Protein AF-A0A285Z467-F1 (afdb_monomer_lite)

pLDDT: mean 75.36, std 15.75, range [27.05, 98.25]

Foldseek 3Di:
DCVVQPPQDPVNLVQLVVPDDPVQVCCCVVVVDHDPVSVVSSVVSNLVVLLVLLLVCLVDVVSNALLVLQLLQLLLCVQQNDPLEKEWEAEPDPPHDTSHIGHDPPRPAYWYWYQHPQEIFTGGRVRHGDPPTDNNDHSLRNVLSVDDPVSCVRCDQLSPDSNSVSVVSSVVCLQCVQVSSVSSVHDHDPPDDDAFDQPPVGDGHDPRDPDPDDPLVVLVVLLCVLQVPDDPVNSVVLCVVCVVVVHGSVVVSVLLVVLLVQLVVQLVVLLVPDPDDLLNVLSVLLSVLVSCLLSLNDADPVSQRERADEQGQNAADTQHDPSAANQRHAEYHPYNHQYQDHDPNVVLRHQNYQYEEHEQYAHQDDDDCVSHPNHQAYEHEQYAHAADDLVRLVVCVVRVVRYHHHNYNYHPVRCVSNPDDDDDDDDDDDDPCCLLVPPPDPVVSVVQVVLVVVLCPDPLCVLVVVVVVVVCVDPVCVLPVPVVSVLVSVLSVLLSVDVQLVVVLSVVSPDDDDDPDSVLSVLVSQLCVLCPPHDDPSSVLSLLLSLQLVLLLVLLQVLLVVLVVVVVVDDDDDPSVLSSLCLCQLCCVVRVHPDRDPDDDPPDPPPQDPVSSVVSSVSSLVCPDLLNSLVSSLPDPSLVVVCCVNVVVVLVVLVVVLVVVVVVQPDDVPDPDGDPVSVVVSVVVSVVVSSVVSSCVSSDPVCSSCVSDVQQAVPHPLCVVLLVVLVVQLDVQLPDPPDPLNVLSVVVSVLLSVLQSVVNDPDQDDPPVCSDQRADADDTDRDPSAANARDAEDAPDQYAHADDDLNVVLRYQRYQYYHHANYAHQADDNLLSHQNHAYDHHAQYAYQEYPPVLSNQNHAYYHHHNYAHQEDHPNLLNNQNHAEYAHHQYAHQAYDLSCLSNQNHQYYHHANYAYQAYDLSPLNNQNHAEYAHHNYAHQADHPSVLSNQNHQEYHHANYQYEDDPVRLVSLLSNLNHAYYEHHNYCHQDDRQNQNVQNHAEYECALNQYQADPVNNCVSRVNHAYEHHQYAHEDYDPSNLVSCLVRVLRYDYYHYNYDPVSVVSNVVSVVVVVVVVVVVVVVPPPDDPDDDPDDDD

Sequence (1096 aa):
MQRDFPGLTVSGAREIIEHATEAQVEHLQARQRVPLALAEQARWYLRDARLDRACAGLLQAAALNRDSEQLALALIADRAPWRAVRIELRSGTLTGERTAWAGAQAATEVRSVLRTAKGYQALDAYGRPLPTANAEDSLFQALLLQLDPWQRRALGEASESPQALADALSKWASEHRDKAATLLGMAPVGLGFRPPVRLGDGRLGYPLSGRGESSNRALRRGIQRLFPDYDDSALEAFTNTAREQGLTPWSYYLQLCEALRALDQALGRWRRQSSGPIQLIRRTRVARRIRHAWQRRVRDASGNPILVLDGTRLGSLPDLPPAVNFDHVTALTLRNLELTAVNADFLARFPRLSQLDLSRNRLTAIPDTSHMANLEWVDLSHNRIVDVSEAQAALLRANPDSVRLHGNPLSPVALERVNVAPPAPVVERVNEHEQWFEGLSEAEAARRRGQWEALSAEADSDAFFGYLAELLHSEDFTRQAQGMRRRVGELLNAMFHHTHVRRAVFEQAAMPRGRADLDVLIVRLQVALRTDGLRGRRVERELRNLGRELFRLDQVDRFAARHIERLQGRPGQLDQDEIYLAFRVGLAEPLSLYGQPTYLDLQHVDTVTLGDLAEAEAAVHRAETPEALSQFLVQQTFWQDHVRVEYSAQFAAIRRRYGARLAALVPEPGQDHAPSGPVNAIVAQRREEEQVLTLTLARGNPWTWYRLEPPHGPGSLAYAHLSRQLEHSFEAWRGQPSEPEYAARSYIAGVLREAWQANYRDELPSLGSSVDGLAVSSLPDLPAGILFERLRALSLRNQQIATLSGDFLRRFPNLEDVDLSGNQLSAFEGLEHLPRLRRLNLGGNLLETLDGLGNARQLTDLDLSGNQFGELPAGIEQLEHLASLDLSFNQMAVLDDRAGQLSNLENLQLGGNLLSDVPRSLGNLARLSILNLSANRLTRVPEQLNGLGRLTRLDLRDNAIVLDAQSELRLEWFSRLQVLSLEGNPLGMAPRLHYNVQLRYLSLRATGLRSVPLALLQRHPDMVVDLRGNRIAALSEEALGWIEAHPETVNLEQNHLSEAVMARVRNALGRLQAEWARAAEAGEVSVTRKPPGRRG

Radius of gyration: 42.6 Å; chains: 1; bounding box: 120×82×108 Å

Secondary structure (DSSP, 8-state):
-TTTSTT--HHHHHHHHHTS-HHHHHHHHHHSS--HHHHHHHHHHHHHHHHHHHHHHHH-GGG--HHHHHHHHHHHHHHS--SSEEEEEEESSTTS-EEEEES-TT-SEEEEEEE-SSSEEEE-TTSPBPTT--TTB-HHHHHHHH--HHHHHHHGGGGS-HHHHHHHHHHHHHHTHHHHHHHTTPPPPPSS--PPEE-TTS-EE-TT---SSSHHHHHHHHHHHHSTT--HHHHHHHHHHHHHTT--HHHHHHHHHHHHHHHHHHHHHHHHT-SSHHHHHHHHHHHHHHHHHHTT--B-TTS-BEEEEES---SS-----TT---TT--EEEEESS--S---HHHHTT-TT--EEE-TTS--SS----TT-TT--EEE--SS------HHHHHHHHH-GGGEE-TTS---HHHHHHH--PPPPP------GGGGGTTTS-HHHHHHHHHHHHHHHTSTT-HHHHHHHHHHHTSHHHHHHHHHHHHHHHHHHHHHHH-HHHHHHHHHHHTS-SS---HHHHHHHHHHHHHHTT--THHHHHHHHHHHHHHHHHHHHHHHHHHHHHHHTTS-S---HHHHHHHHHHHTTTTTT-TT--S----SS--S--HHHHHHHHHHHHHH--HHHHHHHHHT-HHHHHHHHHHTHHHHHHHHHHHHHHHHTTPPPTT-SS--HHHHHHHHHHHHHHHHHHHHHHHH-STTTTTTSS---TTT-HHHHHHHHHHHHHHHHHH--TTSTTHHHHHHHHHHHHHHHHHTTSSS-S----B-TT----------TT---TT--EEE--SS------HHHHTT-TT-SEEE--SS--S----GGG-TT--EEE--SS--S---SGGG-TT--EEE--SS--SSPPTTGGG-TT--EEE--SS--S---GGGGG-TT--EEE--SS--S---GGGGG-TT--EEE--SS--SS--GGGGG-TT--EEE--SS-----HHHHHHHHT-TT--EEE-TT---SS----SS-TT--EEE-TTS--SS--HHHHHH-TT-EEE-TT----PPPHHHHHHHHH-TTTEE-TTS---HHHHHHHHHHHHHHHHHHHHHHHHT--------S----

Structure (mmCIF, N/CA/C/O backbone):
data_AF-A0A285Z467-F1
#
_entry.id   AF-A0A285Z467-F1
#
loop_
_atom_site.group_PDB
_atom_site.id
_atom_site.type_symbol
_atom_site.label_atom_id
_atom_site.label_alt_id
_atom_site.label_comp_id
_atom_site.label_asym_id
_atom_site.label_entity_id
_atom_site.label_seq_id
_atom_site.pdbx_PDB_ins_code
_atom_site.Cartn_x
_atom_site.Cartn_y
_atom_site.Cartn_z
_atom_site.occupancy
_atom_site.B_iso_or_equiv
_atom_site.auth_seq_id
_atom_site.auth_comp_id
_atom_site.auth_asym_id
_atom_site.auth_atom_id
_atom_site.pdbx_PDB_model_num
ATOM 1 N N . MET A 1 1 ? 25.187 0.708 27.191 1.00 72.25 1 MET A N 1
ATOM 2 C CA . MET A 1 1 ? 25.042 1.549 25.979 1.00 72.25 1 MET A CA 1
ATOM 3 C C . MET A 1 1 ? 25.989 2.741 25.951 1.00 72.25 1 MET A C 1
ATOM 5 O O . MET A 1 1 ? 26.887 2.712 25.128 1.00 72.25 1 MET A O 1
ATOM 9 N N . GLN A 1 2 ? 25.863 3.748 26.825 1.00 80.75 2 GLN A N 1
ATOM 10 C CA . GLN A 1 2 ? 26.730 4.946 26.764 1.00 80.75 2 GLN A CA 1
ATOM 11 C C . GLN A 1 2 ? 28.229 4.647 26.941 1.00 80.75 2 GLN A C 1
ATOM 13 O O . GLN A 1 2 ? 29.059 5.346 26.373 1.00 80.75 2 GLN A O 1
ATOM 18 N N . ARG A 1 3 ? 28.568 3.565 27.662 1.00 81.12 3 ARG A N 1
ATOM 19 C CA . ARG A 1 3 ? 29.936 3.026 27.750 1.00 81.12 3 ARG A CA 1
ATOM 20 C C . ARG A 1 3 ? 30.510 2.631 26.382 1.00 81.12 3 ARG A C 1
ATOM 22 O O . ARG A 1 3 ? 31.672 2.903 26.118 1.00 81.12 3 ARG A O 1
ATOM 29 N N . ASP A 1 4 ? 29.698 1.999 25.534 1.00 77.12 4 ASP A N 1
ATOM 30 C CA . ASP A 1 4 ? 30.133 1.431 24.249 1.00 77.12 4 ASP A CA 1
ATOM 31 C C . ASP A 1 4 ? 29.947 2.438 23.087 1.00 77.12 4 ASP A C 1
ATOM 33 O O . ASP A 1 4 ? 30.556 2.286 22.032 1.00 77.12 4 ASP A O 1
ATOM 37 N N . PHE A 1 5 ? 29.139 3.490 23.293 1.00 79.75 5 PHE A N 1
ATOM 38 C CA . PHE A 1 5 ? 28.849 4.568 22.336 1.00 79.75 5 PHE A CA 1
ATOM 39 C C . PHE A 1 5 ? 29.023 5.952 22.988 1.00 79.75 5 PHE A C 1
ATOM 41 O O . PHE A 1 5 ? 28.029 6.620 23.308 1.00 79.75 5 PHE A O 1
ATOM 48 N N . PRO A 1 6 ? 30.274 6.394 23.215 1.00 66.00 6 PRO A N 1
ATOM 49 C CA . PRO A 1 6 ? 30.554 7.694 23.815 1.00 66.00 6 PRO A CA 1
ATOM 50 C C . PRO A 1 6 ? 30.031 8.827 22.916 1.00 66.00 6 PRO A C 1
ATOM 52 O O . PRO A 1 6 ? 30.357 8.903 21.734 1.00 66.00 6 PRO A O 1
ATOM 55 N N . GLY A 1 7 ? 29.184 9.696 23.477 1.00 66.94 7 GLY A N 1
ATOM 56 C CA . GLY A 1 7 ? 28.502 10.787 22.764 1.00 66.94 7 GLY A CA 1
ATOM 57 C C . GLY A 1 7 ? 26.988 10.604 22.602 1.00 66.94 7 GLY A C 1
ATOM 58 O O . GLY A 1 7 ? 26.306 11.553 22.218 1.00 66.94 7 GLY A O 1
ATOM 59 N N . LEU A 1 8 ? 26.450 9.417 22.913 1.00 73.31 8 LEU A N 1
ATOM 60 C CA . LEU A 1 8 ? 25.010 9.160 22.908 1.00 73.31 8 LEU A CA 1
ATOM 61 C C . LEU A 1 8 ? 24.374 9.801 24.151 1.00 73.31 8 LEU A C 1
ATOM 63 O O . LEU A 1 8 ? 24.778 9.518 25.285 1.00 73.31 8 LEU A O 1
ATOM 67 N N . THR A 1 9 ? 23.383 10.671 23.955 1.00 71.25 9 THR A N 1
ATOM 68 C CA . THR A 1 9 ? 22.690 11.353 25.058 1.00 71.25 9 THR A CA 1
ATOM 69 C C . THR A 1 9 ? 21.923 10.357 25.930 1.00 71.25 9 THR A C 1
ATOM 71 O O . THR A 1 9 ? 21.552 9.273 25.484 1.00 71.25 9 THR A O 1
ATOM 74 N N . VAL A 1 10 ? 21.663 10.719 27.192 1.00 67.38 10 VAL A N 1
ATOM 75 C CA . VAL A 1 10 ? 20.864 9.875 28.104 1.00 67.38 10 VAL A CA 1
ATOM 76 C C . VAL A 1 10 ? 19.455 9.654 27.544 1.00 67.38 10 VAL A C 1
ATOM 78 O O . VAL A 1 10 ? 18.924 8.554 27.659 1.00 67.38 10 VAL A O 1
ATOM 81 N N . SER A 1 11 ? 18.877 10.668 26.894 1.00 54.22 11 SER A N 1
ATOM 82 C CA . SER A 1 11 ? 17.589 10.561 26.202 1.00 54.22 11 SER A CA 1
ATOM 83 C C . SER A 1 11 ? 17.648 9.603 25.012 1.00 54.22 11 SER A C 1
ATOM 85 O O . SER A 1 11 ? 16.833 8.693 24.956 1.00 54.22 11 SER A O 1
ATOM 87 N N . GLY A 1 12 ? 18.648 9.720 24.132 1.00 58.75 12 GLY A N 1
ATOM 88 C CA . GLY A 1 12 ? 18.802 8.815 22.986 1.00 58.75 12 GLY A CA 1
ATOM 89 C C . GLY A 1 12 ? 19.103 7.373 23.404 1.00 58.75 12 GLY A C 1
ATOM 90 O O . GLY A 1 12 ? 18.611 6.429 22.797 1.00 58.75 12 GLY A O 1
ATOM 91 N N . ALA A 1 13 ? 19.854 7.173 24.491 1.00 70.62 13 ALA A N 1
ATOM 92 C CA . ALA A 1 13 ? 20.077 5.845 25.059 1.00 70.62 13 ALA A CA 1
ATOM 93 C C . ALA A 1 13 ? 18.796 5.247 25.664 1.00 70.62 13 ALA A C 1
ATOM 95 O O . ALA A 1 13 ? 18.550 4.058 25.482 1.00 70.62 13 ALA A O 1
ATOM 96 N N . ARG A 1 14 ? 17.980 6.049 26.365 1.00 68.19 14 ARG A N 1
ATOM 97 C CA . ARG A 1 14 ? 16.675 5.608 26.885 1.00 68.19 14 ARG A CA 1
ATOM 98 C C . ARG A 1 14 ? 15.715 5.259 25.761 1.00 68.19 14 ARG A C 1
ATOM 100 O O . ARG A 1 14 ? 15.113 4.202 25.820 1.00 68.19 14 ARG A O 1
ATOM 107 N N . GLU A 1 15 ? 15.650 6.075 24.718 1.00 57.53 15 GLU A N 1
ATOM 108 C CA . GLU A 1 15 ? 14.784 5.833 23.566 1.00 57.53 15 GLU A CA 1
ATOM 109 C C . GLU A 1 15 ? 15.160 4.541 22.828 1.00 57.53 15 GLU A C 1
ATOM 111 O O . GLU A 1 15 ? 14.283 3.747 22.503 1.00 57.53 15 GLU A O 1
ATOM 116 N N . ILE A 1 16 ? 16.456 4.265 22.636 1.00 68.81 16 ILE A N 1
ATOM 117 C CA . ILE A 1 16 ? 16.910 3.001 22.030 1.00 68.81 16 ILE A CA 1
ATOM 118 C C . ILE A 1 16 ? 16.577 1.794 22.926 1.00 68.81 16 ILE A C 1
ATOM 120 O O . ILE A 1 16 ? 16.262 0.722 22.418 1.00 68.81 16 ILE A O 1
ATOM 124 N N . ILE A 1 17 ? 16.612 1.954 24.253 1.00 70.88 17 ILE A N 1
ATOM 125 C CA . ILE A 1 17 ? 16.259 0.889 25.207 1.00 70.88 17 ILE A CA 1
ATOM 126 C C . ILE A 1 17 ? 14.737 0.686 25.297 1.00 70.88 17 ILE A C 1
ATOM 128 O O . ILE A 1 17 ? 14.292 -0.450 25.392 1.00 70.88 17 ILE A O 1
ATOM 132 N N . GLU A 1 18 ? 13.933 1.748 25.227 1.00 61.41 18 GLU A N 1
ATOM 133 C CA . GLU A 1 18 ? 12.461 1.686 25.247 1.00 61.41 18 GLU A CA 1
ATOM 134 C C . GLU A 1 18 ? 11.880 0.983 24.011 1.00 61.41 18 GLU A C 1
ATOM 136 O O . GLU A 1 18 ? 10.793 0.417 24.083 1.00 61.41 18 GLU A O 1
ATOM 141 N N . HIS A 1 19 ? 12.612 0.986 22.893 1.00 51.78 19 HIS A N 1
ATOM 142 C CA . HIS A 1 19 ? 12.257 0.263 21.666 1.00 51.78 19 HIS A CA 1
ATOM 143 C C . HIS A 1 19 ? 13.014 -1.068 21.516 1.00 51.78 19 HIS A C 1
ATOM 145 O O . HIS A 1 19 ? 12.887 -1.734 20.486 1.00 51.78 19 HIS A O 1
ATOM 151 N N . ALA A 1 20 ? 13.812 -1.465 22.513 1.00 58.41 20 ALA A N 1
ATOM 152 C CA . ALA A 1 20 ? 14.475 -2.758 22.514 1.00 58.41 20 ALA A CA 1
ATOM 153 C C . ALA A 1 20 ? 13.471 -3.860 22.879 1.00 58.41 20 ALA A C 1
ATOM 155 O O . ALA A 1 20 ? 12.695 -3.739 23.823 1.00 58.41 20 ALA A O 1
ATOM 156 N N . THR A 1 21 ? 13.509 -4.963 22.140 1.00 58.97 21 THR A N 1
ATOM 157 C CA . THR A 1 21 ? 12.750 -6.177 22.482 1.00 58.97 21 THR A CA 1
ATOM 158 C C . THR A 1 21 ? 13.217 -6.749 23.823 1.00 58.97 21 THR A C 1
ATOM 160 O O . THR A 1 21 ? 14.385 -6.586 24.188 1.00 58.97 21 THR A O 1
ATOM 163 N N . GLU A 1 22 ? 12.355 -7.485 24.532 1.00 61.69 22 GLU A N 1
ATOM 164 C CA . GLU A 1 22 ? 12.727 -8.142 25.799 1.00 61.69 22 GLU A CA 1
ATOM 165 C C . GLU A 1 22 ? 13.995 -8.998 25.654 1.00 61.69 22 GLU A C 1
ATOM 167 O O . GLU A 1 22 ? 14.904 -8.876 26.468 1.00 61.69 22 GLU A O 1
ATOM 172 N N . ALA A 1 23 ? 14.153 -9.735 24.549 1.00 56.25 23 ALA A N 1
ATOM 173 C CA . ALA A 1 23 ? 15.360 -10.519 24.269 1.00 56.25 23 ALA A CA 1
ATOM 174 C C . ALA A 1 23 ? 16.641 -9.664 24.134 1.00 56.25 23 ALA A C 1
ATOM 176 O O . ALA A 1 23 ? 17.733 -10.085 24.521 1.00 56.25 23 ALA A O 1
ATOM 177 N N . GLN A 1 24 ? 16.544 -8.448 23.585 1.00 64.12 24 GLN A N 1
ATOM 178 C CA . GLN A 1 24 ? 17.677 -7.520 23.489 1.00 64.12 24 GLN A CA 1
ATOM 179 C C . GLN A 1 24 ? 18.013 -6.892 24.847 1.00 64.12 24 GLN A C 1
ATOM 181 O O . GLN A 1 24 ? 19.193 -6.667 25.135 1.00 64.12 24 GLN A O 1
ATOM 186 N N . VAL A 1 25 ? 16.999 -6.643 25.682 1.00 70.56 25 VAL A N 1
ATOM 187 C CA . VAL A 1 25 ? 17.157 -6.163 27.063 1.00 70.56 25 VAL A CA 1
ATOM 188 C C . VAL A 1 25 ? 17.786 -7.250 27.940 1.00 70.56 25 VAL A C 1
ATOM 190 O O . VAL A 1 25 ? 18.765 -6.974 28.634 1.00 70.56 25 VAL A O 1
ATOM 193 N N . GLU A 1 26 ? 17.324 -8.495 27.835 1.00 72.06 26 GLU A N 1
ATOM 194 C CA . GLU A 1 26 ? 17.918 -9.653 28.509 1.00 72.06 26 GLU A CA 1
ATOM 195 C C . GLU A 1 26 ? 19.364 -9.889 28.061 1.00 72.06 26 GLU A C 1
ATOM 197 O O . GLU A 1 26 ? 20.240 -10.107 28.894 1.00 72.06 26 GLU A O 1
ATOM 202 N N . HIS A 1 27 ? 19.672 -9.767 26.765 1.00 68.88 27 HIS A N 1
ATOM 203 C CA . HIS A 1 27 ? 21.048 -9.877 26.268 1.00 68.88 27 HIS A CA 1
ATOM 204 C C . HIS A 1 27 ? 21.959 -8.773 26.828 1.00 68.88 27 HIS A C 1
ATOM 206 O O . HIS A 1 27 ? 23.103 -9.044 27.208 1.00 68.88 27 HIS A O 1
ATOM 212 N N . LEU A 1 28 ? 21.459 -7.534 26.903 1.00 74.69 2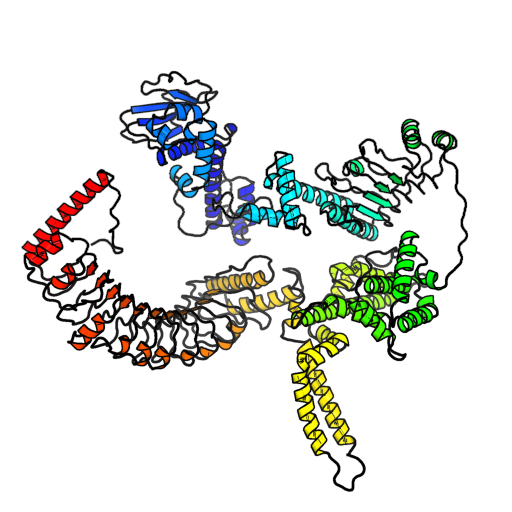8 LEU A N 1
ATOM 213 C CA . LEU A 1 28 ? 22.155 -6.403 27.523 1.00 74.69 28 LEU A CA 1
ATOM 214 C C . LEU A 1 28 ? 22.448 -6.667 29.005 1.00 74.69 28 LEU A C 1
ATOM 216 O O . LEU A 1 28 ? 23.566 -6.406 29.453 1.00 74.69 28 LEU A O 1
ATOM 220 N N . GLN A 1 29 ? 21.470 -7.195 29.746 1.00 75.94 29 GLN A N 1
ATOM 221 C CA . GLN A 1 29 ? 21.584 -7.488 31.177 1.00 75.94 29 GLN A CA 1
ATOM 222 C C . GLN A 1 29 ? 22.499 -8.691 31.452 1.00 75.94 29 GLN A C 1
ATOM 224 O O . GLN A 1 29 ? 23.398 -8.595 32.290 1.00 75.94 29 GLN A O 1
ATOM 229 N N . ALA A 1 30 ? 22.326 -9.787 30.709 1.00 73.19 30 ALA A N 1
ATOM 230 C CA . ALA A 1 30 ? 23.038 -11.046 30.911 1.00 73.19 30 ALA A CA 1
ATOM 231 C C . ALA A 1 30 ? 24.486 -11.012 30.406 1.00 73.19 30 ALA A C 1
ATOM 233 O O . ALA A 1 30 ? 25.372 -11.592 31.031 1.00 73.19 30 ALA A O 1
ATOM 234 N N . ARG A 1 31 ? 24.754 -10.347 29.272 1.00 77.75 31 ARG A N 1
ATOM 235 C CA . ARG A 1 31 ? 26.087 -10.346 28.634 1.00 77.75 31 ARG A CA 1
ATOM 236 C C . ARG A 1 31 ? 26.848 -9.035 28.765 1.00 77.75 31 ARG A C 1
ATOM 238 O O . ARG A 1 31 ? 27.988 -8.965 28.307 1.00 77.75 31 ARG A O 1
ATOM 245 N N . GLN A 1 32 ? 26.243 -8.002 29.360 1.00 77.56 32 GLN A N 1
ATOM 246 C CA . GLN A 1 32 ? 26.863 -6.686 29.568 1.00 77.56 32 GLN A CA 1
ATOM 247 C C . GLN A 1 32 ? 27.472 -6.089 28.280 1.00 77.56 32 GLN A C 1
ATOM 249 O O . GLN A 1 32 ? 28.451 -5.338 28.327 1.00 77.56 32 GLN A O 1
ATOM 254 N N . ARG A 1 33 ? 26.905 -6.427 27.114 1.00 75.06 33 ARG A N 1
ATOM 255 C CA . ARG A 1 33 ? 27.341 -6.009 25.772 1.00 75.06 33 ARG A CA 1
ATOM 256 C C . ARG A 1 33 ? 26.136 -5.545 24.965 1.00 75.06 33 ARG A C 1
ATOM 258 O O . ARG A 1 33 ? 25.077 -6.156 25.055 1.00 75.06 33 ARG A O 1
ATOM 265 N N . VAL A 1 34 ? 26.300 -4.477 24.180 1.00 79.44 34 VAL A N 1
ATOM 266 C CA . VAL A 1 34 ? 25.225 -3.951 23.322 1.00 79.44 34 VAL A CA 1
ATOM 267 C C . VAL A 1 34 ? 25.041 -4.864 22.093 1.00 79.44 34 VAL A C 1
ATOM 269 O O . VAL A 1 34 ? 25.994 -5.026 21.329 1.00 79.44 34 VAL A O 1
ATOM 272 N N . PRO A 1 35 ? 23.845 -5.448 21.874 1.00 76.12 35 PRO A N 1
ATOM 273 C CA . PRO A 1 35 ? 23.521 -6.224 20.678 1.00 76.12 35 PRO A CA 1
ATOM 274 C C . PRO A 1 35 ? 23.724 -5.424 19.388 1.00 76.12 35 PRO A C 1
ATOM 276 O O . PRO A 1 35 ? 23.496 -4.215 19.369 1.00 76.12 35 PRO A O 1
ATOM 279 N N . LEU A 1 36 ? 24.085 -6.104 18.293 1.00 71.81 36 LEU A N 1
ATOM 280 C CA . LEU A 1 36 ? 24.413 -5.466 17.010 1.00 71.81 36 LEU A CA 1
ATOM 281 C C . LEU A 1 36 ? 23.312 -4.510 16.514 1.00 71.81 36 LEU A C 1
ATOM 283 O O . LEU A 1 36 ? 23.621 -3.388 16.126 1.00 71.81 36 LEU A O 1
ATOM 287 N N . ALA A 1 37 ? 22.043 -4.907 16.622 1.00 60.12 37 ALA A N 1
ATOM 288 C CA . ALA A 1 37 ? 20.907 -4.081 16.209 1.00 60.12 37 ALA A CA 1
ATOM 289 C C . ALA A 1 37 ? 20.811 -2.755 16.995 1.00 60.12 37 ALA A C 1
ATOM 291 O O . ALA A 1 37 ? 20.669 -1.683 16.408 1.00 60.12 37 ALA A O 1
ATOM 292 N N . LEU A 1 38 ? 20.974 -2.798 18.324 1.00 72.81 38 LEU A N 1
ATOM 293 C CA . LEU A 1 38 ? 20.982 -1.591 19.164 1.00 72.81 38 LEU A CA 1
ATOM 294 C C . LEU A 1 38 ? 22.257 -0.760 18.944 1.00 72.81 38 LEU A C 1
ATOM 296 O O . LEU A 1 38 ? 22.237 0.466 19.034 1.00 72.81 38 LEU A O 1
ATOM 300 N N . ALA A 1 39 ? 23.372 -1.417 18.617 1.00 72.50 39 ALA A N 1
ATOM 301 C CA . ALA A 1 39 ? 24.634 -0.777 18.261 1.00 72.50 39 ALA A CA 1
ATOM 302 C C . ALA A 1 39 ? 24.575 -0.041 16.911 1.00 72.50 39 ALA A C 1
ATOM 304 O O . ALA A 1 39 ? 25.264 0.961 16.721 1.00 72.50 39 ALA A O 1
ATOM 305 N N . GLU A 1 40 ? 23.791 -0.524 15.951 1.00 66.94 40 GLU A N 1
ATOM 306 C CA . GLU A 1 40 ? 23.547 0.160 14.678 1.00 66.94 40 GLU A CA 1
ATOM 307 C C . GLU A 1 40 ? 22.647 1.382 14.874 1.00 66.94 40 GLU A C 1
ATOM 309 O O . GLU A 1 40 ? 22.995 2.470 14.416 1.00 66.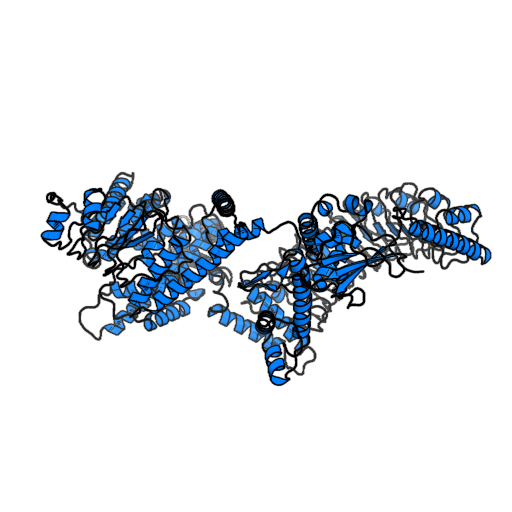94 40 GLU A O 1
ATOM 314 N N . GLN A 1 41 ? 21.569 1.253 15.653 1.00 65.81 41 GLN A N 1
ATOM 315 C CA . GLN A 1 41 ? 20.707 2.382 16.024 1.00 65.81 41 GLN A CA 1
ATOM 316 C C . GLN A 1 41 ? 21.470 3.472 16.792 1.00 65.81 41 GLN A C 1
ATOM 318 O O . GLN A 1 41 ? 21.325 4.658 16.500 1.00 65.81 41 GLN A O 1
ATOM 323 N N . ALA A 1 42 ? 22.355 3.087 17.717 1.00 70.81 42 ALA A N 1
ATOM 324 C CA . ALA A 1 42 ? 23.211 4.026 18.442 1.00 70.81 42 ALA A CA 1
ATOM 325 C C . ALA A 1 42 ? 24.162 4.798 17.516 1.00 70.81 42 ALA A C 1
ATOM 327 O O . ALA A 1 42 ? 24.329 6.010 17.663 1.00 70.81 42 ALA A O 1
ATOM 328 N N . ARG A 1 43 ? 24.775 4.111 16.540 1.00 71.06 43 ARG A N 1
ATOM 329 C CA . ARG A 1 43 ? 25.659 4.730 15.536 1.00 71.06 43 ARG A CA 1
ATOM 330 C C . ARG A 1 43 ? 24.908 5.718 14.649 1.00 71.06 43 ARG A C 1
ATOM 332 O O . ARG A 1 43 ? 25.443 6.775 14.321 1.00 71.06 43 ARG A O 1
ATOM 339 N N . TRP A 1 44 ? 23.663 5.403 14.320 1.00 67.69 44 TRP A N 1
ATOM 340 C CA . TRP A 1 44 ? 22.769 6.293 13.592 1.00 67.69 44 TRP A CA 1
ATOM 341 C C . TRP A 1 44 ? 22.420 7.557 14.369 1.00 67.69 44 TRP A C 1
ATOM 343 O O . TRP A 1 44 ? 22.592 8.660 13.849 1.00 67.69 44 TRP A O 1
ATOM 353 N N . TYR A 1 45 ? 22.024 7.396 15.629 1.00 68.81 45 TYR A N 1
ATOM 354 C CA . TYR A 1 45 ? 21.719 8.505 16.528 1.00 68.81 45 TYR A CA 1
ATOM 355 C C . TYR A 1 45 ? 22.912 9.458 16.693 1.00 68.81 45 TYR A C 1
ATOM 357 O O . TYR A 1 45 ? 22.768 10.678 16.641 1.00 68.81 45 TYR A O 1
ATOM 365 N N . LEU A 1 46 ? 24.115 8.898 16.837 1.00 73.50 46 LEU A N 1
ATOM 366 C CA . LEU A 1 46 ? 25.360 9.661 16.926 1.00 73.50 46 LEU A CA 1
ATOM 367 C C . LEU A 1 46 ? 25.674 10.443 15.645 1.00 73.50 46 LEU A C 1
ATOM 369 O O . LEU A 1 46 ? 26.130 11.586 15.724 1.00 73.50 46 LEU A O 1
ATOM 373 N N . ARG A 1 47 ? 25.440 9.837 14.474 1.00 75.00 47 ARG A N 1
ATOM 374 C CA . ARG A 1 47 ? 25.644 10.479 13.169 1.00 75.00 47 ARG A CA 1
ATOM 375 C C . ARG A 1 47 ? 24.712 11.677 12.997 1.00 75.00 47 ARG A C 1
ATOM 377 O O . ARG A 1 47 ? 25.178 12.749 12.620 1.00 75.00 47 ARG A O 1
ATOM 384 N N . ASP A 1 48 ? 23.429 11.510 13.305 1.00 70.44 48 ASP A N 1
ATOM 385 C CA . ASP A 1 48 ? 22.427 12.562 13.111 1.00 70.44 48 ASP A CA 1
ATOM 386 C C . ASP A 1 48 ? 22.609 13.718 14.105 1.00 70.44 48 ASP A C 1
ATOM 388 O O . ASP A 1 48 ? 22.680 14.878 13.705 1.00 70.44 48 ASP A O 1
ATOM 392 N N . ALA A 1 49 ? 22.878 13.406 15.377 1.00 72.94 49 ALA A N 1
ATOM 393 C CA . ALA A 1 49 ? 23.182 14.410 16.397 1.00 72.94 49 ALA A CA 1
ATOM 394 C C . ALA A 1 49 ? 24.484 15.188 16.125 1.00 72.94 49 ALA A C 1
ATOM 396 O O . ALA A 1 49 ? 24.657 16.316 16.595 1.00 72.94 49 ALA A O 1
ATOM 397 N N . ARG A 1 50 ? 25.452 14.597 15.412 1.00 81.19 50 ARG A N 1
ATOM 398 C CA . ARG A 1 50 ? 26.664 15.305 14.970 1.00 81.19 50 ARG A CA 1
ATOM 399 C C . ARG A 1 50 ? 26.336 16.318 13.871 1.00 81.19 50 ARG A C 1
ATOM 401 O O . ARG A 1 50 ? 26.810 17.447 13.937 1.00 81.19 50 ARG A O 1
ATOM 408 N N . LEU A 1 51 ? 25.491 15.937 12.915 1.00 78.00 51 LEU A N 1
ATOM 409 C CA . LEU A 1 51 ? 25.051 16.819 11.836 1.00 78.00 51 LEU A CA 1
ATOM 410 C C . LEU A 1 51 ? 24.156 17.955 12.348 1.00 78.00 51 LEU A C 1
ATOM 412 O O . LEU A 1 51 ? 24.398 19.108 12.004 1.00 78.00 51 LEU A O 1
ATOM 416 N N . ASP A 1 52 ? 23.202 17.663 13.235 1.00 74.75 52 ASP A N 1
ATOM 417 C CA . ASP A 1 52 ? 22.340 18.683 13.847 1.00 74.75 52 ASP A CA 1
ATOM 418 C C . ASP A 1 52 ? 23.152 19.720 14.628 1.00 74.75 52 ASP A C 1
ATOM 420 O O . ASP A 1 52 ? 22.896 20.915 14.516 1.00 74.75 52 ASP A O 1
ATOM 424 N N . ARG A 1 53 ? 24.180 19.292 15.374 1.00 77.44 53 ARG A N 1
ATOM 425 C CA . ARG A 1 53 ? 25.087 20.215 16.077 1.00 77.44 53 ARG A CA 1
ATOM 426 C C . ARG A 1 53 ? 25.931 21.056 15.123 1.00 77.44 53 ARG A C 1
ATOM 428 O O . ARG A 1 53 ? 26.209 22.211 15.437 1.00 77.44 53 ARG A O 1
ATOM 435 N N . ALA A 1 54 ? 26.339 20.505 13.981 1.00 80.88 54 ALA A N 1
ATOM 436 C CA . ALA A 1 54 ? 27.057 21.257 12.955 1.00 80.88 54 ALA A CA 1
ATOM 437 C C . ALA A 1 54 ? 26.154 22.322 12.308 1.00 80.88 54 ALA A C 1
ATOM 439 O O . ALA A 1 54 ? 26.570 23.465 12.147 1.00 80.88 54 ALA A O 1
ATOM 440 N N . CYS A 1 55 ? 24.899 21.977 12.001 1.00 78.12 55 CYS A N 1
ATOM 441 C CA . CYS A 1 55 ? 23.912 22.905 11.447 1.00 78.12 55 CYS A CA 1
ATOM 442 C C . CYS A 1 55 ? 23.452 23.956 12.469 1.00 78.12 55 CYS A C 1
ATOM 444 O O . CYS A 1 55 ? 23.307 25.125 12.121 1.00 78.12 55 CYS A O 1
ATOM 446 N N . ALA A 1 56 ? 23.269 23.579 13.738 1.00 74.62 56 ALA A N 1
ATOM 447 C CA . ALA A 1 56 ? 22.899 24.508 14.805 1.00 74.62 56 ALA A CA 1
ATOM 448 C C . ALA A 1 56 ? 23.961 25.599 15.006 1.00 74.62 56 ALA A C 1
ATOM 450 O O . ALA A 1 56 ? 23.611 26.761 15.201 1.00 74.62 56 ALA A O 1
ATOM 451 N N . GLY A 1 57 ? 25.247 25.252 14.881 1.00 79.12 57 GLY A N 1
ATOM 452 C CA . GLY A 1 57 ? 26.345 26.218 14.924 1.00 79.12 57 GLY A CA 1
ATOM 453 C C . GLY A 1 57 ? 26.383 27.191 13.741 1.00 79.12 57 GLY A C 1
ATOM 454 O O . GLY A 1 57 ? 27.038 28.225 13.848 1.00 79.12 57 GLY A O 1
ATOM 455 N N . LEU A 1 58 ? 25.662 26.909 12.644 1.00 81.12 58 LEU A N 1
ATOM 456 C CA . LEU A 1 58 ? 25.480 27.864 11.545 1.00 81.12 58 LEU A CA 1
ATOM 457 C C . LEU A 1 58 ? 24.424 28.934 11.859 1.00 81.12 58 LEU A C 1
ATOM 459 O O . LEU A 1 58 ? 24.507 30.038 11.336 1.00 81.12 58 LEU A O 1
ATOM 463 N N . LEU A 1 59 ? 23.450 28.612 12.717 1.00 74.06 59 LEU A N 1
ATOM 464 C CA . LEU A 1 59 ? 22.358 29.509 13.117 1.00 74.06 59 LEU A CA 1
ATOM 465 C C . LEU A 1 59 ? 22.657 30.266 14.415 1.00 74.06 59 LEU A C 1
ATOM 467 O O . LEU A 1 59 ? 22.198 31.390 14.600 1.00 74.06 59 LEU A O 1
ATOM 471 N N . GLN A 1 60 ? 23.388 29.641 15.340 1.00 77.12 60 GLN A N 1
ATOM 472 C CA . GLN A 1 60 ? 23.667 30.188 16.664 1.00 77.12 60 GLN A CA 1
ATOM 473 C C . GLN A 1 60 ? 25.170 30.213 16.931 1.00 77.12 60 GLN A C 1
ATOM 475 O O . GLN A 1 60 ? 25.805 29.169 17.079 1.00 77.12 60 GLN A O 1
ATOM 480 N N . ALA A 1 61 ? 25.725 31.415 17.101 1.00 71.56 61 ALA A N 1
ATOM 481 C CA . ALA A 1 61 ? 27.146 31.608 17.395 1.00 71.56 61 ALA A CA 1
ATOM 482 C C . ALA A 1 61 ? 27.607 30.869 18.671 1.00 71.56 61 ALA A C 1
ATOM 484 O O . ALA A 1 61 ? 28.731 30.378 18.728 1.00 71.56 61 ALA A O 1
ATOM 485 N N . ALA A 1 62 ? 26.728 30.723 19.671 1.00 72.38 62 ALA A N 1
ATOM 486 C CA . ALA A 1 62 ? 27.018 29.993 20.910 1.00 72.38 62 ALA A CA 1
ATOM 487 C C . ALA A 1 62 ? 27.130 28.464 20.725 1.00 72.38 62 ALA A C 1
ATOM 489 O O . ALA A 1 62 ? 27.724 27.789 21.563 1.00 72.38 62 ALA A O 1
ATOM 490 N N . ALA A 1 63 ? 26.576 27.911 19.640 1.00 73.62 63 ALA A N 1
ATOM 491 C CA . ALA A 1 63 ? 26.605 26.479 19.326 1.00 73.62 63 ALA A CA 1
ATOM 492 C C . ALA A 1 63 ? 27.741 26.097 18.355 1.00 73.62 63 ALA A C 1
ATOM 494 O O . ALA A 1 63 ? 27.877 24.930 17.970 1.00 73.62 63 ALA A O 1
ATOM 495 N N . LEU A 1 64 ? 28.550 27.078 17.953 1.00 81.25 64 LEU A N 1
ATOM 496 C CA . LEU A 1 64 ? 29.561 26.948 16.917 1.00 81.25 64 LEU A CA 1
ATOM 497 C C . LEU A 1 64 ? 30.704 26.031 17.379 1.00 81.25 64 LEU A C 1
ATOM 499 O O . LEU A 1 64 ? 31.325 26.217 18.427 1.00 81.25 64 LEU A O 1
ATOM 503 N N . ASN A 1 65 ? 30.953 24.992 16.588 1.00 84.62 65 ASN A N 1
ATOM 504 C CA . ASN A 1 65 ? 31.916 23.931 16.871 1.00 84.62 65 ASN A CA 1
ATOM 505 C C . ASN A 1 65 ? 32.745 23.604 15.617 1.00 84.62 65 ASN A C 1
ATOM 507 O O . ASN A 1 65 ? 32.481 24.130 14.538 1.00 84.62 65 ASN A O 1
ATOM 511 N N . ARG A 1 66 ? 33.739 22.713 15.738 1.00 85.12 66 ARG A N 1
ATOM 512 C CA . ARG A 1 66 ? 34.625 22.348 14.613 1.00 85.12 66 ARG A CA 1
ATOM 513 C C . ARG A 1 66 ? 33.873 21.814 13.393 1.00 85.12 66 ARG A C 1
ATOM 515 O O . ARG A 1 66 ? 34.227 22.148 12.269 1.00 85.12 66 ARG A O 1
ATOM 522 N N . ASP A 1 67 ? 32.825 21.018 13.604 1.00 87.62 67 ASP A N 1
ATOM 523 C CA . ASP A 1 67 ? 32.015 20.519 12.491 1.00 87.62 67 ASP A CA 1
ATOM 524 C C . ASP A 1 67 ? 31.227 21.670 11.837 1.00 87.62 67 ASP A C 1
ATOM 526 O O . ASP A 1 67 ? 31.069 21.688 10.624 1.00 87.62 67 ASP A O 1
ATOM 530 N N . SER A 1 68 ? 30.805 22.683 12.600 1.00 88.38 68 SER A N 1
ATOM 531 C CA . SER A 1 68 ? 30.166 23.892 12.047 1.00 88.38 68 SER A CA 1
ATOM 532 C C . SER A 1 68 ? 31.141 24.693 11.174 1.00 88.38 68 SER A C 1
ATOM 534 O O . SER A 1 68 ? 30.790 25.112 10.074 1.00 88.38 68 SER A O 1
ATOM 536 N N . GLU A 1 69 ? 32.385 24.856 11.636 1.00 91.38 69 GLU A N 1
ATOM 537 C CA . GLU A 1 69 ? 33.467 25.533 10.906 1.00 91.38 69 GLU A CA 1
ATOM 538 C C . GLU A 1 69 ? 33.809 24.817 9.588 1.00 91.38 69 GLU A C 1
ATOM 540 O O . GLU A 1 69 ? 33.891 25.447 8.530 1.00 91.38 69 GLU A O 1
ATOM 545 N N . GLN A 1 70 ? 33.961 23.488 9.634 1.00 92.56 70 GLN A N 1
ATOM 546 C CA . GLN A 1 70 ? 34.241 22.670 8.453 1.00 92.56 70 GLN A CA 1
ATOM 547 C C . GLN A 1 70 ? 33.063 22.659 7.477 1.00 92.56 70 GLN A C 1
ATOM 549 O O . GLN A 1 70 ? 33.271 22.757 6.266 1.00 92.56 70 GLN A O 1
ATOM 554 N N . LEU A 1 71 ? 31.832 22.576 7.987 1.00 91.31 71 LEU A N 1
ATOM 555 C CA . LEU A 1 71 ? 30.625 22.592 7.167 1.00 91.31 71 LEU A CA 1
ATOM 556 C C . LEU A 1 71 ? 30.460 23.931 6.437 1.00 91.31 71 LEU A C 1
ATOM 558 O O . LEU A 1 71 ? 30.175 23.928 5.242 1.00 91.31 71 LEU A O 1
ATOM 562 N N . ALA A 1 72 ? 30.691 25.060 7.115 1.00 90.88 72 ALA A N 1
ATOM 563 C CA . ALA A 1 72 ? 30.615 26.388 6.507 1.00 90.88 72 ALA A CA 1
ATOM 564 C C . ALA A 1 72 ? 31.585 26.531 5.320 1.00 90.88 72 ALA A C 1
ATOM 566 O O . ALA A 1 72 ? 31.174 26.904 4.222 1.00 90.88 72 ALA A O 1
ATOM 567 N N . LEU A 1 73 ? 32.858 26.165 5.508 1.00 91.50 73 LEU A N 1
ATOM 568 C CA . LEU A 1 73 ? 33.870 26.206 4.447 1.00 91.50 73 LEU A CA 1
ATOM 569 C C . LEU A 1 73 ? 33.543 25.283 3.271 1.00 91.50 73 LEU A C 1
ATOM 571 O O . LEU A 1 73 ? 33.732 25.665 2.114 1.00 91.50 73 LEU A O 1
ATOM 575 N N . ALA A 1 74 ? 33.074 24.070 3.564 1.00 90.44 74 ALA A N 1
ATOM 576 C CA . ALA A 1 74 ? 32.766 23.071 2.552 1.00 90.44 74 ALA A CA 1
ATOM 577 C C . ALA A 1 74 ? 31.540 23.462 1.712 1.00 90.44 74 ALA A C 1
ATOM 579 O O . ALA A 1 74 ? 31.549 23.276 0.498 1.00 90.44 74 ALA A O 1
ATOM 580 N N . LEU A 1 75 ? 30.516 24.058 2.330 1.00 90.56 75 LEU A N 1
ATOM 581 C CA . LEU A 1 75 ? 29.333 24.565 1.630 1.00 90.56 75 LEU A CA 1
ATOM 582 C C . LEU A 1 75 ? 29.651 25.779 0.750 1.00 90.56 75 LEU A C 1
ATOM 584 O O . LEU A 1 75 ? 29.139 25.870 -0.365 1.00 90.56 75 LEU A O 1
ATOM 588 N N . ILE A 1 76 ? 30.524 26.683 1.211 1.00 91.00 76 ILE A N 1
ATOM 589 C CA . ILE A 1 76 ? 31.029 27.777 0.370 1.00 91.00 76 ILE A CA 1
ATOM 590 C C . ILE A 1 76 ? 31.804 27.199 -0.817 1.00 91.00 76 ILE A C 1
ATOM 592 O O . ILE A 1 76 ? 31.545 27.590 -1.948 1.00 91.00 76 ILE A O 1
ATOM 596 N N . ALA A 1 77 ? 32.698 26.233 -0.590 1.00 89.38 77 ALA A N 1
ATOM 597 C CA . ALA A 1 77 ? 33.497 25.621 -1.652 1.00 89.38 77 ALA A CA 1
ATOM 598 C C . ALA A 1 77 ? 32.653 24.858 -2.691 1.00 89.38 77 ALA A C 1
ATOM 600 O O . ALA A 1 77 ? 33.009 24.838 -3.866 1.00 89.38 77 ALA A O 1
ATOM 601 N N . ASP A 1 78 ? 31.541 24.253 -2.269 1.00 89.50 78 ASP A N 1
ATOM 602 C CA . ASP A 1 78 ? 30.613 23.528 -3.144 1.00 89.50 78 ASP A CA 1
ATOM 603 C C . ASP A 1 78 ? 29.891 24.449 -4.142 1.00 89.50 78 ASP A C 1
ATOM 605 O O . ASP A 1 78 ? 29.613 24.040 -5.268 1.00 89.50 78 ASP A O 1
ATOM 609 N N . ARG A 1 79 ? 29.609 25.702 -3.757 1.00 87.69 79 ARG A N 1
ATOM 610 C CA . ARG A 1 79 ? 28.920 26.684 -4.618 1.00 87.69 79 ARG A CA 1
ATOM 611 C C . ARG A 1 79 ? 29.853 27.701 -5.274 1.00 87.69 79 ARG A C 1
ATOM 613 O O . ARG A 1 79 ? 29.597 28.145 -6.388 1.00 87.69 79 ARG A O 1
ATOM 620 N N . ALA A 1 80 ? 30.929 28.063 -4.587 1.00 89.00 80 ALA A N 1
ATOM 621 C CA . ALA A 1 80 ? 31.920 29.051 -4.990 1.00 89.00 80 ALA A CA 1
ATOM 622 C C . ALA A 1 80 ? 33.334 28.518 -4.667 1.00 89.00 80 ALA A C 1
ATOM 624 O O . ALA A 1 80 ? 33.941 28.920 -3.667 1.00 89.00 80 ALA A O 1
ATOM 625 N N . PRO A 1 81 ? 33.871 27.591 -5.484 1.00 86.88 81 PRO A N 1
ATOM 626 C CA . PRO A 1 81 ? 35.122 26.895 -5.196 1.00 86.88 81 PRO A CA 1
ATOM 627 C C . PRO A 1 81 ? 36.307 27.850 -5.041 1.00 86.88 81 PRO A C 1
ATOM 629 O O . PRO A 1 81 ? 36.451 28.812 -5.795 1.00 86.88 81 PRO A O 1
ATOM 632 N N . TRP A 1 82 ? 37.187 27.538 -4.087 1.00 85.06 82 TRP A N 1
ATOM 633 C CA . TRP A 1 82 ? 38.428 28.273 -3.837 1.00 85.06 82 TRP A CA 1
ATOM 634 C C . TRP A 1 82 ? 39.453 27.973 -4.945 1.00 85.06 82 TRP A C 1
ATOM 636 O O . TRP A 1 82 ? 40.091 26.917 -4.956 1.00 85.06 82 TRP A O 1
ATOM 646 N N . ARG A 1 83 ? 39.574 28.877 -5.924 1.00 79.56 83 ARG A N 1
ATOM 647 C CA . ARG A 1 83 ? 40.455 28.723 -7.096 1.00 79.56 83 ARG A CA 1
ATOM 648 C C . ARG A 1 83 ? 41.880 29.149 -6.737 1.00 79.56 83 ARG A C 1
ATOM 650 O O . ARG A 1 83 ? 42.087 30.292 -6.358 1.00 79.56 83 ARG A O 1
ATOM 657 N N . ALA A 1 84 ? 42.850 28.236 -6.844 1.00 77.19 84 ALA A N 1
ATOM 658 C CA . ALA A 1 84 ? 44.281 28.451 -6.541 1.00 77.19 84 ALA A CA 1
ATOM 659 C C . ALA A 1 84 ? 44.641 28.855 -5.088 1.00 77.19 84 ALA A C 1
ATOM 661 O O . ALA A 1 84 ? 45.824 28.883 -4.742 1.00 77.19 84 ALA A O 1
ATOM 662 N N . VAL A 1 85 ? 43.644 29.082 -4.225 1.00 86.19 85 VAL A N 1
ATOM 663 C CA . VAL A 1 85 ? 43.791 29.448 -2.809 1.00 86.19 85 VAL A CA 1
ATOM 664 C C . VAL A 1 85 ? 43.221 28.341 -1.916 1.00 86.19 85 VAL A C 1
ATOM 666 O O . VAL A 1 85 ? 42.185 27.752 -2.228 1.00 86.19 85 VAL A O 1
ATOM 669 N N . ARG A 1 86 ? 43.874 28.059 -0.785 1.00 90.12 86 ARG A N 1
ATOM 670 C CA . ARG A 1 86 ? 43.335 27.226 0.301 1.00 90.12 86 ARG A CA 1
ATOM 671 C C . ARG A 1 86 ? 43.054 28.088 1.524 1.00 90.12 86 ARG A C 1
ATOM 673 O O . ARG A 1 86 ? 43.926 28.837 1.954 1.00 90.12 86 ARG A O 1
ATOM 680 N N . ILE A 1 87 ? 41.864 27.948 2.101 1.00 92.06 87 ILE A N 1
ATOM 681 C CA . ILE A 1 87 ? 41.495 28.608 3.356 1.00 92.06 87 ILE A CA 1
ATOM 682 C C . ILE A 1 87 ? 41.663 27.622 4.507 1.00 92.06 87 ILE A C 1
ATOM 684 O O . ILE A 1 87 ? 41.154 26.500 4.446 1.00 92.06 87 ILE A O 1
ATOM 688 N N . GLU A 1 88 ? 42.361 28.039 5.561 1.00 92.88 88 GLU A N 1
ATOM 689 C CA . GLU A 1 88 ? 42.559 27.254 6.781 1.00 92.88 88 GLU A CA 1
ATOM 690 C C . GLU A 1 88 ? 42.063 28.009 8.013 1.00 92.88 88 GLU A C 1
ATOM 692 O O . GLU A 1 88 ? 42.453 29.147 8.254 1.00 92.88 88 GLU A O 1
ATOM 697 N N . LEU A 1 89 ? 41.245 27.359 8.837 1.00 91.94 89 LEU A N 1
ATOM 698 C CA . LEU A 1 89 ? 40.873 27.862 10.156 1.00 91.94 89 LEU A CA 1
ATOM 699 C C . LEU A 1 89 ? 41.815 27.269 11.196 1.00 91.94 89 LEU A C 1
ATOM 701 O O . LEU A 1 89 ? 42.039 26.055 11.217 1.00 91.94 89 LEU A O 1
ATOM 705 N N . ARG A 1 90 ? 42.395 28.121 12.043 1.00 89.44 90 ARG A N 1
ATOM 706 C CA . ARG A 1 90 ? 43.419 27.733 13.024 1.00 89.44 90 ARG A CA 1
ATOM 707 C C . ARG A 1 90 ? 43.121 28.297 14.401 1.00 89.44 90 ARG A C 1
ATOM 709 O O . ARG A 1 90 ? 42.677 29.433 14.529 1.00 89.44 90 ARG A O 1
ATOM 716 N N . SER A 1 91 ? 43.381 27.506 15.438 1.00 86.12 91 SER A N 1
ATOM 717 C CA . SER A 1 91 ? 43.114 27.891 16.825 1.00 86.12 91 SER A CA 1
ATOM 718 C C . SER A 1 91 ? 44.290 28.642 17.454 1.00 86.12 91 SER A C 1
ATOM 720 O O . SER A 1 91 ? 45.377 28.082 17.588 1.00 86.12 91 SER A O 1
ATOM 722 N N . GLY A 1 92 ? 44.060 29.873 17.920 1.00 80.38 92 GLY A N 1
ATOM 723 C CA . GLY A 1 92 ? 44.977 30.636 18.775 1.00 80.38 92 GLY A CA 1
ATOM 724 C C . GLY A 1 92 ? 46.167 31.282 18.060 1.00 80.38 92 GLY A C 1
ATOM 725 O O . GLY A 1 92 ? 46.326 32.496 18.137 1.00 80.38 92 GLY A O 1
ATOM 726 N N . THR A 1 93 ? 46.998 30.506 17.359 1.00 81.88 93 THR A N 1
ATOM 727 C CA . THR A 1 93 ? 48.178 31.006 16.622 1.00 81.88 93 THR A CA 1
ATOM 728 C C . THR A 1 93 ? 48.203 30.505 15.173 1.00 81.88 93 THR A C 1
ATOM 730 O O . THR A 1 93 ? 47.540 29.528 14.826 1.00 81.88 93 THR A O 1
ATOM 733 N N . LEU A 1 94 ? 49.006 31.143 14.310 1.00 77.62 94 LEU A N 1
ATOM 734 C CA . LEU A 1 94 ? 49.229 30.705 12.919 1.00 77.62 94 LEU A CA 1
ATOM 735 C C . LEU A 1 94 ? 49.822 29.287 12.819 1.00 77.62 94 LEU A C 1
ATOM 737 O O . LEU A 1 94 ? 49.604 28.586 11.835 1.00 77.62 94 LEU A O 1
ATOM 741 N N . THR A 1 95 ? 50.543 28.849 13.851 1.00 80.38 95 THR A N 1
ATOM 742 C CA . THR A 1 95 ? 51.077 27.485 13.991 1.00 80.38 95 THR A CA 1
ATOM 743 C C . THR A 1 95 ? 50.160 26.561 14.795 1.00 80.38 95 THR A C 1
ATOM 745 O O . THR A 1 95 ? 50.473 25.383 14.959 1.00 80.38 95 THR A O 1
ATOM 748 N N . GLY A 1 96 ? 49.035 27.077 15.293 1.00 79.44 96 GLY A N 1
ATOM 749 C CA . GLY A 1 96 ? 48.073 26.349 16.106 1.00 79.44 96 GLY A CA 1
ATOM 750 C C . GLY A 1 96 ? 47.315 25.279 15.325 1.00 79.44 96 GLY A C 1
ATOM 751 O O . GLY A 1 96 ? 47.400 25.180 14.095 1.00 79.44 96 GLY A O 1
ATOM 752 N N . GLU A 1 97 ? 46.562 24.461 16.061 1.00 84.38 97 GLU A N 1
ATOM 753 C CA . GLU A 1 97 ? 45.808 23.344 15.497 1.00 84.38 97 GLU A CA 1
ATOM 754 C C . GLU A 1 97 ? 44.828 23.834 14.421 1.00 84.38 97 GLU A C 1
ATOM 756 O O . GLU A 1 97 ? 44.046 24.764 14.644 1.00 84.38 97 GLU A O 1
ATOM 761 N N . ARG A 1 98 ? 44.874 23.200 13.245 1.00 88.19 98 ARG A N 1
ATOM 762 C CA . ARG A 1 98 ? 43.953 23.476 12.142 1.00 88.19 98 ARG A CA 1
ATOM 763 C C . ARG A 1 98 ? 42.600 22.837 12.441 1.00 88.19 98 ARG A C 1
ATOM 765 O O . ARG A 1 98 ? 42.506 21.613 12.495 1.00 88.19 98 ARG A O 1
ATOM 772 N N . THR A 1 99 ? 41.571 23.657 12.617 1.00 84.06 99 THR A N 1
ATOM 773 C CA . THR A 1 99 ? 40.226 23.211 13.000 1.00 84.06 99 THR A CA 1
ATOM 774 C C . THR A 1 99 ? 39.349 22.873 11.798 1.00 84.06 99 THR A C 1
ATOM 776 O O . THR A 1 99 ? 38.560 21.936 11.887 1.00 84.06 99 THR A O 1
ATOM 779 N N . ALA A 1 100 ? 39.528 23.574 10.674 1.00 87.50 100 ALA A N 1
ATOM 780 C CA . ALA A 1 100 ? 38.816 23.333 9.420 1.00 87.50 100 ALA A CA 1
ATOM 781 C C . ALA A 1 100 ? 39.610 23.846 8.203 1.00 87.50 100 ALA A C 1
ATOM 783 O O . ALA A 1 100 ? 40.508 24.677 8.350 1.00 87.50 100 ALA A O 1
ATOM 784 N N . TRP A 1 101 ? 39.312 23.353 6.996 1.00 90.81 101 TRP A N 1
ATOM 785 C CA . TRP A 1 101 ? 39.924 23.845 5.752 1.00 90.81 101 TRP A CA 1
ATOM 786 C C . TRP A 1 101 ? 39.104 23.528 4.492 1.00 90.81 101 TRP A C 1
ATOM 788 O O . TRP A 1 101 ? 38.336 22.564 4.466 1.00 90.81 101 TRP A O 1
ATOM 798 N N . ALA A 1 102 ? 39.313 24.314 3.429 1.00 87.31 102 ALA A N 1
ATOM 799 C CA . ALA A 1 102 ? 38.790 24.051 2.084 1.00 87.31 102 ALA A CA 1
ATOM 800 C C . ALA A 1 102 ? 39.699 24.632 0.981 1.00 87.31 102 ALA A C 1
ATOM 802 O O . ALA A 1 102 ? 40.326 25.674 1.170 1.00 87.31 102 ALA A O 1
ATOM 803 N N . GLY A 1 103 ? 39.770 23.955 -0.173 1.00 84.50 103 GLY A N 1
ATOM 804 C CA . GLY A 1 103 ? 40.604 24.320 -1.333 1.00 84.50 103 GLY A CA 1
ATOM 805 C C . GLY A 1 103 ? 41.475 23.159 -1.834 1.00 84.50 103 GLY A C 1
ATOM 806 O O . GLY A 1 103 ? 41.474 22.081 -1.245 1.00 84.50 103 GLY A O 1
ATOM 807 N N . ALA A 1 104 ? 42.220 23.347 -2.927 1.00 80.75 104 ALA A N 1
ATOM 808 C CA . ALA A 1 104 ? 43.099 22.302 -3.463 1.00 80.75 104 ALA A CA 1
ATOM 809 C C . ALA A 1 104 ? 44.289 22.015 -2.523 1.00 80.75 104 ALA A C 1
ATOM 811 O O . ALA A 1 104 ? 44.878 22.928 -1.941 1.00 80.75 104 ALA A O 1
ATOM 812 N N . GLN A 1 105 ? 44.699 20.746 -2.395 1.00 76.50 105 GLN A N 1
ATOM 813 C CA . GLN A 1 105 ? 45.841 20.377 -1.544 1.00 76.50 105 GLN A CA 1
ATOM 814 C C . GLN A 1 105 ? 47.163 20.991 -2.042 1.00 76.50 105 GLN A C 1
ATOM 816 O O . GLN A 1 105 ? 48.003 21.357 -1.222 1.00 76.50 105 GLN A O 1
ATOM 821 N N . ALA A 1 106 ? 47.292 21.171 -3.360 1.00 76.62 106 ALA A N 1
ATOM 822 C CA . ALA A 1 106 ? 48.418 21.812 -4.043 1.00 76.62 106 ALA A CA 1
ATOM 823 C C . ALA A 1 106 ? 48.195 23.315 -4.335 1.00 76.62 106 ALA A C 1
ATOM 825 O O . ALA A 1 106 ? 48.780 23.847 -5.275 1.00 76.62 106 ALA A O 1
ATOM 826 N N . ALA A 1 107 ? 47.317 23.999 -3.589 1.00 79.19 107 ALA A N 1
ATOM 827 C CA . ALA A 1 107 ? 47.078 25.432 -3.775 1.00 79.19 107 ALA A CA 1
ATOM 828 C C . ALA A 1 107 ? 48.375 26.250 -3.627 1.00 79.19 107 ALA A C 1
ATOM 830 O O . ALA A 1 107 ? 49.163 26.016 -2.710 1.00 79.19 107 ALA A O 1
ATOM 831 N N . THR A 1 108 ? 48.571 27.221 -4.521 1.00 78.19 108 THR A N 1
ATOM 832 C CA . THR A 1 108 ? 49.747 28.106 -4.549 1.00 78.19 108 THR A CA 1
ATOM 833 C C . THR A 1 108 ? 49.720 29.156 -3.442 1.00 78.19 108 THR A C 1
ATOM 835 O O . THR A 1 108 ? 50.764 29.680 -3.068 1.00 78.19 108 THR A O 1
ATOM 838 N N . GLU A 1 109 ? 48.536 29.454 -2.906 1.00 85.12 109 GLU A N 1
ATOM 839 C CA . GLU A 1 109 ? 48.329 30.437 -1.847 1.00 85.12 109 GLU A CA 1
ATOM 840 C C . GLU A 1 109 ? 47.505 29.821 -0.705 1.00 85.12 109 GLU A C 1
ATOM 842 O O . GLU A 1 109 ? 46.494 29.156 -0.943 1.00 85.12 109 GLU A O 1
ATOM 847 N N . VAL A 1 110 ? 47.917 30.042 0.548 1.00 88.12 110 VAL A N 1
ATOM 848 C CA . VAL A 1 110 ? 47.187 29.582 1.740 1.00 88.12 110 VAL A CA 1
ATOM 849 C C . VAL A 1 110 ? 46.835 30.790 2.597 1.00 88.12 110 VAL A C 1
ATOM 851 O O . VAL A 1 110 ? 47.727 31.435 3.138 1.00 88.12 110 VAL A O 1
ATOM 854 N N . ARG A 1 111 ? 45.542 31.082 2.748 1.00 90.62 111 ARG A N 1
ATOM 855 C CA . ARG A 1 111 ? 45.041 32.141 3.637 1.00 90.62 111 ARG A CA 1
ATOM 856 C C . ARG A 1 111 ? 44.477 31.526 4.905 1.00 90.62 111 ARG A C 1
ATOM 858 O O . ARG A 1 111 ? 43.912 30.431 4.878 1.00 90.62 111 ARG A O 1
ATOM 865 N N . SER A 1 112 ? 44.629 32.228 6.021 1.00 90.25 112 SER A N 1
ATOM 866 C CA . SER A 1 112 ? 44.247 31.704 7.333 1.00 90.25 112 SER A CA 1
ATOM 867 C C . SER A 1 112 ? 43.152 32.542 7.986 1.00 90.25 112 SER A C 1
ATOM 869 O O . SER A 1 112 ? 43.134 33.763 7.869 1.00 90.25 112 SER A O 1
ATOM 871 N N . VAL A 1 113 ? 42.248 31.893 8.714 1.00 92.50 113 VAL A N 1
ATOM 872 C CA . VAL A 1 113 ? 41.320 32.538 9.646 1.00 92.50 113 VAL A CA 1
ATOM 873 C C . VAL A 1 113 ? 41.658 32.054 11.051 1.00 92.50 113 VAL A C 1
ATOM 875 O O . VAL A 1 113 ? 41.616 30.858 11.343 1.00 92.50 113 VAL A O 1
ATOM 878 N N . LEU A 1 114 ? 42.033 32.981 11.922 1.00 90.88 114 LEU A N 1
ATOM 879 C CA . LEU A 1 114 ? 42.478 32.684 13.274 1.00 90.88 114 LEU A CA 1
ATOM 880 C C . LEU A 1 114 ? 41.303 32.743 14.248 1.00 90.88 114 LEU A C 1
ATOM 882 O O . LEU A 1 114 ? 40.671 33.785 14.387 1.00 90.88 114 LEU A O 1
ATOM 886 N N . ARG A 1 115 ? 41.037 31.655 14.968 1.00 88.12 115 ARG A N 1
ATOM 887 C CA . ARG A 1 115 ? 40.094 31.642 16.088 1.00 88.12 115 ARG A CA 1
ATOM 888 C C . ARG A 1 115 ? 40.769 32.250 17.316 1.00 88.12 115 ARG A C 1
ATOM 890 O O . ARG A 1 115 ? 41.721 31.672 17.849 1.00 88.12 115 ARG A O 1
ATOM 897 N N . THR A 1 116 ? 40.290 33.412 17.743 1.00 84.75 116 THR A N 1
ATOM 898 C CA . THR A 1 116 ? 40.779 34.149 18.914 1.00 84.75 116 THR A CA 1
ATOM 899 C C . THR A 1 116 ? 39.932 33.808 20.147 1.00 84.75 116 THR A C 1
ATOM 901 O O . THR A 1 116 ? 38.935 33.094 20.060 1.00 84.75 116 THR A O 1
ATOM 904 N N . ALA A 1 117 ? 40.301 34.334 21.319 1.00 78.31 117 ALA A N 1
ATOM 905 C CA . ALA A 1 117 ? 39.496 34.174 22.534 1.00 78.31 117 ALA A CA 1
ATOM 906 C C . ALA A 1 117 ? 38.116 34.862 22.454 1.00 78.31 117 ALA A C 1
ATOM 908 O O . ALA A 1 117 ? 37.243 34.554 23.262 1.00 78.31 117 ALA A O 1
ATOM 909 N N . LYS A 1 118 ? 37.928 35.795 21.511 1.00 77.81 118 LYS A N 1
ATOM 910 C CA . LYS A 1 118 ? 36.725 36.630 21.399 1.00 77.81 118 LYS A CA 1
ATOM 911 C C . LYS A 1 118 ? 35.973 36.492 20.068 1.00 77.81 118 LYS A C 1
ATOM 913 O O . LYS A 1 118 ? 34.856 36.983 19.976 1.00 77.81 118 LYS A O 1
ATOM 918 N N . GLY A 1 119 ? 36.547 35.835 19.059 1.00 85.69 119 GLY A N 1
ATOM 919 C CA . GLY A 1 119 ? 35.952 35.726 17.725 1.00 85.69 119 GLY A CA 1
ATOM 920 C C . GLY A 1 119 ? 36.885 35.064 16.708 1.00 85.69 119 GLY A C 1
ATOM 921 O O . GLY A 1 119 ? 37.645 34.152 17.040 1.00 85.69 119 GLY A O 1
ATOM 922 N N . TYR A 1 120 ? 36.826 35.519 15.461 1.00 91.50 120 TYR A N 1
ATOM 923 C CA . TYR A 1 120 ? 37.621 35.037 14.333 1.00 91.50 120 TYR A CA 1
ATOM 924 C C . TYR A 1 120 ? 38.308 36.219 13.653 1.00 91.50 120 TYR A C 1
ATOM 926 O O . TYR A 1 120 ? 37.701 37.266 13.520 1.00 91.50 120 TYR A O 1
ATOM 934 N N . GLN A 1 121 ? 39.548 36.066 13.191 1.00 92.88 121 GLN A N 1
ATOM 935 C CA . GLN A 1 121 ? 40.269 37.115 12.465 1.00 92.88 121 GLN A CA 1
ATOM 936 C C . GLN A 1 121 ? 40.752 36.602 11.111 1.00 92.88 121 GLN A C 1
ATOM 938 O O . GLN A 1 121 ? 41.446 35.588 11.041 1.00 92.88 121 GLN A O 1
ATOM 943 N N . ALA A 1 122 ? 40.413 37.305 10.031 1.00 92.38 122 ALA A N 1
ATOM 944 C CA . ALA A 1 122 ? 40.856 36.952 8.686 1.00 92.38 122 ALA A CA 1
ATOM 945 C C . ALA A 1 122 ? 42.271 37.483 8.396 1.00 92.38 122 ALA A C 1
ATOM 947 O O . ALA A 1 122 ? 42.553 38.670 8.583 1.00 92.38 122 ALA A O 1
ATOM 948 N N . LEU A 1 123 ? 43.149 36.597 7.926 1.00 91.31 123 LEU A N 1
ATOM 949 C CA . LEU A 1 123 ? 44.550 36.875 7.617 1.00 91.31 123 LEU A CA 1
ATOM 950 C C . LEU A 1 123 ? 44.839 36.619 6.132 1.00 91.31 123 LEU A C 1
ATOM 952 O O . LEU A 1 123 ? 44.237 35.739 5.509 1.00 91.31 123 LEU A O 1
ATOM 956 N N . ASP A 1 124 ? 45.789 37.366 5.580 1.00 87.06 124 ASP A N 1
ATOM 957 C CA . ASP A 1 124 ? 46.313 37.167 4.230 1.00 87.06 124 ASP A CA 1
ATOM 958 C C . ASP A 1 124 ? 47.287 35.969 4.141 1.00 87.06 124 ASP A C 1
ATOM 960 O O . ASP A 1 124 ? 47.526 35.246 5.114 1.00 87.06 124 ASP A O 1
ATOM 964 N N . ALA A 1 125 ? 47.865 35.751 2.955 1.00 84.25 125 ALA A N 1
ATOM 965 C CA . ALA A 1 125 ? 48.820 34.669 2.697 1.00 84.25 125 ALA A CA 1
ATOM 966 C C . ALA A 1 125 ? 50.158 34.798 3.452 1.00 84.25 125 ALA A C 1
ATOM 968 O O . ALA A 1 125 ? 50.910 33.829 3.549 1.00 84.25 125 ALA A O 1
ATOM 969 N N . TYR A 1 126 ? 50.458 35.977 4.000 1.00 83.81 126 TYR A N 1
ATOM 970 C CA . TYR A 1 126 ? 51.661 36.259 4.785 1.00 83.81 126 TYR A CA 1
ATOM 971 C C . TYR A 1 126 ? 51.379 36.263 6.295 1.00 83.81 126 TYR A C 1
ATOM 973 O O . TYR A 1 126 ? 52.268 36.581 7.087 1.00 83.81 126 TYR A O 1
ATOM 981 N N . GLY A 1 127 ? 50.152 35.915 6.703 1.00 81.38 127 GLY A N 1
ATOM 982 C CA . GLY A 1 127 ? 49.728 35.867 8.099 1.00 81.38 127 GLY A CA 1
ATOM 983 C C . GLY A 1 127 ? 49.430 37.235 8.713 1.00 81.38 127 GLY A C 1
ATOM 984 O O . GLY A 1 127 ? 49.388 37.345 9.939 1.00 81.38 127 GLY A O 1
ATOM 985 N N . ARG A 1 128 ? 49.231 38.281 7.901 1.00 87.38 128 ARG A N 1
ATOM 986 C CA . ARG A 1 128 ? 48.880 39.630 8.371 1.00 87.38 128 ARG A CA 1
ATOM 987 C C . ARG A 1 128 ? 47.358 39.825 8.349 1.00 87.38 128 ARG A C 1
ATOM 989 O O . ARG A 1 128 ? 46.710 39.319 7.433 1.00 87.38 128 ARG A O 1
ATOM 996 N N . PRO A 1 129 ? 46.760 40.549 9.315 1.00 88.12 129 PRO A N 1
ATOM 997 C CA . PRO A 1 129 ? 45.329 40.851 9.291 1.00 88.12 129 PRO A CA 1
ATOM 998 C C . PRO A 1 129 ? 44.916 41.622 8.037 1.00 88.12 129 PRO A C 1
ATOM 1000 O O . PRO A 1 129 ? 45.610 42.551 7.621 1.00 88.12 129 PRO A O 1
ATOM 1003 N N . LEU A 1 130 ? 43.772 41.258 7.453 1.00 89.19 130 LEU A N 1
ATOM 1004 C CA . LEU A 1 130 ? 43.206 42.002 6.326 1.00 89.19 130 LEU A CA 1
ATOM 1005 C C . LEU A 1 130 ? 42.781 43.426 6.759 1.00 89.19 130 LEU A C 1
ATOM 1007 O O . LEU A 1 130 ? 42.436 43.618 7.925 1.00 89.19 130 LEU A O 1
ATOM 1011 N N . PRO A 1 131 ? 42.731 44.421 5.844 1.00 76.31 131 PRO A N 1
ATOM 1012 C CA . PRO A 1 131 ? 42.536 45.849 6.166 1.00 76.31 131 PRO A CA 1
ATOM 1013 C C . PRO A 1 131 ? 41.236 46.221 6.907 1.00 76.31 131 PRO A C 1
ATOM 1015 O O . PRO A 1 131 ? 41.062 47.370 7.300 1.00 76.31 131 PRO A O 1
ATOM 1018 N N . THR A 1 132 ? 40.316 45.270 7.076 1.00 83.50 132 THR A N 1
ATOM 1019 C CA . THR A 1 132 ? 39.012 45.424 7.742 1.00 83.50 132 THR A CA 1
ATOM 1020 C C . THR A 1 132 ? 38.712 44.302 8.744 1.00 83.50 132 THR A C 1
ATOM 1022 O O . THR A 1 132 ? 37.602 44.237 9.262 1.00 83.50 132 THR A O 1
ATOM 1025 N N . ALA A 1 133 ? 39.681 43.421 9.024 1.00 86.06 133 ALA A N 1
ATOM 1026 C CA . ALA A 1 133 ? 39.499 42.285 9.924 1.00 86.06 133 ALA A CA 1
ATOM 1027 C C . ALA A 1 133 ? 39.745 42.672 11.390 1.00 86.06 133 ALA A C 1
ATOM 1029 O O . ALA A 1 133 ? 40.823 43.159 11.743 1.00 86.06 133 ALA A O 1
ATOM 1030 N N . ASN A 1 134 ? 38.782 42.372 12.260 1.00 87.56 134 ASN A N 1
ATOM 1031 C CA . ASN A 1 134 ? 38.894 42.522 13.709 1.00 87.56 134 ASN A CA 1
ATOM 1032 C C . ASN A 1 134 ? 39.093 41.150 14.381 1.00 87.56 134 ASN A C 1
ATOM 1034 O O . ASN A 1 134 ? 38.661 40.119 13.879 1.00 87.56 134 ASN A O 1
ATOM 1038 N N . ALA A 1 135 ? 39.751 41.123 15.540 1.00 82.88 135 ALA A N 1
ATOM 1039 C CA . ALA A 1 135 ? 39.915 39.919 16.352 1.00 82.88 135 ALA A CA 1
ATOM 1040 C C . ALA A 1 135 ? 38.599 39.415 16.980 1.00 82.88 135 ALA A C 1
ATOM 1042 O O . ALA A 1 135 ? 38.558 38.285 17.467 1.00 82.88 135 ALA A O 1
ATOM 1043 N N . GLU A 1 136 ? 37.550 40.241 16.982 1.00 86.25 136 GLU A N 1
ATOM 1044 C CA . GLU A 1 136 ? 36.213 39.938 17.513 1.00 86.25 136 GLU A CA 1
ATOM 1045 C C . GLU A 1 136 ? 35.180 39.635 16.405 1.00 86.25 136 GLU A C 1
ATOM 1047 O O . GLU A 1 136 ? 33.992 39.513 16.701 1.00 86.25 136 GLU A O 1
ATOM 1052 N N . ASP A 1 137 ? 35.596 39.502 15.135 1.00 89.88 137 ASP A N 1
ATOM 1053 C CA . ASP A 1 137 ? 34.650 39.236 14.045 1.00 89.88 137 ASP A CA 1
ATOM 1054 C C . ASP A 1 137 ? 33.963 37.870 14.211 1.00 89.88 137 ASP A C 1
ATOM 1056 O O . ASP A 1 137 ? 34.514 36.906 14.757 1.00 89.88 137 ASP A O 1
ATOM 1060 N N . SER A 1 138 ? 32.735 37.760 13.699 1.00 90.56 138 SER A N 1
ATOM 1061 C CA . SER A 1 138 ? 32.065 36.465 13.592 1.00 90.56 138 SER A CA 1
ATOM 1062 C C . SER A 1 138 ? 32.764 35.585 12.553 1.00 90.56 138 SER A C 1
ATOM 1064 O O . SER A 1 138 ? 33.407 36.083 11.625 1.00 90.56 138 SER A O 1
ATOM 1066 N N . LEU A 1 139 ? 32.589 34.263 12.657 1.00 90.62 139 LEU A N 1
ATOM 1067 C CA . LEU A 1 139 ? 33.106 33.325 11.656 1.00 90.62 139 LEU A CA 1
ATOM 1068 C C . LEU A 1 139 ? 32.701 33.749 10.233 1.00 90.62 139 LEU A C 1
ATOM 1070 O O . LEU A 1 139 ? 33.530 33.770 9.329 1.00 90.62 139 LEU A O 1
ATOM 1074 N N . PHE A 1 140 ? 31.436 34.121 10.040 1.00 92.50 140 PHE A N 1
ATOM 1075 C CA . PHE A 1 140 ? 30.903 34.489 8.730 1.00 92.50 140 PHE A CA 1
ATOM 1076 C C . PHE A 1 140 ? 31.475 35.808 8.213 1.00 92.50 140 PHE A C 1
ATOM 1078 O O . PHE A 1 140 ? 31.780 35.901 7.029 1.00 92.50 140 PHE A O 1
ATOM 1085 N N . GLN A 1 141 ? 31.700 36.792 9.089 1.00 92.00 141 GLN A N 1
ATOM 1086 C CA . GLN A 1 141 ? 32.387 38.030 8.719 1.00 92.00 141 GLN A CA 1
ATOM 1087 C C . GLN A 1 141 ? 33.825 37.739 8.271 1.00 92.00 141 GLN A C 1
ATOM 1089 O O . GLN A 1 141 ? 34.234 38.170 7.194 1.00 92.00 141 GLN A O 1
ATOM 1094 N N . ALA A 1 142 ? 34.569 36.932 9.032 1.00 91.75 142 ALA A N 1
ATOM 1095 C CA . ALA A 1 142 ? 35.930 36.551 8.669 1.00 91.75 142 ALA A CA 1
ATOM 1096 C C . ALA A 1 142 ? 35.990 35.751 7.351 1.00 91.75 142 ALA A C 1
ATOM 1098 O O . ALA A 1 142 ? 36.909 35.944 6.558 1.00 91.75 142 ALA A O 1
ATOM 1099 N N . LEU A 1 143 ? 35.000 34.894 7.074 1.00 92.12 143 LEU A N 1
ATOM 1100 C CA . LEU A 1 143 ? 34.898 34.161 5.807 1.00 92.12 143 LEU A CA 1
ATOM 1101 C C . LEU A 1 143 ? 34.538 35.072 4.625 1.00 92.12 143 LEU A C 1
ATOM 1103 O O . LEU A 1 143 ? 35.130 34.920 3.559 1.00 92.12 143 LEU A O 1
ATOM 1107 N N . LEU A 1 144 ? 33.637 36.046 4.798 1.00 92.12 144 LEU A N 1
ATOM 1108 C CA . LEU A 1 144 ? 33.293 37.024 3.755 1.00 92.12 144 LEU A CA 1
ATOM 1109 C C . LEU A 1 144 ? 34.499 37.864 3.322 1.00 92.12 144 LEU A C 1
ATOM 1111 O O . LEU A 1 144 ? 34.645 38.184 2.137 1.00 92.12 144 LEU A O 1
ATOM 1115 N N . LEU A 1 145 ? 35.382 38.207 4.265 1.00 91.75 145 LEU A N 1
ATOM 1116 C CA . LEU A 1 145 ? 36.623 38.931 3.981 1.00 91.75 145 LEU A CA 1
ATOM 1117 C C . LEU A 1 145 ? 37.612 38.115 3.134 1.00 91.75 145 LEU A C 1
ATOM 1119 O O . LEU A 1 145 ? 38.437 38.707 2.443 1.00 91.75 145 LEU A O 1
ATOM 1123 N N . GLN A 1 146 ? 37.505 36.783 3.138 1.00 90.44 146 GLN A N 1
ATOM 1124 C CA . GLN A 1 146 ? 38.366 35.893 2.353 1.00 90.44 146 GLN A CA 1
ATOM 1125 C C . GLN A 1 146 ? 37.870 35.658 0.917 1.00 90.44 146 GLN A C 1
ATOM 1127 O O . GLN A 1 146 ? 38.637 35.155 0.093 1.00 90.44 146 GLN A O 1
ATOM 1132 N N . LEU A 1 147 ? 36.616 36.009 0.608 1.00 90.81 147 LEU A N 1
ATOM 1133 C CA . LEU A 1 147 ? 36.012 35.791 -0.709 1.00 90.81 147 LEU A CA 1
ATOM 1134 C C . LEU A 1 147 ? 36.531 36.780 -1.753 1.00 90.81 147 LEU A C 1
ATOM 1136 O O . LEU A 1 147 ? 36.492 37.997 -1.545 1.00 90.81 147 LEU A O 1
ATOM 1140 N N . ASP A 1 148 ? 36.909 36.260 -2.920 1.00 88.50 148 ASP A N 1
ATOM 1141 C CA . ASP A 1 148 ? 37.250 37.082 -4.079 1.00 88.50 148 ASP A CA 1
ATOM 1142 C C . ASP A 1 148 ? 35.995 37.689 -4.766 1.00 88.50 148 ASP A C 1
ATOM 1144 O O . ASP A 1 148 ? 34.857 37.271 -4.503 1.00 88.50 148 ASP A O 1
ATOM 1148 N N . PRO A 1 149 ? 36.153 38.689 -5.660 1.00 88.38 149 PRO A N 1
ATOM 1149 C CA . PRO A 1 149 ? 35.020 39.326 -6.335 1.00 88.38 149 PRO A CA 1
ATOM 1150 C C . PRO A 1 149 ? 34.151 38.371 -7.164 1.00 88.38 149 PRO A C 1
ATOM 1152 O O . PRO A 1 149 ? 32.958 38.628 -7.341 1.00 88.38 149 PRO A O 1
ATOM 1155 N N . TRP A 1 150 ? 34.720 37.280 -7.685 1.00 89.50 150 TRP A N 1
ATOM 1156 C CA . TRP A 1 150 ? 33.969 36.278 -8.435 1.00 89.50 150 TRP A CA 1
ATOM 1157 C C . TRP A 1 150 ? 33.128 35.410 -7.494 1.00 89.50 150 TRP A C 1
ATOM 1159 O O . TRP A 1 150 ? 31.938 35.229 -7.747 1.00 89.50 150 TRP A O 1
ATOM 1169 N N . GLN A 1 151 ? 33.696 34.947 -6.380 1.00 90.81 151 GLN A N 1
ATOM 1170 C CA . GLN A 1 151 ? 32.985 34.168 -5.366 1.00 90.81 151 GLN A CA 1
ATOM 1171 C C . GLN A 1 151 ? 31.838 34.972 -4.747 1.00 90.81 151 GLN A C 1
ATOM 1173 O O . GLN A 1 151 ? 30.753 34.430 -4.553 1.00 90.81 151 GLN A O 1
ATOM 1178 N N . ARG A 1 152 ? 32.027 36.278 -4.511 1.00 90.38 152 ARG A N 1
ATOM 1179 C CA . ARG A 1 152 ? 30.942 37.171 -4.064 1.00 90.38 152 ARG A CA 1
ATOM 1180 C C . ARG A 1 152 ? 29.794 37.221 -5.078 1.00 90.38 152 ARG A C 1
ATOM 1182 O O . ARG A 1 152 ? 28.642 37.025 -4.709 1.00 90.38 152 ARG A O 1
ATOM 1189 N N . ARG A 1 153 ? 30.095 37.370 -6.375 1.00 86.81 153 ARG A N 1
ATOM 1190 C CA . ARG A 1 153 ? 29.069 37.312 -7.437 1.00 86.81 153 ARG A CA 1
ATOM 1191 C C . ARG A 1 153 ? 28.383 35.945 -7.526 1.00 86.81 153 ARG A C 1
ATOM 1193 O O . ARG A 1 153 ? 27.183 35.902 -7.762 1.00 86.81 153 ARG A O 1
ATOM 1200 N N . ALA A 1 154 ? 29.119 34.851 -7.332 1.00 86.00 154 ALA A N 1
ATOM 1201 C CA . ALA A 1 154 ? 28.576 33.492 -7.377 1.00 86.00 154 ALA A CA 1
ATOM 1202 C C . ALA A 1 154 ? 27.643 33.181 -6.192 1.00 86.00 154 ALA A C 1
ATOM 1204 O O . ALA A 1 154 ? 26.677 32.437 -6.347 1.00 86.00 154 ALA A O 1
ATOM 1205 N N . LEU A 1 155 ? 27.916 33.756 -5.017 1.00 86.25 155 LEU A N 1
ATOM 1206 C CA . LEU A 1 155 ? 27.093 33.602 -3.814 1.00 86.25 155 LEU A CA 1
ATOM 1207 C C . LEU A 1 155 ? 25.895 34.572 -3.781 1.00 86.25 155 LEU A C 1
ATOM 1209 O O . LEU A 1 155 ? 24.950 34.334 -3.030 1.00 86.25 155 LEU A O 1
ATOM 1213 N N . GLY A 1 156 ? 25.901 35.628 -4.603 1.00 91.31 156 GLY A N 1
ATOM 1214 C CA . GLY A 1 156 ? 24.789 36.573 -4.742 1.00 91.31 156 GLY A CA 1
ATOM 1215 C C . GLY A 1 156 ? 24.451 37.275 -3.423 1.00 91.31 156 GLY A C 1
ATOM 1216 O O . GLY A 1 156 ? 25.357 37.713 -2.709 1.00 91.31 156 GLY A O 1
ATOM 1217 N N . GLU A 1 157 ? 23.157 37.318 -3.084 1.00 85.31 157 GLU A N 1
ATOM 1218 C CA . GLU A 1 157 ? 22.614 37.907 -1.843 1.00 85.31 157 GLU A CA 1
ATOM 1219 C C . GLU A 1 157 ? 23.273 37.338 -0.571 1.00 85.31 157 GLU A C 1
ATOM 1221 O O . GLU A 1 157 ? 23.431 38.033 0.430 1.00 85.31 157 GLU A O 1
ATOM 1226 N N . ALA A 1 158 ? 23.752 36.087 -0.611 1.00 86.12 158 ALA A N 1
ATOM 1227 C CA . ALA A 1 158 ? 24.431 35.463 0.526 1.00 86.12 158 ALA A CA 1
ATOM 1228 C C . ALA A 1 158 ? 25.789 36.110 0.857 1.00 86.12 158 ALA A C 1
ATOM 1230 O O . ALA A 1 158 ? 26.336 35.862 1.926 1.00 86.12 158 ALA A O 1
ATOM 1231 N N . SER A 1 159 ? 26.359 36.918 -0.042 1.00 88.56 159 SER A N 1
ATOM 1232 C CA . SER A 1 159 ? 27.637 37.609 0.181 1.00 88.56 159 SER A CA 1
ATOM 1233 C C . SER A 1 159 ? 27.498 39.048 0.693 1.00 88.56 159 SER A C 1
ATOM 1235 O O . SER A 1 159 ? 28.512 39.710 0.920 1.00 88.56 159 SER A O 1
ATOM 1237 N N . GLU A 1 160 ? 26.266 39.535 0.887 1.00 86.62 160 GLU A N 1
ATOM 1238 C CA . GLU A 1 160 ? 25.991 40.931 1.257 1.00 86.62 160 GLU A CA 1
ATOM 1239 C C . GLU A 1 160 ? 26.241 41.228 2.738 1.00 86.62 160 GLU A C 1
ATOM 1241 O O . GLU A 1 160 ? 26.672 42.327 3.088 1.00 86.62 160 GLU A O 1
ATOM 1246 N N . SER A 1 161 ? 25.995 40.257 3.622 1.00 91.75 161 SER A N 1
ATOM 1247 C CA . SER A 1 161 ? 26.219 40.411 5.061 1.00 91.75 161 SER A CA 1
ATOM 1248 C C . SER A 1 161 ? 26.568 39.083 5.743 1.00 91.75 161 SER A C 1
ATOM 1250 O O . SER A 1 161 ? 26.211 38.016 5.234 1.00 91.75 161 SER A O 1
ATOM 1252 N N . PRO A 1 162 ? 27.222 39.110 6.923 1.00 87.50 162 PRO A N 1
ATOM 1253 C CA . PRO A 1 162 ? 27.508 37.903 7.705 1.00 87.50 162 PRO A CA 1
ATOM 1254 C C . PRO A 1 162 ? 26.258 37.097 8.050 1.00 87.50 162 PRO A C 1
ATOM 1256 O O . PRO A 1 162 ? 26.305 35.870 8.048 1.00 87.50 162 PRO A O 1
ATOM 1259 N N . GLN A 1 163 ? 25.147 37.788 8.327 1.00 86.06 163 GLN A N 1
ATOM 1260 C CA . GLN A 1 163 ? 23.873 37.151 8.645 1.00 86.06 163 GLN A CA 1
ATOM 1261 C C . GLN A 1 163 ? 23.263 36.490 7.405 1.00 86.06 163 GLN A C 1
ATOM 1263 O O . GLN A 1 163 ? 22.862 35.334 7.477 1.00 86.06 163 GLN A O 1
ATOM 1268 N N . ALA A 1 164 ? 23.283 37.168 6.251 1.00 87.25 164 ALA A N 1
ATOM 1269 C CA . ALA A 1 164 ? 22.819 36.590 4.990 1.00 87.25 164 ALA A CA 1
ATOM 1270 C C . ALA A 1 164 ? 23.636 35.348 4.594 1.00 87.25 164 ALA A C 1
ATOM 1272 O O . ALA A 1 164 ? 23.068 34.355 4.135 1.00 87.25 164 ALA A O 1
ATOM 1273 N N . LEU A 1 165 ? 24.954 35.363 4.834 1.00 88.31 165 LEU A N 1
ATOM 1274 C CA . LEU A 1 165 ? 25.804 34.193 4.620 1.00 88.31 165 LEU A CA 1
ATOM 1275 C C . LEU A 1 165 ? 25.429 33.046 5.570 1.00 88.31 165 LEU A C 1
ATOM 1277 O O . LEU A 1 165 ? 25.301 31.907 5.126 1.00 88.31 165 LEU A O 1
ATOM 1281 N N . ALA A 1 166 ? 25.230 33.330 6.859 1.00 85.50 166 ALA A N 1
ATOM 1282 C CA . ALA A 1 166 ? 24.826 32.333 7.851 1.00 85.50 166 ALA A CA 1
ATOM 1283 C C . ALA A 1 166 ? 23.470 31.687 7.506 1.00 85.50 166 ALA A C 1
ATOM 1285 O O . ALA A 1 166 ? 23.347 30.457 7.490 1.00 85.50 166 ALA A O 1
ATOM 1286 N N . ASP A 1 167 ? 22.478 32.505 7.145 1.00 84.06 167 ASP A N 1
ATOM 1287 C CA . ASP A 1 167 ? 21.133 32.064 6.772 1.00 84.06 167 ASP A CA 1
ATOM 1288 C C . ASP A 1 167 ? 21.162 31.210 5.496 1.00 84.06 167 ASP A C 1
ATOM 1290 O O . ASP A 1 167 ? 20.536 30.147 5.433 1.00 84.06 167 ASP A O 1
ATOM 1294 N N . ALA A 1 168 ? 21.946 31.621 4.495 1.00 85.31 168 ALA A N 1
ATOM 1295 C CA . ALA A 1 168 ? 22.120 30.872 3.258 1.00 85.31 168 ALA A CA 1
ATOM 1296 C C . ALA A 1 168 ? 22.817 29.523 3.490 1.00 85.31 168 ALA A C 1
ATOM 1298 O O . ALA A 1 168 ? 22.341 28.499 2.999 1.00 85.31 168 ALA A O 1
ATOM 1299 N N . LEU A 1 169 ? 23.896 29.487 4.280 1.00 86.44 169 LEU A N 1
ATOM 1300 C CA . LEU A 1 169 ? 24.609 28.246 4.601 1.00 86.44 169 LEU A CA 1
ATOM 1301 C C . LEU A 1 169 ? 23.725 27.271 5.385 1.00 86.44 169 LEU A C 1
ATOM 1303 O O . LEU A 1 169 ? 23.708 26.077 5.084 1.00 86.44 169 LEU A O 1
ATOM 1307 N N . SER A 1 170 ? 22.942 27.774 6.341 1.00 81.56 170 SER A N 1
ATOM 1308 C CA . SER A 1 170 ? 21.963 26.977 7.086 1.00 81.56 170 SER A CA 1
ATOM 1309 C C . SER A 1 170 ? 20.862 26.416 6.175 1.00 81.56 170 SER A C 1
ATOM 1311 O O . SER A 1 170 ? 20.535 25.221 6.217 1.00 81.56 170 SER A O 1
ATOM 1313 N N . LYS A 1 171 ? 20.334 27.248 5.269 1.00 79.94 171 LYS A N 1
ATOM 1314 C CA . LYS A 1 171 ? 19.362 26.826 4.256 1.00 79.94 171 LYS A CA 1
ATOM 1315 C C . LYS A 1 171 ? 19.938 25.740 3.343 1.00 79.94 171 LYS A C 1
ATOM 1317 O O . LYS A 1 171 ? 19.304 24.710 3.139 1.00 79.94 171 LYS A O 1
ATOM 1322 N N . TRP A 1 172 ? 21.166 25.894 2.855 1.00 85.81 172 TRP A N 1
ATOM 1323 C CA . TRP A 1 172 ? 21.789 24.898 1.976 1.00 85.81 172 TRP A CA 1
ATOM 1324 C C . TRP A 1 172 ? 22.081 23.577 2.691 1.00 85.81 172 TRP A C 1
ATOM 1326 O O . TRP A 1 172 ? 21.868 22.510 2.108 1.00 85.81 172 TRP A O 1
ATOM 1336 N N . ALA A 1 173 ? 22.524 23.636 3.950 1.00 78.06 173 ALA A N 1
ATOM 1337 C CA . ALA A 1 173 ? 22.756 22.452 4.772 1.00 78.06 173 ALA A CA 1
ATOM 1338 C C . ALA A 1 173 ? 21.460 21.661 5.025 1.00 78.06 173 ALA A C 1
ATOM 1340 O O . ALA A 1 173 ? 21.475 20.430 5.002 1.00 78.06 173 ALA A O 1
ATOM 1341 N N . SER A 1 174 ? 20.340 22.362 5.232 1.00 69.12 174 SER A N 1
ATOM 1342 C CA . SER A 1 174 ? 19.031 21.748 5.494 1.00 69.12 174 SER A CA 1
ATOM 1343 C C . SER A 1 174 ? 18.342 21.206 4.235 1.00 69.12 174 SER A C 1
ATOM 1345 O O . SER A 1 174 ? 17.735 20.135 4.292 1.00 69.12 174 SER A O 1
ATOM 1347 N N . GLU A 1 175 ? 18.477 21.874 3.084 1.00 65.88 175 GLU A N 1
ATOM 1348 C CA . GLU A 1 175 ? 17.943 21.398 1.797 1.00 65.88 175 GLU A CA 1
ATOM 1349 C C . GLU A 1 175 ? 18.630 20.105 1.321 1.00 65.88 175 GLU A C 1
ATOM 1351 O O . GLU A 1 175 ? 17.982 19.240 0.735 1.00 65.88 175 GLU A O 1
ATOM 1356 N N . HIS A 1 176 ? 19.929 19.940 1.605 1.00 65.38 176 HIS A N 1
ATOM 1357 C CA . HIS A 1 176 ? 20.741 18.819 1.117 1.00 65.38 176 HIS A CA 1
ATOM 1358 C C . HIS A 1 176 ? 21.516 18.122 2.247 1.00 65.38 176 HIS A C 1
ATOM 1360 O O . HIS A 1 176 ? 22.739 17.983 2.198 1.00 65.38 176 HIS A O 1
ATOM 1366 N N . ARG A 1 177 ? 20.792 17.633 3.262 1.00 70.75 177 ARG A N 1
ATOM 1367 C CA . ARG A 1 177 ? 21.342 17.021 4.491 1.00 70.75 177 ARG A CA 1
ATOM 1368 C C . ARG A 1 177 ? 22.333 15.873 4.237 1.00 70.75 177 ARG A C 1
ATOM 1370 O O . ARG A 1 177 ? 23.370 15.793 4.891 1.00 70.75 177 ARG A O 1
ATOM 1377 N N . ASP A 1 178 ? 22.066 15.011 3.255 1.00 68.69 178 ASP A N 1
ATOM 1378 C CA . ASP A 1 178 ? 22.978 13.911 2.896 1.00 68.69 178 ASP A CA 1
ATOM 1379 C C . ASP A 1 178 ? 24.282 14.423 2.259 1.00 68.69 178 ASP A C 1
ATOM 1381 O O . ASP A 1 178 ? 25.366 13.888 2.515 1.00 68.69 178 ASP A O 1
ATOM 1385 N N . LYS A 1 179 ? 24.199 15.517 1.493 1.00 77.56 179 LYS A N 1
ATOM 1386 C CA . LYS A 1 179 ? 25.366 16.209 0.940 1.00 77.56 179 LYS A CA 1
ATOM 1387 C C . LYS A 1 179 ? 26.167 16.887 2.053 1.00 77.56 179 LYS A C 1
ATOM 1389 O O . LYS A 1 179 ? 27.377 16.714 2.100 1.00 77.56 179 LYS A O 1
ATOM 1394 N N . ALA A 1 180 ? 25.506 17.558 2.998 1.00 81.62 180 ALA A N 1
ATOM 1395 C CA . ALA A 1 180 ? 26.145 18.157 4.174 1.00 81.62 180 ALA A CA 1
ATOM 1396 C C . ALA A 1 180 ? 26.886 17.115 5.038 1.00 81.62 180 ALA A C 1
ATOM 1398 O O . ALA A 1 180 ? 28.027 17.337 5.437 1.00 81.62 180 ALA A O 1
ATOM 1399 N N . ALA A 1 181 ? 26.288 15.938 5.256 1.00 78.75 181 ALA A N 1
ATOM 1400 C CA . ALA A 1 181 ? 26.946 14.824 5.940 1.00 78.75 181 ALA A CA 1
ATOM 1401 C C . ALA A 1 181 ? 28.190 14.325 5.182 1.00 78.75 181 ALA A C 1
ATOM 1403 O O . ALA A 1 181 ? 29.226 14.052 5.789 1.00 78.75 181 ALA A O 1
ATOM 1404 N N . THR A 1 182 ? 28.104 14.247 3.850 1.00 80.94 182 THR A N 1
ATOM 1405 C CA . THR A 1 182 ? 29.227 13.850 2.984 1.00 80.94 182 THR A CA 1
ATOM 1406 C C . THR A 1 182 ? 30.361 14.877 3.035 1.00 80.94 182 THR A C 1
ATOM 1408 O O . THR A 1 182 ? 31.524 14.501 3.161 1.00 80.94 182 THR A O 1
ATOM 1411 N N . LEU A 1 183 ? 30.031 16.172 3.019 1.00 83.00 183 LEU A N 1
ATOM 1412 C CA . LEU A 1 183 ? 30.993 17.274 3.148 1.00 83.00 183 LEU A CA 1
ATOM 1413 C C . LEU A 1 183 ? 31.710 17.285 4.511 1.00 83.00 183 LEU A C 1
ATOM 1415 O O . LEU A 1 183 ? 32.851 17.731 4.602 1.00 83.00 183 LEU A O 1
ATOM 1419 N N . LEU A 1 184 ? 31.078 16.740 5.556 1.00 82.44 184 LEU A N 1
ATOM 1420 C CA . LEU A 1 184 ? 31.682 16.511 6.875 1.00 82.44 184 LEU A CA 1
ATOM 1421 C C . LEU A 1 184 ? 32.494 15.208 6.975 1.00 82.44 184 LEU A C 1
ATOM 1423 O O . LEU A 1 184 ? 32.969 14.858 8.057 1.00 82.44 184 LEU A O 1
ATOM 1427 N N . GLY A 1 185 ? 32.646 14.469 5.872 1.00 76.31 185 GLY A N 1
ATOM 1428 C CA . GLY A 1 185 ? 33.371 13.198 5.843 1.00 76.31 185 GLY A CA 1
ATOM 1429 C C . GLY A 1 185 ? 32.668 12.077 6.611 1.00 76.31 185 GLY A C 1
ATOM 1430 O O . GLY A 1 185 ? 33.317 11.130 7.056 1.00 76.31 185 GLY A O 1
ATOM 1431 N N . MET A 1 186 ? 31.351 12.176 6.814 1.00 78.50 186 MET A N 1
ATOM 1432 C CA . MET A 1 186 ? 30.574 11.098 7.421 1.00 78.50 186 MET A CA 1
ATOM 1433 C C . MET A 1 186 ? 30.411 9.949 6.419 1.00 78.50 186 MET A C 1
ATOM 1435 O O . MET A 1 186 ? 30.198 10.183 5.231 1.00 78.50 186 MET A O 1
ATOM 1439 N N . ALA A 1 187 ? 30.476 8.703 6.897 1.00 59.59 187 ALA A N 1
ATOM 1440 C CA . ALA A 1 187 ? 30.333 7.528 6.041 1.00 59.59 187 ALA A CA 1
ATOM 1441 C C . ALA A 1 187 ? 29.001 7.551 5.249 1.00 59.59 187 ALA A C 1
ATOM 1443 O O . ALA A 1 187 ? 27.962 7.933 5.815 1.00 59.59 187 ALA A O 1
ATOM 1444 N N . PRO A 1 188 ? 29.015 7.145 3.961 1.00 53.88 188 PRO A N 1
ATOM 1445 C CA . PRO A 1 188 ? 27.811 7.051 3.152 1.00 53.88 188 PRO A CA 1
ATOM 1446 C C . PRO A 1 188 ? 26.881 5.983 3.724 1.00 53.88 188 PRO A C 1
ATOM 1448 O O . PRO A 1 188 ? 27.297 4.914 4.167 1.00 53.88 188 PRO A O 1
ATOM 1451 N N . VAL A 1 189 ? 25.598 6.303 3.718 1.00 52.53 189 VAL A N 1
ATOM 1452 C CA . VAL A 1 189 ? 24.531 5.428 4.189 1.00 52.53 189 VAL A CA 1
ATOM 1453 C C . VAL A 1 189 ? 24.163 4.475 3.052 1.00 52.53 189 VAL A C 1
ATOM 1455 O O . VAL A 1 189 ? 23.829 4.936 1.963 1.00 52.53 189 VAL A O 1
ATOM 1458 N N . GLY A 1 190 ? 24.213 3.160 3.286 1.00 40.94 190 GLY A N 1
ATOM 1459 C CA . GLY A 1 190 ? 23.678 2.172 2.340 1.00 40.94 190 GLY A CA 1
ATOM 1460 C C . GLY A 1 190 ? 22.174 2.376 2.112 1.00 40.94 190 GLY A C 1
ATOM 1461 O O . GLY A 1 190 ? 21.476 2.828 3.011 1.00 40.94 190 GLY A O 1
ATOM 1462 N N . LEU A 1 191 ? 21.668 2.045 0.919 1.00 31.95 191 LEU A N 1
ATOM 1463 C CA . LEU A 1 191 ? 20.276 2.244 0.459 1.00 31.95 191 LEU A CA 1
ATOM 1464 C C . LEU A 1 191 ? 19.204 1.402 1.205 1.00 31.95 191 LEU A C 1
ATOM 1466 O O . LEU A 1 191 ? 18.191 1.025 0.625 1.00 31.95 191 LEU A O 1
ATOM 1470 N N . GLY A 1 192 ? 19.404 1.105 2.490 1.00 31.64 192 GLY A N 1
ATOM 1471 C CA . GLY A 1 192 ? 18.463 0.411 3.364 1.00 31.64 192 GLY A CA 1
ATOM 1472 C C . GLY A 1 192 ? 17.895 1.350 4.429 1.00 31.64 192 GLY A C 1
ATOM 1473 O O . GLY A 1 192 ? 18.642 2.069 5.081 1.00 31.64 192 GLY A O 1
ATOM 1474 N N . PHE A 1 193 ? 16.565 1.337 4.553 1.00 36.16 193 PHE A N 1
ATOM 1475 C CA . PHE A 1 193 ? 15.735 1.738 5.698 1.00 36.16 193 PHE A CA 1
ATOM 1476 C C . PHE A 1 193 ? 16.259 2.854 6.635 1.00 36.16 193 PHE A C 1
ATOM 1478 O O . PHE A 1 193 ? 17.179 2.658 7.426 1.00 36.16 193 PHE A O 1
ATOM 1485 N N . ARG A 1 194 ? 15.575 4.011 6.640 1.00 37.31 194 ARG A N 1
ATOM 1486 C CA . ARG A 1 194 ? 15.700 5.039 7.692 1.00 37.31 194 ARG A CA 1
ATOM 1487 C C . ARG A 1 194 ? 14.677 4.752 8.803 1.00 37.31 194 ARG A C 1
ATOM 1489 O O . ARG A 1 194 ? 13.493 4.995 8.548 1.00 37.31 194 ARG A O 1
ATOM 1496 N N . PRO A 1 195 ? 15.078 4.298 10.007 1.00 34.31 195 PRO A N 1
ATOM 1497 C CA . PRO A 1 195 ? 14.134 4.085 11.095 1.00 34.31 195 PRO A CA 1
ATOM 1498 C C . PRO A 1 195 ? 13.472 5.417 11.478 1.00 34.31 195 PRO A C 1
ATOM 1500 O O . PRO A 1 195 ? 14.171 6.430 11.579 1.00 34.31 195 PRO A O 1
ATOM 1503 N N . PRO A 1 196 ? 12.146 5.462 11.658 1.00 35.09 196 PRO A N 1
ATOM 1504 C CA . PRO A 1 196 ? 11.476 6.655 12.155 1.00 35.09 196 PRO A CA 1
ATOM 1505 C C . PRO A 1 196 ? 11.907 6.939 13.603 1.00 35.09 196 PRO A C 1
ATOM 1507 O O . PRO A 1 196 ? 11.937 6.035 14.434 1.00 35.09 196 PRO A O 1
ATOM 1510 N N . VAL A 1 197 ? 12.249 8.195 13.895 1.00 41.03 197 VAL A N 1
ATOM 1511 C CA . VAL A 1 197 ? 12.645 8.647 15.238 1.00 41.03 197 VAL A CA 1
ATOM 1512 C C . VAL A 1 197 ? 11.399 9.012 16.038 1.00 41.03 197 VAL A C 1
ATOM 1514 O O . VAL A 1 197 ? 10.452 9.581 15.476 1.00 41.03 197 VAL A O 1
ATOM 1517 N N . ARG A 1 198 ? 11.396 8.699 17.342 1.00 41.44 198 ARG A N 1
ATOM 1518 C CA . ARG A 1 198 ? 10.332 9.117 18.250 1.00 41.44 198 ARG A CA 1
ATOM 1519 C C . ARG A 1 198 ? 10.754 10.424 18.920 1.00 41.44 198 ARG A C 1
ATOM 1521 O O . ARG A 1 198 ? 11.589 10.429 19.811 1.00 41.44 198 ARG A O 1
ATOM 1528 N N . LEU A 1 199 ? 10.197 11.559 18.494 1.00 45.28 199 LEU A N 1
ATOM 1529 C CA . LEU A 1 199 ? 10.472 12.829 19.181 1.00 45.28 199 LEU A CA 1
ATOM 1530 C C . LEU A 1 199 ? 9.935 12.751 20.621 1.00 45.28 199 LEU A C 1
ATOM 1532 O O . LEU A 1 199 ? 8.998 11.999 20.888 1.00 45.28 199 LEU A O 1
ATOM 1536 N N . GLY A 1 200 ? 10.504 13.532 21.549 1.00 32.50 200 GLY A N 1
ATOM 1537 C CA . GLY A 1 200 ? 10.213 13.476 22.996 1.00 32.50 200 GLY A CA 1
ATOM 1538 C C . GLY A 1 200 ? 8.751 13.715 23.426 1.00 32.50 200 GLY A C 1
ATOM 1539 O O . GLY A 1 200 ? 8.471 13.777 24.620 1.00 32.50 200 GLY A O 1
ATOM 1540 N N . ASP A 1 201 ? 7.820 13.851 22.480 1.00 35.66 201 ASP A N 1
ATOM 1541 C CA . ASP A 1 201 ? 6.370 13.938 22.657 1.00 35.66 201 ASP A CA 1
ATOM 1542 C C . ASP A 1 201 ? 5.592 12.703 22.141 1.00 35.66 201 ASP A C 1
ATOM 1544 O O . ASP A 1 201 ? 4.363 12.682 22.206 1.00 35.66 201 ASP A O 1
ATOM 1548 N N . GLY A 1 202 ? 6.279 11.665 21.650 1.00 34.28 202 GLY A N 1
ATOM 1549 C CA . GLY A 1 202 ? 5.681 10.392 21.234 1.00 34.28 202 GLY A CA 1
ATOM 1550 C C . GLY A 1 202 ? 5.275 10.282 19.757 1.00 34.28 202 GLY A C 1
ATOM 1551 O O . GLY A 1 202 ? 4.599 9.318 19.401 1.00 34.28 202 GLY A O 1
ATOM 1552 N N . ARG A 1 203 ? 5.671 11.218 18.884 1.00 38.12 203 ARG A N 1
ATOM 1553 C CA . ARG A 1 203 ? 5.440 11.147 17.421 1.00 38.12 203 ARG A CA 1
ATOM 1554 C C . ARG A 1 203 ? 6.498 10.307 16.707 1.00 38.12 203 ARG A C 1
ATOM 1556 O O . ARG A 1 203 ? 7.661 10.432 17.050 1.00 38.12 203 ARG A O 1
ATOM 1563 N N . LEU A 1 204 ? 6.133 9.594 15.636 1.00 33.72 204 LEU A N 1
ATOM 1564 C CA . LEU A 1 204 ? 7.079 9.108 14.616 1.00 33.72 204 LEU A CA 1
ATOM 1565 C C . LEU A 1 204 ? 7.334 10.222 13.586 1.00 33.72 204 LEU A C 1
ATOM 1567 O O . LEU A 1 204 ? 6.386 10.709 12.964 1.00 33.72 204 LEU A O 1
ATOM 1571 N N . GLY A 1 205 ? 8.586 10.640 13.388 1.00 40.41 205 GLY A N 1
ATOM 1572 C CA . GLY A 1 205 ? 8.924 11.645 12.375 1.00 40.41 205 GLY A CA 1
ATOM 1573 C C . GLY A 1 205 ? 10.424 11.850 12.152 1.00 40.41 205 GLY A C 1
ATOM 1574 O O . GLY A 1 205 ? 11.243 11.490 12.990 1.00 40.41 205 GLY A O 1
ATOM 1575 N N . TYR A 1 206 ? 10.783 12.445 11.009 1.00 38.47 206 TYR A N 1
ATOM 1576 C CA . TYR A 1 206 ? 12.150 12.890 10.713 1.00 38.47 206 TYR A CA 1
ATOM 1577 C C . TYR A 1 206 ? 12.313 14.364 11.116 1.00 38.47 206 TYR A C 1
ATOM 1579 O O . TYR A 1 206 ? 11.541 15.197 10.626 1.00 38.47 206 TYR A O 1
ATOM 1587 N N . PRO A 1 207 ? 13.302 14.742 11.944 1.00 41.03 207 PRO A N 1
ATOM 1588 C CA . PRO A 1 207 ? 13.640 16.147 12.099 1.00 41.03 207 PRO A CA 1
ATOM 1589 C C . PRO A 1 207 ? 14.293 16.654 10.801 1.00 41.03 207 PRO A C 1
ATOM 1591 O O . PRO A 1 207 ? 15.297 16.125 10.333 1.00 41.03 207 PRO A O 1
ATOM 1594 N N . LEU A 1 208 ? 13.686 17.685 10.203 1.00 36.97 208 LEU A N 1
ATOM 1595 C CA . LEU A 1 208 ? 14.221 18.460 9.072 1.00 36.97 208 LEU A CA 1
ATOM 1596 C C . LEU A 1 208 ? 14.599 17.626 7.828 1.00 36.97 208 LEU A C 1
ATOM 1598 O O . LEU A 1 208 ? 15.701 17.741 7.295 1.00 36.97 208 LEU A O 1
ATOM 1602 N N . SER A 1 209 ? 13.674 16.806 7.319 1.00 35.75 209 SER A N 1
ATOM 1603 C CA . SER A 1 209 ? 13.772 16.306 5.941 1.00 35.75 209 SER A CA 1
ATOM 1604 C C . SER A 1 209 ? 13.228 17.372 4.987 1.00 35.75 209 SER A C 1
ATOM 1606 O O . SER A 1 209 ? 12.017 17.591 4.956 1.00 35.75 209 SER A O 1
ATOM 1608 N N . GLY A 1 210 ? 14.110 18.030 4.230 1.00 33.97 210 GLY A N 1
ATOM 1609 C CA . GLY A 1 210 ? 13.813 19.061 3.227 1.00 33.97 210 GLY A CA 1
ATOM 1610 C C . GLY A 1 210 ? 12.944 18.601 2.048 1.00 33.97 210 GLY A C 1
ATOM 1611 O O . GLY A 1 210 ? 13.351 18.682 0.896 1.00 33.97 210 GLY A O 1
ATOM 1612 N N . ARG A 1 211 ? 11.721 18.134 2.315 1.00 32.50 211 ARG A N 1
ATOM 1613 C CA . ARG A 1 211 ? 10.637 18.057 1.333 1.00 32.50 211 ARG A CA 1
ATOM 1614 C C . ARG A 1 211 ? 9.689 19.215 1.624 1.00 32.50 211 ARG A C 1
ATOM 1616 O O . ARG A 1 211 ? 9.023 19.222 2.654 1.00 32.50 211 ARG A O 1
ATOM 1623 N N . GLY A 1 212 ? 9.654 20.195 0.724 1.00 30.91 212 GLY A N 1
ATOM 1624 C CA . GLY A 1 212 ? 8.882 21.444 0.816 1.00 30.91 212 GLY A CA 1
ATOM 1625 C C . GLY A 1 212 ? 7.351 21.311 0.837 1.00 30.91 212 GLY A C 1
ATOM 1626 O O . GLY A 1 212 ? 6.659 22.270 0.527 1.00 30.91 212 GLY A O 1
ATOM 1627 N N . GLU A 1 213 ? 6.797 20.168 1.238 1.00 30.48 213 GLU A N 1
ATOM 1628 C CA . GLU A 1 213 ? 5.363 19.958 1.425 1.00 30.48 213 GLU A CA 1
ATOM 1629 C C . GLU A 1 213 ? 5.124 19.185 2.732 1.00 30.48 213 GLU A C 1
ATOM 1631 O O . GLU A 1 213 ? 5.318 17.975 2.765 1.00 30.48 213 GLU A O 1
ATOM 1636 N N . SER A 1 214 ? 4.723 19.855 3.826 1.00 36.72 214 SER A N 1
ATOM 1637 C CA . SER A 1 214 ? 3.853 19.279 4.890 1.00 36.72 214 SER A CA 1
ATOM 1638 C C . SER A 1 214 ? 3.784 20.071 6.202 1.00 36.72 214 SER A C 1
ATOM 1640 O O . SER A 1 214 ? 2.868 19.807 6.981 1.00 36.72 214 SER A O 1
ATOM 1642 N N . SER A 1 215 ? 4.645 21.060 6.467 1.00 38.53 215 SER A N 1
ATOM 1643 C CA . SER A 1 215 ? 4.640 21.781 7.759 1.00 38.53 215 SER A CA 1
ATOM 1644 C C . SER A 1 215 ? 3.289 22.440 8.075 1.00 38.53 215 SER A C 1
ATOM 1646 O O . SER A 1 215 ? 2.784 22.320 9.188 1.00 38.53 215 SER A O 1
ATOM 1648 N N . ASN A 1 216 ? 2.639 23.034 7.071 1.00 43.09 216 ASN A N 1
ATOM 1649 C CA . ASN A 1 216 ? 1.342 23.695 7.235 1.00 43.09 216 ASN A CA 1
ATOM 1650 C C . ASN A 1 216 ? 0.178 22.689 7.396 1.00 43.09 216 ASN A C 1
ATOM 1652 O O . ASN A 1 216 ? -0.688 22.871 8.242 1.00 43.09 216 ASN A O 1
ATOM 1656 N N . ARG A 1 217 ? 0.186 21.553 6.678 1.00 47.88 217 ARG A N 1
ATOM 1657 C CA . ARG A 1 217 ? -0.838 20.492 6.831 1.00 47.88 217 ARG A CA 1
ATOM 1658 C C . ARG A 1 217 ? -0.715 19.735 8.159 1.00 47.88 217 ARG A C 1
ATOM 1660 O O . ARG A 1 217 ? -1.731 19.391 8.758 1.00 47.88 217 ARG A O 1
ATOM 1667 N N . ALA A 1 218 ? 0.508 19.482 8.626 1.00 42.53 218 ALA A N 1
ATOM 1668 C CA . ALA A 1 218 ? 0.763 18.862 9.925 1.00 42.53 218 ALA A CA 1
ATOM 1669 C C . ALA A 1 218 ? 0.377 19.797 11.078 1.00 42.53 218 ALA A C 1
ATOM 1671 O O . ALA A 1 218 ? -0.243 19.349 12.041 1.00 42.53 218 ALA A O 1
ATOM 1672 N N . LEU A 1 219 ? 0.673 21.094 10.942 1.00 48.00 219 LEU A N 1
ATOM 1673 C CA . LEU A 1 219 ? 0.225 22.124 11.871 1.00 48.00 219 LEU A CA 1
ATOM 1674 C C . LEU A 1 219 ? -1.307 22.223 11.896 1.00 48.00 219 LEU A C 1
ATOM 1676 O O . LEU A 1 219 ? -1.886 22.136 12.971 1.00 48.00 219 LEU A O 1
ATOM 1680 N N . ARG A 1 220 ? -1.972 22.295 10.733 1.00 55.81 220 ARG A N 1
ATOM 1681 C CA . ARG A 1 220 ? -3.445 22.307 10.633 1.00 55.81 220 ARG A CA 1
ATOM 1682 C C . ARG A 1 220 ? -4.082 21.091 11.310 1.00 55.81 220 ARG A C 1
ATOM 1684 O O . ARG A 1 220 ? -4.957 21.261 12.151 1.00 55.81 220 ARG A O 1
ATOM 1691 N N . ARG A 1 221 ? -3.588 19.875 11.042 1.00 53.50 221 ARG A N 1
ATOM 1692 C CA . ARG A 1 221 ? -4.054 18.650 11.727 1.00 53.50 221 ARG A CA 1
ATOM 1693 C C . ARG A 1 221 ? -3.761 18.665 13.229 1.00 53.50 221 ARG A C 1
ATOM 1695 O O . ARG A 1 221 ? -4.556 18.158 14.012 1.00 53.50 221 ARG A O 1
ATOM 1702 N N . GLY A 1 222 ? -2.618 19.215 13.635 1.00 47.78 222 GLY A N 1
ATOM 1703 C CA . GLY A 1 222 ? -2.251 19.375 15.040 1.00 47.78 222 GLY A CA 1
ATOM 1704 C C . GLY A 1 222 ? -3.211 20.306 15.778 1.00 47.78 222 GLY A C 1
ATOM 1705 O O . GLY A 1 222 ? -3.686 19.957 16.857 1.00 47.78 222 GLY A O 1
ATOM 1706 N N . ILE A 1 223 ? -3.543 21.447 15.175 1.00 61.00 223 ILE A N 1
ATOM 1707 C CA . ILE A 1 223 ? -4.480 22.430 15.729 1.00 61.00 223 ILE A CA 1
ATOM 1708 C C . ILE A 1 223 ? -5.900 21.856 15.763 1.00 61.00 223 ILE A C 1
ATOM 1710 O O . ILE A 1 223 ? -6.538 21.935 16.806 1.00 61.00 223 ILE A O 1
ATOM 1714 N N . GLN A 1 224 ? -6.350 21.178 14.702 1.00 66.94 224 GLN A N 1
ATOM 1715 C CA . GLN A 1 224 ? -7.649 20.487 14.669 1.00 66.94 224 GLN A CA 1
ATOM 1716 C C . GLN A 1 224 ? -7.765 19.375 15.725 1.00 66.94 224 GLN A C 1
ATOM 1718 O O . GLN A 1 224 ? -8.853 19.065 16.184 1.00 66.94 224 GLN A O 1
ATOM 1723 N N . ARG A 1 225 ? -6.661 18.767 16.179 1.00 57.38 225 ARG A N 1
ATOM 1724 C CA . ARG A 1 225 ? -6.704 17.811 17.304 1.00 57.38 225 ARG A CA 1
ATOM 1725 C C . ARG A 1 225 ? -6.872 18.491 18.662 1.00 57.38 225 ARG A C 1
ATOM 1727 O O . ARG A 1 225 ? -7.490 17.913 19.553 1.00 57.38 225 ARG A O 1
ATOM 1734 N N . LEU A 1 226 ? -6.302 19.684 18.840 1.00 61.81 226 LEU A N 1
ATOM 1735 C CA . LEU A 1 226 ? -6.474 20.474 20.065 1.00 61.81 226 LEU A CA 1
ATOM 1736 C C . LEU A 1 226 ? -7.856 21.136 20.111 1.00 61.81 226 LEU A C 1
ATOM 1738 O O . LEU A 1 226 ? -8.479 21.165 21.172 1.00 61.81 226 LEU A O 1
ATOM 1742 N N . PHE A 1 227 ? -8.335 21.599 18.954 1.00 77.31 227 PHE A N 1
ATOM 1743 C CA . PHE A 1 227 ? -9.619 22.260 18.752 1.00 77.31 227 PHE A CA 1
ATOM 1744 C C . PHE A 1 227 ? -10.383 21.576 17.599 1.00 77.31 227 PHE A C 1
ATOM 1746 O O . PHE A 1 227 ? -10.289 22.013 16.452 1.00 77.31 227 PHE A O 1
ATOM 1753 N N . PRO A 1 228 ? -11.126 20.489 17.885 1.00 63.53 228 PRO A N 1
ATOM 1754 C CA . PRO A 1 228 ? -11.828 19.682 16.873 1.00 63.53 228 PRO A CA 1
ATOM 1755 C C . PRO A 1 228 ? -12.845 20.447 16.032 1.00 63.53 228 PRO A C 1
ATOM 1757 O O . PRO A 1 228 ? -13.086 20.083 14.887 1.00 63.53 228 PRO A O 1
ATOM 1760 N N . ASP A 1 229 ? -13.401 21.516 16.599 1.00 71.19 229 ASP A N 1
ATOM 1761 C CA . ASP A 1 229 ? -14.479 22.302 16.004 1.00 71.19 229 ASP A CA 1
ATOM 1762 C C . ASP A 1 229 ? -13.947 23.518 15.205 1.00 71.19 229 ASP A C 1
ATOM 1764 O O . ASP A 1 229 ? -14.709 24.420 14.869 1.00 71.19 229 ASP A O 1
ATOM 1768 N N . TYR A 1 230 ? -12.633 23.588 14.930 1.00 74.75 230 TYR A N 1
ATOM 1769 C CA . TYR A 1 230 ? -12.031 24.658 14.120 1.00 74.75 230 TYR A CA 1
ATOM 1770 C C . TYR A 1 230 ? -12.218 24.401 12.623 1.00 74.75 230 TYR A C 1
ATOM 1772 O O . TYR A 1 230 ? -11.744 23.394 12.088 1.00 74.75 230 TYR A O 1
ATOM 1780 N N . ASP A 1 231 ? -12.835 25.365 11.944 1.00 73.25 231 ASP A N 1
ATOM 1781 C CA . ASP A 1 231 ? -12.894 25.437 10.489 1.00 73.25 231 ASP A CA 1
ATOM 1782 C C . ASP A 1 231 ? -11.639 26.111 9.896 1.00 73.25 231 ASP A C 1
ATOM 1784 O O . ASP A 1 231 ? -10.726 26.551 10.605 1.00 73.25 231 ASP A O 1
ATOM 1788 N N . ASP A 1 232 ? -11.558 26.164 8.564 1.00 64.31 232 ASP A N 1
ATOM 1789 C CA . ASP A 1 232 ? -10.403 26.741 7.870 1.00 64.31 232 ASP A CA 1
ATOM 1790 C C . ASP A 1 232 ? -10.219 28.245 8.163 1.00 64.31 232 ASP A C 1
ATOM 1792 O O . ASP A 1 232 ? -9.083 28.719 8.199 1.00 64.31 232 ASP A O 1
ATOM 1796 N N . SER A 1 233 ? -11.299 28.978 8.463 1.00 73.19 233 SER A N 1
ATOM 1797 C CA . SER A 1 233 ? -11.242 30.399 8.834 1.00 73.19 233 SER A CA 1
ATOM 1798 C C . SER A 1 233 ? -10.651 30.600 10.234 1.00 73.19 233 SER A C 1
ATOM 1800 O O . SER A 1 233 ? -9.760 31.432 10.429 1.00 73.19 233 SER A O 1
ATOM 1802 N N . ALA A 1 234 ? -11.059 29.779 11.204 1.00 70.44 234 ALA A N 1
ATOM 1803 C CA . ALA A 1 234 ? -10.495 29.773 12.550 1.00 70.44 234 ALA A CA 1
ATOM 1804 C C . ALA A 1 234 ? -9.008 29.367 12.559 1.00 70.44 234 ALA A C 1
ATOM 1806 O O . ALA A 1 234 ? -8.225 29.868 13.373 1.00 70.44 234 ALA A O 1
ATOM 1807 N N . LEU A 1 235 ? -8.591 28.492 11.636 1.00 71.62 235 LEU A N 1
ATOM 1808 C CA . LEU A 1 235 ? -7.185 28.124 11.436 1.00 71.62 235 LEU A CA 1
ATOM 1809 C C . LEU A 1 235 ? -6.347 29.277 10.863 1.00 71.62 235 LEU A C 1
ATOM 1811 O O . LEU A 1 235 ? -5.185 29.432 11.244 1.00 71.62 235 LEU A O 1
ATOM 1815 N N . GLU A 1 236 ? -6.909 30.103 9.982 1.00 72.94 236 GLU A N 1
ATOM 1816 C CA . GLU A 1 236 ? -6.232 31.305 9.482 1.00 72.94 236 GLU A CA 1
ATOM 1817 C C . GLU A 1 236 ? -6.121 32.384 10.563 1.00 72.94 236 GLU A C 1
ATOM 1819 O O . GLU A 1 236 ? -5.026 32.913 10.786 1.00 72.94 236 GLU A O 1
ATOM 1824 N N . ALA A 1 237 ? -7.197 32.624 11.319 1.00 73.75 237 ALA A N 1
ATOM 1825 C CA . ALA A 1 237 ? -7.178 33.509 12.483 1.00 73.75 237 ALA A CA 1
ATOM 1826 C C . ALA A 1 237 ? -6.096 33.087 13.494 1.00 73.75 237 ALA A C 1
ATOM 1828 O O . ALA A 1 237 ? -5.314 33.920 13.949 1.00 73.75 237 ALA A O 1
ATOM 1829 N N . PHE A 1 238 ? -5.956 31.782 13.751 1.00 76.12 238 PHE A N 1
ATOM 1830 C CA . PHE A 1 238 ? -4.893 31.227 14.593 1.00 76.12 238 PHE A CA 1
ATOM 1831 C C . PHE A 1 238 ? -3.484 31.591 14.097 1.00 76.12 238 PHE A C 1
ATOM 1833 O O . PHE A 1 238 ? -2.619 31.969 14.890 1.00 76.12 238 PHE A O 1
ATOM 1840 N N . THR A 1 239 ? -3.231 31.488 12.788 1.00 69.38 239 THR A N 1
ATOM 1841 C CA . THR A 1 239 ? -1.917 31.848 12.228 1.00 69.38 239 THR A CA 1
ATOM 1842 C C . THR A 1 239 ? -1.625 33.343 12.315 1.00 69.38 239 THR A C 1
ATOM 1844 O O . THR A 1 239 ? -0.461 33.719 12.462 1.00 69.38 239 THR A O 1
ATOM 1847 N N . ASN A 1 240 ? -2.661 34.183 12.273 1.00 74.25 240 ASN A N 1
ATOM 1848 C CA . ASN A 1 240 ? -2.534 35.630 12.416 1.00 74.25 240 ASN A CA 1
ATOM 1849 C C . ASN A 1 240 ? -2.259 36.023 13.872 1.00 74.25 240 ASN A C 1
ATOM 1851 O O . ASN A 1 240 ? -1.299 36.747 14.119 1.00 74.25 240 ASN A O 1
ATOM 1855 N N . THR A 1 241 ? -2.974 35.441 14.841 1.00 75.06 241 THR A N 1
ATOM 1856 C CA . THR A 1 241 ? -2.716 35.667 16.275 1.00 75.06 241 THR A CA 1
ATOM 1857 C C . THR A 1 241 ? -1.299 35.251 16.683 1.00 75.06 241 THR A C 1
ATOM 1859 O O . THR A 1 241 ? -0.645 35.952 17.452 1.00 75.06 241 THR A O 1
ATOM 1862 N N . ALA A 1 242 ? -0.773 34.146 16.137 1.00 69.00 242 ALA A N 1
ATOM 1863 C CA . ALA A 1 242 ? 0.614 33.746 16.386 1.00 69.00 242 ALA A CA 1
ATOM 1864 C C . ALA A 1 242 ? 1.620 34.805 15.887 1.00 69.00 242 ALA A C 1
ATOM 1866 O O . ALA A 1 242 ? 2.571 35.134 16.596 1.00 69.00 242 ALA A O 1
ATOM 1867 N N . ARG A 1 243 ? 1.380 35.379 14.697 1.00 69.75 243 ARG A N 1
ATOM 1868 C CA . ARG A 1 243 ? 2.224 36.435 14.112 1.00 69.75 243 ARG A CA 1
ATOM 1869 C C . ARG A 1 243 ? 2.154 37.746 14.889 1.00 69.75 243 ARG A C 1
ATOM 1871 O O . ARG A 1 243 ? 3.188 38.378 15.072 1.00 69.75 243 ARG A O 1
ATOM 1878 N N . GLU A 1 244 ? 0.973 38.130 15.365 1.00 73.94 244 GLU A N 1
ATOM 1879 C CA . GLU A 1 244 ? 0.774 39.323 16.202 1.00 73.94 244 GLU A CA 1
ATOM 1880 C C . GLU A 1 244 ? 1.568 39.248 17.514 1.00 73.94 244 GLU A C 1
ATOM 1882 O O . GLU A 1 244 ? 2.051 40.263 18.007 1.00 73.94 244 GLU A O 1
ATOM 1887 N N . GLN A 1 245 ? 1.771 38.040 18.046 1.00 69.19 245 GLN A N 1
ATOM 1888 C CA . GLN A 1 245 ? 2.589 37.790 19.238 1.00 69.19 245 GLN A CA 1
ATOM 1889 C C . GLN A 1 245 ? 4.090 37.627 18.931 1.00 69.19 245 GLN A C 1
ATOM 1891 O O . GLN A 1 245 ? 4.865 37.275 19.819 1.00 69.19 245 GLN A O 1
ATOM 1896 N N . GLY A 1 246 ? 4.519 37.844 17.681 1.00 64.31 246 GLY A N 1
ATOM 1897 C CA . GLY A 1 246 ? 5.908 37.655 17.250 1.00 64.31 246 GLY A CA 1
ATOM 1898 C C . GLY A 1 246 ? 6.370 36.192 17.248 1.00 64.31 246 GLY A C 1
ATOM 1899 O O . GLY A 1 246 ? 7.567 35.920 17.174 1.00 64.31 246 GLY A O 1
ATOM 1900 N N . LEU A 1 247 ? 5.437 35.237 17.339 1.00 66.75 247 LEU A N 1
ATOM 1901 C CA . LEU A 1 247 ? 5.712 33.807 17.394 1.00 66.75 247 LEU A CA 1
ATOM 1902 C C . LEU A 1 247 ? 5.464 33.148 16.036 1.00 66.75 247 LEU A C 1
ATOM 1904 O O . LEU A 1 247 ? 4.595 33.530 15.251 1.00 66.75 247 LEU A O 1
ATOM 1908 N N . THR A 1 248 ? 6.199 32.073 15.764 1.00 60.38 248 THR A N 1
ATOM 1909 C CA . THR A 1 248 ? 5.848 31.208 14.636 1.00 60.38 248 THR A CA 1
ATOM 1910 C C . THR A 1 248 ? 4.562 30.428 14.963 1.00 60.38 248 THR A C 1
ATOM 1912 O O . THR A 1 248 ? 4.369 30.017 16.113 1.00 60.38 248 THR A O 1
ATOM 1915 N N . PRO A 1 249 ? 3.692 30.130 13.980 1.00 58.03 249 PRO A N 1
ATOM 1916 C CA . PRO A 1 249 ? 2.493 29.317 14.211 1.00 58.03 249 PRO A CA 1
ATOM 1917 C C . PRO A 1 249 ? 2.776 27.950 14.858 1.00 58.03 249 PRO A C 1
ATOM 1919 O O . PRO A 1 249 ? 1.954 27.417 15.599 1.00 58.03 249 PRO A O 1
ATOM 1922 N N . TRP A 1 250 ? 3.967 27.395 14.620 1.00 49.19 250 TRP A N 1
ATOM 1923 C CA . TRP A 1 250 ? 4.413 26.142 15.224 1.00 49.19 250 TRP A CA 1
ATOM 1924 C C . TRP A 1 250 ? 4.818 26.296 16.697 1.00 49.19 250 TRP A C 1
ATOM 1926 O O . TRP A 1 250 ? 4.423 25.476 17.523 1.00 49.19 250 TRP A O 1
ATOM 1936 N N . SER A 1 251 ? 5.560 27.351 17.054 1.00 55.34 251 SER A N 1
ATOM 1937 C CA . SER A 1 251 ? 5.916 27.622 18.456 1.00 55.34 251 SER A CA 1
ATOM 1938 C C . SER A 1 251 ? 4.683 27.927 19.305 1.00 55.34 251 SER A C 1
ATOM 1940 O O . SER A 1 251 ? 4.586 27.445 20.431 1.00 55.34 251 SER A O 1
ATOM 1942 N N . TYR A 1 252 ? 3.706 28.643 18.742 1.00 68.25 252 TYR A N 1
ATOM 1943 C CA . TYR A 1 252 ? 2.432 28.909 19.411 1.00 68.25 252 TYR A CA 1
ATOM 1944 C C . TYR A 1 252 ? 1.616 27.618 19.632 1.00 68.25 252 TYR A C 1
ATOM 1946 O O . TYR A 1 252 ? 1.085 27.373 20.713 1.00 68.25 252 TYR A O 1
ATOM 1954 N N . TYR A 1 253 ? 1.598 26.716 18.646 1.00 67.56 253 TYR A N 1
ATOM 1955 C CA . TYR A 1 253 ? 0.995 25.386 18.783 1.00 67.56 253 TYR A CA 1
ATOM 1956 C C . TYR A 1 253 ? 1.662 24.514 19.868 1.00 67.56 253 TYR A C 1
ATOM 1958 O O . TYR A 1 253 ? 0.966 23.831 20.625 1.00 67.56 253 TYR A O 1
ATOM 1966 N N . LEU A 1 254 ? 2.995 24.539 19.983 1.00 57.06 254 LEU A N 1
ATOM 1967 C CA . LEU A 1 254 ? 3.718 23.792 21.021 1.00 57.06 254 LEU A CA 1
ATOM 1968 C C . LEU A 1 254 ? 3.408 24.306 22.436 1.00 57.06 254 LEU A C 1
ATOM 1970 O O . LEU A 1 254 ? 3.178 23.491 23.331 1.00 57.06 254 LEU A O 1
ATOM 1974 N N . GLN A 1 255 ? 3.304 25.627 22.619 1.00 71.50 255 GLN A N 1
ATOM 1975 C CA . GLN A 1 255 ? 2.888 26.229 23.893 1.00 71.50 255 GLN A CA 1
ATOM 1976 C C . GLN A 1 255 ? 1.494 25.747 24.324 1.00 71.50 255 GLN A C 1
ATOM 1978 O O . GLN A 1 255 ? 1.284 25.397 25.483 1.00 71.50 255 GLN A O 1
ATOM 1983 N N . LEU A 1 256 ? 0.549 25.629 23.386 1.00 75.69 256 LEU A N 1
ATOM 1984 C CA . LEU A 1 256 ? -0.789 25.099 23.675 1.00 75.69 256 LEU A CA 1
ATOM 1985 C C . LEU A 1 256 ? -0.771 23.611 24.050 1.00 75.69 256 LEU A C 1
ATOM 1987 O O . LEU A 1 256 ? -1.543 23.179 24.906 1.00 75.69 256 LEU A O 1
ATOM 1991 N N . CYS A 1 257 ? 0.126 22.817 23.461 1.00 66.88 257 CYS A N 1
ATOM 1992 C CA . CYS A 1 257 ? 0.302 21.415 23.847 1.00 66.88 257 CYS A CA 1
ATOM 1993 C C . CYS A 1 257 ? 0.872 21.275 25.270 1.00 66.88 257 CYS A C 1
ATOM 1995 O O . CYS A 1 257 ? 0.544 20.327 25.987 1.00 66.88 257 CYS A O 1
ATOM 1997 N N . GLU A 1 258 ? 1.747 22.189 25.688 1.00 70.69 258 GLU A N 1
ATOM 1998 C CA . GLU A 1 258 ? 2.255 22.263 27.063 1.00 70.69 258 GLU A CA 1
ATOM 1999 C C . GLU A 1 258 ? 1.174 22.711 28.046 1.00 70.69 258 GLU A C 1
ATOM 2001 O O . GLU A 1 258 ? 0.984 22.059 29.074 1.00 70.69 258 GLU A O 1
ATOM 2006 N N . ALA A 1 259 ? 0.401 23.740 27.693 1.00 78.06 259 ALA A N 1
ATOM 2007 C CA . ALA A 1 259 ? -0.731 24.210 28.484 1.00 78.06 259 ALA A CA 1
ATOM 2008 C C . ALA A 1 259 ? -1.783 23.106 28.699 1.00 78.06 259 ALA A C 1
ATOM 2010 O O . ALA A 1 259 ? -2.215 22.882 29.829 1.00 78.06 259 ALA A O 1
ATOM 2011 N N . LEU A 1 260 ? -2.137 22.344 27.656 1.00 79.06 260 LEU A N 1
ATOM 2012 C CA . LEU A 1 260 ? -3.088 21.233 27.773 1.00 79.06 260 LEU A CA 1
ATOM 2013 C C . LEU A 1 260 ? -2.573 20.116 28.689 1.00 79.06 260 LEU A C 1
ATOM 2015 O O . LEU A 1 260 ? -3.320 19.602 29.521 1.00 79.06 260 LEU A O 1
ATOM 2019 N N . ARG A 1 261 ? -1.284 19.765 28.581 1.00 70.56 261 ARG A N 1
ATOM 2020 C CA . ARG A 1 261 ? -0.653 18.788 29.483 1.00 70.56 261 ARG A CA 1
ATOM 2021 C C . ARG A 1 261 ? -0.673 19.272 30.931 1.00 70.56 261 ARG A C 1
ATOM 2023 O O . ARG A 1 261 ? -0.987 18.492 31.829 1.00 70.56 261 ARG A O 1
ATOM 2030 N N . ALA A 1 262 ? -0.366 20.547 31.161 1.00 76.94 262 ALA A N 1
ATOM 2031 C CA . ALA A 1 262 ? -0.403 21.148 32.489 1.00 76.94 262 ALA A CA 1
ATOM 2032 C C . ALA A 1 262 ? -1.830 21.158 33.073 1.00 76.94 262 ALA A C 1
ATOM 2034 O O . ALA A 1 262 ? -2.012 20.839 34.251 1.00 76.94 262 ALA A O 1
ATOM 2035 N N . LEU A 1 263 ? -2.842 21.441 32.244 1.00 87.12 263 LEU A N 1
ATOM 2036 C CA . LEU A 1 263 ? -4.256 21.373 32.614 1.00 87.12 263 LEU A CA 1
ATOM 2037 C C . LEU A 1 263 ? -4.669 19.950 33.018 1.00 87.12 263 LEU A C 1
ATOM 2039 O O . LEU A 1 263 ? -5.250 19.762 34.086 1.00 87.12 263 LEU A O 1
ATOM 2043 N N . ASP A 1 264 ? -4.325 18.938 32.220 1.00 74.25 264 ASP A N 1
ATOM 2044 C CA . ASP A 1 264 ? -4.663 17.540 32.523 1.00 74.25 264 ASP A CA 1
ATOM 2045 C C . ASP A 1 264 ? -4.028 17.049 33.820 1.00 74.25 264 ASP A C 1
ATOM 2047 O O . ASP A 1 264 ? -4.671 16.363 34.620 1.00 74.25 264 ASP A O 1
ATOM 2051 N N . GLN A 1 265 ? -2.777 17.432 34.069 1.00 72.81 265 GLN A N 1
ATOM 2052 C CA . GLN A 1 265 ? -2.094 17.105 35.316 1.00 72.81 265 GLN A CA 1
ATOM 2053 C C . GLN A 1 265 ? -2.767 17.772 36.520 1.00 72.81 265 GLN A C 1
ATOM 2055 O O . GLN A 1 265 ? -2.969 17.116 37.547 1.00 72.81 265 GLN A O 1
ATOM 2060 N N . ALA A 1 266 ? -3.143 19.048 36.403 1.00 82.25 266 ALA A N 1
ATOM 2061 C CA . ALA A 1 266 ? -3.838 19.783 37.456 1.00 82.25 266 ALA A CA 1
ATOM 2062 C C . ALA A 1 266 ? -5.209 19.166 37.773 1.00 82.25 266 ALA A C 1
ATOM 2064 O O . ALA A 1 266 ? -5.494 18.842 38.929 1.00 82.25 266 ALA A O 1
ATOM 2065 N N . LEU A 1 267 ? -6.013 18.895 36.742 1.00 84.31 267 LEU A N 1
ATOM 2066 C CA . LEU A 1 267 ? -7.317 18.249 36.879 1.00 84.31 267 LEU A CA 1
ATOM 2067 C C . LEU A 1 267 ? -7.198 16.824 37.439 1.00 84.31 267 LEU A C 1
ATOM 2069 O O . LEU A 1 267 ? -8.001 16.415 38.276 1.00 84.31 267 LEU A O 1
ATOM 2073 N N . GLY A 1 268 ? -6.174 16.069 37.033 1.00 69.56 268 GLY A N 1
ATOM 2074 C CA . GLY A 1 268 ? -5.878 14.742 37.572 1.00 69.56 268 GLY A CA 1
ATOM 2075 C C . GLY A 1 268 ? -5.501 14.767 39.057 1.00 69.56 268 GLY A C 1
ATOM 2076 O O . GLY A 1 268 ? -5.980 13.932 39.825 1.00 69.56 268 GLY A O 1
ATOM 2077 N N . ARG A 1 269 ? -4.689 15.742 39.494 1.00 82.50 269 ARG A N 1
ATOM 2078 C CA . ARG A 1 269 ? -4.378 15.951 40.922 1.00 82.50 269 ARG A CA 1
ATOM 2079 C C . ARG A 1 269 ? -5.631 16.289 41.725 1.00 82.50 269 ARG A C 1
ATOM 2081 O O . ARG A 1 269 ? -5.871 15.651 42.744 1.00 82.50 269 ARG A O 1
ATOM 2088 N N . TRP A 1 270 ? -6.450 17.214 41.234 1.00 87.00 270 TRP A N 1
ATOM 2089 C CA . TRP A 1 270 ? -7.693 17.615 41.893 1.00 87.00 270 TRP A CA 1
ATOM 2090 C C . TRP A 1 270 ? -8.703 16.462 42.011 1.00 87.00 270 TRP A C 1
ATOM 2092 O O . TRP A 1 270 ? -9.338 16.289 43.052 1.00 87.00 270 TRP A O 1
ATOM 2102 N N . ARG A 1 271 ? -8.805 15.600 40.989 1.00 80.94 271 ARG A N 1
ATOM 2103 C CA . ARG A 1 271 ? -9.624 14.376 41.043 1.00 80.94 271 ARG A CA 1
ATOM 2104 C C . ARG A 1 271 ? -9.143 13.403 42.119 1.00 80.94 271 ARG A C 1
ATOM 2106 O O . ARG A 1 271 ? -9.970 12.881 42.850 1.00 80.94 271 ARG A O 1
ATOM 2113 N N . ARG A 1 272 ? -7.827 13.203 42.267 1.00 75.56 272 ARG A N 1
ATOM 2114 C CA . ARG A 1 272 ? -7.247 12.303 43.288 1.00 75.56 272 ARG A CA 1
ATOM 2115 C C . ARG A 1 272 ? -7.461 12.768 44.730 1.00 75.56 272 ARG A C 1
ATOM 2117 O O . ARG A 1 272 ? -7.377 11.954 45.637 1.00 75.56 272 ARG A O 1
ATOM 2124 N N . GLN A 1 273 ? -7.752 14.048 44.941 1.00 77.94 273 GLN A N 1
ATOM 2125 C CA . GLN A 1 273 ? -8.062 14.615 46.258 1.00 77.94 273 GLN A CA 1
ATOM 2126 C C . GLN A 1 273 ? -9.535 14.406 46.673 1.00 77.94 273 GLN A C 1
ATOM 2128 O O . GLN A 1 273 ? -10.005 15.076 47.590 1.00 77.94 273 GLN A O 1
ATOM 2133 N N . SER A 1 274 ? -10.301 13.563 45.972 1.00 74.00 274 SER A N 1
ATOM 2134 C CA . SER A 1 274 ? -11.698 13.277 46.313 1.00 74.00 274 SER A CA 1
ATOM 2135 C C . SER A 1 274 ? -11.808 12.413 47.575 1.00 74.00 274 SER A C 1
ATOM 2137 O O . SER A 1 274 ? -11.184 11.358 47.642 1.00 74.00 274 SER A O 1
ATOM 2139 N N . SER A 1 275 ? -12.666 12.792 48.520 1.00 59.62 275 SER A N 1
ATOM 2140 C CA . SER A 1 275 ? -12.955 12.072 49.767 1.00 59.62 275 SER A CA 1
ATOM 2141 C C . SER A 1 275 ? -13.888 10.861 49.599 1.00 59.62 275 SER A C 1
ATOM 2143 O O . SER A 1 275 ? -14.306 10.275 50.591 1.00 59.62 275 SER A O 1
ATOM 2145 N N . GLY A 1 276 ? -14.228 10.479 48.361 1.00 54.00 276 GLY A N 1
ATOM 2146 C CA . GLY A 1 276 ? -15.065 9.317 48.061 1.00 54.00 276 GLY A CA 1
ATOM 2147 C C . GLY A 1 276 ? -15.459 9.206 46.579 1.00 54.00 276 GLY A C 1
ATOM 2148 O O . GLY A 1 276 ? -15.259 10.154 45.809 1.00 54.00 276 GLY A O 1
ATOM 2149 N N . PRO A 1 277 ? -16.042 8.069 46.159 1.00 40.56 277 PRO A N 1
ATOM 2150 C CA . PRO A 1 277 ? -16.347 7.763 44.756 1.00 40.56 277 PRO A CA 1
ATOM 2151 C C . PRO A 1 277 ? -17.351 8.738 44.120 1.00 40.56 277 PRO A C 1
ATOM 2153 O O . PRO A 1 277 ? -17.167 9.157 42.979 1.00 40.56 277 PRO A O 1
ATOM 2156 N N . ILE A 1 278 ? -18.352 9.204 44.869 1.00 49.00 278 ILE A N 1
ATOM 2157 C CA . ILE A 1 278 ? -19.329 10.196 44.383 1.00 49.00 278 ILE A CA 1
ATOM 2158 C C . ILE A 1 278 ? -18.644 11.539 44.091 1.00 49.00 278 ILE A C 1
ATOM 2160 O O . ILE A 1 278 ? -18.893 12.174 43.063 1.00 49.00 278 ILE A O 1
ATOM 2164 N N . GLN A 1 279 ? -17.729 11.969 44.964 1.00 62.50 279 GLN A N 1
ATOM 2165 C CA . GLN A 1 279 ? -16.978 13.204 44.751 1.00 62.50 279 GLN A CA 1
ATOM 2166 C C . GLN A 1 279 ? -15.986 13.059 43.586 1.00 62.50 279 GLN A C 1
ATOM 2168 O O . GLN A 1 279 ? -15.814 14.004 42.816 1.00 62.50 279 GLN A O 1
ATOM 2173 N N . LEU A 1 280 ? -15.396 11.875 43.392 1.00 54.78 280 LEU A N 1
ATOM 2174 C CA . LEU A 1 280 ? -14.563 11.571 42.228 1.00 54.78 280 LEU A CA 1
ATOM 2175 C C . LEU A 1 280 ? -15.359 11.672 40.918 1.00 54.78 280 LEU A C 1
ATOM 2177 O O . LEU A 1 280 ? -14.868 12.268 39.958 1.00 54.78 280 LEU A O 1
ATOM 2181 N N . ILE A 1 281 ? -16.590 11.154 40.876 1.00 51.00 281 ILE A N 1
ATOM 2182 C CA . ILE A 1 281 ? -17.487 11.246 39.710 1.00 51.00 281 ILE A CA 1
ATOM 2183 C C . ILE A 1 281 ? -17.836 12.713 39.420 1.00 51.00 281 ILE A C 1
ATOM 2185 O O . ILE A 1 281 ? -17.661 13.184 38.291 1.00 51.00 281 ILE A O 1
ATOM 2189 N N . ARG A 1 282 ? -18.235 13.473 40.449 1.00 59.84 282 ARG A N 1
ATOM 2190 C CA . ARG A 1 282 ? -18.540 14.912 40.344 1.00 59.84 282 ARG A CA 1
ATOM 2191 C C . ARG A 1 282 ? -17.344 15.712 39.813 1.00 59.84 282 ARG A C 1
ATOM 2193 O O . ARG A 1 282 ? -17.484 16.472 38.853 1.00 59.84 282 ARG A O 1
ATOM 2200 N N . ARG A 1 283 ? -16.145 15.489 40.365 1.00 75.25 283 ARG A N 1
ATOM 2201 C CA . ARG A 1 283 ? -14.903 16.142 39.910 1.00 75.25 283 ARG A CA 1
ATOM 2202 C C . ARG A 1 283 ? -14.481 15.700 38.514 1.00 75.25 283 ARG A C 1
ATOM 2204 O O . ARG A 1 283 ? -13.987 16.516 37.746 1.00 75.25 283 ARG A O 1
ATOM 2211 N N . THR A 1 284 ? -14.711 14.443 38.142 1.00 61.84 284 THR A N 1
ATOM 2212 C CA . THR A 1 284 ? -14.423 13.943 36.788 1.00 61.84 284 THR A CA 1
ATOM 2213 C C . THR A 1 284 ? -15.301 14.641 35.744 1.00 61.84 284 THR A C 1
ATOM 2215 O O . THR A 1 284 ? -14.791 15.082 34.712 1.00 61.84 284 THR A O 1
ATOM 2218 N N . ARG A 1 285 ? -16.591 14.848 36.040 1.00 59.78 285 ARG A N 1
ATOM 2219 C CA . ARG A 1 285 ? -17.516 15.597 35.173 1.00 59.78 285 ARG A CA 1
ATOM 2220 C C . ARG A 1 285 ? -17.102 17.064 35.013 1.00 59.78 285 ARG A C 1
ATOM 2222 O O . ARG A 1 285 ? -17.093 17.589 33.901 1.00 59.78 285 ARG A O 1
ATOM 2229 N N . VAL A 1 286 ? -16.728 17.723 36.108 1.00 75.00 286 VAL A N 1
ATOM 2230 C CA . VAL A 1 286 ? -16.294 19.129 36.075 1.00 75.00 286 VAL A CA 1
ATOM 2231 C C . VAL A 1 286 ? -14.935 19.299 35.400 1.00 75.00 286 VAL A C 1
ATOM 2233 O O . VAL A 1 286 ? -14.777 20.210 34.593 1.00 75.00 286 VAL A O 1
ATOM 2236 N N . ALA A 1 287 ? -13.993 18.379 35.616 1.00 75.38 287 ALA A N 1
ATOM 2237 C CA . ALA A 1 287 ? -12.720 18.355 34.898 1.00 75.38 287 ALA A CA 1
ATOM 2238 C C . ALA A 1 287 ? -12.930 18.288 33.376 1.00 75.38 287 ALA A C 1
ATOM 2240 O O . ALA A 1 287 ? -12.277 19.012 32.626 1.00 75.38 287 ALA A O 1
ATOM 2241 N N . ARG A 1 288 ? -13.896 17.485 32.913 1.00 74.06 288 ARG A N 1
ATOM 2242 C CA . ARG A 1 288 ? -14.264 17.407 31.493 1.00 74.06 288 ARG A CA 1
ATOM 2243 C C . ARG A 1 288 ? -14.819 18.737 30.966 1.00 74.06 288 ARG A C 1
ATOM 2245 O O . ARG A 1 288 ? -14.406 19.174 29.897 1.00 74.06 288 ARG A O 1
ATOM 2252 N N . ARG A 1 289 ? -15.695 19.415 31.721 1.00 75.44 289 ARG A N 1
ATOM 2253 C CA . ARG A 1 289 ? -16.246 20.738 31.349 1.00 75.44 289 ARG A CA 1
ATOM 2254 C C . ARG A 1 289 ? -15.160 21.813 31.271 1.00 75.44 289 ARG A C 1
ATOM 2256 O O . ARG A 1 289 ? -15.118 22.545 30.290 1.00 75.44 289 ARG A O 1
ATOM 2263 N N . ILE A 1 290 ? -14.244 21.853 32.240 1.00 84.38 290 ILE A N 1
ATOM 2264 C CA . ILE A 1 290 ? -13.099 22.780 32.238 1.00 84.38 290 ILE A CA 1
ATOM 2265 C C . ILE A 1 290 ? -12.192 22.512 31.026 1.00 84.38 290 ILE A C 1
ATOM 2267 O O . ILE A 1 290 ? -11.818 23.444 30.316 1.00 84.38 290 ILE A O 1
ATOM 2271 N N . ARG A 1 291 ? -11.896 21.238 30.726 1.00 85.31 291 ARG A N 1
ATOM 2272 C CA . ARG A 1 291 ? -11.124 20.853 29.534 1.00 85.31 291 ARG A CA 1
ATOM 2273 C C . ARG A 1 291 ? -11.824 21.266 28.235 1.00 85.31 291 ARG A C 1
ATOM 2275 O O . ARG A 1 291 ? -11.176 21.811 27.350 1.00 85.31 291 ARG A O 1
ATOM 2282 N N . HIS A 1 292 ? -13.134 21.058 28.112 1.00 82.06 292 HIS A N 1
ATOM 2283 C CA . HIS A 1 292 ? -13.885 21.460 26.917 1.00 82.06 292 HIS A CA 1
ATOM 2284 C C . HIS A 1 292 ? -13.999 22.977 26.750 1.00 82.06 292 HIS A C 1
ATOM 2286 O O . HIS A 1 292 ? -13.929 23.462 25.620 1.00 82.06 292 HIS A O 1
ATOM 2292 N N . ALA A 1 293 ? -14.121 23.726 27.847 1.00 83.38 293 ALA A N 1
ATOM 2293 C CA . ALA A 1 293 ? -14.065 25.183 27.810 1.00 83.38 293 ALA A CA 1
ATOM 2294 C C . ALA A 1 293 ? -12.688 25.671 27.333 1.00 83.38 293 ALA A C 1
ATOM 2296 O O . ALA A 1 293 ? -12.623 26.565 26.492 1.00 83.38 293 ALA A O 1
ATOM 2297 N N . TRP A 1 294 ? -11.594 25.031 27.767 1.00 89.06 294 TRP A N 1
ATOM 2298 C CA . TRP A 1 294 ? -10.243 25.329 27.269 1.00 89.06 294 TRP A CA 1
ATOM 2299 C C . TRP A 1 294 ? -10.112 25.021 25.769 1.00 89.06 294 TRP A C 1
ATOM 2301 O O . TRP A 1 294 ? -9.552 25.805 25.010 1.00 89.06 294 TRP A O 1
ATOM 2311 N N . GLN A 1 295 ? -10.726 23.925 25.315 1.00 85.31 295 GLN A N 1
ATOM 2312 C CA . GLN A 1 295 ? -10.810 23.539 23.901 1.00 85.31 295 GLN A CA 1
ATOM 2313 C C . GLN A 1 295 ? -11.826 24.358 23.079 1.00 85.31 295 GLN A C 1
ATOM 2315 O O . GLN A 1 295 ? -12.072 24.018 21.924 1.00 85.31 295 GLN A O 1
ATOM 2320 N N . ARG A 1 296 ? -12.430 25.418 23.641 1.00 84.94 296 ARG A N 1
ATOM 2321 C CA . ARG A 1 296 ? -13.379 26.321 22.951 1.00 84.94 296 ARG A CA 1
ATOM 2322 C C . ARG A 1 296 ? -14.650 25.636 22.424 1.00 84.94 296 ARG A C 1
ATOM 2324 O O . ARG A 1 296 ? -15.279 26.121 21.486 1.00 84.94 296 ARG A O 1
ATOM 2331 N N . ARG A 1 297 ? -15.044 24.525 23.054 1.00 78.62 297 ARG A N 1
ATOM 2332 C CA . ARG A 1 297 ? -16.214 23.714 22.661 1.00 78.62 297 ARG A CA 1
ATOM 2333 C C . ARG A 1 297 ? -17.503 24.111 23.376 1.00 78.62 297 ARG A C 1
ATOM 2335 O O . ARG A 1 297 ? -18.576 23.644 23.016 1.00 78.62 297 ARG A O 1
ATOM 2342 N N . VAL A 1 298 ? -17.400 24.933 24.418 1.00 75.69 298 VAL A N 1
ATOM 2343 C CA . VAL A 1 298 ? -18.538 25.361 25.239 1.00 75.69 298 VAL A CA 1
ATOM 2344 C C . VAL A 1 298 ? -18.905 26.788 24.852 1.00 75.69 298 VAL A C 1
ATOM 2346 O O . VAL A 1 298 ? -18.085 27.695 25.002 1.00 75.69 298 VAL A O 1
ATOM 2349 N N . ARG A 1 299 ? -20.121 26.971 24.328 1.00 78.06 299 ARG A N 1
ATOM 2350 C CA . ARG A 1 299 ? -20.643 28.254 23.845 1.00 78.06 299 ARG A CA 1
ATOM 2351 C C . ARG A 1 299 ? -22.069 28.492 24.345 1.00 78.06 299 ARG A C 1
ATOM 2353 O O . ARG A 1 299 ? -22.777 27.527 24.633 1.00 78.06 299 ARG A O 1
ATOM 2360 N N . ASP A 1 300 ? -22.468 29.753 24.466 1.00 75.00 300 ASP A N 1
ATOM 2361 C CA . ASP A 1 300 ? -23.860 30.148 24.703 1.00 75.00 300 ASP A CA 1
ATOM 2362 C C . ASP A 1 300 ? -24.716 30.007 23.423 1.00 75.00 300 ASP A C 1
ATOM 2364 O O . ASP A 1 300 ? -24.221 29.631 22.357 1.00 75.00 300 ASP A O 1
ATOM 2368 N N . ALA A 1 301 ? -26.015 30.310 23.521 1.00 64.12 301 ALA A N 1
ATOM 2369 C CA . ALA A 1 301 ? -26.947 30.270 22.386 1.00 64.12 301 ALA A CA 1
ATOM 2370 C C . ALA A 1 301 ? -26.593 31.262 21.257 1.00 64.12 301 ALA A C 1
ATOM 2372 O O . ALA A 1 301 ? -27.024 31.076 20.121 1.00 64.12 301 ALA A O 1
ATOM 2373 N N . SER A 1 302 ? -25.793 32.283 21.565 1.00 68.44 302 SER A N 1
ATOM 2374 C CA . SER A 1 302 ? -25.306 33.306 20.635 1.00 68.44 302 SER A CA 1
ATOM 2375 C C . SER A 1 302 ? -23.918 32.972 20.067 1.00 68.44 302 SER A C 1
ATOM 2377 O O . SER A 1 302 ? -23.376 33.736 19.273 1.00 68.44 302 SER A O 1
ATOM 2379 N N . GLY A 1 303 ? -23.333 31.831 20.450 1.00 69.19 303 GLY A N 1
ATOM 2380 C CA . GLY A 1 303 ? -22.024 31.371 19.996 1.00 69.19 303 GLY A CA 1
ATOM 2381 C C . GLY A 1 303 ? -20.828 31.904 20.794 1.00 69.19 303 GLY A C 1
ATOM 2382 O O . GLY A 1 303 ? -19.689 31.584 20.436 1.00 69.19 303 GLY A O 1
ATOM 2383 N N . ASN A 1 304 ? -21.030 32.655 21.878 1.00 77.00 304 ASN A N 1
ATOM 2384 C CA . ASN A 1 304 ? -19.944 33.177 22.708 1.00 77.00 304 ASN A CA 1
ATOM 2385 C C . ASN A 1 304 ? -19.368 32.090 23.625 1.00 77.00 304 ASN A C 1
ATOM 2387 O O . ASN A 1 304 ? -20.123 31.313 24.203 1.00 77.00 304 ASN A O 1
ATOM 2391 N N . PRO A 1 305 ? -18.042 32.017 23.797 1.00 81.38 305 PRO A N 1
ATOM 2392 C CA . PRO A 1 305 ? -17.396 31.060 24.695 1.00 81.38 305 PRO A CA 1
ATOM 2393 C C . PRO A 1 305 ? -17.711 31.306 26.182 1.00 81.38 305 PRO A C 1
ATOM 2395 O O . PRO A 1 305 ? -17.385 32.356 26.739 1.00 81.38 305 PRO A O 1
ATOM 2398 N N . ILE A 1 306 ? -18.254 30.284 26.850 1.00 85.38 306 ILE A N 1
ATOM 2399 C CA . ILE A 1 306 ? -18.652 30.343 28.267 1.00 85.38 306 ILE A CA 1
ATOM 2400 C C . ILE A 1 306 ? -18.117 29.147 29.060 1.00 85.38 306 ILE A C 1
ATOM 2402 O O . ILE A 1 306 ? -17.816 28.091 28.499 1.00 85.38 306 ILE A O 1
ATOM 2406 N N . LEU A 1 307 ? -18.057 29.274 30.385 1.00 88.31 307 LEU A N 1
ATOM 2407 C CA . LEU A 1 307 ? -17.887 28.140 31.294 1.00 88.31 307 LEU A CA 1
ATOM 2408 C C . LEU A 1 307 ? -19.021 28.131 32.318 1.00 88.31 307 LEU A C 1
ATOM 2410 O O . LEU A 1 307 ? -19.085 28.987 33.191 1.00 88.31 307 LEU A O 1
ATOM 2414 N N . VAL A 1 308 ? -19.890 27.123 32.234 1.00 82.75 308 VAL A N 1
ATOM 2415 C CA . VAL A 1 308 ? -20.995 26.932 33.182 1.00 82.75 308 VAL A CA 1
ATOM 2416 C C . VAL A 1 308 ? -20.729 25.698 34.021 1.00 82.75 308 VAL A C 1
ATOM 2418 O O . VAL A 1 308 ? -20.619 24.597 33.477 1.00 82.75 308 VAL A O 1
ATOM 2421 N N . LEU A 1 309 ? -20.673 25.878 35.335 1.00 82.56 309 LEU A N 1
ATOM 2422 C CA . LEU A 1 309 ? -20.665 24.862 36.377 1.00 82.56 309 LEU A CA 1
ATOM 2423 C C . LEU A 1 309 ? -21.817 25.200 37.335 1.00 82.56 309 LEU A C 1
ATOM 2425 O O . LEU A 1 309 ? -21.766 26.199 38.044 1.00 82.56 309 LEU A O 1
ATOM 2429 N N . ASP A 1 310 ? -22.863 24.380 37.326 1.00 73.19 310 ASP A N 1
ATOM 2430 C CA . ASP A 1 310 ? -24.056 24.563 38.161 1.00 73.19 310 ASP A CA 1
ATOM 2431 C C . ASP A 1 310 ? -24.358 23.256 38.902 1.00 73.19 310 ASP A C 1
ATOM 2433 O O . ASP A 1 310 ? -24.003 22.196 38.384 1.00 73.19 310 ASP A O 1
ATOM 2437 N N . GLY A 1 311 ? -24.958 23.344 40.093 1.00 57.25 311 GLY A N 1
ATOM 2438 C CA . GLY A 1 311 ? -25.671 22.281 40.812 1.00 57.25 311 GLY A CA 1
ATOM 2439 C C . GLY A 1 311 ? -24.849 21.087 41.296 1.00 57.25 311 GLY A C 1
ATOM 2440 O O . GLY A 1 311 ? -25.410 20.009 41.503 1.00 57.25 311 GLY A O 1
ATOM 2441 N N . THR A 1 312 ? -23.521 21.194 41.362 1.00 63.38 312 THR A N 1
ATOM 2442 C CA . THR A 1 312 ? -22.624 20.075 41.692 1.00 63.38 312 THR A CA 1
ATOM 2443 C C . THR A 1 312 ? -21.884 20.367 43.000 1.00 63.38 312 THR A C 1
ATOM 2445 O O . THR A 1 312 ? -21.061 21.274 43.036 1.00 63.38 312 THR A O 1
ATOM 2448 N N . ARG A 1 313 ? -22.087 19.579 44.069 1.00 67.50 313 ARG A N 1
ATOM 2449 C CA . ARG A 1 313 ? -21.342 19.760 45.339 1.00 67.50 313 ARG A CA 1
ATOM 2450 C C . ARG A 1 313 ? -19.871 19.346 45.169 1.00 67.50 313 ARG A C 1
ATOM 2452 O O . ARG A 1 313 ? -19.550 18.154 45.221 1.00 67.50 313 ARG A O 1
ATOM 2459 N N . LEU A 1 314 ? -18.986 20.313 44.914 1.00 68.56 314 LEU A N 1
ATOM 2460 C CA . LEU A 1 314 ? -17.571 20.081 44.562 1.00 68.56 314 LEU A CA 1
ATOM 2461 C C . LEU A 1 314 ? -16.608 20.219 45.748 1.00 68.56 314 LEU A C 1
ATOM 2463 O O . LEU A 1 314 ? -15.525 19.618 45.739 1.00 68.56 314 LEU A O 1
ATOM 2467 N N . GLY A 1 315 ? -17.001 20.992 46.762 1.00 69.38 315 GLY A N 1
ATOM 2468 C CA . GLY A 1 315 ? -16.182 21.351 47.922 1.00 69.38 315 GLY A CA 1
ATOM 2469 C C . GLY A 1 315 ? -15.120 22.410 47.607 1.00 69.38 315 GLY A C 1
ATOM 2470 O O . GLY A 1 315 ? -15.106 23.460 48.237 1.00 69.38 315 GLY A O 1
ATOM 2471 N N . SER A 1 316 ? -14.255 22.166 46.618 1.00 81.50 316 SER A N 1
ATOM 2472 C CA . SER A 1 316 ? -13.203 23.099 46.184 1.00 81.50 316 SER A CA 1
ATOM 2473 C C . SER A 1 316 ? -12.990 23.067 44.669 1.00 81.50 316 SER A C 1
ATOM 2475 O O . SER A 1 316 ? -13.258 22.053 44.020 1.00 81.50 316 SER A O 1
ATOM 2477 N N . LEU A 1 317 ? -12.487 24.171 44.108 1.00 87.38 317 LEU A N 1
ATOM 2478 C CA . LEU A 1 317 ? -12.087 24.296 42.700 1.00 87.38 317 LEU A CA 1
ATOM 2479 C C . LEU A 1 317 ? -10.644 23.787 42.477 1.00 87.38 317 LEU A C 1
ATOM 2481 O O . LEU A 1 317 ? -9.886 23.699 43.443 1.00 87.38 317 LEU A O 1
ATOM 2485 N N . PRO A 1 318 ? -10.256 23.413 41.240 1.00 88.62 318 PRO A N 1
ATOM 2486 C CA . PRO A 1 318 ? -8.892 22.974 40.940 1.00 88.62 318 PRO A CA 1
ATOM 2487 C C . PRO A 1 318 ? -7.893 24.139 40.915 1.00 88.62 318 PRO A C 1
ATOM 2489 O O . PRO A 1 318 ? -8.193 25.201 40.373 1.00 88.62 318 PRO A O 1
ATOM 2492 N N . ASP A 1 319 ? -6.668 23.898 41.383 1.00 86.38 319 ASP A N 1
ATOM 2493 C CA . ASP A 1 319 ? -5.560 24.847 41.228 1.00 86.38 319 ASP A CA 1
ATOM 2494 C C . ASP A 1 319 ? -4.980 24.763 39.809 1.00 86.38 319 ASP A C 1
ATOM 2496 O O . ASP A 1 319 ? -4.393 23.748 39.411 1.00 86.38 319 ASP A O 1
ATOM 2500 N N . LEU A 1 320 ? -5.163 25.829 39.028 1.00 89.56 320 LEU A N 1
ATOM 2501 C CA . LEU A 1 320 ? -4.751 25.896 37.627 1.00 89.56 320 LEU A CA 1
ATOM 2502 C C . LEU A 1 320 ? -3.368 26.563 37.489 1.00 89.56 320 LEU A C 1
ATOM 2504 O O . LEU A 1 320 ? -3.168 27.658 38.013 1.00 89.56 320 LEU A O 1
ATOM 2508 N N . PRO A 1 321 ? -2.403 25.941 36.782 1.00 86.31 321 PRO A N 1
ATOM 2509 C CA . PRO A 1 321 ? -1.054 26.484 36.655 1.00 86.31 321 PRO A CA 1
ATOM 2510 C C . PRO A 1 321 ? -1.011 27.716 35.730 1.00 86.31 321 PRO A C 1
ATOM 2512 O O . PRO A 1 321 ? -1.844 27.827 34.829 1.00 86.31 321 PRO A O 1
ATOM 2515 N N . PRO A 1 322 ? -0.002 28.604 35.861 1.00 80.31 322 PRO A N 1
ATOM 2516 C CA . PRO A 1 322 ? 0.064 29.852 35.095 1.00 80.31 322 PRO A CA 1
ATOM 2517 C C . PRO A 1 322 ? 0.078 29.701 33.570 1.00 80.31 322 PRO A C 1
ATOM 2519 O O . PRO A 1 322 ? -0.387 30.592 32.867 1.00 80.31 322 PRO A O 1
ATOM 2522 N N . ALA A 1 323 ? 0.581 28.569 33.068 1.00 78.31 323 ALA A N 1
ATOM 2523 C CA . ALA A 1 323 ? 0.604 28.237 31.643 1.00 78.31 323 ALA A CA 1
ATOM 2524 C C . ALA A 1 323 ? -0.793 27.961 31.046 1.00 78.31 323 ALA A C 1
ATOM 2526 O O . ALA A 1 323 ? -0.928 27.878 29.830 1.00 78.31 323 ALA A O 1
ATOM 2527 N N . VAL A 1 324 ? -1.827 27.796 31.880 1.00 87.00 324 VAL A N 1
ATOM 2528 C CA . VAL A 1 324 ? -3.216 27.577 31.455 1.00 87.00 324 VAL A CA 1
ATOM 2529 C C . VAL A 1 324 ? -3.976 28.898 31.533 1.00 87.00 324 VAL A C 1
ATOM 2531 O O . VAL A 1 324 ? -4.116 29.474 32.611 1.00 87.00 324 VAL A O 1
ATOM 2534 N N . ASN A 1 325 ? -4.509 29.357 30.401 1.00 85.38 325 ASN A N 1
ATOM 2535 C CA . ASN A 1 325 ? -5.334 30.558 30.304 1.00 85.38 325 ASN A CA 1
ATOM 2536 C C . ASN A 1 325 ? -6.695 30.266 29.645 1.00 85.38 325 ASN A C 1
ATOM 2538 O O . ASN A 1 325 ? -6.850 29.321 28.872 1.00 85.38 325 ASN A O 1
ATOM 2542 N N . PHE A 1 326 ? -7.686 31.085 29.993 1.00 90.31 326 PHE A N 1
ATOM 2543 C CA . PHE A 1 326 ? -9.037 31.096 29.432 1.00 90.31 326 PHE A CA 1
ATOM 2544 C C . PHE A 1 326 ? -9.364 32.516 28.951 1.00 90.31 326 PHE A C 1
ATOM 2546 O O . PHE A 1 326 ? -10.387 33.097 29.302 1.00 90.31 326 PHE A O 1
ATOM 2553 N N . ASP A 1 327 ? -8.451 33.098 28.173 1.00 83.94 327 ASP A N 1
ATOM 2554 C CA . ASP A 1 327 ? -8.552 34.462 27.643 1.00 83.94 327 ASP A CA 1
ATOM 2555 C C . ASP A 1 327 ? -9.748 34.667 26.706 1.00 83.94 327 ASP A C 1
ATOM 2557 O O . ASP A 1 327 ? -10.225 35.789 26.551 1.00 83.94 327 ASP A O 1
ATOM 2561 N N . HIS A 1 328 ? -10.250 33.591 26.103 1.00 84.81 328 HIS A N 1
ATOM 2562 C CA . HIS A 1 328 ? -11.440 33.614 25.266 1.00 84.81 328 HIS A CA 1
ATOM 2563 C C . HIS A 1 328 ? -12.748 33.589 26.055 1.00 84.81 328 HIS A C 1
ATOM 2565 O O . HIS A 1 328 ? -13.752 33.979 25.483 1.00 84.81 328 HIS A O 1
ATOM 2571 N N . VAL A 1 329 ? -12.785 33.133 27.311 1.00 88.75 329 VAL A N 1
ATOM 2572 C CA . VAL A 1 329 ? -14.047 32.964 28.058 1.00 88.75 329 VAL A CA 1
ATOM 2573 C C . VAL A 1 329 ? -14.534 34.306 28.602 1.00 88.75 329 VAL A C 1
ATOM 2575 O O . VAL A 1 329 ? -13.826 34.962 29.364 1.00 88.75 329 VAL A O 1
ATOM 2578 N N . THR A 1 330 ? -15.765 34.683 28.254 1.00 85.12 330 THR A N 1
ATOM 2579 C CA . THR A 1 330 ? -16.359 35.977 28.633 1.00 85.12 330 THR A CA 1
ATOM 2580 C C . THR A 1 330 ? -17.415 35.867 29.732 1.00 85.12 330 THR A C 1
ATOM 2582 O O . THR A 1 330 ? -17.647 36.852 30.432 1.00 85.12 330 THR A O 1
ATOM 2585 N N . ALA A 1 331 ? -18.010 34.687 29.941 1.00 86.44 331 ALA A N 1
ATOM 2586 C CA . ALA A 1 331 ? -18.971 34.435 31.016 1.00 86.44 331 ALA A CA 1
ATOM 2587 C C . ALA A 1 331 ? -18.638 33.156 31.801 1.00 86.44 331 ALA A C 1
ATOM 2589 O O . ALA A 1 331 ? -18.388 32.093 31.219 1.00 86.44 331 ALA A O 1
ATOM 2590 N N . LEU A 1 332 ? -18.654 33.264 33.131 1.00 90.19 332 LEU A N 1
ATOM 2591 C CA . LEU A 1 332 ? -18.322 32.197 34.072 1.00 90.19 332 LEU A CA 1
ATOM 2592 C C . LEU A 1 332 ? -19.455 32.035 35.087 1.00 90.19 332 LEU A C 1
ATOM 2594 O O . LEU A 1 332 ? -19.694 32.912 35.912 1.00 90.19 332 LEU A O 1
ATOM 2598 N N . THR A 1 333 ? -20.119 30.885 35.056 1.00 87.62 333 THR A N 1
ATOM 2599 C CA . THR A 1 333 ? -21.161 30.514 36.018 1.00 87.62 333 THR A CA 1
ATOM 2600 C C . THR A 1 333 ? -20.635 29.415 36.925 1.00 87.62 333 THR A C 1
ATOM 2602 O O . THR A 1 333 ? -20.240 28.351 36.457 1.00 87.62 333 THR A O 1
ATOM 2605 N N . LEU A 1 334 ? -20.635 29.673 38.225 1.00 88.00 334 LEU A N 1
ATOM 2606 C CA . LEU A 1 334 ? -20.190 28.806 39.309 1.00 88.00 334 LEU A CA 1
ATOM 2607 C C . LEU A 1 334 ? -21.300 28.731 40.367 1.00 88.00 334 LEU A C 1
ATOM 2609 O O . LEU A 1 334 ? -21.086 29.073 41.527 1.00 88.00 334 LEU A O 1
ATOM 2613 N N . ARG A 1 335 ? -22.506 28.331 39.966 1.00 82.31 335 ARG A N 1
ATOM 2614 C CA . ARG A 1 335 ? -23.723 28.409 40.786 1.00 82.31 335 ARG A CA 1
ATOM 2615 C C . ARG A 1 335 ? -23.967 27.117 41.569 1.00 82.31 335 ARG A C 1
ATOM 2617 O O . ARG A 1 335 ? -23.728 26.027 41.060 1.00 82.31 335 ARG A O 1
ATOM 2624 N N . ASN A 1 336 ? -24.480 27.216 42.798 1.00 78.81 336 ASN A N 1
ATOM 2625 C CA . ASN A 1 336 ? -24.940 26.046 43.568 1.00 78.81 336 ASN A CA 1
ATOM 2626 C C . ASN A 1 336 ? -23.880 24.927 43.710 1.00 78.81 336 ASN A C 1
ATOM 2628 O O . ASN A 1 336 ? -24.158 23.740 43.519 1.00 78.81 336 ASN A O 1
ATOM 2632 N N . LEU A 1 337 ? -22.633 25.312 44.012 1.00 79.25 337 LEU A N 1
ATOM 2633 C CA . LEU A 1 337 ? -21.487 24.395 44.115 1.00 79.25 337 LEU A CA 1
ATOM 2634 C C . LEU A 1 337 ? -21.048 24.110 45.565 1.00 79.25 337 LEU A C 1
ATOM 2636 O O . LEU A 1 337 ? -20.126 23.319 45.790 1.00 79.25 337 LEU A O 1
ATOM 2640 N N . GLU A 1 338 ? -21.713 24.743 46.539 1.00 79.44 338 GLU A N 1
ATOM 2641 C CA . GLU A 1 338 ? -21.370 24.766 47.972 1.00 79.44 338 GLU A CA 1
ATOM 2642 C C . GLU A 1 338 ? -19.988 25.363 48.296 1.00 79.44 338 GLU A C 1
ATOM 2644 O O . GLU A 1 338 ? -19.400 25.050 49.332 1.00 79.44 338 GLU A O 1
ATOM 2649 N N . LEU A 1 339 ? -19.462 26.239 47.436 1.00 84.31 339 LEU A N 1
ATOM 2650 C CA . LEU A 1 339 ? -18.149 26.854 47.644 1.00 84.31 339 LEU A CA 1
ATOM 2651 C C . LEU A 1 339 ? -18.160 27.773 48.871 1.00 84.31 339 LEU A C 1
ATOM 2653 O O . LEU A 1 339 ? -19.028 28.635 48.991 1.00 84.31 339 LEU A O 1
ATOM 2657 N N . THR A 1 340 ? -17.186 27.605 49.765 1.00 84.06 340 THR A N 1
ATOM 2658 C CA . THR A 1 340 ? -16.976 28.481 50.933 1.00 84.06 340 THR A CA 1
ATOM 2659 C C . THR A 1 340 ? -16.038 29.647 50.630 1.00 84.06 340 THR A C 1
ATOM 2661 O O . THR A 1 340 ? -16.164 30.713 51.224 1.00 84.06 340 THR A O 1
ATOM 2664 N N . ALA A 1 341 ? -15.129 29.459 49.674 1.00 82.62 341 ALA A N 1
ATOM 2665 C CA . ALA A 1 341 ? -14.244 30.478 49.133 1.00 82.62 341 ALA A CA 1
ATOM 2666 C C . ALA A 1 341 ? -13.928 30.165 47.663 1.00 82.62 341 ALA A C 1
ATOM 2668 O O . ALA A 1 341 ? -14.010 29.011 47.230 1.00 82.62 341 ALA A O 1
ATOM 2669 N N . VAL A 1 342 ? -13.532 31.188 46.907 1.00 83.44 342 VAL A N 1
ATOM 2670 C CA . VAL A 1 342 ? -13.005 31.049 45.544 1.00 83.44 342 VAL A CA 1
ATOM 2671 C C . VAL A 1 342 ? -11.548 31.493 45.557 1.00 83.44 342 VAL A C 1
ATOM 2673 O O . VAL A 1 342 ? -11.243 32.582 46.036 1.00 83.44 342 VAL A O 1
ATOM 2676 N N . ASN A 1 343 ? -10.648 30.647 45.054 1.00 81.00 343 ASN A N 1
ATOM 2677 C CA . ASN A 1 343 ? -9.229 30.980 44.961 1.00 81.00 343 ASN A CA 1
ATOM 2678 C C . ASN A 1 343 ? -9.018 32.102 43.921 1.00 81.00 343 ASN A C 1
ATOM 2680 O O . ASN A 1 343 ? -9.467 31.975 42.779 1.00 81.00 343 ASN A O 1
ATOM 2684 N N . ALA A 1 344 ? -8.316 33.173 44.300 1.00 77.25 344 ALA A N 1
ATOM 2685 C CA . ALA A 1 344 ? -7.974 34.281 43.408 1.00 77.25 344 ALA A CA 1
ATOM 2686 C C . ALA A 1 344 ? -7.154 33.813 42.190 1.00 77.25 344 ALA A C 1
ATOM 2688 O O . ALA A 1 344 ? -7.392 34.273 41.074 1.00 77.25 344 ALA A O 1
ATOM 2689 N N . ASP A 1 345 ? -6.276 32.818 42.361 1.00 80.56 345 ASP A N 1
ATOM 2690 C CA . ASP A 1 345 ? -5.454 32.272 41.273 1.00 80.56 345 ASP A CA 1
ATOM 2691 C C . ASP A 1 345 ? -6.277 31.566 40.191 1.00 80.56 345 ASP A C 1
ATOM 2693 O O . ASP A 1 345 ? -5.882 31.552 39.020 1.00 80.56 345 ASP A O 1
ATOM 2697 N N . PHE A 1 346 ? -7.419 30.985 40.578 1.00 87.44 346 PHE A N 1
ATOM 2698 C CA . PHE A 1 346 ? -8.358 30.354 39.652 1.00 87.44 346 PHE A CA 1
ATOM 2699 C C . PHE A 1 346 ? -9.047 31.414 38.793 1.00 87.44 346 PHE A C 1
ATOM 2701 O O . PHE A 1 346 ? -9.072 31.303 37.568 1.00 87.44 346 PHE A O 1
ATOM 2708 N N . LEU A 1 347 ? -9.553 32.468 39.435 1.00 85.06 347 LEU A N 1
ATOM 2709 C CA . LEU A 1 347 ? -10.205 33.593 38.771 1.00 85.06 347 LEU A CA 1
ATOM 2710 C C . LEU A 1 347 ? -9.240 34.378 37.867 1.00 85.06 347 LEU A C 1
ATOM 2712 O O . LEU A 1 347 ? -9.619 34.771 36.765 1.00 85.06 347 LEU A O 1
ATOM 2716 N N . ALA A 1 348 ? -7.967 34.499 38.254 1.00 84.19 348 ALA A N 1
ATOM 2717 C CA . ALA A 1 348 ? -6.920 35.140 37.455 1.00 84.19 348 ALA A CA 1
ATOM 2718 C C . ALA A 1 348 ? -6.651 34.452 36.098 1.00 84.19 348 ALA A C 1
ATOM 2720 O O . ALA A 1 348 ? -6.024 35.045 35.220 1.00 84.19 348 ALA A O 1
ATOM 2721 N N . ARG A 1 349 ? -7.125 33.213 35.884 1.00 90.06 349 ARG A N 1
ATOM 2722 C CA . ARG A 1 349 ? -7.017 32.526 34.583 1.00 90.06 349 ARG A CA 1
ATOM 2723 C C . ARG A 1 349 ? -8.041 33.006 33.548 1.00 90.06 349 ARG A C 1
ATOM 2725 O O . ARG A 1 349 ? -7.913 32.620 32.386 1.00 90.06 349 ARG A O 1
ATOM 2732 N N . PHE A 1 350 ? -9.002 33.848 33.942 1.00 90.19 350 PHE A N 1
ATOM 2733 C CA . PHE A 1 350 ? -10.090 34.375 33.107 1.00 90.19 350 PHE A CA 1
ATOM 2734 C C . PHE A 1 350 ? -9.969 35.906 32.937 1.00 90.19 350 PHE A C 1
ATOM 2736 O O . PHE A 1 350 ? -10.791 36.658 33.457 1.00 90.19 350 PHE A O 1
ATOM 2743 N N . PRO A 1 351 ? -8.942 36.410 32.225 1.00 82.69 351 PRO A N 1
ATOM 2744 C CA . PRO A 1 351 ? -8.606 37.839 32.212 1.00 82.69 351 PRO A CA 1
ATOM 2745 C C . PRO A 1 351 ? -9.602 38.730 31.451 1.00 82.69 351 PRO A C 1
ATOM 2747 O O . PRO A 1 351 ? -9.561 39.947 31.599 1.00 82.69 351 PRO A O 1
ATOM 2750 N N . ARG A 1 352 ? -10.479 38.157 30.614 1.00 84.94 352 ARG A N 1
ATOM 2751 C CA . ARG A 1 352 ? -11.470 38.896 29.803 1.00 84.94 352 ARG A CA 1
ATOM 2752 C C . ARG A 1 352 ? -12.913 38.669 30.258 1.00 84.94 352 ARG A C 1
ATOM 2754 O O . ARG A 1 352 ? -13.839 38.809 29.463 1.00 84.94 352 ARG A O 1
ATOM 2761 N N . LEU A 1 353 ? -13.102 38.292 31.518 1.00 85.62 353 LEU A N 1
ATOM 2762 C CA . LEU A 1 353 ? -14.423 37.993 32.044 1.00 85.62 353 LEU A CA 1
ATOM 2763 C C . LEU A 1 353 ? -15.303 39.252 32.100 1.00 85.62 353 LEU A C 1
ATOM 2765 O O . LEU A 1 353 ? -14.891 40.269 32.651 1.00 85.62 353 LEU A O 1
ATOM 2769 N N . SER A 1 354 ? -16.509 39.143 31.542 1.00 82.38 354 SER A N 1
ATOM 2770 C CA . SER A 1 354 ? -17.556 40.176 31.540 1.00 82.38 354 SER A CA 1
ATOM 2771 C C . SER A 1 354 ? -18.716 39.839 32.475 1.00 82.38 354 SER A C 1
ATOM 2773 O O . SER A 1 354 ? -19.297 40.729 33.085 1.00 82.38 354 SER A O 1
ATOM 2775 N N . GLN A 1 355 ? -19.018 38.550 32.656 1.00 85.31 355 GLN A N 1
ATOM 2776 C CA . GLN A 1 355 ? -20.114 38.087 33.506 1.00 85.31 355 GLN A CA 1
ATOM 2777 C C . GLN A 1 355 ? -19.626 37.004 34.467 1.00 85.31 355 GLN A C 1
ATOM 2779 O O . GLN A 1 355 ? -19.042 36.004 34.038 1.00 85.31 355 GLN A O 1
ATOM 2784 N N . LEU A 1 356 ? -19.896 37.180 35.760 1.00 87.06 356 LEU A N 1
ATOM 2785 C CA . LEU A 1 356 ? -19.545 36.218 36.804 1.00 87.06 356 LEU A CA 1
ATOM 2786 C C . LEU A 1 356 ? -20.767 35.879 37.659 1.00 87.06 356 LEU A C 1
ATOM 2788 O O . LEU A 1 356 ? -21.279 36.723 38.380 1.00 87.06 356 LEU A O 1
ATOM 2792 N N . ASP A 1 357 ? -21.219 34.631 37.632 1.00 85.81 357 ASP A N 1
ATOM 2793 C CA . ASP A 1 357 ? -22.302 34.161 38.498 1.00 85.81 357 ASP A CA 1
ATOM 2794 C C . ASP A 1 357 ? -21.747 33.216 39.566 1.00 85.81 357 ASP A C 1
ATOM 2796 O O . ASP A 1 357 ? -21.295 32.114 39.269 1.00 85.81 357 ASP A O 1
ATOM 2800 N N . LEU A 1 358 ? -21.784 33.662 40.816 1.00 87.31 358 LEU A N 1
ATOM 2801 C CA . LEU A 1 358 ? -21.383 32.939 42.021 1.00 87.31 358 LEU A CA 1
ATOM 2802 C C . LEU A 1 358 ? -22.570 32.729 42.974 1.00 87.31 358 LEU A C 1
ATOM 2804 O O . LEU A 1 358 ? -22.382 32.453 44.167 1.00 87.31 358 LEU A O 1
ATOM 2808 N N . SER A 1 359 ? -23.797 32.856 42.471 1.00 83.19 359 SER A N 1
ATOM 2809 C CA . SER A 1 359 ? -25.010 32.773 43.277 1.00 83.19 359 SER A CA 1
ATOM 2810 C C . SER A 1 359 ? -25.217 31.384 43.892 1.00 83.19 359 SER A C 1
ATOM 2812 O O . SER A 1 359 ? -24.740 30.357 43.393 1.00 83.19 359 SER A O 1
ATOM 2814 N N . ARG A 1 360 ? -25.958 31.340 45.005 1.00 80.44 360 ARG A N 1
ATOM 2815 C CA . ARG A 1 360 ? -26.346 30.097 45.699 1.00 80.44 360 ARG A CA 1
ATOM 2816 C C . ARG A 1 360 ? -25.150 29.254 46.177 1.00 80.44 360 ARG A C 1
ATOM 2818 O O . ARG A 1 360 ? -25.211 28.028 46.163 1.00 80.44 360 ARG A O 1
ATOM 2825 N N . ASN A 1 361 ? -24.055 29.887 46.600 1.00 86.06 361 ASN A N 1
ATOM 2826 C CA . ASN A 1 361 ? -22.920 29.214 47.246 1.00 86.06 361 ASN A CA 1
ATOM 2827 C C . ASN A 1 361 ? -22.911 29.466 48.768 1.00 86.06 361 ASN A C 1
ATOM 2829 O O . ASN A 1 361 ? -23.911 29.857 49.365 1.00 86.06 361 ASN A O 1
ATOM 2833 N N . ARG A 1 362 ? -21.792 29.170 49.437 1.00 86.56 362 ARG A N 1
ATOM 2834 C CA . ARG A 1 362 ? -21.585 29.388 50.878 1.00 86.56 362 ARG A CA 1
ATOM 2835 C C . ARG A 1 362 ? -20.468 30.404 51.135 1.00 86.56 362 ARG A C 1
ATOM 2837 O O . ARG A 1 362 ? -19.790 30.308 52.156 1.00 86.56 362 ARG A O 1
ATOM 2844 N N . LEU A 1 363 ? -20.266 31.347 50.212 1.00 85.69 363 LEU A N 1
ATOM 2845 C CA . LEU A 1 363 ? -19.187 32.330 50.288 1.00 85.69 363 LEU A CA 1
ATOM 2846 C C . LEU A 1 363 ? -19.386 33.250 51.491 1.00 85.69 363 LEU A C 1
ATOM 2848 O O . LEU A 1 363 ? -20.486 33.757 51.698 1.00 85.69 363 LEU A O 1
ATOM 2852 N N . THR A 1 364 ? -18.327 33.469 52.267 1.00 84.62 364 THR A N 1
ATOM 2853 C CA . THR A 1 364 ? -18.339 34.352 53.447 1.00 84.62 364 THR A CA 1
ATOM 2854 C C . THR A 1 364 ? -17.791 35.750 53.165 1.00 84.62 364 THR A C 1
ATOM 2856 O O . THR A 1 364 ? -18.012 36.665 53.955 1.00 84.62 364 THR A O 1
ATOM 2859 N N . ALA A 1 365 ? -17.107 35.927 52.034 1.00 81.88 365 ALA A N 1
ATOM 2860 C CA . ALA A 1 365 ? -16.529 37.185 51.584 1.00 81.88 365 ALA A CA 1
ATOM 2861 C C . ALA A 1 365 ? -16.651 37.321 50.059 1.00 81.88 365 ALA A C 1
ATOM 2863 O O . ALA A 1 365 ? -16.752 36.321 49.342 1.00 81.88 365 ALA A O 1
ATOM 2864 N N . ILE A 1 366 ? -16.618 38.562 49.570 1.00 81.25 366 ILE A N 1
ATOM 2865 C CA . ILE A 1 366 ? -16.550 38.868 48.136 1.00 81.25 366 ILE A CA 1
ATOM 2866 C C . ILE A 1 366 ? -15.139 38.499 47.631 1.00 81.25 366 ILE A C 1
ATOM 2868 O O . ILE A 1 366 ? -14.162 38.938 48.246 1.00 81.25 366 ILE A O 1
ATOM 2872 N N . PRO A 1 367 ? -15.002 37.695 46.558 1.00 78.06 367 PRO A N 1
ATOM 2873 C CA . PRO A 1 367 ? -13.698 37.326 46.008 1.00 78.06 367 PRO A CA 1
ATOM 2874 C C . PRO A 1 367 ? -12.971 38.536 45.408 1.00 78.06 367 PRO A C 1
ATOM 2876 O O . PRO A 1 367 ? -13.600 39.509 44.999 1.00 78.06 367 PRO A O 1
ATOM 2879 N N . ASP A 1 368 ? -11.642 38.467 45.335 1.00 74.44 368 ASP A N 1
ATOM 2880 C CA . ASP A 1 368 ? -10.842 39.518 44.709 1.00 74.44 368 ASP A CA 1
ATOM 2881 C C . ASP A 1 368 ? -11.047 39.524 43.184 1.00 74.44 368 ASP A C 1
ATOM 2883 O O . ASP A 1 368 ? -10.704 38.565 42.488 1.00 74.44 368 ASP A O 1
ATOM 2887 N N . THR A 1 369 ? -11.633 40.606 42.672 1.00 68.31 369 THR A N 1
ATOM 2888 C CA . THR A 1 369 ? -11.903 40.831 41.244 1.00 68.31 369 THR A CA 1
ATOM 2889 C C . THR A 1 369 ? -11.018 41.924 40.643 1.00 68.31 369 THR A C 1
ATOM 2891 O O . THR A 1 369 ? -11.254 42.348 39.514 1.00 68.31 369 THR A O 1
ATOM 2894 N N . SER A 1 370 ? -9.984 42.386 41.355 1.00 68.25 370 SER A N 1
ATOM 2895 C CA . SER A 1 370 ? -9.139 43.520 40.942 1.00 68.25 370 SER A CA 1
ATOM 2896 C C . SER A 1 370 ? -8.416 43.327 39.598 1.00 68.25 370 SER A C 1
ATOM 2898 O O . SER A 1 370 ? -8.070 44.302 38.935 1.00 68.25 370 SER A O 1
ATOM 2900 N N . HIS A 1 371 ? -8.251 42.082 39.142 1.00 65.38 371 HIS A N 1
ATOM 2901 C CA . HIS A 1 371 ? -7.661 41.739 37.843 1.00 65.38 371 HIS A CA 1
ATOM 2902 C C . HIS A 1 371 ? -8.670 41.648 36.678 1.00 65.38 371 HIS A C 1
ATOM 2904 O O . HIS A 1 371 ? -8.266 41.374 35.548 1.00 65.38 371 HIS A O 1
ATOM 2910 N N . MET A 1 372 ? -9.969 41.869 36.920 1.00 70.94 372 MET A N 1
ATOM 2911 C CA . MET A 1 372 ? -11.045 41.730 35.925 1.00 70.94 372 MET A CA 1
ATOM 2912 C C . MET A 1 372 ? -11.563 43.094 35.458 1.00 70.94 372 MET A C 1
ATOM 2914 O O . MET A 1 372 ? -12.642 43.535 35.845 1.00 70.94 372 MET A O 1
ATOM 2918 N N . ALA A 1 373 ? -10.796 43.767 34.599 1.00 66.94 373 ALA A N 1
ATOM 2919 C CA . ALA A 1 373 ? -11.112 45.124 34.138 1.00 66.94 373 ALA A CA 1
ATOM 2920 C C . ALA A 1 373 ? -12.388 45.235 33.271 1.00 66.94 373 ALA A C 1
ATOM 2922 O O . ALA A 1 373 ? -12.906 46.333 33.103 1.00 66.94 373 ALA A O 1
ATOM 2923 N N . ASN A 1 374 ? -12.890 44.117 32.734 1.00 72.19 374 ASN A N 1
ATOM 2924 C CA . ASN A 1 374 ? -14.012 44.080 31.785 1.00 72.19 374 ASN A CA 1
ATOM 2925 C C . ASN A 1 374 ? -15.327 43.581 32.408 1.00 72.19 374 ASN A C 1
ATOM 2927 O O . ASN A 1 374 ? -16.253 43.247 31.675 1.00 72.19 374 ASN A O 1
ATOM 2931 N N . LEU A 1 375 ? -15.391 43.460 33.735 1.00 74.81 375 LEU A N 1
ATOM 2932 C CA . LEU A 1 375 ? -16.514 42.834 34.425 1.00 74.81 375 LEU A CA 1
ATOM 2933 C C . LEU A 1 375 ? -17.736 43.767 34.432 1.00 74.81 375 LEU A C 1
ATOM 2935 O O . LEU A 1 375 ? -17.732 44.802 35.094 1.00 74.81 375 LEU A O 1
ATOM 2939 N N . GLU A 1 376 ? -18.776 43.388 33.694 1.00 77.31 376 GLU A N 1
ATOM 2940 C CA . GLU A 1 376 ? -20.030 44.135 33.543 1.00 77.31 376 GLU A CA 1
ATOM 2941 C C . GLU A 1 376 ? -21.066 43.749 34.602 1.00 77.31 376 GLU A C 1
ATOM 2943 O O . GLU A 1 376 ? -21.856 44.590 35.022 1.00 77.31 376 GLU A O 1
ATOM 2948 N N . TRP A 1 377 ? -21.081 42.481 35.028 1.00 79.31 377 TRP A N 1
ATOM 2949 C CA . TRP A 1 377 ? -22.051 41.963 35.992 1.00 79.31 377 TRP A CA 1
ATOM 2950 C C . TRP A 1 377 ? -21.480 40.840 36.875 1.00 79.31 377 TRP A C 1
ATOM 2952 O O . TRP A 1 377 ? -20.805 39.929 36.385 1.00 79.31 377 TRP A O 1
ATOM 2962 N N . VAL A 1 378 ? -21.821 40.859 38.170 1.00 81.81 378 VAL A N 1
ATOM 2963 C CA . VAL A 1 378 ? -21.492 39.834 39.167 1.00 81.81 378 VAL A CA 1
ATOM 2964 C C . VAL A 1 378 ? -22.716 39.441 39.999 1.00 81.81 378 VAL A C 1
ATOM 2966 O O . VAL A 1 378 ? -23.270 40.243 40.745 1.00 81.81 378 VAL A O 1
ATOM 2969 N N . ASP A 1 379 ? -23.106 38.169 39.966 1.00 82.81 379 ASP A N 1
ATOM 2970 C CA . ASP A 1 379 ? -24.163 37.645 40.835 1.00 82.81 379 ASP A CA 1
ATOM 2971 C C . ASP A 1 379 ? -23.570 36.956 42.069 1.00 82.81 379 ASP A C 1
ATOM 2973 O O . ASP A 1 379 ? -22.961 35.894 41.970 1.00 82.81 379 ASP A O 1
ATOM 2977 N N . LEU A 1 380 ? -23.748 37.551 43.247 1.00 82.88 380 LEU A N 1
ATOM 2978 C CA . LEU A 1 380 ? -23.347 36.993 44.544 1.00 82.88 380 LEU A CA 1
ATOM 2979 C C . LEU A 1 380 ? -24.567 36.679 45.420 1.00 82.88 380 LEU A C 1
ATOM 2981 O O . LEU A 1 380 ? -24.426 36.468 46.630 1.00 82.88 380 LEU A O 1
ATOM 2985 N N . SER A 1 381 ? -25.766 36.631 44.837 1.00 81.12 381 SER A N 1
ATOM 2986 C CA . SER A 1 381 ? -27.002 36.413 45.584 1.00 81.12 381 SER A CA 1
ATOM 2987 C C . SER A 1 381 ? -27.037 35.053 46.286 1.00 81.12 381 SER A C 1
ATOM 2989 O O . SER A 1 381 ? -26.425 34.077 45.847 1.00 81.12 381 SER A O 1
ATOM 2991 N N . HIS A 1 382 ? -27.772 34.975 47.396 1.00 81.31 382 HIS A N 1
ATOM 2992 C CA . HIS A 1 382 ? -27.956 33.742 48.169 1.00 81.31 382 HIS A CA 1
ATOM 2993 C C . HIS A 1 382 ? -26.629 33.085 48.606 1.00 81.31 382 HIS A C 1
ATOM 2995 O O . HIS A 1 382 ? -26.424 31.888 48.409 1.00 81.31 382 HIS A O 1
ATOM 3001 N N . ASN A 1 383 ? -25.724 33.878 49.188 1.00 86.00 383 ASN A N 1
ATOM 3002 C CA . ASN A 1 383 ? -24.470 33.436 49.809 1.00 86.00 383 ASN A CA 1
ATOM 3003 C C . ASN A 1 383 ? -24.490 33.701 51.337 1.00 86.00 383 ASN A C 1
ATOM 3005 O O . ASN A 1 383 ? -25.547 33.926 51.927 1.00 86.00 383 ASN A O 1
ATOM 3009 N N . ARG A 1 384 ? -23.337 33.628 52.018 1.00 86.19 384 ARG A N 1
ATOM 3010 C CA . ARG A 1 384 ? -23.186 33.871 53.468 1.00 86.19 384 ARG A CA 1
ATOM 3011 C C . ARG A 1 384 ? -22.296 35.083 53.772 1.00 86.19 384 ARG A C 1
ATOM 3013 O O . ARG A 1 384 ? -21.577 35.084 54.769 1.00 86.19 384 ARG A O 1
ATOM 3020 N N . ILE A 1 385 ? -22.319 36.095 52.908 1.00 83.50 385 ILE A N 1
ATOM 3021 C CA . ILE A 1 385 ? -21.491 37.297 53.048 1.00 83.50 385 ILE A CA 1
ATOM 3022 C C . ILE A 1 385 ? -22.065 38.172 54.167 1.00 83.50 385 ILE A C 1
ATOM 3024 O O . ILE A 1 385 ? -23.254 38.484 54.154 1.00 83.50 385 ILE A O 1
ATOM 3028 N N . VAL A 1 386 ? -21.219 38.554 55.129 1.00 81.50 386 VAL A N 1
ATOM 3029 C CA . VAL A 1 386 ? -21.627 39.338 56.313 1.00 81.50 386 VAL A CA 1
ATOM 3030 C C . VAL A 1 386 ? -21.100 40.771 56.276 1.00 81.50 386 VAL A C 1
ATOM 3032 O O . VAL A 1 386 ? -21.812 41.700 56.656 1.00 81.50 386 VAL A O 1
ATOM 3035 N N . ASP A 1 387 ? -19.867 40.975 55.816 1.00 79.25 387 ASP A N 1
ATOM 3036 C CA . ASP A 1 387 ? -19.229 42.291 55.787 1.00 79.25 387 ASP A CA 1
ATOM 3037 C C . ASP A 1 387 ? -18.717 42.628 54.383 1.00 79.25 387 ASP A C 1
ATOM 3039 O O . ASP A 1 387 ? -18.366 41.744 53.597 1.00 79.25 387 ASP A O 1
ATOM 3043 N N . VAL A 1 388 ? -18.696 43.923 54.079 1.00 76.44 388 VAL A N 1
ATOM 3044 C CA . VAL A 1 388 ? -18.229 44.497 52.817 1.00 76.44 388 VAL A CA 1
ATOM 3045 C C . VAL A 1 388 ? -17.279 45.641 53.163 1.00 76.44 388 VAL A C 1
ATOM 3047 O O . VAL A 1 388 ? -17.655 46.596 53.851 1.00 76.44 388 VAL A O 1
ATOM 3050 N N . SER A 1 389 ? -16.029 45.540 52.704 1.00 78.19 389 SER A N 1
ATOM 3051 C CA . SER A 1 389 ? -15.025 46.593 52.909 1.00 78.19 389 SER A CA 1
ATOM 3052 C C . SER A 1 389 ? -15.400 47.890 52.183 1.00 78.19 389 SER A C 1
ATOM 3054 O O . SER A 1 389 ? -16.138 47.870 51.201 1.00 78.19 389 SER A O 1
ATOM 3056 N N . GLU A 1 390 ? -14.851 49.029 52.613 1.00 73.62 390 GLU A N 1
ATOM 3057 C CA . GLU A 1 390 ? -15.147 50.331 51.995 1.00 73.62 390 GLU A CA 1
ATOM 3058 C C . GLU A 1 390 ? -14.718 50.402 50.519 1.00 73.62 390 GLU A C 1
ATOM 3060 O O . GLU A 1 390 ? -15.421 50.980 49.695 1.00 73.62 390 GLU A O 1
ATOM 3065 N N . ALA A 1 391 ? -13.608 49.749 50.156 1.00 66.12 391 ALA A N 1
ATOM 3066 C CA . ALA A 1 391 ? -13.160 49.649 48.767 1.00 66.12 391 ALA A CA 1
ATOM 3067 C C . ALA A 1 391 ? -14.140 48.837 47.898 1.00 66.12 391 ALA A C 1
ATOM 3069 O O . ALA A 1 391 ? -14.427 49.219 46.765 1.00 66.12 391 ALA A O 1
ATOM 3070 N N . GLN A 1 392 ? -14.700 47.750 48.441 1.00 70.56 392 GLN A N 1
ATOM 3071 C CA . GLN A 1 392 ? -15.724 46.947 47.763 1.00 70.56 392 GLN A CA 1
ATOM 3072 C C . GLN A 1 392 ? -17.058 47.704 47.690 1.00 70.56 392 GLN A C 1
ATOM 3074 O O . GLN A 1 392 ? -17.699 47.715 46.646 1.00 70.56 392 GLN A O 1
ATOM 3079 N N . ALA A 1 393 ? -17.450 48.401 48.758 1.00 67.50 393 ALA A N 1
ATOM 3080 C CA . ALA A 1 393 ? -18.658 49.220 48.797 1.00 67.50 393 ALA A CA 1
ATOM 3081 C C . ALA A 1 393 ? -18.604 50.406 47.821 1.00 67.50 393 ALA A C 1
ATOM 3083 O O . ALA A 1 393 ? -19.597 50.704 47.164 1.00 67.50 393 ALA A O 1
ATOM 3084 N N . ALA A 1 394 ? -17.446 51.054 47.666 1.00 64.62 394 ALA A N 1
ATOM 3085 C CA . ALA A 1 394 ? -17.250 52.115 46.679 1.00 64.62 394 ALA A CA 1
ATOM 3086 C C . ALA A 1 394 ? -17.440 51.610 45.237 1.00 64.62 394 ALA A C 1
ATOM 3088 O O . ALA A 1 394 ? -18.053 52.302 44.426 1.00 64.62 394 ALA A O 1
ATOM 3089 N N . LEU A 1 395 ? -16.978 50.390 44.943 1.00 63.41 395 LEU A N 1
ATOM 3090 C CA . LEU A 1 395 ? -17.141 49.743 43.639 1.00 63.41 395 LEU A CA 1
ATOM 3091 C C . LEU A 1 395 ? -18.607 49.356 43.364 1.00 63.41 395 LEU A C 1
ATOM 3093 O O . LEU A 1 395 ? -19.097 49.561 42.257 1.00 63.41 395 LEU A O 1
ATOM 3097 N N . LEU A 1 396 ? -19.320 48.878 44.392 1.00 63.94 396 LEU A N 1
ATOM 3098 C CA . LEU A 1 396 ? -20.755 48.561 44.344 1.00 63.94 396 LEU A CA 1
ATOM 3099 C C . LEU A 1 396 ? -21.624 49.810 44.132 1.00 63.94 396 LEU A C 1
ATOM 3101 O O . LEU A 1 396 ? -22.573 49.778 43.357 1.00 63.94 396 LEU A O 1
ATOM 3105 N N . ARG A 1 397 ? -21.279 50.932 44.778 1.00 65.00 397 ARG A N 1
ATOM 3106 C CA . ARG A 1 397 ? -21.986 52.214 44.606 1.00 65.00 397 ARG A CA 1
ATOM 3107 C C . ARG A 1 397 ? -21.745 52.847 43.236 1.00 65.00 397 ARG A C 1
ATOM 3109 O O . ARG A 1 397 ? -22.618 53.551 42.742 1.00 65.00 397 ARG A O 1
ATOM 3116 N N . ALA A 1 398 ? -20.578 52.613 42.634 1.00 58.31 398 ALA A N 1
ATOM 3117 C CA . ALA A 1 398 ? -20.259 53.109 41.297 1.00 58.31 398 ALA A CA 1
ATOM 3118 C C . ALA A 1 398 ? -21.052 52.391 40.190 1.00 58.31 398 ALA A C 1
ATOM 3120 O O . ALA A 1 398 ? -21.272 52.985 39.140 1.00 58.31 398 ALA A O 1
ATOM 3121 N N . ASN A 1 399 ? -21.495 51.148 40.427 1.00 62.12 399 ASN A N 1
ATOM 3122 C CA . ASN A 1 399 ? -22.256 50.341 39.471 1.00 62.12 399 ASN A CA 1
ATOM 3123 C C . ASN A 1 399 ? -23.343 49.499 40.193 1.00 62.12 399 ASN A C 1
ATOM 3125 O O . ASN A 1 399 ? -23.179 48.294 40.377 1.00 62.12 399 ASN A O 1
ATOM 3129 N N . PRO A 1 400 ? -24.462 50.106 40.628 1.00 58.56 400 PRO A N 1
ATOM 3130 C CA . PRO A 1 400 ? -25.471 49.431 41.457 1.00 58.56 400 PRO A CA 1
ATOM 3131 C C . PRO A 1 400 ? -26.208 48.290 40.734 1.00 58.56 400 PRO A C 1
ATOM 3133 O O . PRO A 1 400 ? -26.585 47.304 41.365 1.00 58.56 400 PRO A O 1
ATOM 3136 N N . ASP A 1 401 ? -26.350 48.383 39.410 1.00 58.53 401 ASP A N 1
ATOM 3137 C CA . ASP A 1 401 ? -26.957 47.342 38.571 1.00 58.53 401 ASP A CA 1
ATOM 3138 C C . ASP A 1 401 ? -25.962 46.253 38.149 1.00 58.53 401 ASP A C 1
ATOM 3140 O O . ASP A 1 401 ? -26.368 45.332 37.444 1.00 58.53 401 ASP A O 1
ATOM 3144 N N . SER A 1 402 ? -24.681 46.342 38.553 1.00 66.38 402 SER A N 1
ATOM 3145 C CA . SER A 1 402 ? -23.627 45.387 38.178 1.00 66.38 402 SER A CA 1
ATOM 3146 C C . SER A 1 402 ? -23.334 44.316 39.233 1.00 66.38 402 SER A C 1
ATOM 3148 O O . SER A 1 402 ? -22.638 43.354 38.916 1.00 66.38 402 SER A O 1
ATOM 3150 N N . VAL A 1 403 ? -23.857 44.419 40.467 1.00 72.25 403 VAL A N 1
ATOM 3151 C CA . VAL A 1 403 ? -23.647 43.383 41.496 1.00 72.25 403 VAL A CA 1
ATOM 3152 C C . VAL A 1 403 ? -24.909 43.036 42.299 1.00 72.25 403 VAL A C 1
ATOM 3154 O O . VAL A 1 403 ? -25.517 43.894 42.932 1.00 72.25 403 VAL A O 1
ATOM 3157 N N . ARG A 1 404 ? -25.288 41.746 42.355 1.00 77.50 404 ARG A N 1
ATOM 3158 C CA . ARG A 1 404 ? -26.465 41.257 43.119 1.00 77.50 404 ARG A CA 1
ATOM 3159 C C . ARG A 1 404 ? -25.973 40.686 44.432 1.00 77.50 404 ARG A C 1
ATOM 3161 O O . ARG A 1 404 ? -25.230 39.709 44.443 1.00 77.50 404 ARG A O 1
ATOM 3168 N N . LEU A 1 405 ? -26.453 41.243 45.539 1.00 76.50 405 LEU A N 1
ATOM 3169 C CA . LEU A 1 405 ? -26.123 40.779 46.893 1.00 76.50 405 LEU A CA 1
ATOM 3170 C C . LEU A 1 405 ? -27.339 40.283 47.687 1.00 76.50 405 LEU A C 1
ATOM 3172 O O . LEU A 1 405 ? -27.185 39.889 48.844 1.00 76.50 405 LEU A O 1
ATOM 3176 N N . HIS A 1 406 ? -28.540 40.261 47.101 1.00 75.62 406 HIS A N 1
ATOM 3177 C CA . HIS A 1 406 ? -29.747 39.846 47.824 1.00 75.62 406 HIS A CA 1
ATOM 3178 C C . HIS A 1 406 ? -29.638 38.408 48.357 1.00 75.62 406 HIS A C 1
ATOM 3180 O O . HIS A 1 406 ? -28.991 37.544 47.766 1.00 75.62 406 HIS A O 1
ATOM 3186 N N . GLY A 1 407 ? -30.271 38.138 49.499 1.00 72.25 407 GLY A N 1
ATOM 3187 C CA . GLY A 1 407 ? -30.200 36.823 50.142 1.00 72.25 407 GLY A CA 1
ATOM 3188 C C . GLY A 1 407 ? -28.872 36.523 50.853 1.00 72.25 407 GLY A C 1
ATOM 3189 O O . GLY A 1 407 ? -28.615 35.358 51.137 1.00 72.25 407 GLY A O 1
ATOM 3190 N N . ASN A 1 408 ? -28.045 37.538 51.142 1.00 79.56 408 ASN A N 1
ATOM 3191 C CA . ASN A 1 408 ? -26.880 37.439 52.032 1.00 79.56 408 ASN A CA 1
ATOM 3192 C C . ASN A 1 408 ? -27.188 38.019 53.430 1.00 79.56 408 ASN A C 1
ATOM 3194 O O . ASN A 1 408 ? -27.922 39.006 53.521 1.00 79.56 408 ASN A O 1
ATOM 3198 N N . PRO A 1 409 ? -26.609 37.470 54.515 1.00 79.62 409 PRO A N 1
ATOM 3199 C CA . PRO A 1 409 ? -26.753 37.985 55.879 1.00 79.62 409 PRO A CA 1
ATOM 3200 C C . PRO A 1 409 ? -25.852 39.211 56.140 1.00 79.62 409 PRO A C 1
ATOM 3202 O O . PRO A 1 409 ? -24.995 39.183 57.023 1.00 79.62 409 PRO A O 1
ATOM 3205 N N . LEU A 1 410 ? -26.031 40.286 55.365 1.00 79.44 410 LEU A N 1
ATOM 3206 C CA . LEU A 1 410 ? -25.233 41.510 55.479 1.00 79.44 410 LEU A CA 1
ATOM 3207 C C . LEU A 1 410 ? -25.440 42.192 56.840 1.00 79.44 410 LEU A C 1
ATOM 3209 O O . LEU A 1 410 ? -26.566 42.338 57.317 1.00 79.44 410 LEU A O 1
ATOM 3213 N N . SER A 1 411 ? -24.347 42.641 57.455 1.00 77.31 411 SER A N 1
ATOM 3214 C CA . SER A 1 411 ? -24.388 43.431 58.685 1.00 77.31 411 SER A CA 1
ATOM 3215 C C . SER A 1 411 ? -25.026 44.812 58.449 1.00 77.31 411 SER A C 1
ATOM 3217 O O . SER A 1 411 ? -24.989 45.320 57.325 1.00 77.31 411 SER A O 1
ATOM 3219 N N . PRO A 1 412 ? -25.568 45.474 59.490 1.00 68.69 412 PRO A N 1
ATOM 3220 C CA . PRO A 1 412 ? -26.142 46.818 59.363 1.00 68.69 412 PRO A CA 1
ATOM 3221 C C . PRO A 1 412 ? -25.161 47.838 58.766 1.00 68.69 412 PRO A C 1
ATOM 3223 O O . PRO A 1 412 ? -25.544 48.637 57.920 1.00 68.69 412 PRO A O 1
ATOM 3226 N N . VAL A 1 413 ? -23.879 47.739 59.136 1.00 71.69 413 VAL A N 1
ATOM 3227 C CA . VAL A 1 413 ? -22.794 48.583 58.607 1.00 71.69 413 VAL A CA 1
ATOM 3228 C C . VAL A 1 413 ? -22.549 48.307 57.118 1.00 71.69 413 VAL A C 1
ATOM 3230 O O . VAL A 1 413 ? -22.324 49.232 56.344 1.00 71.69 413 VAL A O 1
ATOM 3233 N N . ALA A 1 414 ? -22.621 47.045 56.686 1.00 68.69 414 ALA A N 1
ATOM 3234 C CA . ALA A 1 414 ? -22.484 46.677 55.277 1.00 68.69 414 ALA A CA 1
ATOM 3235 C C . ALA A 1 414 ? -23.695 47.120 54.433 1.00 68.69 414 ALA A C 1
ATOM 3237 O O . ALA A 1 414 ? -23.522 47.547 53.295 1.00 68.69 414 ALA A O 1
ATOM 3238 N N . LEU A 1 415 ? -24.910 47.073 54.987 1.00 67.88 415 LEU A N 1
ATOM 3239 C CA . LEU A 1 415 ? -26.129 47.575 54.339 1.00 67.88 415 LEU A CA 1
ATOM 3240 C C . LEU A 1 415 ? -26.099 49.098 54.156 1.00 67.88 415 LEU A C 1
ATOM 3242 O O . LEU A 1 415 ? -26.401 49.589 53.067 1.00 67.88 415 LEU A O 1
ATOM 3246 N N . GLU A 1 416 ? -25.673 49.830 55.188 1.00 66.94 416 GLU A N 1
ATOM 3247 C CA . GLU A 1 416 ? -25.508 51.289 55.154 1.00 66.94 416 GLU A CA 1
ATOM 3248 C C . GLU A 1 416 ? -24.449 51.716 54.123 1.00 66.94 416 GLU A C 1
ATOM 3250 O O . GLU A 1 416 ? -24.612 52.711 53.419 1.00 66.94 416 GLU A O 1
ATOM 3255 N N . ARG A 1 417 ? -23.400 50.902 53.950 1.00 70.50 417 ARG A N 1
ATOM 3256 C CA . ARG A 1 417 ? -22.372 51.105 52.923 1.00 70.50 417 ARG A CA 1
ATOM 3257 C C . ARG A 1 417 ? -22.858 50.850 51.485 1.00 70.50 417 ARG A C 1
ATOM 3259 O O . ARG A 1 417 ? -22.292 51.452 50.575 1.00 70.50 417 ARG A O 1
ATOM 3266 N N . VAL A 1 418 ? -23.848 49.981 51.245 1.00 67.06 418 VAL A N 1
ATOM 3267 C CA . VAL A 1 418 ? -24.208 49.485 49.891 1.00 67.06 418 VAL A CA 1
ATOM 3268 C C . VAL A 1 418 ? -25.494 50.111 49.305 1.00 67.06 418 VAL A C 1
ATOM 3270 O O . VAL A 1 418 ? -25.614 50.175 48.089 1.00 67.06 418 VAL A O 1
ATOM 3273 N N . ASN A 1 419 ? -26.405 50.648 50.128 1.00 61.44 419 ASN A N 1
ATOM 3274 C CA . ASN A 1 419 ? -27.571 51.471 49.730 1.00 61.44 419 ASN A CA 1
ATOM 3275 C C . ASN A 1 419 ? -28.498 50.886 48.619 1.00 61.44 419 ASN A C 1
ATOM 3277 O O . ASN A 1 419 ? -28.579 51.442 47.525 1.00 61.44 419 ASN A O 1
ATOM 3281 N N . VAL A 1 420 ? -29.240 49.796 48.892 1.00 52.03 420 VAL A N 1
ATOM 3282 C CA . VAL A 1 420 ? -30.188 49.157 47.936 1.00 52.03 420 VAL A CA 1
ATOM 3283 C C . VAL A 1 420 ? -31.599 49.007 48.543 1.00 52.03 420 VAL A C 1
ATOM 3285 O O . VAL A 1 420 ? -31.740 48.503 49.655 1.00 52.03 420 VAL A O 1
ATOM 3288 N N . ALA A 1 421 ? -32.648 49.419 47.813 1.00 44.09 421 ALA A N 1
ATOM 3289 C CA . ALA A 1 421 ? -34.071 49.290 48.190 1.00 44.09 421 ALA A CA 1
ATOM 3290 C C . ALA A 1 421 ? -34.688 47.923 47.774 1.00 44.09 421 ALA A C 1
ATOM 3292 O O . ALA A 1 421 ? -34.243 47.350 46.779 1.00 44.09 421 ALA A O 1
ATOM 3293 N N . PRO A 1 422 ? -35.716 47.381 48.471 1.00 39.44 422 PRO A N 1
ATOM 3294 C CA . PRO A 1 422 ? -36.250 46.037 48.194 1.00 39.44 422 PRO A CA 1
ATOM 3295 C C . PRO A 1 422 ? -37.454 46.025 47.217 1.00 39.44 422 PRO A C 1
ATOM 3297 O O . PRO A 1 422 ? -38.332 46.879 47.353 1.00 39.44 422 PRO A O 1
ATOM 3300 N N . PRO A 1 423 ? -37.584 45.041 46.294 1.00 34.16 423 PRO A N 1
ATOM 3301 C CA . PRO A 1 423 ? -38.814 44.816 45.529 1.00 34.16 423 PRO A CA 1
ATOM 3302 C C . PRO A 1 423 ? -39.686 43.658 46.073 1.00 34.16 423 PRO A C 1
ATOM 3304 O O . PRO A 1 423 ? -39.224 42.781 46.801 1.00 34.16 423 PRO A O 1
ATOM 3307 N N . ALA A 1 424 ? -40.977 43.720 45.722 1.00 33.03 424 ALA A N 1
ATOM 3308 C CA . ALA A 1 424 ? -42.142 43.041 46.314 1.00 33.03 424 ALA A CA 1
ATOM 3309 C C . ALA A 1 424 ? -42.375 41.565 45.877 1.00 33.03 424 ALA A C 1
ATOM 3311 O O . ALA A 1 424 ? -41.821 41.140 44.862 1.00 33.03 424 ALA A O 1
ATOM 3312 N N . PRO A 1 425 ? -43.218 40.780 46.595 1.00 37.06 425 PRO A N 1
ATOM 3313 C CA . PRO A 1 425 ? -43.458 39.361 46.308 1.00 37.06 425 PRO A CA 1
ATOM 3314 C C . PRO A 1 425 ? -44.585 39.138 45.279 1.00 37.06 425 PRO A C 1
ATOM 3316 O O . PRO A 1 425 ? -45.571 39.875 45.262 1.00 37.06 425 PRO A O 1
ATOM 3319 N N . VAL A 1 426 ? -44.470 38.086 44.458 1.00 32.41 426 VAL A N 1
ATOM 3320 C CA . VAL A 1 426 ? -45.485 37.657 43.472 1.00 32.41 426 VAL A CA 1
ATOM 3321 C C . VAL A 1 426 ? -46.035 36.272 43.840 1.00 32.41 426 VAL A C 1
ATOM 3323 O O . VAL A 1 426 ? -45.302 35.408 44.310 1.00 32.41 426 VAL A O 1
ATOM 3326 N N . VAL A 1 427 ? -47.348 36.110 43.649 1.00 34.59 427 VAL A N 1
ATOM 3327 C CA . VAL A 1 427 ? -48.191 34.941 43.958 1.00 34.59 427 VAL A CA 1
ATOM 3328 C C . VAL A 1 427 ? -48.328 34.046 42.715 1.00 34.59 427 VAL A C 1
ATOM 3330 O O . VAL A 1 427 ? -48.660 34.554 41.645 1.00 34.59 427 VAL A O 1
ATOM 3333 N N . GLU A 1 428 ? -48.133 32.730 42.845 1.00 33.66 428 GLU A N 1
ATOM 3334 C CA . GLU A 1 428 ? -48.311 31.745 41.761 1.00 33.66 428 GLU A CA 1
ATOM 3335 C C . GLU A 1 428 ? -49.765 31.245 41.630 1.00 33.66 428 GLU A C 1
ATOM 3337 O O . GLU A 1 428 ? -50.452 30.987 42.621 1.00 33.66 428 GLU A O 1
ATOM 3342 N N . ARG A 1 429 ? -50.221 31.062 40.382 1.00 31.91 429 ARG A N 1
ATOM 3343 C CA . ARG A 1 429 ? -51.404 30.267 40.009 1.00 31.91 429 ARG A CA 1
ATOM 3344 C C . ARG A 1 429 ? -50.925 28.955 39.385 1.00 31.91 429 ARG A C 1
ATOM 3346 O O . ARG A 1 429 ? -50.094 28.983 38.486 1.00 31.91 429 ARG A O 1
ATOM 3353 N N . VAL A 1 430 ? -51.473 27.831 39.840 1.00 41.38 430 VAL A N 1
ATOM 3354 C CA . VAL A 1 430 ? -51.082 26.479 39.411 1.00 41.38 430 VAL A CA 1
ATOM 3355 C C . VAL A 1 430 ? -51.787 26.106 38.100 1.00 41.38 430 VAL A C 1
ATOM 3357 O O . VAL A 1 430 ? -53.012 26.025 38.062 1.00 41.38 430 VAL A O 1
ATOM 3360 N N . ASN A 1 431 ? -51.008 25.868 37.043 1.00 56.69 431 ASN A N 1
ATOM 3361 C CA . ASN A 1 431 ? -51.427 25.230 35.791 1.00 56.69 431 ASN A CA 1
ATOM 3362 C C . ASN A 1 431 ? -51.094 23.725 35.859 1.00 56.69 431 ASN A C 1
ATOM 3364 O O . ASN A 1 431 ? -49.996 23.368 36.265 1.00 56.69 431 ASN A O 1
ATOM 3368 N N . GLU A 1 432 ? -51.982 22.823 35.430 1.00 55.50 432 GLU A N 1
ATOM 3369 C CA . GLU A 1 432 ? -51.782 21.360 35.561 1.00 55.50 432 GLU A CA 1
ATOM 3370 C C . GLU A 1 432 ? -50.525 20.823 34.839 1.00 55.50 432 GLU A C 1
ATOM 3372 O O . GLU A 1 432 ? -49.900 19.876 35.310 1.00 55.50 432 GLU A O 1
ATOM 3377 N N . HIS A 1 433 ? -50.083 21.461 33.748 1.00 69.12 433 HIS A N 1
ATOM 3378 C CA . HIS A 1 433 ? -48.836 21.107 33.053 1.00 69.12 433 HIS A CA 1
ATOM 3379 C C . HIS A 1 433 ? -47.565 21.586 33.777 1.00 69.12 433 HIS A C 1
ATOM 3381 O O . HIS A 1 433 ? -46.485 21.074 33.486 1.00 69.12 433 HIS A O 1
ATOM 3387 N N . GLU A 1 434 ? -47.665 22.495 34.758 1.00 71.81 434 GLU A N 1
ATOM 3388 C CA . GLU A 1 434 ? -46.530 22.869 35.623 1.00 71.81 434 GLU A CA 1
ATOM 3389 C C . GLU A 1 434 ? -46.050 21.682 36.462 1.00 71.81 434 GLU A C 1
ATOM 3391 O O . GLU A 1 434 ? -44.877 21.609 36.821 1.00 71.81 434 GLU A O 1
ATOM 3396 N N . GLN A 1 435 ? -46.905 20.677 36.681 1.00 72.81 435 GLN A N 1
ATOM 3397 C CA . GLN A 1 435 ? -46.512 19.432 37.342 1.00 72.81 435 GLN A CA 1
ATOM 3398 C C . GLN A 1 435 ? -45.439 18.659 36.559 1.00 72.81 435 GLN A C 1
ATOM 3400 O O . GLN A 1 435 ? -44.705 17.871 37.155 1.00 72.81 435 GLN A O 1
ATOM 3405 N N . TRP A 1 436 ? -45.293 18.882 35.245 1.00 78.56 436 TRP A N 1
ATOM 3406 C CA . TRP A 1 436 ? -44.172 18.341 34.467 1.00 78.56 436 TRP A CA 1
ATOM 3407 C C . TRP A 1 436 ? -42.857 19.103 34.694 1.00 78.56 436 TRP A C 1
ATOM 3409 O O . TRP A 1 436 ? -41.783 18.557 34.426 1.00 78.56 436 TRP A O 1
ATOM 3419 N N . PHE A 1 437 ? -42.927 20.347 35.175 1.00 79.75 437 PHE A N 1
ATOM 3420 C CA . PHE A 1 437 ? -41.795 21.270 35.323 1.00 79.75 437 PHE A CA 1
ATOM 3421 C C . PHE A 1 437 ? -41.394 21.512 36.785 1.00 79.75 437 PHE A C 1
ATOM 3423 O O . PHE A 1 437 ? -40.341 22.091 37.049 1.00 79.75 437 PHE A O 1
ATOM 3430 N N . GLU A 1 438 ? -42.184 21.019 37.737 1.00 66.31 438 GLU A N 1
ATOM 3431 C CA . GLU A 1 438 ? -41.877 21.032 39.164 1.00 66.31 438 GLU A CA 1
ATOM 3432 C C . GLU A 1 438 ? -40.486 20.443 39.465 1.00 66.31 438 GLU A C 1
ATOM 3434 O O . GLU A 1 438 ? -40.188 19.285 39.144 1.00 66.31 438 GLU A O 1
ATOM 3439 N N . GLY A 1 439 ? -39.655 21.238 40.144 1.00 59.22 439 GLY A N 1
ATOM 3440 C CA . GLY A 1 439 ? -38.274 20.895 40.498 1.00 59.22 439 GLY A CA 1
ATOM 3441 C C . GLY A 1 439 ? -37.213 21.443 39.535 1.00 59.22 439 GLY A C 1
ATOM 3442 O O . GLY A 1 439 ? -36.023 21.279 39.805 1.00 59.22 439 GLY A O 1
ATOM 3443 N N . LEU A 1 440 ? -37.612 22.105 38.443 1.00 62.38 440 LEU A N 1
ATOM 3444 C CA . LEU A 1 440 ? -36.710 22.818 37.531 1.00 62.38 440 LEU A CA 1
ATOM 3445 C C . LEU A 1 440 ? -36.441 24.254 38.008 1.00 62.38 440 LEU A C 1
ATOM 3447 O O . LEU A 1 440 ? -37.225 24.834 38.756 1.00 62.38 440 LEU A O 1
ATOM 3451 N N . SER A 1 441 ? -35.326 24.853 37.575 1.00 65.25 441 SER A N 1
ATOM 3452 C CA . SER A 1 441 ? -35.088 26.283 37.813 1.00 65.25 441 SER A CA 1
ATOM 3453 C C . SER A 1 441 ? -36.054 27.151 36.999 1.00 65.25 441 SER A C 1
ATOM 3455 O O . SER A 1 441 ? -36.507 26.736 35.937 1.00 65.25 441 SER A O 1
ATOM 3457 N N . GLU A 1 442 ? -36.318 28.386 37.433 1.00 66.38 442 GLU A N 1
ATOM 3458 C CA . GLU A 1 442 ? -37.281 29.271 36.752 1.00 66.38 442 GLU A CA 1
ATOM 3459 C C . GLU A 1 442 ? -36.951 29.503 35.267 1.00 66.38 442 GLU A C 1
ATOM 3461 O O . GLU A 1 442 ? -37.832 29.534 34.412 1.00 66.38 442 GLU A O 1
ATOM 3466 N N . ALA A 1 443 ? -35.662 29.584 34.930 1.00 52.94 443 ALA A N 1
ATOM 3467 C CA . ALA A 1 443 ? -35.211 29.707 33.546 1.00 52.94 443 ALA A CA 1
ATOM 3468 C C . ALA A 1 443 ? -35.476 28.430 32.725 1.00 52.94 443 ALA A C 1
ATOM 3470 O O . ALA A 1 443 ? -35.829 28.496 31.547 1.00 52.94 443 ALA A O 1
ATOM 3471 N N . GLU A 1 444 ? -35.317 27.255 33.335 1.00 56.84 444 GLU A N 1
ATOM 3472 C CA . GLU A 1 444 ? -35.608 25.976 32.690 1.00 56.84 444 GLU A CA 1
ATOM 3473 C C . GLU A 1 444 ? -37.110 25.755 32.554 1.00 56.84 444 GLU A C 1
ATOM 3475 O O . GLU A 1 444 ? -37.546 25.361 31.477 1.00 56.84 444 GLU A O 1
ATOM 3480 N N . ALA A 1 445 ? -37.892 26.059 33.590 1.00 68.75 445 ALA A N 1
ATOM 3481 C CA . ALA A 1 445 ? -39.348 26.016 33.558 1.00 68.75 445 ALA A CA 1
ATOM 3482 C C . ALA A 1 445 ? -39.897 26.955 32.471 1.00 68.75 445 ALA A C 1
ATOM 3484 O O . ALA A 1 445 ? -40.702 26.529 31.648 1.00 68.75 445 ALA A O 1
ATOM 3485 N N . ALA A 1 446 ? -39.369 28.181 32.350 1.00 68.38 446 ALA A N 1
ATOM 3486 C CA . ALA A 1 446 ? -39.729 29.106 31.274 1.00 68.38 446 ALA A CA 1
ATOM 3487 C C . ALA A 1 446 ? -39.392 28.556 29.878 1.00 68.38 446 ALA A C 1
ATOM 3489 O O . ALA A 1 446 ? -40.217 28.622 28.964 1.00 68.38 446 ALA A O 1
ATOM 3490 N N . ARG A 1 447 ? -38.210 27.950 29.706 1.00 68.44 447 ARG A N 1
ATOM 3491 C CA . ARG A 1 447 ? -37.840 27.290 28.444 1.00 68.44 447 ARG A CA 1
ATOM 3492 C C . ARG A 1 447 ? -38.768 26.114 28.132 1.00 68.44 447 ARG A C 1
ATOM 3494 O O . ARG A 1 447 ? -39.144 25.925 26.979 1.00 68.44 447 ARG A O 1
ATOM 3501 N N . ARG A 1 448 ? -39.127 25.322 29.143 1.00 76.38 448 ARG A N 1
ATOM 3502 C CA . ARG A 1 448 ? -40.037 24.179 29.009 1.00 76.38 448 ARG A CA 1
ATOM 3503 C C . ARG A 1 448 ? -41.447 24.611 28.635 1.00 76.38 448 ARG A C 1
ATOM 3505 O O . ARG A 1 448 ? -42.007 24.005 27.728 1.00 76.38 448 ARG A O 1
ATOM 3512 N N . ARG A 1 449 ? -41.965 25.680 29.243 1.00 82.00 449 ARG A N 1
ATOM 3513 C CA . ARG A 1 449 ? -43.233 26.310 28.855 1.00 82.00 449 ARG A CA 1
ATOM 3514 C C . ARG A 1 449 ? -43.223 26.718 27.383 1.00 82.00 449 ARG A C 1
ATOM 3516 O O . ARG A 1 449 ? -44.098 26.295 26.640 1.00 82.00 449 ARG A O 1
ATOM 3523 N N . GLY A 1 450 ? -42.175 27.412 26.933 1.00 73.38 450 GLY A N 1
ATOM 3524 C CA . GLY A 1 450 ? -42.048 27.802 25.523 1.00 73.38 450 GLY A CA 1
ATOM 3525 C C . GLY A 1 450 ? -41.968 26.612 24.554 1.00 73.38 450 GLY A C 1
ATOM 3526 O O . GLY A 1 450 ? -42.569 26.641 23.483 1.00 73.38 450 GLY A O 1
ATOM 3527 N N . GLN A 1 451 ? -41.265 25.535 24.926 1.00 79.19 451 GLN A N 1
ATOM 3528 C CA . GLN A 1 451 ? -41.229 24.297 24.131 1.00 79.19 451 GLN A CA 1
ATOM 3529 C C . GLN A 1 451 ? -42.597 23.609 24.077 1.00 79.19 451 GLN A C 1
ATOM 3531 O O . GLN A 1 451 ? -42.995 23.126 23.020 1.00 79.19 451 GLN A O 1
ATOM 3536 N N . TRP A 1 452 ? -43.299 23.561 25.210 1.00 87.56 452 TRP A N 1
ATOM 3537 C CA . TRP A 1 452 ? -44.626 22.967 25.328 1.00 87.56 452 TRP A CA 1
ATOM 3538 C C . TRP A 1 452 ? -45.641 23.712 24.459 1.00 87.56 452 TRP A C 1
ATOM 3540 O O . TRP A 1 452 ? -46.289 23.079 23.633 1.00 87.56 452 TRP A O 1
ATOM 3550 N N . GLU A 1 453 ? -45.709 25.042 24.570 1.00 82.50 453 GLU A N 1
ATOM 3551 C CA . GLU A 1 453 ? -46.609 25.894 23.777 1.00 82.50 453 GLU A CA 1
ATOM 3552 C C . GLU A 1 453 ? -46.361 25.764 22.269 1.00 82.50 453 GLU A C 1
ATOM 3554 O O . GLU A 1 453 ? -47.301 25.622 21.488 1.00 82.50 453 GLU A O 1
ATOM 3559 N N . ALA A 1 454 ? -45.093 25.766 21.847 1.00 78.00 454 ALA A N 1
ATOM 3560 C CA . ALA A 1 454 ? -44.741 25.634 20.436 1.00 78.00 454 ALA A CA 1
ATOM 3561 C C . ALA A 1 454 ? -45.124 24.264 19.858 1.00 78.00 454 ALA A C 1
ATOM 3563 O O . ALA A 1 454 ? -45.543 24.174 18.707 1.00 78.00 454 ALA A O 1
ATOM 3564 N N . LEU A 1 455 ? -44.981 23.195 20.646 1.00 83.56 455 LEU A N 1
ATOM 3565 C CA . LEU A 1 455 ? -45.311 21.837 20.217 1.00 83.56 455 LEU A CA 1
ATOM 3566 C C . LEU A 1 455 ? -46.814 21.556 20.265 1.00 83.56 455 LEU A C 1
ATOM 3568 O O . LEU A 1 455 ? -47.303 20.837 19.397 1.00 83.56 455 LEU A O 1
ATOM 3572 N N . SER A 1 456 ? -47.547 22.116 21.231 1.00 83.12 456 SER A N 1
ATOM 3573 C CA . SER A 1 456 ? -49.004 21.953 21.321 1.00 83.12 456 SER A CA 1
ATOM 3574 C C . SER A 1 456 ? -49.765 22.771 20.275 1.00 83.12 456 SER A C 1
ATOM 3576 O O . SER A 1 456 ? -50.943 22.529 20.049 1.00 83.12 456 SER A O 1
ATOM 3578 N N . ALA A 1 457 ? -49.113 23.750 19.640 1.00 82.19 457 ALA A N 1
ATOM 3579 C CA . ALA A 1 457 ? -49.680 24.519 18.533 1.00 82.19 457 ALA A CA 1
ATOM 3580 C C . ALA A 1 457 ? -49.547 23.824 17.159 1.00 82.19 457 ALA A C 1
ATOM 3582 O O . ALA A 1 457 ? -50.092 24.313 16.169 1.00 82.19 457 ALA A O 1
ATOM 3583 N N . GLU A 1 458 ? -48.808 22.713 17.064 1.00 84.06 458 GLU A N 1
ATOM 3584 C CA . GLU A 1 458 ? -48.598 21.990 15.804 1.00 84.06 458 GLU A CA 1
ATOM 3585 C C . GLU A 1 458 ? -49.777 21.057 15.474 1.00 84.06 458 GLU A C 1
ATOM 3587 O O . GLU A 1 458 ? -50.417 20.488 16.362 1.00 84.06 458 GLU A O 1
ATOM 3592 N N . ALA A 1 459 ? -50.041 20.869 14.176 1.00 75.75 459 ALA A N 1
ATOM 3593 C CA . ALA A 1 459 ? -51.066 19.943 13.693 1.00 75.75 459 ALA A CA 1
ATOM 3594 C C . ALA A 1 459 ? -50.750 18.491 14.107 1.00 75.75 459 ALA A C 1
ATOM 3596 O O . ALA A 1 459 ? -49.584 18.095 14.136 1.00 75.75 459 ALA A O 1
ATOM 3597 N N . ASP A 1 460 ? -51.791 17.712 14.414 1.00 78.94 460 ASP A N 1
ATOM 3598 C CA . ASP A 1 460 ? -51.724 16.308 14.858 1.00 78.94 460 ASP A CA 1
ATOM 3599 C C . ASP A 1 460 ? -51.083 16.077 16.250 1.00 78.94 460 ASP A C 1
ATOM 3601 O O . ASP A 1 460 ? -50.810 14.938 16.635 1.00 78.94 460 ASP A O 1
ATOM 3605 N N . SER A 1 461 ? -50.878 17.137 17.044 1.00 85.19 461 SER A N 1
ATOM 3606 C CA . SER A 1 461 ? -50.272 17.054 18.385 1.00 85.19 461 SER A CA 1
ATOM 3607 C C . SER A 1 461 ? -51.235 16.598 19.498 1.00 85.19 461 SER A C 1
ATOM 3609 O O . SER A 1 461 ? -50.784 16.117 20.543 1.00 85.19 461 SER A O 1
ATOM 3611 N N . ASP A 1 462 ? -52.550 16.675 19.265 1.00 78.69 462 ASP A N 1
ATOM 3612 C CA . ASP A 1 462 ? -53.601 16.420 20.264 1.00 78.69 462 ASP A CA 1
ATOM 3613 C C . ASP A 1 462 ? -53.494 15.035 20.918 1.00 78.69 462 ASP A C 1
ATOM 3615 O O . ASP A 1 462 ? -53.627 14.897 22.135 1.00 78.69 462 ASP A O 1
ATOM 3619 N N . ALA A 1 463 ? -53.202 13.998 20.128 1.00 75.69 463 ALA A N 1
ATOM 3620 C CA . ALA A 1 463 ? -53.093 12.629 20.631 1.00 75.69 463 ALA A CA 1
ATOM 3621 C C . ALA A 1 463 ? -51.895 12.448 21.582 1.00 75.69 463 ALA A C 1
ATOM 3623 O O . ALA A 1 463 ? -51.976 11.718 22.570 1.00 75.69 463 ALA A O 1
ATOM 3624 N N . PHE A 1 464 ? -50.790 13.150 21.317 1.00 82.31 464 PHE A N 1
ATOM 3625 C CA . PHE A 1 464 ? -49.584 13.106 22.141 1.00 82.31 464 PHE A CA 1
ATOM 3626 C C . PHE A 1 464 ? -49.759 13.853 23.467 1.00 82.31 464 PHE A C 1
ATOM 3628 O O . PHE A 1 464 ? -49.426 13.318 24.525 1.00 82.31 464 PHE A O 1
ATOM 3635 N N . PHE A 1 465 ? -50.320 15.064 23.438 1.00 83.88 465 PHE A N 1
ATOM 3636 C CA . PHE A 1 465 ? -50.578 15.821 24.666 1.00 83.88 465 PHE A CA 1
ATOM 3637 C C . PHE A 1 465 ? -51.720 15.220 25.495 1.00 83.88 465 PHE A C 1
ATOM 3639 O O . PHE A 1 465 ? -51.645 15.243 26.724 1.00 83.88 465 PHE A O 1
ATOM 3646 N N . GLY A 1 466 ? -52.709 14.588 24.853 1.00 76.06 466 GLY A N 1
ATOM 3647 C CA . GLY A 1 466 ? -53.706 13.757 25.529 1.00 76.06 466 GLY A CA 1
ATOM 3648 C C . GLY A 1 466 ? -53.073 12.583 26.283 1.00 76.06 466 GLY A C 1
ATOM 3649 O O . GLY A 1 466 ? -53.383 12.368 27.453 1.00 76.06 466 GLY A O 1
ATOM 3650 N N . TYR A 1 467 ? -52.112 11.885 25.667 1.00 77.50 467 TYR A N 1
ATOM 3651 C CA . TYR A 1 467 ? -51.354 10.816 26.327 1.00 77.50 467 TYR A CA 1
ATOM 3652 C C . TYR A 1 467 ? -50.527 11.324 27.523 1.00 77.50 467 TYR A C 1
ATOM 3654 O O . TYR A 1 467 ? -50.534 10.700 28.582 1.00 77.50 467 TYR A O 1
ATOM 3662 N N . LEU A 1 468 ? -49.853 12.478 27.411 1.00 78.31 468 LEU A N 1
ATOM 3663 C CA . LEU A 1 468 ? -49.122 13.072 28.542 1.00 78.31 468 LEU A CA 1
ATOM 3664 C C . LEU A 1 468 ? -50.050 13.484 29.697 1.00 78.31 468 LEU A C 1
ATOM 3666 O O . LEU A 1 468 ? -49.667 13.362 30.859 1.00 78.31 468 LEU A O 1
ATOM 3670 N N . ALA A 1 469 ? -51.268 13.944 29.407 1.00 77.62 469 ALA A N 1
ATOM 3671 C CA . ALA A 1 469 ? -52.255 14.261 30.437 1.00 77.62 469 ALA A CA 1
ATOM 3672 C C . ALA A 1 469 ? -52.766 12.999 31.160 1.00 77.62 469 ALA A C 1
ATOM 3674 O O . ALA A 1 469 ? -52.888 12.999 32.385 1.00 77.62 469 ALA A O 1
ATOM 3675 N N . GLU A 1 470 ? -53.001 11.903 30.430 1.00 74.75 470 GLU A N 1
ATOM 3676 C CA . GLU A 1 470 ? -53.338 10.591 31.010 1.00 74.75 470 GLU A CA 1
ATOM 3677 C C . GLU A 1 470 ? -52.188 10.054 31.881 1.00 74.75 470 GLU A C 1
ATOM 3679 O O . GLU A 1 470 ? -52.416 9.529 32.972 1.00 74.75 470 GLU A O 1
ATOM 3684 N N . LEU A 1 471 ? -50.942 10.258 31.443 1.00 74.06 471 LEU A N 1
ATOM 3685 C CA . LEU A 1 471 ? -49.744 9.791 32.136 1.00 74.06 471 LEU A CA 1
ATOM 3686 C C . LEU A 1 471 ? -49.543 10.473 33.501 1.00 74.06 471 LEU A C 1
ATOM 3688 O O . LEU A 1 471 ? -49.135 9.793 34.440 1.00 74.06 471 LEU A O 1
ATOM 3692 N N . LEU A 1 472 ? -49.884 11.761 33.653 1.00 75.06 472 LEU A N 1
ATOM 3693 C CA . LEU A 1 472 ? -49.848 12.474 34.949 1.00 75.06 472 LEU A CA 1
ATOM 3694 C C . LEU A 1 472 ? -50.743 11.831 36.019 1.00 75.06 472 LEU A C 1
ATOM 3696 O O . LEU A 1 472 ? -50.439 11.905 37.207 1.00 75.06 472 LEU A O 1
ATOM 3700 N N . HIS A 1 473 ? -51.833 11.191 35.599 1.00 71.69 473 HIS A N 1
ATOM 3701 C CA . HIS A 1 473 ? -52.828 10.583 36.484 1.00 71.69 473 HIS A CA 1
ATOM 3702 C C . HIS A 1 473 ? -52.615 9.071 36.668 1.00 71.69 473 HIS A C 1
ATOM 3704 O O . HIS A 1 473 ? -53.445 8.398 37.279 1.00 71.69 473 HIS A O 1
ATOM 3710 N N . SER A 1 474 ? -51.516 8.523 36.139 1.00 71.69 474 SER A N 1
ATOM 3711 C CA . SER A 1 474 ? -51.178 7.103 36.260 1.00 71.69 474 SER A CA 1
ATOM 3712 C C . SER A 1 474 ? -50.580 6.762 37.631 1.00 71.69 474 SER A C 1
ATOM 3714 O O . SER A 1 474 ? -49.872 7.574 38.236 1.00 71.69 474 SER A O 1
ATOM 3716 N N . GLU A 1 475 ? -50.807 5.527 38.102 1.00 57.03 475 GLU A N 1
ATOM 3717 C CA . GLU A 1 475 ? -50.131 5.004 39.304 1.00 57.03 475 GLU A CA 1
ATOM 3718 C C . GLU A 1 475 ? -48.599 5.029 39.159 1.00 57.03 475 GLU A C 1
ATOM 3720 O O . GLU A 1 475 ? -47.882 5.222 40.142 1.00 57.03 475 GLU A O 1
ATOM 3725 N N . ASP A 1 476 ? -48.090 4.889 37.932 1.00 56.16 476 ASP A N 1
ATOM 3726 C CA . ASP A 1 476 ? -46.658 4.931 37.636 1.00 56.16 476 ASP A CA 1
ATOM 3727 C C . ASP A 1 476 ? -46.070 6.336 37.834 1.00 56.16 476 ASP A C 1
ATOM 3729 O O . ASP A 1 476 ? -44.959 6.473 38.347 1.00 56.16 476 ASP A O 1
ATOM 3733 N N . PHE A 1 477 ? -46.820 7.402 37.521 1.00 63.84 477 PHE A N 1
ATOM 3734 C CA . PHE A 1 477 ? -46.391 8.777 37.812 1.00 63.84 477 PHE A CA 1
ATOM 3735 C C . PHE A 1 477 ? -46.347 9.062 39.302 1.00 63.84 477 PHE A C 1
ATOM 3737 O O . PHE A 1 477 ? -45.411 9.702 39.774 1.00 63.84 477 PHE A O 1
ATOM 3744 N N . THR A 1 478 ? -47.313 8.549 40.064 1.00 61.78 478 THR A N 1
ATOM 3745 C CA . THR A 1 478 ? -47.328 8.733 41.520 1.00 61.78 478 THR A CA 1
ATOM 3746 C C . THR A 1 478 ? -46.161 8.011 42.194 1.00 61.78 478 THR A C 1
ATOM 3748 O O . THR A 1 478 ? -45.653 8.494 43.204 1.00 61.78 478 THR A O 1
ATOM 3751 N N . ARG A 1 479 ? -45.705 6.886 41.626 1.00 53.94 479 ARG A N 1
ATOM 3752 C CA . ARG A 1 479 ? -44.549 6.125 42.123 1.00 53.94 479 ARG A CA 1
ATOM 3753 C C . ARG A 1 479 ? -43.202 6.685 41.648 1.00 53.94 479 ARG A C 1
ATOM 3755 O O . ARG A 1 479 ? -42.262 6.665 42.431 1.00 53.94 479 ARG A O 1
ATOM 3762 N N . GLN A 1 480 ? -43.107 7.202 40.416 1.00 59.16 480 GLN A N 1
ATOM 3763 C CA . GLN A 1 480 ? -41.839 7.600 39.772 1.00 59.16 480 GLN A CA 1
ATOM 3764 C C . GLN A 1 480 ? -41.850 9.021 39.167 1.00 59.16 480 GLN A C 1
ATOM 3766 O O . GLN A 1 480 ? -41.287 9.267 38.092 1.00 59.16 480 GLN A O 1
ATOM 3771 N N . ALA A 1 481 ? -42.469 9.988 39.850 1.00 57.84 481 ALA A N 1
ATOM 3772 C CA . ALA A 1 481 ? -42.721 11.335 39.320 1.00 57.84 481 ALA A CA 1
ATOM 3773 C C . ALA A 1 481 ? -41.469 12.023 38.737 1.00 57.84 481 ALA A C 1
ATOM 3775 O O . ALA A 1 481 ? -41.491 12.513 37.607 1.00 57.84 481 ALA A O 1
ATOM 3776 N N . GLN A 1 482 ? -40.337 12.025 39.455 1.00 57.06 482 GLN A N 1
ATOM 3777 C CA . GLN A 1 482 ? -39.104 12.667 38.969 1.00 57.06 482 GLN A CA 1
ATOM 3778 C C . GLN A 1 482 ? -38.499 11.977 37.735 1.00 57.06 482 GLN A C 1
ATOM 3780 O O . GLN A 1 482 ? -37.986 12.653 36.837 1.00 57.06 482 GLN A O 1
ATOM 3785 N N . GLY A 1 483 ? -38.539 10.642 37.677 1.00 53.72 483 GLY A N 1
ATOM 3786 C CA . GLY A 1 483 ? -38.031 9.874 36.539 1.00 53.72 483 GLY A CA 1
ATOM 3787 C C . GLY A 1 483 ? -38.851 10.131 35.277 1.00 53.72 483 GLY A C 1
ATOM 3788 O O . GLY A 1 483 ? -38.290 10.357 34.200 1.00 53.72 483 GLY A O 1
ATOM 3789 N N . MET A 1 484 ? -40.174 10.189 35.430 1.00 62.94 484 MET A N 1
ATOM 3790 C CA . MET A 1 484 ? -41.095 10.444 34.331 1.00 62.94 484 MET A CA 1
ATOM 3791 C C . MET A 1 484 ? -40.977 11.883 33.803 1.00 62.94 484 MET A C 1
ATOM 3793 O O . MET A 1 484 ? -40.861 12.080 32.592 1.00 62.94 484 MET A O 1
ATOM 3797 N N . ARG A 1 485 ? -40.896 12.885 34.696 1.00 70.62 485 ARG A N 1
ATOM 3798 C CA . ARG A 1 485 ? -40.692 14.304 34.328 1.00 70.62 485 ARG A CA 1
ATOM 3799 C C . ARG A 1 485 ? -39.448 14.512 33.469 1.00 70.62 485 ARG A C 1
ATOM 3801 O O . ARG A 1 485 ? -39.481 15.226 32.466 1.00 70.62 485 ARG A O 1
ATOM 3808 N N . ARG A 1 486 ? -38.355 13.825 33.810 1.00 61.84 486 ARG A N 1
ATOM 3809 C CA . ARG A 1 486 ? -37.091 13.891 33.065 1.00 61.84 486 ARG A CA 1
ATOM 3810 C C . ARG A 1 486 ? -37.218 13.331 31.646 1.00 61.84 486 ARG A C 1
ATOM 3812 O O . ARG A 1 486 ? -36.831 14.007 30.695 1.00 61.84 486 ARG A O 1
ATOM 3819 N N . ARG A 1 487 ? -37.788 12.128 31.505 1.00 61.69 487 ARG A N 1
ATOM 3820 C CA . ARG A 1 487 ? -37.954 11.426 30.217 1.00 61.69 487 ARG A CA 1
ATOM 3821 C C . ARG A 1 487 ? -38.865 12.192 29.259 1.00 61.69 487 ARG A C 1
ATOM 3823 O O . ARG A 1 487 ? -38.528 12.361 28.090 1.00 61.69 487 ARG A O 1
ATOM 3830 N N . VAL A 1 488 ? -39.981 12.715 29.768 1.00 73.44 488 VAL A N 1
ATOM 3831 C CA . VAL A 1 488 ? -40.887 13.577 28.992 1.00 73.44 488 VAL A CA 1
ATOM 3832 C C . VAL A 1 488 ? -40.179 14.866 28.577 1.00 73.44 488 VAL A C 1
ATOM 3834 O O . VAL A 1 488 ? -40.287 15.297 27.430 1.00 73.44 488 VAL A O 1
ATOM 3837 N N . GLY A 1 489 ? -39.358 15.440 29.457 1.00 66.69 489 GLY A N 1
ATOM 3838 C CA . GLY A 1 489 ? -38.519 16.579 29.115 1.00 66.69 489 GLY A CA 1
ATOM 3839 C C . GLY A 1 489 ? -37.550 16.300 27.955 1.00 66.69 489 GLY A C 1
ATOM 3840 O O . GLY A 1 489 ? -37.410 17.118 27.047 1.00 66.69 489 GLY A O 1
ATOM 3841 N N . GLU A 1 490 ? -36.842 15.178 27.948 1.00 60.91 490 GLU A N 1
ATOM 3842 C CA . GLU A 1 490 ? -35.927 14.840 26.844 1.00 60.91 490 GLU A CA 1
ATOM 3843 C C . GLU A 1 490 ? -36.669 14.683 25.512 1.00 60.91 490 GLU A C 1
ATOM 3845 O O . GLU A 1 490 ? -36.225 15.216 24.491 1.00 60.91 490 GLU A O 1
ATOM 3850 N N . LEU A 1 491 ? -37.840 14.043 25.550 1.00 69.12 491 LEU A N 1
ATOM 3851 C CA . LEU A 1 491 ? -38.711 13.860 24.394 1.00 69.12 491 LEU A CA 1
ATOM 3852 C C . LEU A 1 491 ? -39.179 15.204 23.810 1.00 69.12 491 LEU A C 1
ATOM 3854 O O . LEU A 1 491 ? -38.992 15.448 22.619 1.00 69.12 491 LEU A O 1
ATOM 3858 N N . LEU A 1 492 ? -39.690 16.113 24.650 1.00 74.44 492 LEU A N 1
ATOM 3859 C CA . LEU A 1 492 ? -40.125 17.453 24.229 1.00 74.44 492 LEU A CA 1
ATOM 3860 C C . LEU A 1 492 ? -38.976 18.268 23.621 1.00 74.44 492 LEU A C 1
ATOM 3862 O O . LEU A 1 492 ? -39.143 18.926 22.597 1.00 74.44 492 LEU A O 1
ATOM 3866 N N . ASN A 1 493 ? -37.779 18.190 24.208 1.00 66.62 493 ASN A N 1
ATOM 3867 C CA . ASN A 1 493 ? -36.618 18.909 23.687 1.00 66.62 493 ASN A CA 1
ATOM 3868 C C . ASN A 1 493 ? -36.203 18.388 22.300 1.00 66.62 493 ASN A C 1
ATOM 3870 O O . ASN A 1 493 ? -35.886 19.175 21.410 1.00 66.62 493 ASN A O 1
ATOM 3874 N N . ALA A 1 494 ? -36.231 17.068 22.097 1.00 57.88 494 ALA A N 1
ATOM 3875 C CA . ALA A 1 494 ? -35.902 16.464 20.810 1.00 57.88 494 ALA A CA 1
ATOM 3876 C C . ALA A 1 494 ? -36.942 16.800 19.726 1.00 57.88 494 ALA A C 1
ATOM 3878 O O . ALA A 1 494 ? -36.567 17.155 18.609 1.00 57.88 494 ALA A O 1
ATOM 3879 N N . MET A 1 495 ? -38.236 16.758 20.057 1.00 72.81 495 MET A N 1
ATOM 3880 C CA . MET A 1 495 ? -39.323 17.131 19.137 1.00 72.81 495 MET A CA 1
ATOM 3881 C C . MET A 1 495 ? -39.284 18.613 18.746 1.00 72.81 495 MET A C 1
ATOM 3883 O O . MET A 1 495 ? -39.621 18.970 17.614 1.00 72.81 495 MET A O 1
ATOM 3887 N N . PHE A 1 496 ? -38.850 19.480 19.663 1.00 69.81 496 PHE A N 1
ATOM 3888 C CA . PHE A 1 496 ? -38.710 20.909 19.397 1.00 69.81 496 PHE A CA 1
ATOM 3889 C C . PHE A 1 496 ? -37.604 21.197 18.368 1.00 69.81 496 PHE A C 1
ATOM 3891 O O . PHE A 1 496 ? -37.802 21.994 17.455 1.00 69.81 496 PHE A O 1
ATOM 3898 N N . HIS A 1 497 ? -36.461 20.509 18.464 1.00 60.97 497 HIS A N 1
ATOM 3899 C CA . HIS A 1 497 ? -35.315 20.738 17.575 1.00 60.97 497 HIS A CA 1
ATOM 3900 C C . HIS A 1 497 ? -35.334 19.922 16.271 1.00 60.97 497 HIS A C 1
ATOM 3902 O O . HIS A 1 497 ? -34.633 20.286 15.327 1.00 60.97 497 HIS A O 1
ATOM 3908 N N . HIS A 1 498 ? -36.125 18.847 16.183 1.00 62.41 498 HIS A N 1
ATOM 3909 C CA . HIS A 1 498 ? -36.123 17.945 15.028 1.00 62.41 498 HIS A CA 1
ATOM 3910 C C . HIS A 1 498 ? -37.536 17.703 14.469 1.00 62.41 498 HIS A C 1
ATOM 3912 O O . HIS A 1 498 ? -38.332 16.939 15.011 1.00 62.41 498 HIS A O 1
ATOM 3918 N N . THR A 1 499 ? -37.838 18.307 13.315 1.00 67.44 499 THR A N 1
ATOM 3919 C CA . THR A 1 499 ? -39.157 18.222 12.656 1.00 67.44 499 THR A CA 1
ATOM 3920 C C . THR A 1 499 ? -39.541 16.798 12.234 1.00 67.44 499 THR A C 1
ATOM 3922 O O . THR A 1 499 ? -40.706 16.419 12.327 1.00 67.44 499 THR A O 1
ATOM 3925 N N . HIS A 1 500 ? -38.577 15.983 11.789 1.00 55.81 500 HIS A N 1
ATOM 3926 C CA . HIS A 1 500 ? -38.829 14.595 11.375 1.00 55.81 500 HIS A CA 1
ATOM 3927 C C . HIS A 1 500 ? -39.166 13.688 12.572 1.00 55.81 500 HIS A C 1
ATOM 3929 O O . HIS A 1 500 ? -40.055 12.845 12.487 1.00 55.81 500 HIS A O 1
ATOM 3935 N N . VAL A 1 501 ? -38.502 13.916 13.708 1.00 62.28 501 VAL A N 1
ATOM 3936 C CA . VAL A 1 501 ? -38.794 13.275 14.994 1.00 62.28 501 VAL A CA 1
ATOM 3937 C C . VAL A 1 501 ? -40.192 13.639 15.475 1.00 62.28 501 VAL A C 1
ATOM 3939 O O . VAL A 1 501 ? -40.953 12.758 15.866 1.00 62.28 501 VAL A O 1
ATOM 3942 N N . ARG A 1 502 ? -40.526 14.936 15.444 1.00 78.50 502 ARG A N 1
ATOM 3943 C CA . ARG A 1 502 ? -41.823 15.445 15.895 1.00 78.50 502 ARG A CA 1
ATOM 3944 C C . ARG A 1 502 ? -42.976 14.748 15.178 1.00 78.50 502 ARG A C 1
ATOM 3946 O O . ARG A 1 502 ? -43.875 14.242 15.838 1.00 78.50 502 ARG A O 1
ATOM 3953 N N . ARG A 1 503 ? -42.891 14.639 13.847 1.00 73.62 503 ARG A N 1
ATOM 3954 C CA . ARG A 1 503 ? -43.875 13.920 13.023 1.00 73.62 503 ARG A CA 1
ATOM 3955 C C . ARG A 1 503 ? -44.008 12.447 13.407 1.00 73.62 503 ARG A C 1
ATOM 3957 O O . ARG A 1 503 ? -45.120 11.986 13.623 1.00 73.62 503 ARG A O 1
ATOM 3964 N N . ALA A 1 504 ? -42.890 11.736 13.560 1.00 65.56 504 ALA A N 1
ATOM 3965 C CA . ALA A 1 504 ? -42.907 10.318 13.919 1.00 65.56 504 ALA A CA 1
ATOM 3966 C C . ALA A 1 504 ? -43.534 10.057 15.303 1.00 65.56 504 ALA A C 1
ATOM 3968 O O . ALA A 1 504 ? -44.250 9.074 15.483 1.00 65.56 504 ALA A O 1
ATOM 3969 N N . VAL A 1 505 ? -43.282 10.940 16.278 1.00 70.81 505 VAL A N 1
ATOM 3970 C CA . VAL A 1 505 ? -43.858 10.837 17.630 1.00 70.81 505 VAL A CA 1
ATOM 3971 C C . VAL A 1 505 ? -45.362 11.141 17.621 1.00 70.81 505 VAL A C 1
ATOM 3973 O O . VAL A 1 505 ? -46.121 10.406 18.251 1.00 70.81 505 VAL A O 1
ATOM 3976 N N . PHE A 1 506 ? -45.809 12.162 16.881 1.00 82.00 506 PHE A N 1
ATOM 3977 C CA . PHE A 1 506 ? -47.237 12.484 16.740 1.00 82.00 506 PHE A CA 1
ATOM 3978 C C . PHE A 1 506 ? -48.023 11.382 16.015 1.00 82.00 506 PHE A C 1
ATOM 3980 O O . PHE A 1 506 ? -49.038 10.918 16.533 1.00 82.00 506 PHE A O 1
ATOM 3987 N N . GLU A 1 507 ? -47.519 10.878 14.883 1.00 73.56 507 GLU A N 1
ATOM 3988 C CA . GLU A 1 507 ? -48.146 9.776 14.133 1.00 73.56 507 GLU A CA 1
ATOM 3989 C C . GLU A 1 507 ? -48.334 8.516 14.992 1.00 73.56 507 GLU A C 1
ATOM 3991 O O . GLU A 1 507 ? -49.335 7.808 14.876 1.00 73.56 507 GLU A O 1
ATOM 3996 N N . GLN A 1 508 ? -47.378 8.229 15.876 1.00 68.19 508 GLN A N 1
ATOM 3997 C CA . GLN A 1 508 ? -47.438 7.063 16.746 1.00 68.19 508 GLN A CA 1
ATOM 3998 C C . GLN A 1 508 ? -48.374 7.258 17.942 1.00 68.19 508 GLN A C 1
ATOM 4000 O O . GLN A 1 508 ? -49.086 6.321 18.307 1.00 68.19 508 GLN A O 1
ATOM 4005 N N . ALA A 1 509 ? -48.394 8.452 18.541 1.00 70.25 509 ALA A N 1
ATOM 4006 C CA . ALA A 1 509 ? -49.335 8.782 19.609 1.00 70.25 509 ALA A CA 1
ATOM 4007 C C . ALA A 1 509 ? -50.799 8.722 19.129 1.00 70.25 509 ALA A C 1
ATOM 4009 O O . ALA A 1 509 ? -51.691 8.428 19.920 1.00 70.25 509 ALA A O 1
ATOM 4010 N N . ALA A 1 510 ? -51.040 8.927 17.830 1.00 70.38 510 ALA A N 1
ATOM 4011 C CA . ALA A 1 510 ? -52.354 8.818 17.199 1.00 70.38 510 ALA A CA 1
ATOM 4012 C C . ALA A 1 510 ? -52.842 7.369 16.953 1.00 70.38 510 ALA A C 1
ATOM 4014 O O . ALA A 1 510 ? -53.980 7.175 16.518 1.00 70.38 510 ALA A O 1
ATOM 4015 N N . MET A 1 511 ? -52.032 6.330 17.216 1.00 62.03 511 MET A N 1
ATOM 4016 C CA . MET A 1 511 ? -52.456 4.933 17.028 1.00 62.03 511 MET A CA 1
ATOM 4017 C C . MET A 1 511 ? -53.424 4.455 18.141 1.00 62.03 511 MET A C 1
ATOM 4019 O O . MET A 1 511 ? -53.224 4.794 19.307 1.00 62.03 511 MET A O 1
ATOM 4023 N N . PRO A 1 512 ? -54.456 3.631 17.838 1.00 46.53 512 PRO A N 1
ATOM 4024 C CA . PRO A 1 512 ? -55.471 3.219 18.816 1.00 46.53 512 PRO A CA 1
ATOM 4025 C C . PRO A 1 512 ? -54.903 2.517 20.062 1.00 46.53 512 PRO A C 1
ATOM 4027 O O . PRO A 1 512 ? -54.073 1.611 19.966 1.00 46.53 512 PRO A O 1
ATOM 4030 N N . ARG A 1 513 ? -55.414 2.952 21.225 1.00 49.56 513 ARG A N 1
ATOM 4031 C CA . ARG A 1 513 ? -55.002 2.636 22.605 1.00 49.56 513 ARG A CA 1
ATOM 4032 C C . ARG A 1 513 ? -54.613 1.169 22.847 1.00 49.56 513 ARG A C 1
ATOM 4034 O O . ARG A 1 513 ? -55.410 0.256 22.644 1.00 49.56 513 ARG A O 1
ATOM 4041 N N . GLY A 1 514 ? -53.397 0.990 23.378 1.00 46.00 514 GLY A N 1
ATOM 4042 C CA . GLY A 1 514 ? -52.932 -0.255 23.999 1.00 46.00 514 GLY A CA 1
ATOM 4043 C C . GLY A 1 514 ? -51.423 -0.545 23.938 1.00 46.00 514 GLY A C 1
ATOM 4044 O O . GLY A 1 514 ? -51.006 -1.540 24.521 1.00 46.00 514 GLY A O 1
ATOM 4045 N N . ARG A 1 515 ? -50.595 0.240 23.222 1.00 42.69 515 ARG A N 1
ATOM 4046 C CA . ARG A 1 515 ? -49.151 -0.075 23.037 1.00 42.69 515 ARG A CA 1
ATOM 4047 C C . ARG A 1 515 ? -48.170 1.105 23.004 1.00 42.69 515 ARG A C 1
ATOM 4049 O O . ARG A 1 515 ? -47.001 0.897 22.682 1.00 42.69 515 ARG A O 1
ATOM 4056 N N . ALA A 1 516 ? -48.601 2.334 23.266 1.00 49.66 516 ALA A N 1
ATOM 4057 C CA . ALA A 1 516 ? -47.685 3.475 23.259 1.00 49.66 516 ALA A CA 1
ATOM 4058 C C . ALA A 1 516 ? -47.008 3.634 24.630 1.00 49.66 516 ALA A C 1
ATOM 4060 O O . ALA A 1 516 ? -47.265 4.606 25.324 1.00 49.66 516 ALA A O 1
ATOM 4061 N N . ASP A 1 517 ? -46.153 2.686 25.023 1.00 60.84 517 ASP A N 1
ATOM 4062 C CA . ASP A 1 517 ? -45.306 2.875 26.205 1.00 60.84 517 ASP A CA 1
ATOM 4063 C C . ASP A 1 517 ? -44.261 3.960 25.910 1.00 60.84 517 ASP A C 1
ATOM 4065 O O . ASP A 1 517 ? -43.681 4.011 24.818 1.00 60.84 517 ASP A O 1
ATOM 4069 N N . LEU A 1 518 ? -43.981 4.816 26.896 1.00 58.34 518 LEU A N 1
ATOM 4070 C CA . LEU A 1 518 ? -43.001 5.905 26.785 1.00 58.34 518 LEU A CA 1
ATOM 4071 C C . LEU A 1 518 ? -41.618 5.401 26.313 1.00 58.34 518 LEU A C 1
ATOM 4073 O O . LEU A 1 518 ? -40.911 6.103 25.592 1.00 58.34 518 LEU A O 1
ATOM 4077 N N . ASP A 1 519 ? -41.246 4.163 26.653 1.00 57.25 519 ASP A N 1
ATOM 4078 C CA . ASP A 1 519 ? -40.017 3.499 26.195 1.00 57.25 519 ASP A CA 1
ATOM 4079 C C . ASP A 1 519 ? -39.997 3.227 24.685 1.00 57.25 519 ASP A C 1
ATOM 4081 O O . ASP A 1 519 ? -38.968 3.408 24.030 1.00 57.25 519 ASP A O 1
ATOM 4085 N N . VAL A 1 520 ? -41.138 2.869 24.093 1.00 62.50 520 VAL A N 1
ATOM 4086 C CA . VAL A 1 520 ? -41.247 2.611 22.649 1.00 62.50 520 VAL A CA 1
ATOM 4087 C C . VAL A 1 520 ? -41.089 3.912 21.858 1.00 62.50 520 VAL A C 1
ATOM 4089 O O . VAL A 1 520 ? -40.428 3.922 20.816 1.00 62.50 520 VAL A O 1
ATOM 4092 N N . LEU A 1 521 ? -41.657 5.013 22.360 1.00 60.88 521 LEU A N 1
ATOM 4093 C CA . LEU A 1 521 ? -41.515 6.344 21.757 1.00 60.88 521 LEU A CA 1
ATOM 4094 C C . LEU A 1 521 ? -40.052 6.815 21.784 1.00 60.88 521 LEU A C 1
ATOM 4096 O O . LEU A 1 521 ? -39.541 7.311 20.778 1.00 60.88 521 LEU A O 1
ATOM 4100 N N . ILE A 1 522 ? -39.347 6.584 22.896 1.00 61.19 522 ILE A N 1
ATOM 4101 C CA . ILE A 1 522 ? -37.926 6.925 23.047 1.00 61.19 522 ILE A CA 1
ATOM 4102 C C . ILE A 1 522 ? -37.045 6.098 22.097 1.00 61.19 522 ILE A C 1
ATOM 4104 O O . ILE A 1 522 ? -36.173 6.657 21.433 1.00 61.19 522 ILE A O 1
ATOM 4108 N N . VAL A 1 523 ? -37.282 4.790 21.954 1.00 61.69 523 VAL A N 1
ATOM 4109 C CA . VAL A 1 523 ? -36.506 3.950 21.021 1.00 61.69 523 VAL A CA 1
ATOM 4110 C C . VAL A 1 523 ? -36.724 4.376 19.563 1.00 61.69 523 VAL A C 1
ATOM 4112 O O . VAL A 1 523 ? -35.760 4.468 18.799 1.00 61.69 523 VAL A O 1
ATOM 4115 N N . ARG A 1 524 ? -37.961 4.693 19.153 1.00 63.22 524 ARG A N 1
ATOM 4116 C CA . ARG A 1 524 ? -38.243 5.146 17.776 1.00 63.22 524 ARG A CA 1
ATOM 4117 C C . ARG A 1 524 ? -37.662 6.523 17.465 1.00 63.22 524 ARG A C 1
ATOM 4119 O O . ARG A 1 524 ? -37.126 6.712 16.373 1.00 63.22 524 ARG A O 1
ATOM 4126 N N . LEU A 1 525 ? -37.689 7.440 18.430 1.00 61.38 525 LEU A N 1
ATOM 4127 C CA . LEU A 1 525 ? -36.988 8.722 18.354 1.00 61.38 525 LEU A CA 1
ATOM 4128 C C . LEU A 1 525 ? -35.509 8.527 17.976 1.00 61.38 525 LEU A C 1
ATOM 4130 O O . LEU A 1 525 ? -34.987 9.225 17.111 1.00 61.38 525 LEU A O 1
ATOM 4134 N N . GLN A 1 526 ? -34.832 7.555 18.584 1.00 62.66 526 GLN A N 1
ATOM 4135 C CA . GLN A 1 526 ? -33.415 7.300 18.310 1.00 62.66 526 GLN A CA 1
ATOM 4136 C C . GLN A 1 526 ? -33.154 6.686 16.957 1.00 62.66 526 GLN A C 1
ATOM 4138 O O . GLN A 1 526 ? -32.172 7.033 16.307 1.00 62.66 526 GLN A O 1
ATOM 4143 N N . VAL A 1 527 ? -34.025 5.773 16.535 1.00 66.50 527 VAL A N 1
ATOM 4144 C CA . VAL A 1 527 ? -33.966 5.220 15.186 1.00 66.50 527 VAL A CA 1
ATOM 4145 C C . VAL A 1 527 ? -34.044 6.361 14.178 1.00 66.50 527 VAL A C 1
ATOM 4147 O O . VAL A 1 527 ? -33.189 6.441 13.301 1.00 66.50 527 VAL A O 1
ATOM 4150 N N . ALA A 1 528 ? -34.990 7.287 14.350 1.00 60.91 528 ALA A N 1
ATOM 4151 C CA . ALA A 1 528 ? -35.127 8.449 13.480 1.00 60.91 528 ALA A CA 1
ATOM 4152 C C . ALA A 1 528 ? -33.868 9.337 13.506 1.00 60.91 528 ALA A C 1
ATOM 4154 O O . ALA A 1 528 ? -33.276 9.566 12.458 1.00 60.91 528 ALA A O 1
ATOM 4155 N N . LEU A 1 529 ? -33.387 9.733 14.690 1.00 58.34 529 LEU A N 1
ATOM 4156 C CA . LEU A 1 529 ? -32.203 10.593 14.828 1.00 58.34 529 LEU A CA 1
ATOM 4157 C C . LEU A 1 529 ? -30.919 9.976 14.256 1.00 58.34 529 LEU A C 1
ATOM 4159 O O . LEU A 1 529 ? -30.108 10.677 13.657 1.00 58.34 529 LEU A O 1
ATOM 4163 N N . ARG A 1 530 ? -30.701 8.670 14.450 1.00 63.81 530 ARG A N 1
ATOM 4164 C CA . ARG A 1 530 ? -29.470 7.991 14.012 1.00 63.81 530 ARG A CA 1
ATOM 4165 C C . ARG A 1 530 ? -29.478 7.617 12.541 1.00 63.81 530 ARG A C 1
ATOM 4167 O O . ARG A 1 530 ? -28.413 7.413 11.967 1.00 63.81 530 ARG A O 1
ATOM 4174 N N . THR A 1 531 ? -30.657 7.474 11.946 1.00 66.06 531 THR A N 1
ATOM 4175 C CA . THR A 1 531 ? -30.797 7.083 10.539 1.00 66.06 531 THR A CA 1
ATOM 4176 C C . THR A 1 531 ? -31.106 8.263 9.621 1.00 66.06 531 THR A C 1
ATOM 4178 O O . THR A 1 531 ? -31.076 8.088 8.401 1.00 66.06 531 THR A O 1
ATOM 4181 N N . ASP A 1 532 ? -31.319 9.462 10.179 1.00 62.12 532 ASP A N 1
ATOM 4182 C CA . ASP A 1 532 ? -31.579 10.682 9.416 1.00 62.12 532 ASP A CA 1
ATOM 4183 C C . ASP A 1 532 ? -30.455 10.966 8.406 1.00 62.12 532 ASP A C 1
ATOM 4185 O O . ASP A 1 532 ? -29.262 10.923 8.715 1.00 62.12 532 ASP A O 1
ATOM 4189 N N . GLY A 1 533 ? -30.836 11.185 7.148 1.00 55.47 533 GLY A N 1
ATOM 4190 C CA . GLY A 1 533 ? -29.903 11.393 6.035 1.00 55.47 533 GLY A CA 1
ATOM 4191 C C . GLY A 1 533 ? -29.031 10.187 5.632 1.00 55.47 533 GLY A C 1
ATOM 4192 O O . GLY A 1 533 ? -28.252 10.303 4.680 1.00 55.47 533 GLY A O 1
ATOM 4193 N N . LEU A 1 534 ? -29.142 9.024 6.287 1.00 63.19 534 LEU A N 1
ATOM 4194 C CA . LEU A 1 534 ? -28.360 7.824 5.965 1.00 63.19 534 LEU A CA 1
ATOM 4195 C C . LEU A 1 534 ? -29.097 6.895 4.984 1.00 63.19 534 LEU A C 1
ATOM 4197 O O . LEU A 1 534 ? -30.321 6.863 4.912 1.00 63.19 534 LEU A O 1
ATOM 4201 N N . ARG A 1 535 ? -28.339 6.105 4.205 1.00 67.62 535 ARG A N 1
ATOM 4202 C CA . ARG A 1 535 ? -28.883 5.100 3.268 1.00 67.62 535 ARG A CA 1
ATOM 4203 C C . ARG A 1 535 ? -28.092 3.788 3.288 1.00 67.62 535 ARG A C 1
ATOM 4205 O O . ARG A 1 535 ? -26.886 3.785 3.562 1.00 67.62 535 ARG A O 1
ATOM 4212 N N . GLY A 1 536 ? -28.770 2.687 2.958 1.00 71.81 536 GLY A N 1
ATOM 4213 C CA . GLY A 1 536 ? -28.191 1.348 2.795 1.00 71.81 536 GLY A CA 1
ATOM 4214 C C . GLY A 1 536 ? -27.410 0.874 4.025 1.00 71.81 536 GLY A C 1
ATOM 4215 O O . GLY A 1 536 ? -27.840 1.058 5.162 1.00 71.81 536 GLY A O 1
ATOM 4216 N N . ARG A 1 537 ? -26.200 0.335 3.812 1.00 64.94 537 ARG A N 1
ATOM 4217 C CA . ARG A 1 537 ? -25.353 -0.269 4.866 1.00 64.94 537 ARG A CA 1
ATOM 4218 C C . ARG A 1 537 ? -25.040 0.641 6.063 1.00 64.94 537 ARG A C 1
ATOM 4220 O O . ARG A 1 537 ? -24.674 0.139 7.121 1.00 64.94 537 ARG A O 1
ATOM 4227 N N . ARG A 1 538 ? -25.132 1.968 5.909 1.00 64.25 538 ARG A N 1
ATOM 4228 C CA . ARG A 1 538 ? -24.910 2.910 7.020 1.00 64.25 538 ARG A CA 1
ATOM 4229 C C . ARG A 1 538 ? -26.076 2.898 8.009 1.00 64.25 538 ARG A C 1
ATOM 4231 O O . ARG A 1 538 ? -25.820 2.881 9.203 1.00 64.25 538 ARG A O 1
ATOM 4238 N N . VAL A 1 539 ? -27.315 2.825 7.516 1.00 70.06 539 VAL A N 1
ATOM 4239 C CA . VAL A 1 539 ? -28.527 2.694 8.346 1.00 70.06 539 VAL A CA 1
ATOM 4240 C C . VAL A 1 539 ? -28.458 1.400 9.148 1.00 70.06 539 VAL A C 1
ATOM 4242 O O . VAL A 1 539 ? -28.575 1.417 10.367 1.00 70.06 539 VAL A O 1
ATOM 4245 N N . GLU A 1 540 ? -28.169 0.287 8.474 1.00 75.44 540 GLU A N 1
ATOM 4246 C CA . GLU A 1 540 ? -28.091 -1.032 9.103 1.00 75.44 540 GLU A CA 1
ATOM 4247 C C . GLU A 1 540 ? -27.040 -1.083 10.227 1.00 75.44 540 GLU A C 1
ATOM 4249 O O . GLU A 1 540 ? -27.278 -1.664 11.286 1.00 75.44 540 GLU A O 1
ATOM 4254 N N . ARG A 1 541 ? -25.891 -0.423 10.032 1.00 74.00 541 ARG A N 1
ATOM 4255 C CA . ARG A 1 541 ? -24.845 -0.305 11.055 1.00 74.00 541 ARG A CA 1
ATOM 4256 C C . ARG A 1 541 ? -25.331 0.461 12.286 1.00 74.00 541 ARG A C 1
ATOM 4258 O O . ARG A 1 541 ? -25.139 -0.020 13.399 1.00 74.00 541 ARG A O 1
ATOM 4265 N N . GLU A 1 542 ? -25.975 1.613 12.099 1.00 71.38 542 GLU A N 1
ATOM 4266 C CA . GLU A 1 542 ? -26.475 2.414 13.224 1.00 71.38 542 GLU A CA 1
ATOM 4267 C C . GLU A 1 542 ? -27.614 1.715 13.983 1.00 71.38 542 GLU A C 1
ATOM 4269 O O . GLU A 1 542 ? -27.671 1.787 15.210 1.00 71.38 542 GLU A O 1
ATOM 4274 N N . LEU A 1 543 ? -28.473 0.962 13.286 1.00 79.44 543 LEU A N 1
ATOM 4275 C CA . LEU A 1 543 ? -29.520 0.157 13.922 1.00 79.44 543 LEU A CA 1
ATOM 4276 C C . LEU A 1 543 ? -28.949 -0.997 14.756 1.00 79.44 543 LEU A C 1
ATOM 4278 O O . LEU A 1 543 ? -29.450 -1.277 15.845 1.00 79.44 543 LEU A O 1
ATOM 4282 N N . ARG A 1 544 ? -27.885 -1.657 14.285 1.00 81.62 544 ARG A N 1
ATOM 4283 C CA . ARG A 1 544 ? -27.208 -2.704 15.065 1.00 81.62 544 ARG A CA 1
ATOM 4284 C C . ARG A 1 544 ? -26.456 -2.127 16.268 1.00 81.62 544 ARG A C 1
ATOM 4286 O O . ARG A 1 544 ? -26.506 -2.732 17.336 1.00 81.62 544 ARG A O 1
ATOM 4293 N N . ASN A 1 545 ? -25.823 -0.956 16.127 1.00 76.12 545 ASN A N 1
ATOM 4294 C CA . ASN A 1 545 ? -25.234 -0.216 17.254 1.00 76.12 545 ASN A CA 1
ATOM 4295 C C . ASN A 1 545 ? -26.294 0.079 18.321 1.00 76.12 545 ASN A C 1
ATOM 4297 O O . ASN A 1 545 ? -26.106 -0.267 19.483 1.00 76.12 545 ASN A O 1
ATOM 4301 N N . LEU A 1 546 ? -27.445 0.621 17.911 1.00 79.06 546 LEU A N 1
ATOM 4302 C CA . LEU A 1 546 ? -28.561 0.890 18.816 1.00 79.06 546 LEU A CA 1
ATOM 4303 C C . LEU A 1 546 ? -29.063 -0.388 19.506 1.00 79.06 546 LEU A C 1
ATOM 4305 O O . LEU A 1 546 ? -29.265 -0.395 20.717 1.00 79.06 546 LEU A O 1
ATOM 4309 N N . GLY A 1 547 ? -29.213 -1.492 18.769 1.00 81.94 547 GLY A N 1
ATOM 4310 C CA . GLY A 1 547 ? -29.609 -2.777 19.351 1.00 81.94 547 GLY A CA 1
ATOM 4311 C C . GLY A 1 547 ? -28.623 -3.309 20.396 1.00 81.94 547 GLY A C 1
ATOM 4312 O O . GLY A 1 547 ? -29.046 -3.888 21.393 1.00 81.94 547 GLY A O 1
ATOM 4313 N N . ARG A 1 548 ? -27.321 -3.068 20.210 1.00 82.12 548 ARG A N 1
ATOM 4314 C CA . ARG A 1 548 ? -26.270 -3.428 21.173 1.00 82.12 548 ARG A CA 1
ATOM 4315 C C . ARG A 1 548 ? -26.318 -2.566 22.434 1.00 82.12 548 ARG A C 1
ATOM 4317 O O . ARG A 1 548 ? -26.213 -3.097 23.533 1.00 82.12 548 ARG A O 1
ATOM 4324 N N . GLU A 1 549 ? -26.512 -1.258 22.290 1.00 77.31 549 GLU A N 1
ATOM 4325 C CA . GLU A 1 549 ? -26.643 -0.338 23.430 1.00 77.31 549 GLU A CA 1
ATOM 4326 C C . GLU A 1 549 ? -27.893 -0.649 24.268 1.00 77.31 549 GLU A C 1
ATOM 4328 O O . GLU A 1 549 ? -27.822 -0.675 25.497 1.00 77.31 549 GLU A O 1
ATOM 4333 N N . LEU A 1 550 ? -29.019 -0.954 23.612 1.00 78.62 550 LEU A N 1
ATOM 4334 C CA . LEU A 1 550 ? -30.254 -1.384 24.276 1.00 78.62 550 LEU A CA 1
ATOM 4335 C C . LEU A 1 550 ? -30.088 -2.737 24.978 1.00 78.62 550 LEU A C 1
ATOM 4337 O O . LEU A 1 550 ? -30.598 -2.914 26.082 1.00 78.62 550 LEU A O 1
ATOM 4341 N N . PHE A 1 551 ? -29.339 -3.668 24.380 1.00 84.88 551 PHE A N 1
ATOM 4342 C CA . PHE A 1 551 ? -29.003 -4.939 25.023 1.00 84.88 551 PHE A CA 1
ATOM 4343 C C . PHE A 1 551 ? -28.190 -4.718 26.303 1.00 84.88 551 PHE A C 1
ATOM 4345 O O . PHE A 1 551 ? -28.528 -5.263 27.350 1.00 84.88 551 PHE A O 1
ATOM 4352 N N . ARG A 1 552 ? -27.139 -3.888 26.248 1.00 83.62 552 ARG A N 1
ATOM 4353 C CA . ARG A 1 552 ? -26.318 -3.569 27.428 1.00 83.62 552 ARG A CA 1
ATOM 4354 C C . ARG A 1 552 ? -27.150 -2.911 28.527 1.00 83.62 552 ARG A C 1
ATOM 4356 O O . ARG A 1 552 ? -26.992 -3.272 29.689 1.00 83.62 552 ARG A O 1
ATOM 4363 N N . LEU A 1 553 ? -28.054 -2.001 28.164 1.00 79.31 553 LEU A N 1
ATOM 4364 C CA . LEU A 1 553 ? -28.964 -1.352 29.107 1.00 79.31 553 LEU A CA 1
ATOM 4365 C C . LEU A 1 553 ? -29.892 -2.366 29.803 1.00 79.31 553 LEU A C 1
ATOM 4367 O O . LEU A 1 553 ? -29.949 -2.380 31.029 1.00 79.31 553 LEU A O 1
ATOM 4371 N N . ASP A 1 554 ? -30.520 -3.274 29.048 1.00 81.25 554 ASP A N 1
ATOM 4372 C CA . ASP A 1 554 ? -31.338 -4.368 29.602 1.00 81.25 554 ASP A CA 1
ATOM 4373 C C . ASP A 1 554 ? -30.529 -5.273 30.553 1.00 81.25 554 ASP A C 1
ATOM 4375 O O . ASP A 1 554 ? -31.018 -5.673 31.611 1.00 81.25 554 ASP A O 1
ATOM 4379 N N . GLN A 1 555 ? -29.263 -5.562 30.236 1.00 86.69 555 GLN A N 1
ATOM 4380 C CA . GLN A 1 555 ? -28.402 -6.355 31.119 1.00 86.69 555 GLN A CA 1
ATOM 4381 C C . GLN A 1 555 ? -28.025 -5.617 32.413 1.00 86.69 555 GLN A C 1
ATOM 4383 O O . GLN A 1 555 ? -27.985 -6.243 33.477 1.00 86.69 555 GLN A O 1
ATOM 4388 N N . VAL A 1 556 ? -27.779 -4.305 32.343 1.00 80.75 556 VAL A N 1
ATOM 4389 C CA . VAL A 1 556 ? -27.527 -3.462 33.524 1.00 80.75 556 VAL A CA 1
ATOM 4390 C C . VAL A 1 556 ? -28.754 -3.433 34.431 1.00 80.75 556 VAL A C 1
ATOM 4392 O O . VAL A 1 556 ? -28.617 -3.613 35.641 1.00 80.75 556 VAL A O 1
ATOM 4395 N N . ASP A 1 557 ? -29.951 -3.319 33.860 1.00 77.69 557 ASP A N 1
ATOM 4396 C CA . ASP A 1 557 ? -31.202 -3.339 34.621 1.00 77.69 557 ASP A CA 1
ATOM 4397 C C . ASP A 1 557 ? -31.420 -4.671 35.332 1.00 77.69 557 ASP A C 1
ATOM 4399 O O . ASP A 1 557 ? -31.681 -4.713 36.533 1.00 77.69 557 ASP A O 1
ATOM 4403 N N . ARG A 1 558 ? -31.212 -5.791 34.636 1.00 82.69 558 ARG A N 1
ATOM 4404 C CA . ARG A 1 558 ? -31.287 -7.124 35.256 1.00 82.69 558 ARG A CA 1
ATOM 4405 C C . ARG A 1 558 ? -30.238 -7.332 36.342 1.00 82.69 558 ARG A C 1
ATOM 4407 O O . ARG A 1 558 ? -30.425 -8.159 37.238 1.00 82.69 558 ARG A O 1
ATOM 4414 N N . PHE A 1 559 ? -29.090 -6.664 36.251 1.00 85.50 559 PHE A N 1
ATOM 4415 C CA . PHE A 1 559 ? -28.088 -6.705 37.309 1.00 85.50 559 PHE A CA 1
ATOM 4416 C C . PHE A 1 559 ? -28.541 -5.892 38.525 1.00 85.50 559 PHE A C 1
ATOM 4418 O O . PHE A 1 559 ? -28.507 -6.417 39.638 1.00 85.50 559 PHE A O 1
ATOM 4425 N N . ALA A 1 560 ? -29.025 -4.667 38.309 1.00 78.12 560 ALA A N 1
ATOM 4426 C CA . ALA A 1 560 ? -29.560 -3.808 39.359 1.00 78.12 560 ALA A CA 1
ATOM 4427 C C . ALA A 1 560 ? -30.739 -4.472 40.095 1.00 78.12 560 ALA A C 1
ATOM 4429 O O . ALA A 1 560 ? -30.732 -4.507 41.322 1.00 78.12 560 ALA A O 1
ATOM 4430 N N . ALA A 1 561 ? -31.667 -5.116 39.376 1.00 77.25 561 ALA A N 1
ATOM 4431 C CA . ALA A 1 561 ? -32.771 -5.891 39.953 1.00 77.25 561 ALA A CA 1
ATOM 4432 C C . ALA A 1 561 ? -32.281 -6.958 40.951 1.00 77.25 561 ALA A C 1
ATOM 4434 O O . ALA A 1 561 ? -32.695 -6.993 42.108 1.00 77.25 561 ALA A O 1
ATOM 4435 N N . ARG A 1 562 ? -31.311 -7.782 40.529 1.00 82.88 562 ARG A N 1
ATOM 4436 C CA . ARG A 1 562 ? -30.705 -8.831 41.370 1.00 82.88 562 ARG A CA 1
ATOM 4437 C C . ARG A 1 562 ? -29.893 -8.269 42.535 1.00 82.88 562 ARG A C 1
ATOM 4439 O O . ARG A 1 562 ? -29.703 -8.951 43.541 1.00 82.88 562 ARG A O 1
ATOM 4446 N N . HIS A 1 563 ? -29.330 -7.074 42.382 1.00 80.00 563 HIS A N 1
ATOM 4447 C CA . HIS A 1 563 ? -28.621 -6.387 43.457 1.00 80.00 563 HIS A CA 1
ATOM 4448 C C . HIS A 1 563 ? -29.614 -5.874 44.512 1.00 80.00 563 HIS A C 1
ATOM 4450 O O . HIS A 1 563 ? -29.395 -6.081 45.702 1.00 80.00 563 HIS A O 1
ATOM 4456 N N . ILE A 1 564 ? -30.751 -5.314 44.085 1.00 76.12 564 ILE A N 1
ATOM 4457 C CA . ILE A 1 564 ? -31.850 -4.898 44.968 1.00 76.12 564 ILE A CA 1
ATOM 4458 C C . ILE A 1 564 ? -32.406 -6.096 45.749 1.00 76.12 564 ILE A C 1
ATOM 4460 O O . ILE A 1 564 ? -32.563 -5.998 46.964 1.00 76.12 564 ILE A O 1
ATOM 4464 N N . GLU A 1 565 ? -32.631 -7.242 45.098 1.00 78.69 565 GLU A N 1
ATOM 4465 C CA . GLU A 1 565 ? -33.075 -8.483 45.760 1.00 78.69 565 GLU A CA 1
ATOM 4466 C C . GLU A 1 565 ? -32.109 -8.941 46.867 1.00 78.69 565 GLU A C 1
ATOM 4468 O O . GLU A 1 565 ? -32.543 -9.318 47.955 1.00 78.69 565 GLU A O 1
ATOM 4473 N N . ARG A 1 566 ? -30.789 -8.842 46.643 1.00 76.44 566 ARG A N 1
ATOM 4474 C CA . ARG A 1 566 ? -29.764 -9.184 47.650 1.00 76.44 566 ARG A CA 1
ATOM 4475 C C . ARG A 1 566 ? -29.781 -8.262 48.874 1.00 76.44 566 ARG A C 1
ATOM 4477 O O . ARG A 1 566 ? -29.385 -8.687 49.957 1.00 76.44 566 ARG A O 1
ATOM 4484 N N . LEU A 1 567 ? -30.237 -7.019 48.720 1.00 70.00 567 LEU A N 1
ATOM 4485 C CA . LEU A 1 567 ? -30.293 -6.022 49.794 1.00 70.00 567 LEU A CA 1
ATOM 4486 C C . LEU A 1 567 ? -31.534 -6.160 50.699 1.00 70.00 567 LEU A C 1
ATOM 4488 O O . LEU A 1 567 ? -31.566 -5.548 51.768 1.00 70.00 567 LEU A O 1
ATOM 4492 N N . GLN A 1 568 ? -32.518 -7.000 50.344 1.00 58.47 568 GLN A N 1
ATOM 4493 C CA . GLN A 1 568 ? -33.804 -7.155 51.056 1.00 58.47 568 GLN A CA 1
ATOM 4494 C C . GLN A 1 568 ? -33.715 -7.731 52.492 1.00 58.47 568 GLN A C 1
ATOM 4496 O O . GLN A 1 568 ? -34.738 -7.933 53.140 1.00 58.47 568 GLN A O 1
ATOM 4501 N N . GLY A 1 569 ? -32.513 -7.933 53.047 1.00 55.03 569 GLY A N 1
ATOM 4502 C CA . GLY A 1 569 ? -32.297 -8.245 54.468 1.00 55.03 569 GLY A CA 1
ATOM 4503 C C . GLY A 1 569 ? -32.362 -7.041 55.426 1.00 55.03 569 GLY A C 1
ATOM 4504 O O . GLY A 1 569 ? -32.227 -7.226 56.635 1.00 55.03 569 GLY A O 1
ATOM 4505 N N . ARG A 1 570 ? -32.544 -5.808 54.926 1.00 53.16 570 ARG A N 1
ATOM 4506 C CA . ARG A 1 570 ? -32.721 -4.588 55.742 1.00 53.16 570 ARG A CA 1
ATOM 4507 C C . ARG A 1 570 ? -34.024 -3.874 55.355 1.00 53.16 570 ARG A C 1
ATOM 4509 O O . ARG A 1 570 ? -34.133 -3.429 54.214 1.00 53.16 570 ARG A O 1
ATOM 4516 N N . PRO A 1 571 ? -35.015 -3.744 56.256 1.00 39.78 571 PRO A N 1
ATOM 4517 C CA . PRO A 1 571 ? -36.279 -3.114 55.908 1.00 39.78 571 PRO A CA 1
ATOM 4518 C C . PRO A 1 571 ? -36.191 -1.585 56.039 1.00 39.78 571 PRO A C 1
ATOM 4520 O O . PRO A 1 571 ? -35.835 -1.071 57.095 1.00 39.78 571 PRO A O 1
ATOM 4523 N N . GLY A 1 572 ? -36.586 -0.885 54.970 1.00 52.00 572 GLY A N 1
ATOM 4524 C CA . GLY A 1 572 ? -37.052 0.508 54.998 1.00 52.00 572 GLY A CA 1
ATOM 4525 C C . GLY A 1 572 ? -35.997 1.591 54.747 1.00 52.00 572 GLY A C 1
ATOM 4526 O O . GLY A 1 572 ? -35.329 1.989 55.689 1.00 52.00 572 GLY A O 1
ATOM 4527 N N . GLN A 1 573 ? -35.926 2.079 53.493 1.00 49.69 573 GLN A N 1
ATOM 4528 C CA . GLN A 1 573 ? -35.452 3.407 53.003 1.00 49.69 573 GLN A CA 1
ATOM 4529 C C . GLN A 1 573 ? -34.649 3.379 51.683 1.00 49.69 573 GLN A C 1
ATOM 4531 O O . GLN A 1 573 ? -34.069 4.390 51.308 1.00 49.69 573 GLN A O 1
ATOM 4536 N N . LEU A 1 574 ? -34.591 2.268 50.945 1.00 53.81 574 LEU A N 1
ATOM 4537 C CA . LEU A 1 574 ? -33.876 2.258 49.662 1.00 53.81 574 LEU A CA 1
ATOM 4538 C C . LEU A 1 574 ? -34.829 2.598 48.517 1.00 53.81 574 LEU A C 1
ATOM 4540 O O . LEU A 1 574 ? -35.690 1.788 48.174 1.00 53.81 574 LEU A O 1
ATOM 4544 N N . ASP A 1 575 ? -34.664 3.789 47.943 1.00 60.00 575 ASP A N 1
ATOM 4545 C CA . ASP A 1 575 ? -35.293 4.155 46.679 1.00 60.00 575 ASP A CA 1
ATOM 4546 C C . ASP A 1 575 ? -34.714 3.256 45.571 1.00 60.00 575 ASP A C 1
ATOM 4548 O O . ASP A 1 575 ? -33.539 3.343 45.202 1.00 60.00 575 ASP A O 1
ATOM 4552 N N . GLN A 1 576 ? -35.524 2.303 45.103 1.00 62.12 576 GLN A N 1
ATOM 4553 C CA . GLN A 1 576 ? -35.112 1.323 44.098 1.00 62.12 576 GLN A CA 1
ATOM 4554 C C . GLN A 1 576 ? -34.700 2.016 42.796 1.00 62.12 576 GLN A C 1
ATOM 4556 O O . GLN A 1 576 ? -33.745 1.576 42.149 1.00 62.12 576 GLN A O 1
ATOM 4561 N N . ASP A 1 577 ? -35.346 3.132 42.459 1.00 54.81 577 ASP A N 1
ATOM 4562 C CA . ASP A 1 577 ? -35.066 3.887 41.243 1.00 54.81 577 ASP A CA 1
ATOM 4563 C C . ASP A 1 577 ? -33.700 4.572 41.316 1.00 54.81 577 ASP A C 1
ATOM 4565 O O . ASP A 1 577 ? -32.980 4.614 40.316 1.00 54.81 577 ASP A O 1
ATOM 4569 N N . GLU A 1 578 ? -33.281 5.029 42.500 1.00 60.34 578 GLU A N 1
ATOM 4570 C CA . GLU A 1 578 ? -31.938 5.574 42.710 1.00 60.34 578 GLU A CA 1
ATOM 4571 C C . GLU A 1 578 ? -30.844 4.512 42.508 1.00 60.34 578 GLU A C 1
ATOM 4573 O O . GLU A 1 578 ? -29.786 4.832 41.961 1.00 60.34 578 GLU A O 1
ATOM 4578 N N . ILE A 1 579 ? -31.091 3.246 42.873 1.00 68.00 579 ILE A N 1
ATOM 4579 C CA . ILE A 1 579 ? -30.139 2.138 42.661 1.00 68.00 579 ILE A CA 1
ATOM 4580 C C . ILE A 1 579 ? -30.024 1.800 41.171 1.00 68.00 579 ILE A C 1
ATOM 4582 O O . ILE A 1 579 ? -28.908 1.726 40.649 1.00 68.00 579 ILE A O 1
ATOM 4586 N N . TYR A 1 580 ? -31.149 1.646 40.460 1.00 62.59 580 TYR A N 1
ATOM 4587 C CA . TYR A 1 580 ? -31.134 1.470 39.000 1.00 62.59 580 TYR A CA 1
ATOM 4588 C C . TYR A 1 580 ? -30.375 2.611 38.322 1.00 62.59 580 TYR A C 1
ATOM 4590 O O . TYR A 1 580 ? -29.516 2.385 37.466 1.00 62.59 580 TYR A O 1
ATOM 4598 N N . LEU A 1 581 ? -30.646 3.846 38.736 1.00 63.22 581 LEU A N 1
ATOM 4599 C CA . LEU A 1 581 ? -30.036 5.027 38.153 1.00 63.22 581 LEU A CA 1
ATOM 4600 C C . LEU A 1 581 ? -28.543 5.149 38.502 1.00 63.22 581 LEU A C 1
ATOM 4602 O O . LEU A 1 581 ? -27.759 5.572 37.655 1.00 63.22 581 LEU A O 1
ATOM 4606 N N . ALA A 1 582 ? -28.117 4.712 39.690 1.00 62.06 582 ALA A N 1
ATOM 4607 C CA . ALA A 1 582 ? -26.708 4.643 40.073 1.00 62.06 582 ALA A CA 1
ATOM 4608 C C . ALA A 1 582 ? -25.915 3.666 39.190 1.00 62.06 582 ALA A C 1
ATOM 4610 O O . ALA A 1 582 ? -24.844 4.031 38.699 1.00 62.06 582 ALA A O 1
ATOM 4611 N N . PHE A 1 583 ? -26.449 2.468 38.919 1.00 67.88 583 PHE A N 1
ATOM 4612 C CA . PHE A 1 583 ? -25.823 1.514 37.994 1.00 67.88 583 PHE A CA 1
ATOM 4613 C C . PHE A 1 583 ? -25.807 2.040 36.561 1.00 67.88 583 PHE A C 1
ATOM 4615 O O . PHE A 1 583 ? -24.756 2.056 35.919 1.00 67.88 583 PHE A O 1
ATOM 4622 N N . ARG A 1 584 ? -26.948 2.527 36.065 1.00 69.00 584 ARG A N 1
ATOM 4623 C CA . ARG A 1 584 ? -27.059 3.039 34.699 1.00 69.00 584 ARG A CA 1
ATOM 4624 C C . ARG A 1 584 ? -26.153 4.252 34.441 1.00 69.00 584 ARG A C 1
ATOM 4626 O O . ARG A 1 584 ? -25.518 4.319 33.395 1.00 69.00 584 ARG A O 1
ATOM 4633 N N . VAL A 1 585 ? -26.027 5.186 35.389 1.00 60.03 585 VAL A N 1
ATOM 4634 C CA . VAL A 1 585 ? -25.134 6.357 35.266 1.00 60.03 585 VAL A CA 1
ATOM 4635 C C . VAL A 1 585 ? -23.669 5.979 35.483 1.00 60.03 585 VAL A C 1
ATOM 4637 O O . VAL A 1 585 ? -22.805 6.457 34.748 1.00 60.03 585 VAL A O 1
ATOM 4640 N N . GLY A 1 586 ? -23.376 5.127 36.469 1.00 57.12 586 GLY A N 1
ATOM 4641 C CA . GLY A 1 586 ? -22.015 4.671 36.765 1.00 57.12 586 GLY A CA 1
ATOM 4642 C C . GLY A 1 586 ? -21.390 3.876 35.618 1.00 57.12 586 GLY A C 1
ATOM 4643 O O . GLY A 1 586 ? -20.193 4.001 35.366 1.00 57.12 586 GLY A O 1
ATOM 4644 N N . LEU A 1 587 ? -22.211 3.122 34.882 1.00 65.19 587 LEU A N 1
ATOM 4645 C CA . LEU A 1 587 ? -21.794 2.292 33.750 1.00 65.19 587 LEU A CA 1
ATOM 4646 C C . LEU A 1 587 ? -22.044 2.931 32.380 1.00 65.19 587 LEU A C 1
ATOM 4648 O O . LEU A 1 587 ? -21.707 2.330 31.361 1.00 65.19 587 LEU A O 1
ATOM 4652 N N . ALA A 1 588 ? -22.580 4.155 32.339 1.00 59.19 588 ALA A N 1
ATOM 4653 C CA . ALA A 1 588 ? -22.926 4.837 31.096 1.00 59.19 588 ALA A CA 1
ATOM 4654 C C . ALA A 1 588 ? -21.739 4.972 30.135 1.00 59.19 588 ALA A C 1
ATOM 4656 O O . ALA A 1 588 ? -21.865 4.681 28.951 1.00 59.19 588 ALA A O 1
ATOM 4657 N N . GLU A 1 589 ? -20.582 5.400 30.643 1.00 53.03 589 GLU A N 1
ATOM 4658 C CA . GLU A 1 589 ? -19.365 5.568 29.842 1.00 53.03 589 GLU A CA 1
ATOM 4659 C C . GLU A 1 589 ? -18.621 4.237 29.608 1.00 53.03 589 GLU A C 1
ATOM 4661 O O . GLU A 1 589 ? -18.332 3.955 28.446 1.00 53.03 589 GLU A O 1
ATOM 4666 N N . PRO A 1 590 ? -18.380 3.378 30.625 1.00 56.12 590 PRO A N 1
ATOM 4667 C CA . PRO A 1 590 ? -17.724 2.080 30.424 1.00 56.12 590 PRO A CA 1
ATOM 4668 C C . PRO A 1 590 ? -18.424 1.171 29.406 1.00 56.12 590 PRO A C 1
ATOM 4670 O O . PRO A 1 590 ? -17.773 0.548 28.573 1.00 56.12 590 PRO A O 1
ATOM 4673 N N . LEU A 1 591 ? -19.760 1.132 29.428 1.00 62.81 591 LEU A N 1
ATOM 4674 C CA . LEU A 1 591 ? -20.549 0.258 28.557 1.00 62.81 591 LEU A CA 1
ATOM 4675 C C . LEU A 1 591 ? -21.164 0.990 27.356 1.00 62.81 591 LEU A C 1
ATOM 4677 O O . LEU A 1 591 ? -21.864 0.364 26.558 1.00 62.81 591 LEU A O 1
ATOM 4681 N N . SER A 1 592 ? -20.903 2.292 27.190 1.00 65.12 592 SER A N 1
ATOM 4682 C CA . SER A 1 592 ? -21.563 3.133 26.176 1.00 65.12 592 SER A CA 1
ATOM 4683 C C . SER A 1 592 ? -23.093 2.982 26.212 1.00 65.12 592 SER A C 1
ATOM 4685 O O . SER A 1 592 ? -23.724 2.682 25.200 1.00 65.12 592 SER A O 1
ATOM 4687 N N . LEU A 1 593 ? -23.694 3.111 27.400 1.00 61.19 593 LEU A N 1
ATOM 4688 C CA . LEU A 1 593 ? -25.131 2.898 27.584 1.00 61.19 593 LEU A CA 1
ATOM 4689 C C . LEU A 1 593 ? -25.949 4.033 26.976 1.00 61.19 593 LEU A C 1
ATOM 4691 O O . LEU A 1 593 ? -25.640 5.219 27.113 1.00 61.19 593 LEU A O 1
ATOM 4695 N N . TYR A 1 594 ? -27.057 3.634 26.366 1.00 55.62 594 TYR A N 1
ATOM 4696 C CA . TYR A 1 594 ? -28.003 4.521 25.719 1.00 55.62 594 TYR A CA 1
ATOM 4697 C C . TYR A 1 594 ? -28.713 5.466 26.711 1.00 55.62 594 TYR A C 1
ATOM 4699 O O . TYR A 1 594 ? -29.154 5.025 27.772 1.00 55.62 594 TYR A O 1
ATOM 4707 N N . GLY A 1 595 ? -28.870 6.746 26.338 1.00 49.97 595 GLY A N 1
ATOM 4708 C CA . GLY A 1 595 ? -29.866 7.664 26.920 1.00 49.97 595 GLY A CA 1
ATOM 4709 C C . GLY A 1 595 ? -29.671 8.030 28.393 1.00 49.97 595 GLY A C 1
ATOM 4710 O O . GLY A 1 595 ? -30.631 8.404 29.059 1.00 49.97 595 GLY A O 1
ATOM 4711 N N . GLN A 1 596 ? -28.456 7.891 28.930 1.00 55.62 596 GLN A N 1
ATOM 4712 C CA . GLN A 1 596 ? -28.228 8.127 30.354 1.00 55.62 596 GLN A CA 1
ATOM 4713 C C . GLN A 1 596 ? -28.176 9.623 30.686 1.00 55.62 596 GLN A C 1
ATOM 4715 O O . GLN A 1 596 ? -27.502 10.385 29.984 1.00 55.62 596 GLN A O 1
ATOM 4720 N N . PRO A 1 597 ? -28.846 10.069 31.763 1.00 39.41 597 PRO A N 1
ATOM 4721 C CA . PRO A 1 597 ? -28.907 11.481 32.100 1.00 39.41 597 PRO A CA 1
ATOM 4722 C C . PRO A 1 597 ? -27.513 12.049 32.406 1.00 39.41 597 PRO A C 1
ATOM 4724 O O . PRO A 1 597 ? -26.745 11.521 33.212 1.00 39.41 597 PRO A O 1
ATOM 4727 N N . THR A 1 598 ? -27.189 13.190 31.790 1.00 36.00 598 THR A N 1
ATOM 4728 C CA . THR A 1 598 ? -25.936 13.941 32.017 1.00 36.00 598 THR A CA 1
ATOM 4729 C C . THR A 1 598 ? -25.896 14.643 33.380 1.00 36.00 598 THR A C 1
ATOM 4731 O O . THR A 1 598 ? -24.850 15.171 33.774 1.00 36.00 598 THR A O 1
ATOM 4734 N N . TYR A 1 599 ? -27.007 14.611 34.124 1.00 33.22 599 TYR A N 1
ATOM 4735 C CA . TYR A 1 599 ? -27.181 15.231 35.430 1.00 33.22 599 TYR A CA 1
ATOM 4736 C C . TYR A 1 599 ? -27.922 14.308 36.405 1.00 33.22 599 TYR A C 1
ATOM 4738 O O . TYR A 1 599 ? -28.919 13.701 36.035 1.00 33.22 599 TYR A O 1
ATOM 4746 N N . LEU A 1 600 ? -27.440 14.217 37.649 1.00 40.00 600 LEU A N 1
ATOM 4747 C CA . LEU A 1 600 ? -28.108 13.491 38.732 1.00 40.00 600 LEU A CA 1
ATOM 4748 C C . LEU A 1 600 ? -27.829 14.179 40.067 1.00 40.00 600 LEU A C 1
ATOM 4750 O O . LEU A 1 600 ? -26.662 14.419 40.389 1.00 40.00 600 LEU A O 1
ATOM 4754 N N . ASP A 1 601 ? -28.880 14.433 40.841 1.00 40.16 601 ASP A N 1
ATOM 4755 C CA . ASP A 1 601 ? -28.782 14.777 42.258 1.00 40.16 601 ASP A CA 1
ATOM 4756 C C . ASP A 1 601 ? -29.027 13.509 43.088 1.00 40.16 601 ASP A C 1
ATOM 4758 O O . ASP A 1 601 ? -30.139 13.236 43.519 1.00 40.16 601 ASP A O 1
ATOM 4762 N N . LEU A 1 602 ? -27.991 12.676 43.236 1.00 40.56 602 LEU A N 1
ATOM 4763 C CA . LEU A 1 602 ? -28.022 11.548 44.173 1.00 40.56 602 LEU A CA 1
ATOM 4764 C C . LEU A 1 602 ? -27.772 12.101 45.568 1.00 40.56 602 LEU A C 1
ATOM 4766 O O . LEU A 1 602 ? -26.622 12.404 45.914 1.00 40.56 602 LEU A O 1
ATOM 4770 N N . GLN A 1 603 ? -28.838 12.263 46.343 1.00 38.12 603 GLN A N 1
ATOM 4771 C CA . GLN A 1 603 ? -28.721 12.713 47.724 1.00 38.12 603 GLN A CA 1
ATOM 4772 C C . GLN A 1 603 ? -28.493 11.548 48.710 1.00 38.12 603 GLN A C 1
ATOM 4774 O O . GLN A 1 603 ? -27.991 11.833 49.795 1.00 38.12 603 GLN A O 1
ATOM 4779 N N . HIS A 1 604 ? -28.741 10.271 48.345 1.00 45.94 604 HIS A N 1
ATOM 4780 C CA . HIS A 1 604 ? -28.761 9.162 49.328 1.00 45.94 604 HIS A CA 1
ATOM 4781 C C . HIS A 1 604 ? -28.185 7.777 48.920 1.00 45.94 604 HIS A C 1
ATOM 4783 O O . HIS A 1 604 ? -28.431 6.798 49.622 1.00 45.94 604 HIS A O 1
ATOM 4789 N N . VAL A 1 605 ? -27.355 7.633 47.876 1.00 51.19 605 VAL A N 1
ATOM 4790 C CA . VAL A 1 605 ? -26.826 6.297 47.488 1.00 51.19 605 VAL A CA 1
ATOM 4791 C C . VAL A 1 605 ? -25.427 6.022 48.055 1.00 51.19 605 VAL A C 1
ATOM 4793 O O . VAL A 1 605 ? -24.428 6.125 47.347 1.00 51.19 605 VAL A O 1
ATOM 4796 N N . ASP A 1 606 ? -25.362 5.619 49.325 1.00 51.72 606 ASP A N 1
ATOM 4797 C CA . ASP A 1 606 ? -24.155 5.041 49.955 1.00 51.72 606 ASP A CA 1
ATOM 4798 C C . ASP A 1 606 ? -24.069 3.502 49.784 1.00 51.72 606 ASP A C 1
ATOM 4800 O O . ASP A 1 606 ? -23.176 2.854 50.331 1.00 51.72 606 ASP A O 1
ATOM 4804 N N . THR A 1 607 ? -24.993 2.890 49.030 1.00 58.38 607 THR A N 1
ATOM 4805 C CA . THR A 1 607 ? -25.155 1.425 48.925 1.00 58.38 607 THR A CA 1
ATOM 4806 C C . THR A 1 607 ? -24.517 0.767 47.701 1.00 58.38 607 THR A C 1
ATOM 4808 O O . THR A 1 607 ? -24.267 -0.433 47.753 1.00 58.38 607 THR A O 1
ATOM 4811 N N . VAL A 1 608 ? -24.225 1.511 46.627 1.00 65.50 608 VAL A N 1
ATOM 4812 C CA . VAL A 1 608 ? -23.585 0.977 45.407 1.00 65.50 608 VAL A CA 1
ATOM 4813 C C . VAL A 1 608 ? -22.090 1.295 45.427 1.00 65.50 608 VAL A C 1
ATOM 4815 O O . VAL A 1 608 ? -21.691 2.460 45.375 1.00 65.50 608 VAL A O 1
ATOM 4818 N N . THR A 1 609 ? -21.241 0.268 45.493 1.00 71.00 609 THR A N 1
ATOM 4819 C CA . THR A 1 609 ? -19.781 0.432 45.553 1.00 71.00 609 THR A CA 1
ATOM 4820 C C . THR A 1 609 ? -19.125 0.389 44.167 1.00 71.00 609 THR A C 1
ATOM 4822 O O . THR A 1 609 ? -19.698 -0.084 43.188 1.00 71.00 609 THR A O 1
ATOM 4825 N N . LEU A 1 610 ? -17.863 0.833 44.070 1.00 55.12 610 LEU A N 1
ATOM 4826 C CA . LEU A 1 610 ? -17.057 0.654 42.849 1.00 55.12 610 LEU A CA 1
ATOM 4827 C C . LEU A 1 610 ? -16.854 -0.828 42.490 1.00 55.12 610 LEU A C 1
ATOM 4829 O O . LEU A 1 610 ? -16.701 -1.148 41.314 1.00 55.12 610 LEU A O 1
ATOM 4833 N N . GLY A 1 611 ? -16.860 -1.721 43.487 1.00 66.44 611 GLY A N 1
ATOM 4834 C CA . GLY A 1 611 ? -16.802 -3.165 43.265 1.00 66.44 611 GLY A CA 1
ATOM 4835 C C . GLY A 1 611 ? -18.066 -3.689 42.586 1.00 66.44 611 GLY A C 1
ATOM 4836 O O . GLY A 1 611 ? -17.961 -4.458 41.636 1.00 66.44 611 GLY A O 1
ATOM 4837 N N . ASP A 1 612 ? -19.239 -3.206 43.001 1.00 72.62 612 ASP A N 1
ATOM 4838 C CA . ASP A 1 612 ? -20.522 -3.588 42.398 1.00 72.62 612 ASP A CA 1
ATOM 4839 C C . ASP A 1 612 ? -20.632 -3.108 40.946 1.00 72.62 612 ASP A C 1
ATOM 4841 O O . ASP A 1 612 ? -21.105 -3.846 40.083 1.00 72.62 612 ASP A O 1
ATOM 4845 N N . LEU A 1 613 ? -20.151 -1.893 40.653 1.00 69.56 613 LEU A N 1
ATOM 4846 C CA . LEU A 1 613 ? -20.084 -1.376 39.283 1.00 69.56 613 LEU A CA 1
ATOM 4847 C C . LEU A 1 613 ? -19.139 -2.223 38.415 1.00 69.56 613 LEU A C 1
ATOM 4849 O O . LEU A 1 613 ? -19.522 -2.624 37.319 1.00 69.56 613 LEU A O 1
ATOM 4853 N N . ALA A 1 614 ? -17.948 -2.569 38.909 1.00 65.81 614 ALA A N 1
ATOM 4854 C CA . ALA A 1 614 ? -17.018 -3.430 38.174 1.00 65.81 614 ALA A CA 1
ATOM 4855 C C . ALA A 1 614 ? -17.582 -4.849 37.942 1.00 65.81 614 ALA A C 1
ATOM 4857 O O . ALA A 1 614 ? -17.388 -5.436 36.875 1.00 65.81 614 ALA A O 1
ATOM 4858 N N . GLU A 1 615 ? -18.311 -5.405 38.916 1.00 77.56 615 GLU A N 1
ATOM 4859 C CA . GLU A 1 615 ? -18.981 -6.702 38.774 1.00 77.56 615 GLU A CA 1
ATOM 4860 C C . GLU A 1 615 ? -20.103 -6.645 37.726 1.00 77.56 615 GLU A C 1
ATOM 4862 O O . GLU A 1 615 ? -20.217 -7.546 36.887 1.00 77.56 615 GLU A O 1
ATOM 4867 N N . ALA A 1 616 ? -20.903 -5.577 37.745 1.00 77.88 616 ALA A N 1
ATOM 4868 C CA . ALA A 1 616 ? -21.963 -5.334 36.777 1.00 77.88 616 ALA A CA 1
ATOM 4869 C C . ALA A 1 616 ? -21.407 -5.177 35.353 1.00 77.88 616 ALA A C 1
ATOM 4871 O O . ALA A 1 616 ? -21.903 -5.823 34.430 1.00 77.88 616 ALA A O 1
ATOM 4872 N N . GLU A 1 617 ? -20.331 -4.407 35.177 1.00 73.12 617 GLU A N 1
ATOM 4873 C CA . GLU A 1 617 ? -19.626 -4.252 33.899 1.00 73.12 617 GLU A CA 1
ATOM 4874 C C . GLU A 1 617 ? -19.149 -5.606 33.349 1.00 73.12 617 GLU A C 1
ATOM 4876 O O . GLU A 1 617 ? -19.453 -5.982 32.212 1.00 73.12 617 GLU A O 1
ATOM 4881 N N . ALA A 1 618 ? -18.481 -6.405 34.187 1.00 69.00 618 ALA A N 1
ATOM 4882 C CA . ALA A 1 618 ? -18.014 -7.737 33.813 1.00 69.00 618 ALA A CA 1
ATOM 4883 C C . ALA A 1 618 ? -19.168 -8.714 33.512 1.00 69.00 618 ALA A C 1
ATOM 4885 O O . ALA A 1 618 ? -19.029 -9.613 32.678 1.00 69.00 618 ALA A O 1
ATOM 4886 N N . ALA A 1 619 ? -20.311 -8.586 34.191 1.00 77.75 619 ALA A N 1
ATOM 4887 C CA . ALA A 1 619 ? -21.498 -9.390 33.918 1.00 77.75 619 ALA A CA 1
ATOM 4888 C C . ALA A 1 619 ? -22.117 -9.052 32.554 1.00 77.75 619 ALA A C 1
ATOM 4890 O O . ALA A 1 619 ? -22.433 -9.972 31.799 1.00 77.75 619 ALA A O 1
ATOM 4891 N N . VAL A 1 620 ? -22.221 -7.765 32.210 1.00 79.25 620 VAL A N 1
ATOM 4892 C CA . VAL A 1 620 ? -22.740 -7.318 30.909 1.00 79.25 620 VAL A CA 1
ATOM 4893 C C . VAL A 1 620 ? -21.832 -7.797 29.777 1.00 79.25 620 VAL A C 1
ATOM 4895 O O . VAL A 1 620 ? -22.317 -8.419 28.835 1.00 79.25 620 VAL A O 1
ATOM 4898 N N . HIS A 1 621 ? -20.511 -7.631 29.902 1.00 75.88 621 HIS A N 1
ATOM 4899 C CA . HIS A 1 621 ? -19.563 -8.120 28.894 1.00 75.88 621 HIS A CA 1
ATOM 4900 C C . HIS A 1 621 ? -19.584 -9.644 28.708 1.00 75.88 621 HIS A C 1
ATOM 4902 O O . HIS A 1 621 ? -19.363 -10.122 27.597 1.00 75.88 621 HIS A O 1
ATOM 4908 N N . ARG A 1 622 ? -19.864 -10.424 29.763 1.00 76.12 622 ARG A N 1
ATOM 4909 C CA . ARG A 1 622 ? -20.036 -11.885 29.648 1.00 76.12 622 ARG A CA 1
ATOM 4910 C C . ARG A 1 622 ? -21.334 -12.276 28.943 1.00 76.12 622 ARG A C 1
ATOM 4912 O O . ARG A 1 622 ? -21.353 -13.292 28.254 1.00 76.12 622 ARG A O 1
ATOM 4919 N N . ALA A 1 623 ? -22.403 -11.504 29.131 1.00 78.56 623 ALA A N 1
ATOM 4920 C CA . ALA A 1 623 ? -23.697 -11.749 28.498 1.00 78.56 623 ALA A CA 1
ATOM 4921 C C . ALA A 1 623 ? -23.723 -11.336 27.014 1.00 78.56 623 ALA A C 1
ATOM 4923 O O . ALA A 1 623 ? -24.540 -11.835 26.243 1.00 78.56 623 ALA A O 1
ATOM 4924 N N . GLU A 1 624 ? -22.826 -10.440 26.604 1.00 81.12 624 GLU A N 1
ATOM 4925 C CA . GLU A 1 624 ? -22.763 -9.853 25.266 1.00 81.12 624 GLU A CA 1
ATOM 4926 C C . GLU A 1 624 ? -22.117 -10.786 24.223 1.00 81.12 624 GLU A C 1
ATOM 4928 O O . GLU A 1 624 ? -21.030 -10.534 23.702 1.00 81.12 624 GLU A O 1
ATOM 4933 N N . THR A 1 625 ? -22.798 -11.887 23.899 1.00 79.19 625 THR A N 1
ATOM 4934 C CA . THR A 1 625 ? -22.400 -12.803 22.818 1.00 79.19 625 THR A CA 1
ATOM 4935 C C . THR A 1 625 ? -23.083 -12.444 21.491 1.00 79.19 625 THR A C 1
ATOM 4937 O O . THR A 1 625 ? -24.195 -11.905 21.499 1.00 79.19 625 THR A O 1
ATOM 4940 N N . PRO A 1 626 ? -22.477 -12.751 20.324 1.00 72.62 626 PRO A N 1
ATOM 4941 C CA . PRO A 1 626 ? -23.114 -12.542 19.020 1.00 72.62 626 PRO A CA 1
ATOM 4942 C C . PRO A 1 626 ? -24.478 -13.229 18.903 1.00 72.62 626 PRO A C 1
ATOM 4944 O O . PRO A 1 626 ? -25.398 -12.684 18.294 1.00 72.62 626 PRO A O 1
ATOM 4947 N N . GLU A 1 627 ? -24.632 -14.409 19.501 1.00 78.81 627 GLU A N 1
ATOM 4948 C CA . GLU A 1 627 ? -25.884 -15.158 19.535 1.00 78.81 627 GLU A CA 1
ATOM 4949 C C . GLU A 1 627 ? -26.948 -14.419 20.349 1.00 78.81 627 GLU A C 1
ATOM 4951 O O . GLU A 1 627 ? -28.060 -14.234 19.850 1.00 78.81 627 GLU A O 1
ATOM 4956 N N . ALA A 1 628 ? -26.602 -13.951 21.554 1.00 80.31 628 ALA A N 1
ATOM 4957 C CA . ALA A 1 628 ? -27.515 -13.209 22.419 1.00 80.31 628 ALA A CA 1
ATOM 4958 C C . ALA A 1 628 ? -27.913 -11.862 21.798 1.00 80.31 628 ALA A C 1
ATOM 4960 O O . ALA A 1 628 ? -29.095 -11.520 21.777 1.00 80.31 628 ALA A O 1
ATOM 4961 N N . LEU A 1 629 ? -26.956 -11.139 21.207 1.00 82.06 629 LEU A N 1
ATOM 4962 C CA . LEU A 1 629 ? -27.202 -9.882 20.496 1.00 82.06 629 LEU A CA 1
ATOM 4963 C C . LEU A 1 629 ? -28.094 -10.080 19.270 1.00 82.06 629 LEU A C 1
ATOM 4965 O O . LEU A 1 629 ? -29.033 -9.317 19.060 1.00 82.06 629 LEU A O 1
ATOM 4969 N N . SER A 1 630 ? -27.847 -11.127 18.479 1.00 82.56 630 SER A N 1
ATOM 4970 C CA . SER A 1 630 ? -28.680 -11.446 17.316 1.00 82.56 630 SER A CA 1
ATOM 4971 C C . SER A 1 630 ? -30.105 -11.789 17.733 1.00 82.56 630 SER A C 1
ATOM 4973 O O . SER A 1 630 ? -31.055 -11.298 17.129 1.00 82.56 630 SER A O 1
ATOM 4975 N N . GLN A 1 631 ? -30.266 -12.607 18.775 1.00 83.88 631 GLN A N 1
ATOM 4976 C CA . GLN A 1 631 ? -31.580 -12.958 19.309 1.00 83.88 631 GLN A CA 1
ATOM 4977 C C . GLN A 1 631 ? -32.307 -11.728 19.851 1.00 83.88 631 GLN A C 1
ATOM 4979 O O . GLN A 1 631 ? -33.481 -11.543 19.544 1.00 83.88 631 GLN A O 1
ATOM 4984 N N . PHE A 1 632 ? -31.609 -10.861 20.586 1.00 86.00 632 PHE A N 1
ATOM 4985 C CA . PHE A 1 632 ? -32.169 -9.619 21.107 1.00 86.00 632 PHE A CA 1
ATOM 4986 C C . PHE A 1 632 ? -32.586 -8.659 19.987 1.00 86.00 632 PHE A C 1
ATOM 4988 O O . PHE A 1 632 ? -33.691 -8.121 20.024 1.00 86.00 632 PHE A O 1
ATOM 4995 N N . LEU A 1 633 ? -31.742 -8.486 18.963 1.00 86.06 633 LEU A N 1
ATOM 4996 C CA . LEU A 1 633 ? -31.998 -7.592 17.834 1.00 86.06 633 LEU A CA 1
ATOM 4997 C C . LEU A 1 633 ? -33.214 -8.037 17.011 1.00 86.06 633 LEU A C 1
ATOM 4999 O O . LEU A 1 633 ? -34.012 -7.200 16.603 1.00 86.06 633 LEU A O 1
ATOM 5003 N N . VAL A 1 634 ? -33.406 -9.346 16.807 1.00 84.94 634 VAL A N 1
ATOM 5004 C CA . VAL A 1 634 ? -34.578 -9.883 16.087 1.00 84.94 634 VAL A CA 1
ATOM 5005 C C . VAL A 1 634 ? -35.890 -9.553 16.799 1.00 84.94 634 VAL A C 1
ATOM 5007 O O . VAL A 1 634 ? -36.913 -9.413 16.131 1.00 84.94 634 VAL A O 1
ATOM 5010 N N . GLN A 1 635 ? -35.880 -9.384 18.124 1.00 82.69 635 GLN A N 1
ATOM 5011 C CA . GLN A 1 635 ? -37.070 -8.984 18.882 1.00 82.69 635 GLN A CA 1
ATOM 5012 C C . GLN A 1 635 ? -37.380 -7.485 18.771 1.00 82.69 635 GLN A C 1
ATOM 5014 O O . GLN A 1 635 ? -38.479 -7.062 19.125 1.00 82.69 635 GLN A O 1
ATOM 5019 N N . GLN A 1 636 ? -36.450 -6.674 18.257 1.00 84.12 636 GLN A N 1
ATOM 5020 C CA . GLN A 1 636 ? -36.646 -5.234 18.146 1.00 84.12 636 GLN A CA 1
ATOM 5021 C C . GLN A 1 636 ? -37.499 -4.878 16.927 1.00 84.12 636 GLN A C 1
ATOM 5023 O O . GLN A 1 636 ? -37.170 -5.217 15.788 1.00 84.12 636 GLN A O 1
ATOM 5028 N N . THR A 1 637 ? -38.578 -4.129 17.156 1.00 77.44 637 THR A N 1
ATOM 5029 C CA . THR A 1 637 ? -39.523 -3.723 16.101 1.00 77.44 637 THR A CA 1
ATOM 5030 C C . THR A 1 637 ? -38.845 -2.904 15.003 1.00 77.44 637 THR A C 1
ATOM 5032 O O . THR A 1 637 ? -39.077 -3.161 13.826 1.00 77.44 637 THR A O 1
ATOM 5035 N N . PHE A 1 638 ? -37.919 -2.007 15.359 1.00 80.62 638 PHE A N 1
ATOM 5036 C CA . PHE A 1 638 ? -37.170 -1.209 14.382 1.00 80.62 638 PHE A CA 1
ATOM 5037 C C . PHE A 1 638 ? -36.316 -2.060 13.431 1.00 80.62 638 PHE A C 1
ATOM 5039 O O . PHE A 1 638 ? -36.155 -1.717 12.261 1.00 80.62 638 PHE A O 1
ATOM 5046 N N . TRP A 1 639 ? -35.765 -3.175 13.920 1.00 83.75 639 TRP A N 1
ATOM 5047 C CA . TRP A 1 639 ? -34.938 -4.067 13.114 1.00 83.75 639 TRP A CA 1
ATOM 5048 C C . TRP A 1 639 ? -35.799 -4.902 12.169 1.00 83.75 639 TRP A C 1
ATOM 5050 O O . TRP A 1 639 ? -35.479 -5.034 10.988 1.00 83.75 639 TRP A O 1
ATOM 5060 N N . GLN A 1 640 ? -36.928 -5.412 12.670 1.00 82.06 640 GLN A N 1
ATOM 5061 C CA . GLN A 1 640 ? -37.914 -6.122 11.854 1.00 82.06 640 GLN A CA 1
ATOM 5062 C C . GLN A 1 640 ? -38.447 -5.237 10.719 1.00 82.06 640 GLN A C 1
ATOM 5064 O O . GLN A 1 640 ? -38.541 -5.698 9.579 1.00 82.06 640 GLN A O 1
ATOM 5069 N N . ASP A 1 641 ? -38.756 -3.972 11.017 1.00 78.44 641 ASP A N 1
ATOM 5070 C CA . ASP A 1 641 ? -39.232 -2.990 10.040 1.00 78.44 641 ASP A CA 1
ATOM 5071 C C . ASP A 1 641 ? -38.157 -2.721 8.971 1.00 78.44 641 ASP A C 1
ATOM 5073 O O . ASP A 1 641 ? -38.428 -2.844 7.774 1.00 78.44 641 ASP A O 1
ATOM 5077 N N . HIS A 1 642 ? -36.911 -2.456 9.383 1.00 81.44 642 HIS A N 1
ATOM 5078 C CA . HIS A 1 642 ? -35.791 -2.220 8.466 1.00 81.44 642 HIS A CA 1
ATOM 5079 C C . HIS A 1 642 ? -35.538 -3.404 7.526 1.00 81.44 642 HIS A C 1
ATOM 5081 O O . HIS A 1 642 ? -35.472 -3.233 6.308 1.00 81.44 642 HIS A O 1
ATOM 5087 N N . VAL A 1 643 ? -35.444 -4.617 8.076 1.00 83.69 643 VAL A N 1
ATOM 5088 C CA . VAL A 1 643 ? -35.133 -5.826 7.305 1.00 83.69 643 VAL A CA 1
ATOM 5089 C C . VAL A 1 643 ? -36.232 -6.144 6.285 1.00 83.69 643 VAL A C 1
ATOM 5091 O O . VAL A 1 643 ? -35.935 -6.564 5.166 1.00 83.69 643 VAL A O 1
ATOM 5094 N N . ARG A 1 644 ? -37.504 -5.900 6.626 1.00 81.62 644 ARG A N 1
ATOM 5095 C CA . ARG A 1 644 ? -38.633 -6.098 5.703 1.00 81.62 644 ARG A CA 1
ATOM 5096 C C . ARG A 1 644 ? -38.629 -5.117 4.536 1.00 81.62 644 ARG A C 1
ATOM 5098 O O . ARG A 1 644 ? -39.049 -5.498 3.444 1.00 81.62 644 ARG A O 1
ATOM 5105 N N . VAL A 1 645 ? -38.186 -3.881 4.763 1.00 79.00 645 VAL A N 1
ATOM 5106 C CA . VAL A 1 645 ? -38.107 -2.846 3.725 1.00 79.00 645 VAL A CA 1
ATOM 5107 C C . VAL A 1 645 ? -36.888 -3.077 2.829 1.00 79.00 645 VAL A C 1
ATOM 5109 O O . VAL A 1 645 ? -37.044 -3.234 1.617 1.00 79.00 645 VAL A O 1
ATOM 5112 N N . GLU A 1 646 ? -35.694 -3.178 3.416 1.00 78.75 646 GLU A N 1
ATOM 5113 C CA . GLU A 1 646 ? -34.425 -3.278 2.679 1.00 78.75 646 GLU A CA 1
ATOM 5114 C C . GLU A 1 646 ? -34.301 -4.607 1.915 1.00 78.75 646 GLU A C 1
ATOM 5116 O O . GLU A 1 646 ? -33.909 -4.633 0.750 1.00 78.75 646 GLU A O 1
ATOM 5121 N N . TYR A 1 647 ? -34.710 -5.724 2.529 1.00 82.00 647 TYR A N 1
ATOM 5122 C CA . TYR A 1 647 ? -34.628 -7.063 1.927 1.00 82.00 647 TYR A CA 1
ATOM 5123 C C . TYR A 1 647 ? -35.973 -7.554 1.383 1.00 82.00 647 TYR A C 1
ATOM 5125 O O . TYR A 1 647 ? -36.198 -8.761 1.244 1.00 82.00 647 TYR A O 1
ATOM 5133 N N . SER A 1 648 ? -36.870 -6.627 1.034 1.00 84.50 648 SER A N 1
ATOM 5134 C CA . SER A 1 648 ? -38.231 -6.912 0.559 1.00 84.50 648 SER A CA 1
ATOM 5135 C C . SER A 1 648 ? -38.290 -7.958 -0.564 1.00 84.50 648 SER A C 1
ATOM 5137 O O . SER A 1 648 ? -39.180 -8.808 -0.559 1.00 84.50 648 SER A O 1
ATOM 5139 N N . ALA A 1 649 ? -37.313 -7.980 -1.478 1.00 77.44 649 ALA A N 1
ATOM 5140 C CA . ALA A 1 649 ? -37.224 -8.969 -2.556 1.00 77.44 649 ALA A CA 1
ATOM 5141 C C . ALA A 1 649 ? -37.042 -10.418 -2.057 1.00 77.44 649 ALA A C 1
ATOM 5143 O O . ALA A 1 649 ? -37.646 -11.341 -2.613 1.00 77.44 649 ALA A O 1
ATOM 5144 N N . GLN A 1 650 ? -36.249 -10.630 -1.000 1.00 80.00 650 GLN A N 1
ATOM 5145 C CA . GLN A 1 650 ? -36.010 -11.957 -0.416 1.00 80.00 650 GLN A CA 1
ATOM 5146 C C . GLN A 1 650 ? -37.253 -12.454 0.333 1.00 80.00 650 GLN A C 1
ATOM 5148 O O . GLN A 1 650 ? -37.692 -13.586 0.127 1.00 80.00 650 GLN A O 1
ATOM 5153 N N . PHE A 1 651 ? -37.904 -11.576 1.104 1.00 83.62 651 PHE A N 1
ATOM 5154 C CA . PHE A 1 651 ? -39.194 -11.881 1.736 1.00 83.62 651 PHE A CA 1
ATOM 5155 C C . PHE A 1 651 ? -40.294 -12.144 0.695 1.00 83.62 651 PHE A C 1
ATOM 5157 O O . PHE A 1 651 ? -41.095 -13.066 0.853 1.00 83.62 651 PHE A O 1
ATOM 5164 N N . ALA A 1 652 ? -40.321 -11.396 -0.411 1.00 81.38 652 ALA A N 1
ATOM 5165 C CA . ALA A 1 652 ? -41.262 -11.622 -1.506 1.00 81.38 652 ALA A CA 1
ATOM 5166 C C . ALA A 1 652 ? -41.031 -12.969 -2.212 1.00 81.38 652 ALA A C 1
ATOM 5168 O O . ALA A 1 652 ? -41.993 -13.616 -2.629 1.00 81.38 652 ALA A O 1
ATOM 5169 N N . ALA A 1 653 ? -39.781 -13.428 -2.337 1.00 82.19 653 ALA A N 1
ATOM 5170 C CA . ALA A 1 653 ? -39.468 -14.752 -2.876 1.00 82.19 653 ALA A CA 1
ATOM 5171 C C . ALA A 1 653 ? -40.027 -15.878 -1.989 1.00 82.19 653 ALA A C 1
ATOM 5173 O O . ALA A 1 653 ? -40.710 -16.765 -2.507 1.00 82.19 653 ALA A O 1
ATOM 5174 N N . ILE A 1 654 ? -39.837 -15.786 -0.665 1.00 83.75 654 ILE A N 1
ATOM 5175 C CA . ILE A 1 654 ? -40.444 -16.716 0.301 1.00 83.75 654 ILE A CA 1
ATOM 5176 C C . ILE A 1 654 ? -41.970 -16.681 0.148 1.00 83.75 654 ILE A C 1
ATOM 5178 O O . ILE A 1 654 ? -42.602 -17.704 -0.113 1.00 83.75 654 ILE A O 1
ATOM 5182 N N . ARG A 1 655 ? -42.591 -15.498 0.194 1.00 85.62 655 ARG A N 1
ATOM 5183 C CA . ARG A 1 655 ? -44.053 -15.368 0.080 1.00 85.62 655 ARG A CA 1
ATOM 5184 C C . ARG A 1 655 ? -44.617 -15.927 -1.224 1.00 85.62 655 ARG A C 1
ATOM 5186 O O . ARG A 1 655 ? -45.661 -16.569 -1.171 1.00 85.62 655 ARG A O 1
ATOM 5193 N N . ARG A 1 656 ? -43.943 -15.751 -2.367 1.00 84.38 656 ARG A N 1
ATOM 5194 C CA . ARG A 1 656 ? -44.369 -16.328 -3.659 1.00 84.38 656 ARG A CA 1
ATOM 5195 C C . ARG A 1 656 ? -44.370 -17.855 -3.642 1.00 84.38 656 ARG A C 1
ATOM 5197 O O . ARG A 1 656 ? -45.352 -18.457 -4.072 1.00 84.38 656 ARG A O 1
ATOM 5204 N N . ARG A 1 657 ? -43.323 -18.481 -3.091 1.00 83.69 657 ARG A N 1
ATOM 5205 C CA . ARG A 1 657 ? -43.215 -19.947 -2.973 1.00 83.69 657 ARG A CA 1
ATOM 5206 C C . ARG A 1 657 ? -44.365 -20.537 -2.153 1.00 83.69 657 ARG A C 1
ATOM 5208 O O . ARG A 1 657 ? -44.947 -21.547 -2.538 1.00 83.69 657 ARG A O 1
ATOM 5215 N N . TYR A 1 658 ? -44.714 -19.895 -1.042 1.00 83.00 658 TYR A N 1
ATOM 5216 C CA . TYR A 1 658 ? -45.815 -20.340 -0.183 1.00 83.00 658 TYR A CA 1
ATOM 5217 C C . TYR A 1 658 ? -47.193 -19.929 -0.722 1.00 83.00 658 TYR A C 1
ATOM 5219 O O . TYR A 1 658 ? -48.157 -20.667 -0.545 1.00 83.00 658 TYR A O 1
ATOM 5227 N N . GLY A 1 659 ? -47.286 -18.807 -1.440 1.00 79.50 659 GLY A N 1
ATOM 5228 C CA . GLY A 1 659 ? -48.496 -18.371 -2.137 1.00 79.50 659 GLY A CA 1
ATOM 5229 C C . GLY A 1 659 ? -48.936 -19.355 -3.219 1.00 79.50 659 GLY A C 1
ATOM 5230 O O . GLY A 1 659 ? -50.111 -19.695 -3.277 1.00 79.50 659 GLY A O 1
ATOM 5231 N N . ALA A 1 660 ? -47.997 -19.900 -4.000 1.00 76.44 660 ALA A N 1
ATOM 5232 C CA . ALA A 1 660 ? -48.290 -20.950 -4.979 1.00 76.44 660 ALA A CA 1
ATOM 5233 C C . ALA A 1 660 ? -48.827 -22.239 -4.321 1.00 76.44 660 ALA A C 1
ATOM 5235 O O . ALA A 1 660 ? -49.749 -22.862 -4.837 1.00 76.44 660 ALA A O 1
ATOM 5236 N N . ARG A 1 661 ? -48.303 -22.609 -3.142 1.00 79.44 661 ARG A N 1
ATOM 5237 C CA . ARG A 1 661 ? -48.780 -23.768 -2.361 1.00 79.44 661 ARG A CA 1
ATOM 5238 C C . ARG A 1 661 ? -50.169 -23.543 -1.757 1.00 79.44 661 ARG A C 1
ATOM 5240 O O . ARG A 1 661 ? -50.950 -24.482 -1.691 1.00 79.44 661 ARG A O 1
ATOM 5247 N N . LEU A 1 662 ? -50.479 -22.315 -1.332 1.00 78.69 662 LEU A N 1
ATOM 5248 C CA . LEU A 1 662 ? -51.817 -21.941 -0.857 1.00 78.69 662 LEU A CA 1
ATOM 5249 C C . LEU A 1 662 ? -52.831 -21.888 -2.008 1.00 78.69 662 LEU A C 1
ATOM 5251 O O . LEU A 1 662 ? -53.958 -22.335 -1.838 1.00 78.69 662 LEU A O 1
ATOM 5255 N N . ALA A 1 663 ? -52.426 -21.406 -3.186 1.00 74.19 663 ALA A N 1
ATOM 5256 C CA . ALA A 1 663 ? -53.263 -21.388 -4.386 1.00 74.19 663 ALA A CA 1
ATOM 5257 C C . ALA A 1 663 ? -53.559 -22.798 -4.935 1.00 74.19 663 ALA A C 1
ATOM 5259 O O . ALA A 1 663 ? -54.577 -23.001 -5.583 1.00 74.19 663 ALA A O 1
ATOM 5260 N N . ALA A 1 664 ? -52.709 -23.788 -4.648 1.00 73.06 664 ALA A N 1
ATOM 5261 C CA . ALA A 1 664 ? -52.963 -25.194 -4.970 1.00 73.06 664 ALA A CA 1
ATOM 5262 C C . ALA A 1 664 ? -53.973 -25.878 -4.020 1.00 73.06 664 ALA A C 1
ATOM 5264 O O . ALA A 1 664 ? -54.373 -27.008 -4.278 1.00 73.06 664 ALA A O 1
ATOM 5265 N N . LEU A 1 665 ? -54.383 -25.213 -2.931 1.00 73.19 665 LEU A N 1
ATOM 5266 C CA . LEU A 1 665 ? -55.382 -25.695 -1.965 1.00 73.19 665 LEU A CA 1
ATOM 5267 C C . LEU A 1 665 ? -56.759 -25.039 -2.160 1.00 73.19 665 LEU A C 1
ATOM 5269 O O . LEU A 1 665 ? -57.573 -25.024 -1.235 1.00 73.19 665 LEU A O 1
ATOM 5273 N N . VAL A 1 666 ? -57.012 -24.460 -3.339 1.00 61.50 666 VAL A N 1
ATOM 5274 C CA . VAL A 1 666 ? -58.324 -23.901 -3.687 1.00 61.50 666 VAL A CA 1
ATOM 5275 C C . VAL A 1 666 ? -59.375 -25.014 -3.579 1.00 61.50 666 VAL A C 1
ATOM 5277 O O . VAL A 1 666 ? -59.161 -26.085 -4.148 1.00 61.50 666 VAL A O 1
ATOM 5280 N N . PRO A 1 667 ? -60.476 -24.799 -2.835 1.00 60.84 667 PRO A N 1
ATOM 5281 C CA . PRO A 1 667 ? -61.525 -25.799 -2.723 1.00 60.84 667 PRO A CA 1
ATOM 5282 C C . PRO A 1 667 ? -62.119 -26.096 -4.105 1.00 60.84 667 PRO A C 1
ATOM 5284 O O . PRO A 1 667 ? -62.440 -25.181 -4.865 1.00 60.84 667 PRO A O 1
ATOM 5287 N N . GLU A 1 668 ? -62.254 -27.383 -4.421 1.00 58.84 668 GLU A N 1
ATOM 5288 C CA . GLU A 1 668 ? -63.012 -27.864 -5.580 1.00 58.84 668 GLU A CA 1
ATOM 5289 C C . GLU A 1 668 ? -64.447 -27.295 -5.533 1.00 58.84 668 GLU A C 1
ATOM 5291 O O . GLU A 1 668 ? -65.000 -27.120 -4.437 1.00 58.84 668 GLU A O 1
ATOM 5296 N N . PRO A 1 669 ? -65.078 -26.999 -6.685 1.00 47.72 669 PRO A N 1
ATOM 5297 C CA . PRO A 1 669 ? -66.426 -26.438 -6.719 1.00 47.72 669 PRO A CA 1
ATOM 5298 C C . PRO A 1 669 ? -67.415 -27.373 -5.999 1.00 47.72 669 PRO A C 1
ATOM 5300 O O . PRO A 1 669 ? -67.728 -28.457 -6.484 1.00 47.72 669 PRO A O 1
ATOM 5303 N N . GLY A 1 670 ? -67.882 -26.946 -4.817 1.00 60.19 670 GLY A N 1
ATOM 5304 C CA . GLY A 1 670 ? -68.738 -27.725 -3.910 1.00 60.19 670 GLY A CA 1
ATOM 5305 C C . GLY A 1 670 ? -68.233 -27.831 -2.461 1.00 60.19 670 GLY A C 1
ATOM 5306 O O . GLY A 1 670 ? -68.972 -28.314 -1.607 1.00 60.19 670 GLY A O 1
ATOM 5307 N N . GLN A 1 671 ? -67.009 -27.381 -2.158 1.00 58.69 671 GLN A N 1
ATOM 5308 C CA . GLN A 1 671 ? -66.501 -27.254 -0.785 1.00 58.69 671 GLN A CA 1
ATOM 5309 C C . GLN A 1 671 ? -66.530 -25.790 -0.322 1.00 58.69 671 GLN A C 1
ATOM 5311 O O . GLN A 1 671 ? -65.804 -24.954 -0.854 1.00 58.69 671 GLN A O 1
ATOM 5316 N N . ASP A 1 672 ? -67.335 -25.483 0.700 1.00 55.22 672 ASP A N 1
ATOM 5317 C CA . ASP A 1 672 ? -67.545 -24.099 1.158 1.00 55.22 672 ASP A CA 1
ATOM 5318 C C . ASP A 1 672 ? -66.283 -23.453 1.764 1.00 55.22 672 ASP A C 1
ATOM 5320 O O . ASP A 1 672 ? -66.134 -22.229 1.714 1.00 55.22 672 ASP A O 1
ATOM 5324 N N . HIS A 1 673 ? -65.332 -24.240 2.293 1.00 58.06 673 HIS A N 1
ATOM 5325 C CA . HIS A 1 673 ? -64.123 -23.730 2.954 1.00 58.06 673 HIS A CA 1
ATOM 5326 C C . HIS A 1 673 ? -62.881 -24.599 2.694 1.00 58.06 673 HIS A C 1
ATOM 5328 O O . HIS A 1 673 ? -62.937 -25.825 2.764 1.00 58.06 673 HIS A O 1
ATOM 5334 N N . ALA A 1 674 ? -61.730 -23.955 2.460 1.00 58.75 674 ALA A N 1
ATOM 5335 C CA . ALA A 1 674 ? -60.435 -24.633 2.384 1.00 58.75 674 ALA A CA 1
ATOM 5336 C C . ALA A 1 674 ? -60.100 -25.332 3.723 1.00 58.75 674 ALA A C 1
ATOM 5338 O O . ALA A 1 674 ? -60.388 -24.775 4.790 1.00 58.75 674 ALA A O 1
ATOM 5339 N N . PRO A 1 675 ? -59.461 -26.517 3.715 1.00 63.22 675 PRO A N 1
ATOM 5340 C CA . PRO A 1 675 ? -59.139 -27.239 4.942 1.00 63.22 675 PRO A CA 1
ATOM 5341 C C . PRO A 1 675 ? -58.178 -26.414 5.821 1.00 63.22 675 PRO A C 1
ATOM 5343 O O . PRO A 1 675 ? -57.051 -26.101 5.433 1.00 63.22 675 PRO A O 1
ATOM 5346 N N . SER A 1 676 ? -58.628 -26.055 7.029 1.00 61.50 676 SER A N 1
ATOM 5347 C CA . SER A 1 676 ? -57.931 -25.126 7.935 1.00 61.50 676 SER A CA 1
ATOM 5348 C C . SER A 1 676 ? -56.590 -25.661 8.456 1.00 61.50 676 SER A C 1
ATOM 5350 O O . SER A 1 676 ? -55.655 -24.888 8.656 1.00 61.50 676 SER A O 1
ATOM 5352 N N . GLY A 1 677 ? -56.454 -26.981 8.621 1.00 73.69 677 GLY A N 1
ATOM 5353 C CA . GLY A 1 677 ? -55.212 -27.632 9.063 1.00 73.69 677 GLY A CA 1
ATOM 5354 C C . GLY A 1 677 ? -54.027 -27.415 8.104 1.00 73.69 677 GLY A C 1
ATOM 5355 O O . GLY A 1 677 ? -53.026 -26.822 8.513 1.00 73.69 677 GLY A O 1
ATOM 5356 N N . PRO A 1 678 ? -54.127 -27.832 6.825 1.00 75.50 678 PRO A N 1
ATOM 5357 C CA . PRO A 1 678 ? -53.096 -27.608 5.808 1.00 75.50 678 PRO A CA 1
ATOM 5358 C C . PRO A 1 678 ? -52.742 -26.130 5.604 1.00 75.50 678 PRO A C 1
ATOM 5360 O O . PRO A 1 678 ? -51.565 -25.788 5.489 1.00 75.50 678 PRO A O 1
ATOM 5363 N N . VAL A 1 679 ? -53.742 -25.242 5.616 1.00 76.31 679 VAL A N 1
ATOM 5364 C CA . VAL A 1 679 ? -53.528 -23.792 5.488 1.00 76.31 679 VAL A CA 1
ATOM 5365 C C . VAL A 1 679 ? -52.721 -23.254 6.673 1.00 76.31 679 VAL A C 1
ATOM 5367 O O . VAL A 1 679 ? -51.717 -22.567 6.470 1.00 76.31 679 VAL A O 1
ATOM 5370 N N . ASN A 1 680 ? -53.090 -23.616 7.905 1.00 79.25 680 ASN A N 1
ATOM 5371 C CA . ASN A 1 680 ? -52.372 -23.189 9.107 1.00 79.25 680 ASN A CA 1
ATOM 5372 C C . ASN A 1 680 ? -50.933 -23.722 9.146 1.00 79.25 680 ASN A C 1
ATOM 5374 O O . ASN A 1 680 ? -50.027 -22.977 9.515 1.00 79.25 680 ASN A O 1
ATOM 5378 N N . ALA A 1 681 ? -50.698 -24.963 8.705 1.00 77.94 681 ALA A N 1
ATOM 5379 C CA . ALA A 1 681 ? -49.359 -25.546 8.629 1.00 77.94 681 ALA A CA 1
ATOM 5380 C C . ALA A 1 681 ? -48.456 -24.809 7.622 1.00 77.94 681 ALA A C 1
ATOM 5382 O O . ALA A 1 681 ? -47.311 -24.483 7.932 1.00 77.94 681 ALA A O 1
ATOM 5383 N N . ILE A 1 682 ? -48.977 -24.475 6.436 1.00 80.56 682 ILE A N 1
ATOM 5384 C CA . ILE A 1 682 ? -48.229 -23.733 5.407 1.00 80.56 682 ILE A CA 1
ATOM 5385 C C . ILE A 1 682 ? -47.937 -22.299 5.870 1.00 80.56 682 ILE A C 1
ATOM 5387 O O . ILE A 1 682 ? -46.838 -21.788 5.647 1.00 80.56 682 ILE A O 1
ATOM 5391 N N . VAL A 1 683 ? -48.888 -21.649 6.548 1.00 78.94 683 VAL A N 1
ATOM 5392 C CA . VAL A 1 683 ? -48.690 -20.310 7.124 1.00 78.94 683 VAL A CA 1
ATOM 5393 C C . VAL A 1 683 ? -47.669 -20.335 8.265 1.00 78.94 683 VAL A C 1
ATOM 5395 O O . VAL A 1 683 ? -46.846 -19.421 8.346 1.00 78.94 683 VAL A O 1
ATOM 5398 N N . ALA A 1 684 ? -47.685 -21.364 9.117 1.00 78.62 684 ALA A N 1
ATOM 5399 C CA . ALA A 1 684 ? -46.703 -21.547 10.184 1.00 78.62 684 ALA A CA 1
ATOM 5400 C C . ALA A 1 684 ? -45.291 -21.759 9.617 1.00 78.62 684 ALA A C 1
ATOM 5402 O O . ALA A 1 684 ? -44.372 -21.042 10.001 1.00 78.62 684 ALA A O 1
ATOM 5403 N N . GLN A 1 685 ? -45.145 -22.635 8.620 1.00 79.50 685 GLN A N 1
ATOM 5404 C CA . GLN A 1 685 ? -43.864 -22.902 7.960 1.00 79.50 685 GLN A CA 1
ATOM 5405 C C . GLN A 1 685 ? -43.309 -21.655 7.246 1.00 79.50 685 GLN A C 1
ATOM 5407 O O . GLN A 1 685 ? -42.117 -21.365 7.321 1.00 79.50 685 GLN A O 1
ATOM 5412 N N . ARG A 1 686 ? -44.178 -20.849 6.613 1.00 87.81 686 ARG A N 1
ATOM 5413 C CA . ARG A 1 686 ? -43.787 -19.548 6.044 1.00 87.81 686 ARG A CA 1
ATOM 5414 C C . ARG A 1 686 ? -43.257 -18.599 7.121 1.00 87.81 686 ARG A C 1
ATOM 5416 O O . ARG A 1 686 ? -42.259 -17.924 6.893 1.00 87.81 686 ARG A O 1
ATOM 5423 N N . ARG A 1 687 ? -43.942 -18.510 8.269 1.00 80.06 687 ARG A N 1
ATOM 5424 C CA . ARG A 1 687 ? -43.522 -17.649 9.389 1.00 80.06 687 ARG A CA 1
ATOM 5425 C C . ARG A 1 687 ? -42.174 -18.089 9.953 1.00 80.06 687 ARG A C 1
ATOM 5427 O O . ARG A 1 687 ? -41.357 -17.230 10.264 1.00 80.06 687 ARG A O 1
ATOM 5434 N N . GLU A 1 688 ? -41.941 -19.393 10.044 1.00 80.69 688 GLU A N 1
ATOM 5435 C CA . GLU A 1 688 ? -40.674 -19.960 10.501 1.00 80.69 688 GLU A CA 1
ATOM 5436 C C . GLU A 1 688 ? -39.524 -19.623 9.537 1.00 80.69 688 GLU A C 1
ATOM 5438 O O . GLU A 1 688 ? -38.502 -19.103 9.974 1.00 80.69 688 GLU A O 1
ATOM 5443 N N . GLU A 1 689 ? -39.707 -19.788 8.220 1.00 79.44 689 GLU A N 1
ATOM 5444 C CA . GLU A 1 689 ? -38.692 -19.382 7.230 1.00 79.44 689 GLU A CA 1
ATOM 5445 C C . GLU A 1 689 ? -38.420 -17.866 7.246 1.00 79.44 689 GLU A C 1
ATOM 5447 O O . GLU A 1 689 ? -37.263 -17.446 7.173 1.00 79.44 689 GLU A O 1
ATOM 5452 N N . GLU A 1 690 ? -39.455 -17.027 7.378 1.00 82.06 690 GLU A N 1
ATOM 5453 C CA . GLU A 1 690 ? -39.279 -15.574 7.518 1.00 82.06 690 GLU A CA 1
ATOM 5454 C C . GLU A 1 690 ? -38.504 -15.219 8.809 1.00 82.06 690 GLU A C 1
ATOM 5456 O O . GLU A 1 690 ? -37.645 -14.329 8.795 1.00 82.06 690 GLU A O 1
ATOM 5461 N N . GLN A 1 691 ? -38.756 -15.924 9.921 1.00 79.75 691 GLN A N 1
ATOM 5462 C CA . GLN A 1 691 ? -38.019 -15.752 11.181 1.00 79.75 691 GLN A CA 1
ATOM 5463 C C . GLN A 1 691 ? -36.560 -16.203 11.067 1.00 79.75 691 GLN A C 1
ATOM 5465 O O . GLN A 1 691 ? -35.670 -15.487 11.527 1.00 79.75 691 GLN A O 1
ATOM 5470 N N . VAL A 1 692 ? -36.297 -17.335 10.410 1.00 79.25 692 VAL A N 1
ATOM 5471 C CA . VAL A 1 692 ? -34.938 -17.823 10.139 1.00 79.25 692 VAL A CA 1
ATOM 5472 C C . VAL A 1 692 ? -34.174 -16.823 9.277 1.00 79.25 692 VAL A C 1
ATOM 5474 O O . VAL A 1 692 ? -33.037 -16.496 9.606 1.00 79.25 692 VAL A O 1
ATOM 5477 N N . LEU A 1 693 ? -34.791 -16.268 8.229 1.00 77.44 693 LEU A N 1
ATOM 5478 C CA . LEU A 1 693 ? -34.163 -15.227 7.412 1.00 77.44 693 LEU A CA 1
ATOM 5479 C C . LEU A 1 693 ? -33.833 -13.981 8.246 1.00 77.44 693 LEU A C 1
ATOM 5481 O O . LEU A 1 693 ? -32.716 -13.472 8.176 1.00 77.44 693 LEU A O 1
ATOM 5485 N N . THR A 1 694 ? -34.770 -13.519 9.077 1.00 77.44 694 THR A N 1
ATOM 5486 C CA . THR A 1 694 ? -34.559 -12.357 9.957 1.00 77.44 694 THR A CA 1
ATOM 5487 C C . THR A 1 694 ? -33.415 -12.603 10.947 1.00 77.44 694 THR A C 1
ATOM 5489 O O . THR A 1 694 ? -32.599 -11.711 11.175 1.00 77.44 694 THR A O 1
ATOM 5492 N N . LEU A 1 695 ? -33.306 -13.820 11.492 1.00 78.12 695 LEU A N 1
ATOM 5493 C CA . LEU A 1 695 ? -32.216 -14.226 12.379 1.00 78.12 695 LEU A CA 1
ATOM 5494 C C . LEU A 1 695 ? -30.875 -14.346 11.647 1.00 78.12 695 LEU A C 1
ATOM 5496 O O . LEU A 1 695 ? -29.860 -13.904 12.177 1.00 78.12 695 LEU A O 1
ATOM 5500 N N . THR A 1 696 ? -30.848 -14.895 10.434 1.00 71.94 696 THR A N 1
ATOM 5501 C CA . THR A 1 696 ? -29.635 -14.963 9.605 1.00 71.94 696 THR A CA 1
ATOM 5502 C C . THR A 1 696 ? -29.140 -13.569 9.245 1.00 71.94 696 THR A C 1
ATOM 5504 O O . THR A 1 696 ? -27.947 -13.294 9.347 1.00 71.94 696 THR A O 1
ATOM 5507 N N . LEU A 1 697 ? -30.052 -12.658 8.902 1.00 76.00 697 LEU A N 1
ATOM 5508 C CA . LEU A 1 697 ? -29.715 -11.261 8.649 1.00 76.00 697 LEU A CA 1
ATOM 5509 C C . LEU A 1 697 ? -29.237 -10.574 9.934 1.00 76.00 697 LEU A C 1
ATOM 5511 O O . LEU A 1 697 ? -28.216 -9.898 9.901 1.00 76.00 697 LEU A O 1
ATOM 5515 N N . ALA A 1 698 ? -29.877 -10.803 11.085 1.00 71.94 698 ALA A N 1
ATOM 5516 C CA . ALA A 1 698 ? -29.423 -10.273 12.374 1.00 71.94 698 ALA A CA 1
ATOM 5517 C C . ALA A 1 698 ? -28.044 -10.808 12.799 1.00 71.94 698 ALA A C 1
ATOM 5519 O O . ALA A 1 698 ? -27.229 -10.038 13.299 1.00 71.94 698 ALA A O 1
ATOM 5520 N N . ARG A 1 699 ? -27.736 -12.085 12.544 1.00 71.06 699 ARG A N 1
ATOM 5521 C CA . ARG A 1 699 ? -26.397 -12.667 12.756 1.00 71.06 699 ARG A CA 1
ATOM 5522 C C . ARG A 1 699 ? -25.355 -12.066 11.816 1.00 71.06 699 ARG A C 1
ATOM 5524 O O . ARG A 1 699 ? -24.241 -11.775 12.242 1.00 71.06 699 ARG A O 1
ATOM 5531 N N . GLY A 1 700 ? -25.738 -11.851 10.557 1.00 62.56 700 GLY A N 1
ATOM 5532 C CA . GLY A 1 700 ? -24.849 -11.420 9.483 1.00 62.56 700 GLY A CA 1
ATOM 5533 C C . GLY A 1 700 ? -23.705 -12.416 9.237 1.00 62.56 700 GLY A C 1
ATOM 5534 O O . GLY A 1 700 ? -23.831 -13.609 9.505 1.00 62.56 700 GLY A O 1
ATOM 5535 N N . ASN A 1 701 ? -22.570 -11.945 8.715 1.00 53.34 701 ASN A N 1
ATOM 5536 C CA . ASN A 1 701 ? -21.342 -12.745 8.693 1.00 53.34 701 ASN A CA 1
ATOM 5537 C C . ASN A 1 701 ? -20.803 -12.972 10.130 1.00 53.34 701 ASN A C 1
ATOM 5539 O O . ASN A 1 701 ? -21.201 -12.236 11.039 1.00 53.34 701 ASN A O 1
ATOM 5543 N N . PRO A 1 702 ? -19.859 -13.909 10.351 1.00 41.88 702 PRO A N 1
ATOM 5544 C CA . PRO A 1 702 ? -19.324 -14.220 11.687 1.00 41.88 702 PRO A CA 1
ATOM 5545 C C . PRO A 1 702 ? -18.734 -13.024 12.462 1.00 41.88 702 PRO A C 1
ATOM 5547 O O . PRO A 1 702 ? -18.484 -13.124 13.656 1.00 41.88 702 PRO A O 1
ATOM 5550 N N . TRP A 1 703 ? -18.533 -11.882 11.797 1.00 42.75 703 TRP A N 1
ATOM 5551 C CA . TRP A 1 703 ? -17.901 -10.667 12.309 1.00 42.75 703 TRP A CA 1
ATOM 5552 C C . TRP A 1 703 ? -18.874 -9.509 12.521 1.00 42.75 703 TRP A C 1
ATOM 5554 O O . TRP A 1 703 ? -18.455 -8.431 12.928 1.00 42.75 703 TRP A O 1
ATOM 5564 N N . THR A 1 704 ? -20.160 -9.685 12.224 1.00 50.75 704 THR A N 1
ATOM 5565 C CA . THR A 1 704 ? -21.103 -8.561 12.109 1.00 50.75 704 THR A CA 1
ATOM 5566 C C . THR A 1 704 ? -21.281 -7.813 13.425 1.00 50.75 704 THR A C 1
ATOM 5568 O O . THR A 1 704 ? -21.303 -6.586 13.424 1.00 50.75 704 THR A O 1
ATOM 5571 N N . TRP A 1 705 ? -21.318 -8.532 14.547 1.00 47.69 705 TRP A N 1
ATOM 5572 C CA . TRP A 1 705 ? -21.366 -7.943 15.889 1.00 47.69 705 TRP A CA 1
ATOM 5573 C C . TRP A 1 705 ? -19.991 -7.504 16.407 1.00 47.69 705 TRP A C 1
ATOM 5575 O O . TRP A 1 705 ? -19.893 -6.514 17.126 1.00 47.69 705 TRP A O 1
ATOM 5585 N N . TYR A 1 706 ? -18.923 -8.168 15.961 1.00 45.72 706 TYR A N 1
ATOM 5586 C CA . TYR A 1 706 ? -17.535 -7.842 16.305 1.00 45.72 706 TYR A CA 1
ATOM 5587 C C . TYR A 1 706 ? -16.961 -6.625 15.552 1.00 45.72 706 TYR A C 1
ATOM 5589 O O . TYR A 1 706 ? -15.864 -6.187 15.875 1.00 45.72 706 TYR A O 1
ATOM 5597 N N . ARG A 1 707 ? -17.666 -6.089 14.542 1.00 43.41 707 ARG A N 1
ATOM 5598 C CA . ARG A 1 707 ? -17.275 -4.899 13.752 1.00 43.41 707 ARG A CA 1
ATOM 5599 C C . ARG A 1 707 ? -17.899 -3.585 14.234 1.00 43.41 707 ARG A C 1
ATOM 5601 O O . ARG A 1 707 ? -17.509 -2.526 13.748 1.00 43.41 707 ARG A O 1
ATOM 5608 N N . LEU A 1 708 ? -18.905 -3.649 15.108 1.00 42.56 708 LEU A N 1
ATOM 5609 C CA . LEU A 1 708 ? -19.688 -2.485 15.553 1.00 42.56 708 LEU A CA 1
ATOM 5610 C C . LEU A 1 708 ? -18.949 -1.649 16.611 1.00 42.56 708 LEU A C 1
ATOM 5612 O O . LEU A 1 708 ? -19.144 -0.444 16.696 1.00 42.56 708 LEU A O 1
ATOM 5616 N N . GLU A 1 709 ? -18.004 -2.266 17.317 1.00 39.00 709 GLU A N 1
ATOM 5617 C CA . GLU A 1 709 ? -16.808 -1.611 17.848 1.00 39.00 709 GLU A CA 1
ATOM 5618 C C . GLU A 1 709 ? -15.617 -2.374 17.249 1.00 39.00 709 GLU A C 1
ATOM 5620 O O . GLU A 1 709 ? -15.669 -3.606 17.251 1.00 39.00 709 GLU A O 1
ATOM 5625 N N . PRO A 1 710 ? -14.538 -1.733 16.753 1.00 36.12 710 PRO A N 1
ATOM 5626 C CA . PRO A 1 710 ? -13.273 -2.459 16.675 1.00 36.12 710 PRO A CA 1
ATOM 5627 C C . PRO A 1 710 ? -13.028 -3.024 18.085 1.00 36.12 710 PRO A C 1
ATOM 5629 O O . PRO A 1 710 ? -13.272 -2.286 19.043 1.00 36.12 710 PRO A O 1
ATOM 5632 N N . PRO A 1 711 ? -12.635 -4.302 18.270 1.00 37.94 711 PRO A N 1
ATOM 5633 C CA . PRO A 1 711 ? -12.320 -4.796 19.603 1.00 37.94 711 PRO A CA 1
ATOM 5634 C C . PRO A 1 711 ? -11.379 -3.777 20.228 1.00 37.94 711 PRO A C 1
ATOM 5636 O O . PRO A 1 711 ? -10.394 -3.397 19.595 1.00 37.94 711 PRO A O 1
ATOM 5639 N N . HIS A 1 712 ? -11.786 -3.254 21.387 1.00 43.16 712 HIS A N 1
ATOM 5640 C CA . HIS A 1 712 ? -11.137 -2.144 22.076 1.00 43.16 712 HIS A CA 1
ATOM 5641 C C . HIS A 1 712 ? -9.686 -2.507 22.368 1.00 43.16 712 HIS A C 1
ATOM 5643 O O . HIS A 1 712 ? -9.392 -3.065 23.423 1.00 43.16 712 HIS A O 1
ATOM 5649 N N . GLY A 1 713 ? -8.822 -2.255 21.385 1.00 45.50 713 GLY A N 1
ATOM 5650 C CA . GLY A 1 713 ? -7.394 -2.511 21.377 1.00 45.50 713 GLY A CA 1
ATOM 5651 C C . GLY A 1 713 ? -6.940 -3.828 22.030 1.00 45.50 713 GLY A C 1
ATOM 5652 O O . GLY A 1 713 ? -7.705 -4.777 22.240 1.00 45.50 713 GLY A O 1
ATOM 5653 N N . PRO A 1 714 ? -5.650 -3.898 22.381 1.00 39.66 714 PRO A N 1
ATOM 5654 C CA . PRO A 1 714 ? -5.153 -4.877 23.332 1.00 39.66 714 PRO A CA 1
ATOM 5655 C C . PRO A 1 714 ? -5.743 -4.562 24.720 1.00 39.66 714 PRO A C 1
ATOM 5657 O O . PRO A 1 714 ? -5.218 -3.730 25.453 1.00 39.66 714 PRO A O 1
ATOM 5660 N N . GLY A 1 715 ? -6.876 -5.188 25.056 1.00 42.62 715 GLY A N 1
ATOM 5661 C CA . GLY A 1 715 ? -7.575 -4.988 26.335 1.00 42.62 715 GLY A CA 1
ATOM 5662 C C . GLY A 1 715 ? -8.942 -5.675 26.443 1.00 42.62 715 GLY A C 1
ATOM 5663 O O . GLY A 1 715 ? -9.359 -6.042 27.538 1.00 42.62 715 GLY A O 1
ATOM 5664 N N . SER A 1 716 ? -9.626 -5.919 25.319 1.00 50.50 716 SER A N 1
ATOM 5665 C CA . SER A 1 716 ? -10.918 -6.626 25.323 1.00 50.50 716 SER A CA 1
ATOM 5666 C C . SER A 1 716 ? -10.788 -8.152 25.479 1.00 50.50 716 SER A C 1
ATOM 5668 O O . SER A 1 716 ? -9.871 -8.781 24.943 1.00 50.50 716 SER A O 1
ATOM 5670 N N . LEU A 1 717 ? -11.767 -8.780 26.146 1.00 50.50 717 LEU A N 1
ATOM 5671 C CA . LEU A 1 717 ? -11.865 -10.246 26.267 1.00 50.50 717 LEU A CA 1
ATOM 5672 C C . LEU A 1 717 ? -11.950 -10.945 24.898 1.00 50.50 717 LEU A C 1
ATOM 5674 O O . LEU A 1 717 ? -11.401 -12.034 24.729 1.00 50.50 717 LEU A O 1
ATOM 5678 N N . ALA A 1 718 ? -12.588 -10.306 23.911 1.00 51.38 718 ALA A N 1
ATOM 5679 C CA . ALA A 1 718 ? -12.689 -10.811 22.543 1.00 51.38 718 ALA A CA 1
ATOM 5680 C C . ALA A 1 718 ? -11.323 -10.831 21.838 1.00 51.38 718 ALA A C 1
ATOM 5682 O O . ALA A 1 718 ? -10.943 -11.856 21.273 1.00 51.38 718 ALA A O 1
ATOM 5683 N N . TYR A 1 719 ? -10.546 -9.745 21.941 1.00 62.97 719 TYR A N 1
ATOM 5684 C CA . TYR A 1 719 ? -9.172 -9.715 21.436 1.00 62.97 719 TYR A CA 1
ATOM 5685 C C . TYR A 1 719 ? -8.308 -10.777 22.125 1.00 62.97 719 TYR A C 1
ATOM 5687 O O . TYR A 1 719 ? -7.596 -11.515 21.453 1.00 62.97 719 TYR A O 1
ATOM 5695 N N . ALA A 1 720 ? -8.418 -10.928 23.449 1.00 64.69 720 ALA A N 1
ATOM 5696 C CA . ALA A 1 720 ? -7.679 -11.947 24.196 1.00 64.69 720 ALA A CA 1
ATOM 5697 C C . ALA A 1 720 ? -8.080 -13.386 23.816 1.00 64.69 720 ALA A C 1
ATOM 5699 O O . ALA A 1 720 ? -7.258 -14.299 23.881 1.00 64.69 720 ALA A O 1
ATOM 5700 N N . HIS A 1 721 ? -9.336 -13.626 23.433 1.00 71.25 721 HIS A N 1
ATOM 5701 C CA . HIS A 1 721 ? -9.780 -14.928 22.937 1.00 71.25 721 HIS A CA 1
ATOM 5702 C C . HIS A 1 721 ? -9.229 -15.222 21.535 1.00 71.25 721 HIS A C 1
ATOM 5704 O O . HIS A 1 721 ? -8.621 -16.270 21.330 1.00 71.25 721 HIS A O 1
ATOM 5710 N N . LEU A 1 722 ? -9.364 -14.278 20.599 1.00 71.12 722 LEU A N 1
ATOM 5711 C CA . LEU A 1 722 ? -8.863 -14.426 19.228 1.00 71.12 722 LEU A CA 1
ATOM 5712 C C . LEU A 1 722 ? -7.337 -14.493 19.178 1.00 71.12 722 LEU A C 1
ATOM 5714 O O . LEU A 1 722 ? -6.785 -15.324 18.467 1.00 71.12 722 LEU A O 1
ATOM 5718 N N . SER A 1 723 ? -6.654 -13.693 19.997 1.00 80.12 723 SER A N 1
ATOM 5719 C CA . SER A 1 723 ? -5.201 -13.747 20.130 1.00 80.12 723 SER A CA 1
ATOM 5720 C C . SER A 1 723 ? -4.737 -15.103 20.659 1.00 80.12 723 SER A C 1
ATOM 5722 O O . SER A 1 723 ? -3.701 -15.579 20.215 1.00 80.12 723 SER A O 1
ATOM 5724 N N . ARG A 1 724 ? -5.490 -15.749 21.564 1.00 81.81 724 ARG A N 1
ATOM 5725 C CA . ARG A 1 724 ? -5.180 -17.112 22.030 1.00 81.81 724 ARG A CA 1
ATOM 5726 C C . ARG A 1 724 ? -5.406 -18.161 20.947 1.00 81.81 724 ARG A C 1
ATOM 5728 O O . ARG A 1 724 ? -4.576 -19.046 20.802 1.00 81.81 724 ARG A O 1
ATOM 5735 N N . GLN A 1 725 ? -6.495 -18.068 20.184 1.00 83.12 725 GLN A N 1
ATOM 5736 C CA . GLN A 1 725 ? -6.739 -18.985 19.062 1.00 83.12 725 GLN A CA 1
ATOM 5737 C C . GLN A 1 725 ? -5.672 -18.848 17.973 1.00 83.12 725 GLN A C 1
ATOM 5739 O O . GLN A 1 725 ? -5.193 -19.849 17.446 1.00 83.12 725 GLN A O 1
ATOM 5744 N N . LEU A 1 726 ? -5.287 -17.610 17.657 1.00 85.88 726 LEU A N 1
ATOM 5745 C CA . LEU A 1 726 ? -4.230 -17.320 16.698 1.00 85.88 726 LEU A CA 1
ATOM 5746 C C . LEU A 1 726 ? -2.874 -17.832 17.197 1.00 85.88 726 LEU A C 1
ATOM 5748 O O . LEU A 1 726 ? -2.154 -18.472 16.438 1.00 85.88 726 LEU A O 1
ATOM 5752 N N . GLU A 1 727 ? -2.546 -17.609 18.473 1.00 89.00 727 GLU A N 1
ATOM 5753 C CA . GLU A 1 727 ? -1.295 -18.114 19.041 1.00 89.00 727 GLU A CA 1
ATOM 5754 C C . GLU A 1 727 ? -1.262 -19.640 19.078 1.00 89.00 727 GLU A C 1
ATOM 5756 O O . GLU A 1 727 ? -0.248 -20.221 18.720 1.00 89.00 727 GLU A O 1
ATOM 5761 N N . HIS A 1 728 ? -2.378 -20.290 19.410 1.00 88.25 728 HIS A N 1
ATOM 5762 C CA . HIS A 1 728 ? -2.477 -21.747 19.387 1.00 88.25 728 HIS A CA 1
ATOM 5763 C C . HIS A 1 728 ? -2.224 -22.323 17.985 1.00 88.25 728 HIS A C 1
ATOM 5765 O O . HIS A 1 728 ? -1.488 -23.296 17.841 1.00 88.25 728 HIS A O 1
ATOM 5771 N N . SER A 1 729 ? -2.781 -21.693 16.944 1.00 90.44 729 SER A N 1
ATOM 5772 C CA . SER A 1 729 ? -2.498 -22.050 15.547 1.00 90.44 729 SER A CA 1
ATOM 5773 C C . SER A 1 729 ? -1.012 -21.877 15.208 1.00 90.44 729 SER A C 1
ATOM 5775 O O . SER A 1 729 ? -0.389 -22.769 14.630 1.00 90.44 729 SER A O 1
ATOM 5777 N N . PHE A 1 730 ? -0.402 -20.766 15.627 1.00 92.94 730 PHE A N 1
ATOM 5778 C CA . PHE A 1 730 ? 1.018 -20.523 15.385 1.00 92.94 730 PHE A CA 1
ATOM 5779 C C . PHE A 1 730 ? 1.941 -21.465 16.158 1.00 92.94 730 PHE A C 1
ATOM 5781 O O . PHE A 1 730 ? 2.957 -21.879 15.610 1.00 92.94 730 PHE A O 1
ATOM 5788 N N . GLU A 1 731 ? 1.617 -21.814 17.399 1.00 89.19 731 GLU A N 1
ATOM 5789 C CA . GLU A 1 731 ? 2.362 -22.800 18.185 1.00 89.19 731 GLU A CA 1
ATOM 5790 C C . GLU A 1 731 ? 2.299 -24.182 17.538 1.00 89.19 731 GLU A C 1
ATOM 5792 O O . GLU A 1 731 ? 3.338 -24.820 17.370 1.00 89.19 731 GLU A O 1
ATOM 5797 N N . ALA A 1 732 ? 1.107 -24.607 17.105 1.00 89.56 732 ALA A N 1
ATOM 5798 C CA . ALA A 1 732 ? 0.930 -25.867 16.392 1.00 89.56 732 ALA A CA 1
ATOM 5799 C C . ALA A 1 732 ? 1.752 -25.908 15.093 1.00 89.56 732 ALA A C 1
ATOM 5801 O O . ALA A 1 732 ? 2.386 -26.917 14.794 1.00 89.56 732 ALA A O 1
ATOM 5802 N N . TRP A 1 733 ? 1.790 -24.801 14.348 1.00 91.31 733 TRP A N 1
ATOM 5803 C CA . TRP A 1 733 ? 2.513 -24.716 13.081 1.00 91.31 733 TRP A CA 1
ATOM 5804 C C . TRP A 1 733 ? 4.039 -24.586 13.235 1.00 91.31 733 TRP A C 1
ATOM 5806 O O . TRP A 1 733 ? 4.789 -25.179 12.458 1.00 91.31 733 TRP A O 1
ATOM 5816 N N . ARG A 1 734 ? 4.533 -23.848 14.243 1.00 89.94 734 ARG A N 1
ATOM 5817 C CA . ARG A 1 734 ? 5.982 -23.706 14.504 1.00 89.94 734 ARG A CA 1
ATOM 5818 C C . ARG A 1 734 ? 6.664 -25.053 14.729 1.00 89.94 734 ARG A C 1
ATOM 5820 O O . ARG A 1 734 ? 7.812 -25.199 14.318 1.00 89.94 734 ARG A O 1
ATOM 5827 N N . GLY A 1 735 ? 5.967 -26.007 15.347 1.00 87.81 735 GLY A N 1
ATOM 5828 C CA . GLY A 1 735 ? 6.525 -27.314 15.679 1.00 87.81 735 GLY A CA 1
ATOM 5829 C C . GLY A 1 735 ? 7.569 -27.229 16.794 1.00 87.81 735 GLY A C 1
ATOM 5830 O O . GLY A 1 735 ? 7.528 -26.336 17.647 1.00 87.81 735 GLY A O 1
ATOM 5831 N N . GLN A 1 736 ? 8.507 -28.175 16.814 1.00 86.56 736 GLN A N 1
ATOM 5832 C CA . GLN A 1 736 ? 9.537 -28.228 17.855 1.00 86.56 736 GLN A CA 1
ATOM 5833 C C . GLN A 1 736 ? 10.753 -27.343 17.525 1.00 86.56 736 GLN A C 1
ATOM 5835 O O . GLN A 1 736 ? 11.156 -27.273 16.367 1.00 86.56 736 GLN A O 1
ATOM 5840 N N . PRO A 1 737 ? 11.437 -26.750 18.529 1.00 86.56 737 PRO A N 1
ATOM 5841 C CA . PRO A 1 737 ? 12.653 -25.953 18.312 1.00 86.56 737 PRO A CA 1
ATOM 5842 C C . PRO A 1 737 ? 13.819 -26.685 17.627 1.00 86.56 737 PRO A C 1
ATOM 5844 O O . PRO A 1 737 ? 14.763 -26.039 17.179 1.00 86.56 737 PRO A O 1
ATOM 5847 N N . SER A 1 738 ? 13.785 -28.020 17.583 1.00 85.50 738 SER A N 1
ATOM 5848 C CA . SER A 1 738 ? 14.756 -28.870 16.886 1.00 85.50 738 SER A CA 1
ATOM 5849 C C . SER A 1 738 ? 14.526 -28.948 15.372 1.00 85.50 738 SER A C 1
ATOM 5851 O O . SER A 1 738 ? 15.413 -29.411 14.655 1.00 85.50 738 SER A O 1
ATOM 5853 N N . GLU A 1 739 ? 13.364 -28.515 14.875 1.00 86.19 739 GLU A N 1
ATOM 5854 C CA . GLU A 1 739 ? 13.052 -28.528 13.448 1.00 86.19 739 GLU A CA 1
ATOM 5855 C C . GLU A 1 739 ? 13.814 -27.421 12.700 1.00 86.19 739 GLU A C 1
ATOM 5857 O O . GLU A 1 739 ? 13.878 -26.281 13.167 1.00 86.19 739 GLU A O 1
ATOM 5862 N N . PRO A 1 740 ? 14.344 -27.707 11.497 1.00 83.38 740 PRO A N 1
ATOM 5863 C CA . PRO A 1 740 ? 15.100 -26.728 10.717 1.00 83.38 740 PRO A CA 1
ATOM 5864 C C . PRO A 1 740 ? 14.252 -25.515 10.298 1.00 83.38 740 PRO A C 1
ATOM 5866 O O . PRO A 1 740 ? 14.774 -24.407 10.199 1.00 83.38 740 PRO A O 1
ATOM 5869 N N . GLU A 1 741 ? 12.940 -25.699 10.106 1.00 86.69 741 GLU A N 1
ATOM 5870 C CA . GLU A 1 741 ? 12.013 -24.622 9.738 1.00 86.69 741 GLU A CA 1
ATOM 5871 C C . GLU A 1 741 ? 11.529 -23.793 10.942 1.00 86.69 741 GLU A C 1
ATOM 5873 O O . GLU A 1 741 ? 10.926 -22.738 10.745 1.00 86.69 741 GLU A O 1
ATOM 5878 N N . TYR A 1 742 ? 11.796 -24.213 12.187 1.00 86.12 742 TYR A N 1
ATOM 5879 C CA . TYR A 1 742 ? 11.220 -23.591 13.387 1.00 86.12 742 TYR A CA 1
ATOM 5880 C C . TYR A 1 742 ? 11.482 -22.082 13.454 1.00 86.12 742 TYR A C 1
ATOM 5882 O O . TYR A 1 742 ? 10.571 -21.296 13.725 1.00 86.12 742 TYR A O 1
ATOM 5890 N N . ALA A 1 743 ? 12.717 -21.652 13.178 1.00 82.44 743 ALA A N 1
ATOM 5891 C CA . ALA A 1 743 ? 13.095 -20.239 13.208 1.00 82.44 743 ALA A CA 1
ATOM 5892 C C . ALA A 1 743 ? 12.341 -19.420 12.146 1.00 82.44 743 ALA A C 1
ATOM 5894 O O . ALA A 1 743 ? 11.874 -18.312 12.420 1.00 82.44 743 ALA A O 1
ATOM 5895 N N . ALA A 1 744 ? 12.179 -19.992 10.954 1.00 81.38 744 ALA A N 1
ATOM 5896 C CA . ALA A 1 744 ? 11.489 -19.373 9.835 1.00 81.38 744 ALA A CA 1
ATOM 5897 C C . ALA A 1 744 ? 9.973 -19.277 10.078 1.00 81.38 744 ALA A C 1
ATOM 5899 O O . ALA A 1 744 ? 9.394 -18.192 9.978 1.00 81.38 744 ALA A O 1
ATOM 5900 N N . ARG A 1 745 ? 9.341 -20.378 10.511 1.00 88.81 745 ARG A N 1
ATOM 5901 C CA . ARG A 1 745 ? 7.924 -20.410 10.909 1.00 88.81 745 ARG A CA 1
ATOM 5902 C C . ARG A 1 745 ? 7.650 -19.466 12.080 1.00 88.81 745 ARG A C 1
ATOM 5904 O O . ARG A 1 745 ? 6.652 -18.750 12.085 1.00 88.81 745 ARG A O 1
ATOM 5911 N N . SER A 1 746 ? 8.563 -19.384 13.049 1.00 85.75 746 SER A N 1
ATOM 5912 C CA . SER A 1 746 ? 8.452 -18.452 14.181 1.00 85.75 746 SER A CA 1
ATOM 5913 C C . SER A 1 746 ? 8.456 -16.992 13.734 1.00 85.75 746 SER A C 1
ATOM 5915 O O . SER A 1 746 ? 7.648 -16.203 14.227 1.00 85.75 746 SER A O 1
ATOM 5917 N N . TYR A 1 747 ? 9.321 -16.641 12.779 1.00 82.12 747 TYR A N 1
ATOM 5918 C CA . TYR A 1 747 ? 9.372 -15.298 12.211 1.00 82.12 747 TYR A CA 1
ATOM 5919 C C . TYR A 1 747 ? 8.082 -14.952 11.456 1.00 82.12 747 TYR A C 1
ATOM 5921 O O . TYR A 1 747 ? 7.451 -13.943 11.772 1.00 82.12 747 TYR A O 1
ATOM 5929 N N . ILE A 1 748 ? 7.632 -15.815 10.535 1.00 81.75 748 ILE A N 1
ATOM 5930 C CA . ILE A 1 748 ? 6.376 -15.614 9.789 1.00 81.75 748 ILE A CA 1
ATOM 5931 C C . ILE A 1 748 ? 5.186 -15.480 10.743 1.00 81.75 748 ILE A C 1
ATOM 5933 O O . ILE A 1 748 ? 4.371 -14.573 10.586 1.00 81.75 748 ILE A O 1
ATOM 5937 N N . ALA A 1 749 ? 5.096 -16.339 11.761 1.00 86.81 749 ALA A N 1
ATOM 5938 C CA . ALA A 1 749 ? 4.042 -16.261 12.766 1.00 86.81 749 ALA A CA 1
ATOM 5939 C C . ALA A 1 749 ? 4.063 -14.917 13.512 1.00 86.81 749 ALA A C 1
ATOM 5941 O O . ALA A 1 749 ? 3.011 -14.335 13.762 1.00 86.81 749 ALA A O 1
ATOM 5942 N N . GLY A 1 750 ? 5.251 -14.398 13.842 1.00 82.56 750 GLY A N 1
ATOM 5943 C CA . GLY A 1 750 ? 5.407 -13.070 14.435 1.00 82.56 750 GLY A CA 1
ATOM 5944 C C . GLY A 1 750 ? 4.877 -11.962 13.527 1.00 82.56 750 GLY A C 1
ATOM 5945 O O . GLY A 1 750 ? 4.085 -11.132 13.969 1.00 82.56 750 GLY A O 1
ATOM 5946 N N . VAL A 1 751 ? 5.234 -12.003 12.245 1.00 80.56 751 VAL A N 1
ATOM 5947 C CA . VAL A 1 751 ? 4.807 -11.007 11.255 1.00 80.56 751 VAL A CA 1
ATOM 5948 C C . VAL A 1 751 ? 3.298 -11.065 10.994 1.00 80.56 751 VAL A C 1
ATOM 5950 O O . VAL A 1 751 ? 2.635 -10.028 10.981 1.00 80.56 751 VAL A O 1
ATOM 5953 N N . LEU A 1 752 ? 2.719 -12.263 10.856 1.00 82.81 752 LEU A N 1
ATOM 5954 C CA . LEU A 1 752 ? 1.268 -12.437 10.745 1.00 82.81 752 LEU A CA 1
ATOM 5955 C C . LEU A 1 752 ? 0.554 -11.970 12.021 1.00 82.81 752 LEU A C 1
ATOM 5957 O O . LEU A 1 752 ? -0.497 -11.337 11.938 1.00 82.81 752 LEU A O 1
ATOM 5961 N N . ARG A 1 753 ? 1.126 -12.209 13.207 1.00 85.88 753 ARG A N 1
ATOM 5962 C CA . ARG A 1 753 ? 0.581 -11.668 14.457 1.00 85.88 753 ARG A CA 1
ATOM 5963 C C . ARG A 1 753 ? 0.547 -10.144 14.412 1.00 85.88 753 ARG A C 1
ATOM 5965 O O . ARG A 1 753 ? -0.504 -9.563 14.655 1.00 85.88 753 ARG A O 1
ATOM 5972 N N . GLU A 1 754 ? 1.658 -9.496 14.076 1.00 79.12 754 GLU A N 1
ATOM 5973 C CA . GLU A 1 754 ? 1.745 -8.034 13.991 1.00 79.12 754 GLU A CA 1
ATOM 5974 C C . GLU A 1 754 ? 0.773 -7.456 12.959 1.00 79.12 754 GLU A C 1
ATOM 5976 O O . GLU A 1 754 ? 0.068 -6.489 13.251 1.00 79.12 754 GLU A O 1
ATOM 5981 N N . ALA A 1 755 ? 0.668 -8.084 11.787 1.00 75.06 755 ALA A N 1
ATOM 5982 C CA . ALA A 1 755 ? -0.268 -7.682 10.745 1.00 75.06 755 ALA A CA 1
ATOM 5983 C C . ALA A 1 755 ? -1.731 -7.800 11.204 1.00 75.06 755 ALA A C 1
ATOM 5985 O O . ALA A 1 755 ? -2.531 -6.898 10.947 1.00 75.06 755 ALA A O 1
ATOM 5986 N N . TRP A 1 756 ? -2.086 -8.868 11.926 1.00 83.06 756 TRP A N 1
ATOM 5987 C CA . TRP A 1 756 ? -3.422 -9.008 12.505 1.00 83.06 756 TRP A CA 1
ATOM 5988 C C . TRP A 1 756 ? -3.674 -7.973 13.609 1.00 83.06 756 TRP A C 1
ATOM 5990 O O . TRP A 1 756 ? -4.729 -7.343 13.632 1.00 83.06 756 TRP A O 1
ATOM 6000 N N . GLN A 1 757 ? -2.699 -7.727 14.489 1.00 74.06 757 GLN A N 1
ATOM 6001 C CA . GLN A 1 757 ? -2.804 -6.715 15.546 1.00 74.06 757 GLN A CA 1
ATOM 6002 C C . GLN A 1 757 ? -2.946 -5.296 14.990 1.00 74.06 757 GLN A C 1
ATOM 6004 O O . GLN A 1 757 ? -3.663 -4.475 15.566 1.00 74.06 757 GLN A O 1
ATOM 6009 N N . ALA A 1 758 ? -2.301 -5.003 13.858 1.00 68.00 758 ALA A N 1
ATOM 6010 C CA . ALA A 1 758 ? -2.405 -3.720 13.174 1.00 68.00 758 ALA A CA 1
ATOM 6011 C C . ALA A 1 758 ? -3.834 -3.413 12.700 1.00 68.00 758 ALA A C 1
ATOM 6013 O O . ALA A 1 758 ? -4.169 -2.239 12.545 1.00 68.00 758 ALA A O 1
ATOM 6014 N N . ASN A 1 759 ? -4.713 -4.418 12.549 1.00 66.12 759 ASN A N 1
ATOM 6015 C CA . ASN A 1 759 ? -6.145 -4.178 12.330 1.00 66.12 759 ASN A CA 1
ATOM 6016 C C . ASN A 1 759 ? -6.777 -3.303 13.424 1.00 66.12 759 ASN A C 1
ATOM 6018 O O . ASN A 1 759 ? -7.757 -2.611 13.153 1.00 66.12 759 ASN A O 1
ATOM 6022 N N . TYR A 1 760 ? -6.203 -3.324 14.628 1.00 52.91 760 TYR A N 1
ATOM 6023 C CA . TYR A 1 760 ? -6.720 -2.682 15.834 1.00 52.91 760 TYR A CA 1
ATOM 6024 C C . TYR A 1 760 ? -5.839 -1.518 16.321 1.00 52.91 760 TYR A C 1
ATOM 6026 O O . TYR A 1 760 ? -5.993 -1.065 17.454 1.00 52.91 760 TYR A O 1
ATOM 6034 N N . ARG A 1 761 ? -4.911 -1.030 15.480 1.00 52.19 761 ARG A N 1
ATOM 6035 C CA . ARG A 1 761 ? -4.086 0.167 15.729 1.00 52.19 761 ARG A CA 1
ATOM 6036 C C . ARG A 1 761 ? -4.462 1.292 14.748 1.00 52.19 761 ARG A C 1
ATOM 6038 O O . ARG A 1 761 ? -4.783 1.025 13.592 1.00 52.19 761 ARG A O 1
ATOM 6045 N N . ASP A 1 762 ? -4.368 2.553 15.183 1.00 38.28 762 ASP A N 1
ATOM 6046 C CA . ASP A 1 762 ? -4.714 3.759 14.391 1.00 38.28 762 ASP A CA 1
ATOM 6047 C C . ASP A 1 762 ? -3.715 4.102 13.255 1.00 38.28 762 ASP A C 1
ATOM 6049 O O . ASP A 1 762 ? -3.842 5.125 12.577 1.00 38.28 762 ASP A O 1
ATOM 6053 N N . GLU A 1 763 ? -2.701 3.269 13.021 1.00 34.88 763 GLU A N 1
ATOM 6054 C CA . GLU A 1 763 ? -1.619 3.522 12.063 1.00 34.88 763 GLU A CA 1
ATOM 6055 C C . GLU A 1 763 ? -2.028 3.212 10.602 1.00 34.88 763 GLU A C 1
ATOM 6057 O O . GLU A 1 763 ? -2.827 2.314 10.319 1.00 34.88 763 GLU A O 1
ATOM 6062 N N . LEU A 1 764 ? -1.493 3.980 9.640 1.00 31.89 764 LEU A N 1
ATOM 6063 C CA . LEU A 1 764 ? -1.657 3.750 8.193 1.00 31.89 764 LEU A CA 1
ATOM 6064 C C . LEU A 1 764 ? -1.043 2.394 7.774 1.00 31.89 764 LEU A C 1
ATOM 6066 O O . LEU A 1 764 ? -0.059 1.961 8.369 1.00 31.89 764 LEU A O 1
ATOM 6070 N N . PRO A 1 765 ? -1.600 1.712 6.756 1.00 32.69 765 PRO A N 1
ATOM 6071 C CA . PRO A 1 765 ? -1.232 0.343 6.423 1.00 32.69 765 PRO A CA 1
ATOM 6072 C C . PRO A 1 765 ? 0.081 0.317 5.637 1.00 32.69 765 PRO A C 1
ATOM 6074 O O . PRO A 1 765 ? 0.111 0.676 4.463 1.00 32.69 765 PRO A O 1
ATOM 6077 N N . SER A 1 766 ? 1.165 -0.143 6.254 1.00 33.41 766 SER A N 1
ATOM 6078 C CA . SER A 1 766 ? 2.316 -0.652 5.503 1.00 33.41 766 SER A CA 1
ATOM 6079 C C . SER A 1 766 ? 3.123 -1.651 6.331 1.00 33.41 766 SER A C 1
ATOM 6081 O O . SER A 1 766 ? 4.281 -1.417 6.660 1.00 33.41 766 SER A O 1
ATOM 6083 N N . LEU A 1 767 ? 2.521 -2.794 6.650 1.00 39.66 767 LEU A N 1
ATOM 6084 C CA . LEU A 1 767 ? 3.300 -4.021 6.786 1.00 39.66 767 LEU A CA 1
ATOM 6085 C C . LEU A 1 767 ? 3.303 -4.670 5.404 1.00 39.66 767 LEU A C 1
ATOM 6087 O O . LEU A 1 767 ? 2.464 -5.504 5.086 1.00 39.66 767 LEU A O 1
ATOM 6091 N N . GLY A 1 768 ? 4.217 -4.208 4.550 1.00 41.88 768 GLY A N 1
ATOM 6092 C CA . GLY A 1 768 ? 4.704 -5.038 3.458 1.00 41.88 768 GLY A CA 1
ATOM 6093 C C . GLY A 1 768 ? 5.571 -6.101 4.107 1.00 41.88 768 GLY A C 1
ATOM 6094 O O . GLY A 1 768 ? 6.764 -5.884 4.298 1.00 41.88 768 GLY A O 1
ATOM 6095 N N . SER A 1 769 ? 4.960 -7.192 4.564 1.00 43.66 769 SER A N 1
ATOM 6096 C CA . SER A 1 769 ? 5.701 -8.322 5.105 1.00 43.66 769 SER A CA 1
ATOM 6097 C C . SER A 1 769 ? 6.393 -9.034 3.949 1.00 43.66 769 SER A C 1
ATOM 6099 O O . SER A 1 769 ? 5.869 -9.997 3.403 1.00 43.66 769 SER A O 1
ATOM 6101 N N . SER A 1 770 ? 7.539 -8.503 3.533 1.00 49.78 770 SER A N 1
ATOM 6102 C CA . SER A 1 770 ? 8.528 -9.217 2.734 1.00 49.78 770 SER A CA 1
ATOM 6103 C C . SER A 1 770 ? 9.167 -10.222 3.686 1.00 49.78 770 SER A C 1
ATOM 6105 O O . SER A 1 770 ? 10.097 -9.911 4.429 1.00 49.78 770 SER A O 1
ATOM 6107 N N . VAL A 1 771 ? 8.560 -11.407 3.763 1.00 57.22 771 VAL A N 1
ATOM 6108 C CA . VAL A 1 771 ? 9.099 -12.537 4.519 1.00 57.22 771 VAL A CA 1
ATOM 6109 C C . VAL A 1 771 ? 10.035 -13.337 3.612 1.00 57.22 771 VAL A C 1
ATOM 6111 O O . VAL A 1 771 ? 9.940 -14.552 3.523 1.00 57.22 771 VAL A O 1
ATOM 6114 N N . ASP A 1 772 ? 10.882 -12.643 2.855 1.00 55.72 772 ASP A N 1
ATOM 6115 C CA . ASP A 1 772 ? 11.514 -13.198 1.661 1.00 55.72 772 ASP A CA 1
ATOM 6116 C C . ASP A 1 772 ? 12.692 -14.122 2.010 1.00 55.72 772 ASP A C 1
ATOM 6118 O O . ASP A 1 772 ? 13.551 -13.780 2.825 1.00 55.72 772 ASP A O 1
ATOM 6122 N N . GLY A 1 773 ? 12.773 -15.275 1.336 1.00 57.84 773 GLY A N 1
ATOM 6123 C CA . GLY A 1 773 ? 13.936 -16.170 1.395 1.00 57.84 773 GLY A CA 1
ATOM 6124 C C . GLY A 1 773 ? 14.037 -17.055 2.641 1.00 57.84 773 GLY A C 1
ATOM 6125 O O . GLY A 1 773 ? 15.111 -17.590 2.921 1.00 57.84 773 GLY A O 1
ATOM 6126 N N . LEU A 1 774 ? 12.952 -17.209 3.398 1.00 69.12 774 LEU A N 1
ATOM 6127 C CA . LEU A 1 774 ? 12.880 -18.169 4.493 1.00 69.12 774 LEU A CA 1
ATOM 6128 C C . LEU A 1 774 ? 12.452 -19.537 3.932 1.00 69.12 774 LEU A C 1
ATOM 6130 O O . LEU A 1 774 ? 11.531 -19.656 3.136 1.00 69.12 774 LEU A O 1
ATOM 6134 N N . ALA A 1 775 ? 13.152 -20.611 4.286 1.00 74.31 775 ALA A N 1
ATOM 6135 C CA . ALA A 1 775 ? 12.795 -21.940 3.790 1.00 74.31 775 ALA A CA 1
ATOM 6136 C C . ALA A 1 775 ? 11.625 -22.490 4.617 1.00 74.31 775 ALA A C 1
ATOM 6138 O O . ALA A 1 775 ? 11.837 -23.034 5.699 1.00 74.31 775 ALA A O 1
ATOM 6139 N N . VAL A 1 776 ? 10.395 -22.289 4.139 1.00 84.62 776 VAL A N 1
ATOM 6140 C CA . VAL A 1 776 ? 9.177 -22.800 4.782 1.00 84.62 776 VAL A CA 1
ATOM 6141 C C . VAL A 1 776 ? 8.330 -23.562 3.777 1.00 84.62 776 VAL A C 1
ATOM 6143 O O . VAL A 1 776 ? 8.088 -23.068 2.676 1.00 84.62 776 VAL A O 1
ATOM 6146 N N . SER A 1 777 ? 7.887 -24.760 4.165 1.00 85.06 777 SER A N 1
ATOM 6147 C CA . SER A 1 777 ? 7.186 -25.698 3.279 1.00 85.06 777 SER A CA 1
ATOM 6148 C C . SER A 1 777 ? 5.655 -25.627 3.335 1.00 85.06 777 SER A C 1
ATOM 6150 O O . SER A 1 777 ? 4.979 -26.087 2.415 1.00 85.06 777 SER A O 1
ATOM 6152 N N . SER A 1 778 ? 5.085 -25.036 4.389 1.00 86.50 778 SER A N 1
ATOM 6153 C CA . SER A 1 778 ? 3.633 -24.950 4.623 1.00 86.50 778 SER A CA 1
ATOM 6154 C C . SER A 1 778 ? 3.247 -23.634 5.295 1.00 86.50 778 SER A C 1
ATOM 6156 O O . SER A 1 778 ? 4.103 -22.964 5.856 1.00 86.50 778 SER A O 1
ATOM 6158 N N . LEU A 1 779 ? 1.966 -23.263 5.279 1.00 87.12 779 LEU A N 1
ATOM 6159 C CA . LEU A 1 779 ? 1.441 -22.080 5.975 1.00 87.12 779 LEU A CA 1
ATOM 6160 C C . LEU A 1 779 ? 0.559 -22.478 7.169 1.00 87.12 779 LEU A C 1
ATOM 6162 O O . LEU A 1 779 ? 0.052 -23.599 7.190 1.00 87.12 779 LEU A O 1
ATOM 6166 N N . PRO A 1 780 ? 0.365 -21.588 8.163 1.00 88.19 780 PRO A N 1
ATOM 6167 C CA . PRO A 1 780 ? -0.460 -21.901 9.323 1.00 88.19 780 PRO A CA 1
ATOM 6168 C C . PRO A 1 780 ? -1.951 -21.944 8.973 1.00 88.19 780 PRO A C 1
ATOM 6170 O O . PRO A 1 780 ? -2.450 -21.111 8.209 1.00 88.19 780 PRO A O 1
ATOM 6173 N N . ASP A 1 781 ? -2.683 -22.839 9.638 1.00 87.81 781 ASP A N 1
ATOM 6174 C CA . ASP A 1 781 ? -4.144 -22.879 9.585 1.00 87.81 781 ASP A CA 1
ATOM 6175 C C . ASP A 1 781 ? -4.737 -21.721 10.383 1.00 87.81 781 ASP A C 1
ATOM 6177 O O . ASP A 1 781 ? -4.815 -21.733 11.615 1.00 87.81 781 ASP A O 1
ATOM 6181 N N . LEU A 1 782 ? -5.160 -20.681 9.675 1.00 88.12 782 LEU A N 1
ATOM 6182 C CA . LEU A 1 782 ? -5.717 -19.488 10.294 1.00 88.12 782 LEU A CA 1
ATOM 6183 C C . LEU A 1 782 ? -7.168 -19.735 10.749 1.00 88.12 782 LEU A C 1
ATOM 6185 O O . LEU A 1 782 ? -8.017 -20.084 9.919 1.00 88.12 782 LEU A O 1
ATOM 6189 N N . PRO A 1 783 ? -7.502 -19.497 12.035 1.00 83.69 783 PRO A N 1
ATOM 6190 C CA . PRO A 1 783 ? -8.857 -19.694 12.537 1.00 83.69 783 PRO A CA 1
ATOM 6191 C C . PRO A 1 783 ? -9.891 -18.886 11.747 1.00 83.69 783 PRO A C 1
ATOM 6193 O O . PRO A 1 783 ? -9.630 -17.756 11.327 1.00 83.69 783 PRO A O 1
ATOM 6196 N N . ALA A 1 784 ? -11.123 -19.402 11.642 1.00 74.19 784 ALA A N 1
ATOM 6197 C CA . ALA A 1 784 ? -12.234 -18.672 11.016 1.00 74.19 784 ALA A CA 1
ATOM 6198 C C . ALA A 1 784 ? -12.459 -17.273 11.632 1.00 74.19 784 ALA A C 1
ATOM 6200 O O . ALA A 1 784 ? -12.920 -16.355 10.947 1.00 74.19 784 ALA A O 1
ATOM 6201 N N . GLY A 1 785 ? -12.047 -17.170 12.904 1.00 70.00 785 GLY A N 1
ATOM 6202 C CA . GLY A 1 785 ? -11.851 -16.027 13.796 1.00 70.00 785 GLY A CA 1
ATOM 6203 C C . GLY A 1 785 ? -10.988 -14.853 13.292 1.00 70.00 785 GLY A C 1
ATOM 6204 O O . GLY A 1 785 ? -10.968 -13.783 13.892 1.00 70.00 785 GLY A O 1
ATOM 6205 N N . ILE A 1 786 ? -10.182 -15.044 12.256 1.00 79.81 786 ILE A N 1
ATOM 6206 C CA . ILE A 1 786 ? -9.057 -14.144 11.995 1.00 79.81 786 ILE A CA 1
ATOM 6207 C C . ILE A 1 786 ? -9.189 -13.569 10.589 1.00 79.81 786 ILE A C 1
ATOM 6209 O O . ILE A 1 786 ? -9.194 -14.300 9.604 1.00 79.81 786 ILE A O 1
ATOM 6213 N N . LEU A 1 787 ? -9.309 -12.243 10.495 1.00 82.69 787 LEU A N 1
ATOM 6214 C CA . LEU A 1 787 ? -9.325 -11.508 9.231 1.00 82.69 787 LEU A CA 1
ATOM 6215 C C . LEU A 1 787 ? -8.237 -10.440 9.229 1.00 82.69 787 LEU A C 1
ATOM 6217 O O . LEU A 1 787 ? -8.032 -9.751 10.222 1.00 82.69 787 LEU A O 1
ATOM 6221 N N . PHE A 1 788 ? -7.586 -10.258 8.088 1.00 83.88 788 PHE A N 1
ATOM 6222 C CA . PHE A 1 788 ? -6.535 -9.272 7.848 1.00 83.88 788 PHE A CA 1
ATOM 6223 C C . PHE A 1 788 ? -7.085 -8.128 6.991 1.00 83.88 788 PHE A C 1
ATOM 6225 O O . PHE A 1 788 ? -6.727 -7.951 5.828 1.00 83.88 788 PHE A O 1
ATOM 6232 N N . GLU A 1 789 ? -8.022 -7.357 7.544 1.00 76.81 789 GLU A N 1
ATOM 6233 C CA . GLU A 1 789 ? -8.810 -6.390 6.768 1.00 76.81 789 GLU A CA 1
ATOM 6234 C C . GLU A 1 789 ? -7.994 -5.186 6.268 1.00 76.81 789 GLU A C 1
ATOM 6236 O O . GLU A 1 789 ? -8.346 -4.577 5.248 1.00 76.81 789 GLU A O 1
ATOM 6241 N N . ARG A 1 790 ? -6.904 -4.835 6.960 1.00 75.81 790 ARG A N 1
ATOM 6242 C CA . ARG A 1 790 ? -6.022 -3.722 6.574 1.00 75.81 790 ARG A CA 1
ATOM 6243 C C . ARG A 1 790 ? -4.922 -4.118 5.597 1.00 75.81 790 ARG A C 1
ATOM 6245 O O . ARG A 1 790 ? -4.356 -3.226 4.965 1.00 75.81 790 ARG A O 1
ATOM 6252 N N . LEU A 1 791 ? -4.623 -5.410 5.458 1.00 81.12 791 LEU A N 1
ATOM 6253 C CA . LEU A 1 791 ? -3.561 -5.856 4.566 1.00 81.12 791 LEU A CA 1
ATOM 6254 C C . LEU A 1 791 ? -3.975 -5.614 3.107 1.00 81.12 791 LEU A C 1
ATOM 6256 O O . LEU A 1 791 ? -5.134 -5.811 2.730 1.00 81.12 791 LEU A O 1
ATOM 6260 N N . ARG A 1 792 ? -3.030 -5.107 2.315 1.00 84.31 792 ARG A N 1
ATOM 6261 C CA . ARG A 1 792 ? -3.199 -4.818 0.881 1.00 84.31 792 ARG A CA 1
ATOM 6262 C C . ARG A 1 792 ? -2.206 -5.576 0.013 1.00 84.31 792 ARG A C 1
ATOM 6264 O O . ARG A 1 792 ? -2.535 -5.871 -1.125 1.00 84.31 792 ARG A O 1
ATOM 6271 N N . ALA A 1 793 ? -1.043 -5.911 0.560 1.00 86.19 793 ALA A N 1
ATOM 6272 C CA . ALA A 1 793 ? -0.013 -6.667 -0.128 1.00 86.19 793 ALA A CA 1
ATOM 6273 C C . ALA A 1 793 ? 0.418 -7.863 0.725 1.00 86.19 793 ALA A C 1
ATOM 6275 O O . ALA A 1 793 ? 0.606 -7.707 1.934 1.00 86.19 793 ALA A O 1
ATOM 6276 N N . LEU A 1 794 ? 0.582 -9.025 0.099 1.00 86.81 794 LEU A N 1
ATOM 6277 C CA . LEU A 1 794 ? 1.111 -10.243 0.708 1.00 86.81 794 LEU A CA 1
ATOM 6278 C C . LEU A 1 794 ? 2.270 -10.763 -0.152 1.00 86.81 794 LEU A C 1
ATOM 6280 O O . LEU A 1 794 ? 2.049 -11.113 -1.304 1.00 86.81 794 LEU A O 1
ATOM 6284 N N . SER A 1 795 ? 3.479 -10.832 0.412 1.00 86.94 795 SER A N 1
ATOM 6285 C CA . SER A 1 795 ? 4.657 -11.424 -0.241 1.00 86.94 795 SER A CA 1
ATOM 6286 C C . SER A 1 795 ? 5.156 -12.621 0.563 1.00 86.94 795 SER A C 1
ATOM 6288 O O . SER A 1 795 ? 5.544 -12.472 1.721 1.00 86.94 795 SER A O 1
ATOM 6290 N N . LEU A 1 796 ? 5.157 -13.800 -0.053 1.00 85.44 796 LEU A N 1
ATOM 6291 C CA . LEU A 1 796 ? 5.749 -15.039 0.463 1.00 85.44 796 LEU A CA 1
ATOM 6292 C C . LEU A 1 796 ? 6.676 -15.641 -0.599 1.00 85.44 796 LEU A C 1
ATOM 6294 O O . LEU A 1 796 ? 6.612 -16.830 -0.904 1.00 85.44 796 LEU A O 1
ATOM 6298 N N . ARG A 1 797 ? 7.513 -14.802 -1.209 1.00 85.94 797 ARG A N 1
ATOM 6299 C CA . ARG A 1 797 ? 8.413 -15.217 -2.285 1.00 85.94 797 ARG A CA 1
ATOM 6300 C C . ARG A 1 797 ? 9.635 -15.993 -1.795 1.00 85.94 797 ARG A C 1
ATOM 6302 O O . ARG A 1 797 ? 10.121 -15.787 -0.676 1.00 85.94 797 ARG A O 1
ATOM 6309 N N . ASN A 1 798 ? 10.180 -16.819 -2.683 1.00 85.25 798 ASN A N 1
ATOM 6310 C CA . ASN A 1 798 ? 11.379 -17.628 -2.478 1.00 85.25 798 ASN A CA 1
ATOM 6311 C C . ASN A 1 798 ? 11.306 -18.479 -1.202 1.00 85.25 798 ASN A C 1
ATOM 6313 O O . ASN A 1 798 ? 12.254 -18.491 -0.415 1.00 85.25 798 ASN A O 1
ATOM 6317 N N . GLN A 1 799 ? 10.166 -19.137 -0.976 1.00 85.25 799 GLN A N 1
ATOM 6318 C CA . GLN A 1 799 ? 10.019 -20.143 0.079 1.00 85.25 799 GLN A CA 1
ATOM 6319 C C . GLN A 1 799 ? 9.987 -21.545 -0.552 1.00 85.25 799 GLN A C 1
ATOM 6321 O O . GLN A 1 799 ? 10.380 -21.744 -1.700 1.00 85.25 799 GLN A O 1
ATOM 6326 N N . GLN A 1 800 ? 9.558 -22.550 0.207 1.00 88.31 800 GLN A N 1
ATOM 6327 C CA . GLN A 1 800 ? 9.435 -23.935 -0.253 1.00 88.31 800 GLN A CA 1
ATOM 6328 C C . GLN A 1 800 ? 7.970 -24.395 -0.232 1.00 88.31 800 GLN A C 1
ATOM 6330 O O . GLN A 1 800 ? 7.698 -25.582 -0.073 1.00 88.31 800 GLN A O 1
ATOM 6335 N N . ILE A 1 801 ? 7.018 -23.460 -0.361 1.00 88.94 801 ILE A N 1
ATOM 6336 C CA . ILE A 1 801 ? 5.589 -23.749 -0.207 1.00 88.94 801 ILE A CA 1
ATOM 6337 C C . ILE A 1 801 ? 5.123 -24.599 -1.388 1.00 88.94 801 ILE A C 1
ATOM 6339 O O . ILE A 1 801 ? 5.158 -24.146 -2.531 1.00 88.94 801 ILE A O 1
ATOM 6343 N N . ALA A 1 802 ? 4.669 -25.818 -1.101 1.00 87.88 802 ALA A N 1
ATOM 6344 C CA . ALA A 1 802 ? 4.167 -26.745 -2.117 1.00 87.88 802 ALA A CA 1
ATOM 6345 C C . ALA A 1 802 ? 2.646 -26.653 -2.320 1.00 87.88 802 ALA A C 1
ATOM 6347 O O . ALA A 1 802 ? 2.137 -26.900 -3.413 1.00 87.88 802 ALA A O 1
ATOM 6348 N N . THR A 1 803 ? 1.913 -26.285 -1.265 1.00 82.69 803 THR A N 1
ATOM 6349 C CA . THR A 1 803 ? 0.447 -26.228 -1.262 1.00 82.69 803 THR A CA 1
ATOM 6350 C C . THR A 1 803 ? -0.050 -24.974 -0.559 1.00 82.69 803 THR A C 1
ATOM 6352 O O . THR A 1 803 ? 0.415 -24.651 0.537 1.00 82.69 803 THR A O 1
ATOM 6355 N N . LEU A 1 804 ? -1.051 -24.319 -1.146 1.00 83.06 804 LEU A N 1
ATOM 6356 C CA . LEU A 1 804 ? -1.759 -23.195 -0.546 1.00 83.06 804 LEU A CA 1
ATOM 6357 C C . LEU A 1 804 ? -3.251 -23.524 -0.456 1.00 83.06 804 LEU A C 1
ATOM 6359 O O . LEU A 1 804 ? -3.908 -23.673 -1.480 1.00 83.06 804 LEU A O 1
ATOM 6363 N N . SER A 1 805 ? -3.789 -23.621 0.759 1.00 78.12 805 SER A N 1
ATOM 6364 C CA . SER A 1 805 ? -5.231 -23.813 0.951 1.00 78.12 805 SER A CA 1
ATOM 6365 C C . SER A 1 805 ? -5.998 -22.529 0.617 1.00 78.12 805 SER A C 1
ATOM 6367 O O . SER A 1 805 ? -5.644 -21.453 1.111 1.00 78.12 805 SER A O 1
ATOM 6369 N N . GLY A 1 806 ? -7.097 -22.631 -0.140 1.00 73.88 806 GLY A N 1
ATOM 6370 C CA . GLY A 1 806 ? -7.993 -21.497 -0.404 1.00 73.88 806 GLY A CA 1
ATOM 6371 C C . GLY A 1 806 ? -8.555 -20.848 0.875 1.00 73.88 806 GLY A C 1
ATOM 6372 O O . GLY A 1 806 ? -8.817 -19.639 0.911 1.00 73.88 806 GLY A O 1
ATOM 6373 N N . ASP A 1 807 ? -8.649 -21.605 1.975 1.00 81.44 807 ASP A N 1
ATOM 6374 C CA . ASP A 1 807 ? -9.074 -21.087 3.281 1.00 81.44 807 ASP A CA 1
ATOM 6375 C C . ASP A 1 807 ? -8.084 -20.091 3.893 1.00 81.44 807 ASP A C 1
ATOM 6377 O O . ASP A 1 807 ? -8.499 -19.219 4.667 1.00 81.44 807 ASP A O 1
ATOM 6381 N N . PHE A 1 808 ? -6.799 -20.178 3.537 1.00 87.75 808 PHE A N 1
ATOM 6382 C CA . PHE A 1 808 ? -5.790 -19.214 3.964 1.00 87.75 808 PHE A CA 1
ATOM 6383 C C . PHE A 1 808 ? -6.055 -17.849 3.320 1.00 87.75 808 PHE A C 1
ATOM 6385 O O . PHE A 1 808 ? -6.215 -16.850 4.025 1.00 87.75 808 PHE A O 1
ATOM 6392 N N . LEU A 1 809 ? -6.192 -17.801 1.989 1.00 87.94 809 LEU A N 1
ATOM 6393 C CA . LEU A 1 809 ? -6.435 -16.553 1.252 1.00 87.94 809 LEU A CA 1
ATOM 6394 C C . LEU A 1 809 ? -7.778 -15.908 1.610 1.00 87.94 809 LEU A C 1
ATOM 6396 O O . LEU A 1 809 ? -7.881 -14.680 1.652 1.00 87.94 809 LEU A O 1
ATOM 6400 N N . ARG A 1 810 ? -8.783 -16.708 1.992 1.00 89.06 810 ARG A N 1
ATOM 6401 C CA . ARG A 1 810 ? -10.074 -16.216 2.507 1.00 89.06 810 ARG A CA 1
ATOM 6402 C C . ARG A 1 810 ? -9.933 -15.267 3.706 1.00 89.06 810 ARG A C 1
ATOM 6404 O O . ARG A 1 810 ? -10.824 -14.451 3.955 1.00 89.06 810 ARG A O 1
ATOM 6411 N N . ARG A 1 811 ? -8.828 -15.340 4.456 1.00 88.62 811 ARG A N 1
ATOM 6412 C CA . ARG A 1 811 ? -8.559 -14.466 5.611 1.00 88.62 811 ARG A CA 1
ATOM 6413 C C . ARG A 1 811 ? -8.096 -13.065 5.218 1.00 88.62 811 ARG A C 1
ATOM 6415 O O . ARG A 1 811 ? -8.077 -12.183 6.076 1.00 88.62 811 ARG A O 1
ATOM 6422 N N . PHE A 1 812 ? -7.793 -12.825 3.944 1.00 89.06 812 PHE A N 1
ATOM 6423 C CA . PHE A 1 812 ? -7.232 -11.572 3.441 1.00 89.06 812 PHE A CA 1
ATOM 6424 C C . PHE A 1 812 ? -8.146 -10.913 2.383 1.00 89.06 812 PHE A C 1
ATOM 6426 O O . PHE A 1 812 ? -7.759 -10.742 1.228 1.00 89.06 812 PHE A O 1
ATOM 6433 N N . PRO A 1 813 ? -9.367 -10.480 2.756 1.00 85.25 813 PRO A N 1
ATOM 6434 C CA . PRO A 1 813 ? -10.425 -10.113 1.801 1.00 85.25 813 PRO A CA 1
ATOM 6435 C C . PRO A 1 813 ? -10.158 -8.839 0.981 1.00 85.25 813 PRO A C 1
ATOM 6437 O O . PRO A 1 813 ? -10.939 -8.498 0.094 1.00 85.25 813 PRO A O 1
ATOM 6440 N N . ASN A 1 814 ? -9.110 -8.083 1.312 1.00 87.50 814 ASN A N 1
ATOM 6441 C CA . ASN A 1 814 ? -8.815 -6.788 0.706 1.00 87.50 814 ASN A CA 1
ATOM 6442 C C . ASN A 1 814 ? -7.431 -6.733 0.044 1.00 87.50 814 ASN A C 1
ATOM 6444 O O . ASN A 1 814 ? -6.921 -5.630 -0.147 1.00 87.50 814 ASN A O 1
ATOM 6448 N N . LEU A 1 815 ? -6.814 -7.875 -0.274 1.00 89.25 815 LEU A N 1
ATOM 6449 C CA . LEU A 1 815 ? -5.540 -7.869 -0.991 1.00 89.25 815 LEU A CA 1
ATOM 6450 C C . LEU A 1 815 ? -5.698 -7.285 -2.395 1.00 89.25 815 LEU A C 1
ATOM 6452 O O . LEU A 1 815 ? -6.646 -7.582 -3.121 1.00 89.25 815 LEU A O 1
ATOM 6456 N N . GLU A 1 816 ? -4.731 -6.446 -2.735 1.00 91.81 816 GLU A N 1
ATOM 6457 C CA . GLU A 1 816 ? -4.537 -5.825 -4.039 1.00 91.81 816 GLU A CA 1
ATOM 6458 C C . GLU A 1 816 ? -3.273 -6.375 -4.714 1.00 91.81 816 GLU A C 1
ATOM 6460 O O . GLU A 1 816 ? -3.188 -6.364 -5.937 1.00 91.81 816 GLU A O 1
ATOM 6465 N N . ASP A 1 817 ? -2.314 -6.879 -3.936 1.00 91.31 817 ASP A N 1
ATOM 6466 C CA . ASP A 1 817 ? -1.028 -7.375 -4.416 1.00 91.31 817 ASP A CA 1
ATOM 6467 C C . ASP A 1 817 ? -0.653 -8.691 -3.724 1.00 91.31 817 ASP A C 1
ATOM 6469 O O . ASP A 1 817 ? -0.655 -8.774 -2.492 1.00 91.31 817 ASP A O 1
ATOM 6473 N N . VAL A 1 818 ? -0.362 -9.722 -4.510 1.00 91.75 818 VAL A N 1
ATOM 6474 C CA . VAL A 1 818 ? 0.048 -11.042 -4.024 1.00 91.75 818 VAL A CA 1
ATOM 6475 C C . VAL A 1 818 ? 1.288 -11.489 -4.783 1.00 91.75 818 VAL A C 1
ATOM 6477 O O . VAL A 1 818 ? 1.240 -11.635 -6.000 1.00 91.75 818 VAL A O 1
ATOM 6480 N N . ASP A 1 819 ? 2.370 -11.758 -4.057 1.00 91.25 819 ASP A N 1
ATOM 6481 C CA . ASP A 1 819 ? 3.612 -12.318 -4.589 1.00 91.25 819 ASP A CA 1
ATOM 6482 C C . ASP A 1 819 ? 3.940 -13.640 -3.886 1.00 91.25 819 ASP A C 1
ATOM 6484 O O . ASP A 1 819 ? 4.276 -13.672 -2.702 1.00 91.25 819 ASP A O 1
ATOM 6488 N N . LEU A 1 820 ? 3.827 -14.743 -4.623 1.00 91.25 820 LEU A N 1
ATOM 6489 C CA . LEU A 1 820 ? 4.209 -16.095 -4.209 1.00 91.25 820 LEU A CA 1
ATOM 6490 C C . LEU A 1 820 ? 5.283 -16.666 -5.143 1.00 91.25 820 LEU A C 1
ATOM 6492 O O . LEU A 1 820 ? 5.376 -17.885 -5.319 1.00 91.25 820 LEU A O 1
ATOM 6496 N N . SER A 1 821 ? 6.087 -15.801 -5.762 1.00 92.56 821 SER A N 1
ATOM 6497 C CA . SER A 1 821 ? 7.112 -16.221 -6.714 1.00 92.56 821 SER A CA 1
ATOM 6498 C C . SER A 1 821 ? 8.209 -17.079 -6.073 1.00 92.56 821 SER A C 1
ATOM 6500 O O . SER A 1 821 ? 8.537 -16.903 -4.903 1.00 92.56 821 SER A O 1
ATOM 6502 N N . GLY A 1 822 ? 8.809 -18.004 -6.822 1.00 89.00 822 GLY A N 1
ATOM 6503 C CA . GLY A 1 822 ? 9.929 -18.829 -6.359 1.00 89.00 822 GLY A CA 1
ATOM 6504 C C . GLY A 1 822 ? 9.541 -19.851 -5.287 1.00 89.00 822 GLY A C 1
ATOM 6505 O O . GLY A 1 822 ? 10.292 -20.039 -4.335 1.00 89.00 822 GLY A O 1
ATOM 6506 N N . ASN A 1 823 ? 8.361 -20.461 -5.401 1.00 92.06 823 ASN A N 1
ATOM 6507 C CA . ASN A 1 823 ? 7.874 -21.511 -4.503 1.00 92.06 823 ASN A CA 1
ATOM 6508 C C . ASN A 1 823 ? 7.795 -22.863 -5.242 1.00 92.06 823 ASN A C 1
ATOM 6510 O O . ASN A 1 823 ? 8.411 -23.054 -6.287 1.00 92.06 823 ASN A O 1
ATOM 6514 N N . GLN A 1 824 ? 7.089 -23.843 -4.674 1.00 93.81 824 GLN A N 1
ATOM 6515 C CA . GLN A 1 824 ? 6.909 -25.182 -5.248 1.00 93.81 824 GLN A CA 1
ATOM 6516 C C . GLN A 1 824 ? 5.426 -25.485 -5.514 1.00 93.81 824 GLN A C 1
ATOM 6518 O O . GLN A 1 824 ? 5.010 -26.642 -5.469 1.00 93.81 824 GLN A O 1
ATOM 6523 N N . LEU A 1 825 ? 4.612 -24.450 -5.757 1.00 93.19 825 LEU A N 1
ATOM 6524 C CA . LEU A 1 825 ? 3.167 -24.596 -5.926 1.00 93.19 825 LEU A CA 1
ATOM 6525 C C . LEU A 1 825 ? 2.855 -25.392 -7.193 1.00 93.19 825 LEU A C 1
ATOM 6527 O O . LEU A 1 825 ? 3.212 -24.968 -8.289 1.00 93.19 825 LEU A O 1
ATOM 6531 N N . SER A 1 826 ? 2.160 -26.516 -7.030 1.00 92.06 826 SER A N 1
ATOM 6532 C CA . SER A 1 826 ? 1.599 -27.309 -8.139 1.00 92.06 826 SER A CA 1
ATOM 6533 C C . SER A 1 826 ? 0.147 -26.938 -8.459 1.00 92.06 826 SER A C 1
ATOM 6535 O O . SER A 1 826 ? -0.316 -27.153 -9.575 1.00 92.06 826 SER A O 1
ATOM 6537 N N . ALA A 1 827 ? -0.553 -26.320 -7.502 1.00 90.38 827 ALA A N 1
ATOM 6538 C CA . ALA A 1 827 ? -1.892 -25.768 -7.663 1.00 90.38 827 ALA A CA 1
ATOM 6539 C C . ALA A 1 827 ? -2.036 -24.463 -6.866 1.00 90.38 827 ALA A C 1
ATOM 6541 O O . ALA A 1 827 ? -1.352 -24.254 -5.858 1.00 90.38 827 ALA A O 1
ATOM 6542 N N . PHE A 1 828 ? -2.946 -23.594 -7.311 1.00 90.25 828 PHE A N 1
ATOM 6543 C CA . PHE A 1 828 ? -3.287 -22.346 -6.633 1.00 90.25 828 PHE A CA 1
ATOM 6544 C C . PHE A 1 828 ? -4.807 -22.179 -6.560 1.00 90.25 828 PHE A C 1
ATOM 6546 O O . PHE A 1 828 ? -5.471 -22.038 -7.584 1.00 90.25 828 PHE A O 1
ATOM 6553 N N . GLU A 1 829 ? -5.348 -22.177 -5.342 1.00 86.12 829 GLU A N 1
ATOM 6554 C CA . GLU A 1 829 ? -6.781 -22.038 -5.061 1.00 86.12 829 GLU A CA 1
ATOM 6555 C C . GLU A 1 829 ? -7.073 -20.745 -4.288 1.00 86.12 829 GLU A C 1
ATOM 6557 O O . GLU A 1 829 ? -6.215 -20.235 -3.566 1.00 86.12 829 GLU A O 1
ATOM 6562 N N . GLY A 1 830 ? -8.304 -20.230 -4.382 1.00 84.88 830 GLY A N 1
ATOM 6563 C CA . GLY A 1 830 ? -8.770 -19.098 -3.573 1.00 84.88 830 GLY A CA 1
ATOM 6564 C C . GLY A 1 830 ? -8.766 -17.734 -4.272 1.00 84.88 830 GLY A C 1
ATOM 6565 O O . GLY A 1 830 ? -8.971 -16.715 -3.605 1.00 84.88 830 GLY A O 1
ATOM 6566 N N . LEU A 1 831 ? -8.583 -17.677 -5.598 1.00 88.81 831 LEU A N 1
ATOM 6567 C CA . LEU A 1 831 ? -8.725 -16.437 -6.383 1.00 88.81 831 LEU A CA 1
ATOM 6568 C C . LEU A 1 831 ? -10.121 -15.816 -6.261 1.00 88.81 831 LEU A C 1
ATOM 6570 O O . LEU A 1 831 ? -10.266 -14.593 -6.251 1.00 88.81 831 LEU A O 1
ATOM 6574 N N . GLU A 1 832 ? -11.153 -16.639 -6.084 1.00 86.38 832 GLU A N 1
ATOM 6575 C CA . GLU A 1 832 ? -12.533 -16.215 -5.850 1.00 86.38 832 GLU A CA 1
ATOM 6576 C C . GLU A 1 832 ? -12.718 -15.424 -4.542 1.00 86.38 832 GLU A C 1
ATOM 6578 O O . GLU A 1 832 ? -13.745 -14.771 -4.342 1.00 86.38 832 GLU A O 1
ATOM 6583 N N . HIS A 1 833 ? -11.730 -15.453 -3.642 1.00 87.31 833 HIS A N 1
ATOM 6584 C CA . HIS A 1 833 ? -11.733 -14.699 -2.389 1.00 87.31 833 HIS A CA 1
ATOM 6585 C C . HIS A 1 833 ? -11.005 -13.353 -2.476 1.00 87.31 833 HIS A C 1
ATOM 6587 O O . HIS A 1 833 ? -11.035 -12.594 -1.504 1.00 87.31 833 HIS A O 1
ATOM 6593 N N . LEU A 1 834 ? -10.412 -13.019 -3.629 1.00 90.56 834 LEU A N 1
ATOM 6594 C CA . LEU A 1 834 ? -9.586 -11.825 -3.828 1.00 90.56 834 LEU A CA 1
ATOM 6595 C C . LEU A 1 834 ? -10.193 -10.856 -4.868 1.00 90.56 834 LEU A C 1
ATOM 6597 O O . LEU A 1 834 ? -9.580 -10.570 -5.896 1.00 90.56 834 LEU A O 1
ATOM 6601 N N . PRO A 1 835 ? -11.381 -10.267 -4.619 1.00 87.12 835 PRO A N 1
ATOM 6602 C CA . PRO A 1 835 ? -12.090 -9.449 -5.613 1.00 87.12 835 PRO A CA 1
ATOM 6603 C C . PRO A 1 835 ? -11.424 -8.094 -5.918 1.00 87.12 835 PRO A C 1
ATOM 6605 O O . PRO A 1 835 ? -11.879 -7.370 -6.803 1.00 87.12 835 PRO A O 1
ATOM 6608 N N . ARG A 1 836 ? -10.398 -7.708 -5.149 1.00 91.19 836 ARG A N 1
ATOM 6609 C CA . ARG A 1 836 ? -9.658 -6.440 -5.286 1.00 91.19 836 ARG A CA 1
ATOM 6610 C C . ARG A 1 836 ? -8.248 -6.620 -5.843 1.00 91.19 836 ARG A C 1
ATOM 6612 O O . ARG A 1 836 ? -7.499 -5.647 -5.890 1.00 91.19 836 ARG A O 1
ATOM 6619 N N . LEU A 1 837 ? -7.894 -7.838 -6.246 1.00 94.62 837 LEU A N 1
ATOM 6620 C CA . LEU A 1 837 ? -6.557 -8.163 -6.716 1.00 94.62 837 LEU A CA 1
ATOM 6621 C C . LEU A 1 837 ? -6.224 -7.364 -7.982 1.00 94.62 837 LEU A C 1
ATOM 6623 O O . LEU A 1 837 ? -6.975 -7.392 -8.955 1.00 94.62 837 LEU A O 1
ATOM 6627 N N . ARG A 1 838 ? -5.101 -6.646 -7.939 1.00 95.44 838 ARG A N 1
ATOM 6628 C CA . ARG A 1 838 ? -4.538 -5.855 -9.041 1.00 95.44 838 ARG A CA 1
ATOM 6629 C C . ARG A 1 838 ? -3.254 -6.478 -9.565 1.00 95.44 838 ARG A C 1
ATOM 6631 O O . ARG A 1 838 ? -3.034 -6.480 -10.769 1.00 95.44 838 ARG A O 1
ATOM 6638 N N . ARG A 1 839 ? -2.427 -7.026 -8.675 1.00 96.50 839 ARG A N 1
ATOM 6639 C CA . ARG A 1 839 ? -1.154 -7.655 -9.028 1.00 96.50 839 ARG A CA 1
ATOM 6640 C C . ARG A 1 839 ? -1.078 -9.060 -8.461 1.00 96.50 839 ARG A C 1
ATOM 6642 O O . ARG A 1 839 ? -1.339 -9.256 -7.275 1.00 96.50 839 ARG A O 1
ATOM 6649 N N . LEU A 1 840 ? -0.732 -10.014 -9.315 1.00 96.69 840 LEU A N 1
ATOM 6650 C CA . LEU A 1 840 ? -0.525 -11.406 -8.944 1.00 96.69 840 LEU A CA 1
ATOM 6651 C C . LEU A 1 840 ? 0.786 -11.896 -9.548 1.00 96.69 840 LEU A C 1
ATOM 6653 O O . LEU A 1 840 ? 0.926 -11.945 -10.768 1.00 96.69 840 LEU A O 1
ATOM 6657 N N . ASN A 1 841 ? 1.723 -12.278 -8.688 1.00 96.56 841 ASN A N 1
ATOM 6658 C CA . ASN A 1 841 ? 2.973 -12.902 -9.078 1.00 96.56 841 ASN A CA 1
ATOM 6659 C C . ASN A 1 841 ? 3.038 -14.338 -8.546 1.00 96.56 841 ASN A C 1
ATOM 6661 O O . ASN A 1 841 ? 3.094 -14.566 -7.338 1.00 96.56 841 ASN A O 1
ATOM 6665 N N . LEU A 1 842 ? 3.030 -15.299 -9.465 1.00 95.88 842 LEU A N 1
ATOM 6666 C CA . LEU A 1 842 ? 3.191 -16.733 -9.222 1.00 95.88 842 LEU A CA 1
ATOM 6667 C C . LEU A 1 842 ? 4.424 -17.284 -9.961 1.00 95.88 842 LEU A C 1
ATOM 6669 O O . LEU A 1 842 ? 4.531 -18.496 -10.159 1.00 95.88 842 LEU A O 1
ATOM 6673 N N . GLY A 1 843 ? 5.352 -16.424 -10.389 1.00 95.94 843 GLY A N 1
ATOM 6674 C CA . GLY A 1 843 ? 6.485 -16.831 -11.212 1.00 95.94 843 GLY A CA 1
ATOM 6675 C C . GLY A 1 843 ? 7.446 -17.789 -10.494 1.00 95.94 843 GLY A C 1
ATOM 6676 O O . GLY A 1 843 ? 7.644 -17.674 -9.292 1.00 95.94 843 GLY A O 1
ATOM 6677 N N . GLY A 1 844 ? 8.068 -18.743 -11.185 1.00 92.69 844 GLY A N 1
ATOM 6678 C CA . GLY A 1 844 ? 9.010 -19.697 -10.590 1.00 92.69 844 GLY A CA 1
ATOM 6679 C C . GLY A 1 844 ? 8.338 -20.713 -9.662 1.00 92.69 844 GLY A C 1
ATOM 6680 O O . GLY A 1 844 ? 8.797 -20.891 -8.537 1.00 92.69 844 GLY A O 1
ATOM 6681 N N . ASN A 1 845 ? 7.240 -21.325 -10.107 1.00 95.25 845 ASN A N 1
ATOM 6682 C CA . ASN A 1 845 ? 6.503 -22.379 -9.402 1.00 95.25 845 ASN A CA 1
ATOM 6683 C C . ASN A 1 845 ? 6.393 -23.638 -10.293 1.00 95.25 845 ASN A C 1
ATOM 6685 O O . ASN A 1 845 ? 7.135 -23.798 -11.261 1.00 95.25 845 ASN A O 1
ATOM 6689 N N . LEU A 1 846 ? 5.506 -24.575 -9.951 1.00 95.38 846 LEU A N 1
ATOM 6690 C CA . LEU A 1 846 ? 5.272 -25.825 -10.681 1.00 95.38 846 LEU A CA 1
ATOM 6691 C C . LEU A 1 846 ? 3.842 -25.891 -11.249 1.00 95.38 846 LEU A C 1
ATOM 6693 O O . LEU A 1 846 ? 3.291 -26.979 -11.387 1.00 95.38 846 LEU A O 1
ATOM 6697 N N . LEU A 1 847 ? 3.225 -24.740 -11.541 1.00 95.06 847 LEU A N 1
ATOM 6698 C CA . LEU A 1 847 ? 1.833 -24.671 -11.989 1.00 95.06 847 LEU A CA 1
ATOM 6699 C C . LEU A 1 847 ? 1.700 -25.120 -13.447 1.00 95.06 847 LEU A C 1
ATOM 6701 O O . LEU A 1 847 ? 2.368 -24.584 -14.331 1.00 95.06 847 LEU A O 1
ATOM 6705 N N . GLU A 1 848 ? 0.795 -26.063 -13.697 1.00 94.31 848 GLU A N 1
ATOM 6706 C CA . GLU A 1 848 ? 0.385 -26.472 -15.050 1.00 94.31 848 GLU A CA 1
ATOM 6707 C C . GLU A 1 848 ? -0.886 -25.738 -15.509 1.00 94.31 848 GLU A C 1
ATOM 6709 O O . GLU A 1 848 ? -1.068 -25.465 -16.696 1.00 94.31 848 GLU A O 1
ATOM 6714 N N . THR A 1 849 ? -1.767 -25.407 -14.559 1.00 92.50 849 THR A N 1
ATOM 6715 C CA . THR A 1 849 ? -3.057 -24.740 -14.781 1.00 92.50 849 THR A CA 1
ATOM 6716 C C . THR A 1 849 ? -3.322 -23.696 -13.693 1.00 92.50 849 THR A C 1
ATOM 6718 O O . THR A 1 849 ? -2.651 -23.664 -12.658 1.00 92.50 849 THR A O 1
ATOM 6721 N N . LEU A 1 850 ? -4.283 -22.803 -13.943 1.00 92.50 850 LEU A N 1
ATOM 6722 C CA . LEU A 1 850 ? -4.723 -21.793 -12.982 1.00 92.50 850 LEU A CA 1
ATOM 6723 C C . LEU A 1 850 ? -6.225 -21.551 -13.138 1.00 92.50 850 LEU A C 1
ATOM 6725 O O . LEU A 1 850 ? -6.662 -20.927 -14.108 1.00 92.50 850 LEU A O 1
ATOM 6729 N N . ASP A 1 851 ? -6.994 -22.024 -12.163 1.00 87.44 851 ASP A N 1
ATOM 6730 C CA . ASP A 1 851 ? -8.450 -21.917 -12.150 1.00 87.44 851 ASP A CA 1
ATOM 6731 C C . ASP A 1 851 ? -8.934 -20.658 -11.424 1.00 87.44 851 ASP A C 1
ATOM 6733 O O . ASP A 1 851 ? -8.262 -20.090 -10.567 1.00 87.44 851 ASP A O 1
ATOM 6737 N N . GLY A 1 852 ? -10.139 -20.196 -11.765 1.00 86.44 852 GLY A N 1
ATOM 6738 C CA . GLY A 1 852 ? -10.776 -19.067 -11.077 1.00 86.44 852 GLY A CA 1
ATOM 6739 C C . GLY A 1 852 ? -10.209 -17.685 -11.425 1.00 86.44 852 GLY A C 1
ATOM 6740 O O . GLY A 1 852 ? -10.663 -16.693 -10.848 1.00 86.44 852 GLY A O 1
ATOM 6741 N N . LEU A 1 853 ? -9.294 -17.590 -12.398 1.00 90.69 853 LEU A N 1
ATOM 6742 C CA . LEU A 1 853 ? -8.676 -16.335 -12.845 1.00 90.69 853 LEU A CA 1
ATOM 6743 C C . LEU A 1 853 ? -9.706 -15.281 -13.286 1.00 90.69 853 LEU A C 1
ATOM 6745 O O . LEU A 1 853 ? -9.554 -14.103 -12.970 1.00 90.69 853 LEU A O 1
ATOM 6749 N N . GLY A 1 854 ? -10.816 -15.705 -13.899 1.00 86.94 854 GLY A N 1
ATOM 6750 C CA . GLY A 1 854 ? -11.910 -14.815 -14.316 1.00 86.94 854 GLY A CA 1
ATOM 6751 C C . GLY A 1 854 ? -12.619 -14.053 -13.180 1.00 86.94 854 GLY A C 1
ATOM 6752 O O . GLY A 1 854 ? -13.327 -13.072 -13.427 1.00 86.94 854 GLY A O 1
ATOM 6753 N N . ASN A 1 855 ? -12.414 -14.450 -11.916 1.00 87.38 855 ASN A N 1
ATOM 6754 C CA . ASN A 1 855 ? -12.929 -13.718 -10.755 1.00 87.38 855 ASN A CA 1
ATOM 6755 C C . ASN A 1 855 ? -12.087 -12.472 -10.419 1.00 87.38 855 ASN A C 1
ATOM 6757 O O . ASN A 1 855 ? -12.611 -11.513 -9.846 1.00 87.38 855 ASN A O 1
ATOM 6761 N N . ALA A 1 856 ? -10.809 -12.441 -10.810 1.00 91.50 856 ALA A N 1
ATOM 6762 C CA . ALA A 1 856 ? -9.873 -11.354 -10.526 1.00 91.50 856 ALA A CA 1
ATOM 6763 C C . ALA A 1 856 ? -9.972 -10.218 -11.564 1.00 91.50 856 ALA A C 1
ATOM 6765 O O . ALA A 1 856 ? -8.984 -9.782 -12.141 1.00 91.50 856 ALA A O 1
ATOM 6766 N N . ARG A 1 857 ? -11.179 -9.695 -11.809 1.00 90.38 857 ARG A N 1
ATOM 6767 C CA . ARG A 1 857 ? -11.439 -8.731 -12.903 1.00 90.38 857 ARG A CA 1
ATOM 6768 C C . ARG A 1 857 ? -10.690 -7.399 -12.792 1.00 90.38 857 ARG A C 1
ATOM 6770 O O . ARG A 1 857 ? -10.639 -6.657 -13.764 1.00 90.38 857 ARG A O 1
ATOM 6777 N N . GLN A 1 858 ? -10.145 -7.073 -11.619 1.00 94.12 858 GLN A N 1
ATOM 6778 C CA . GLN A 1 858 ? -9.362 -5.851 -11.388 1.00 94.12 858 GLN A CA 1
ATOM 6779 C C . GLN A 1 858 ? -7.860 -6.021 -11.662 1.00 94.12 858 GLN A C 1
ATOM 6781 O O . GLN A 1 858 ? -7.110 -5.064 -11.457 1.00 94.12 858 GLN A O 1
ATOM 6786 N N . LEU A 1 859 ? -7.427 -7.204 -12.114 1.00 96.69 859 LEU A N 1
ATOM 6787 C CA . LEU A 1 859 ? -6.021 -7.516 -12.333 1.00 96.69 859 LEU A CA 1
ATOM 6788 C C . LEU A 1 859 ? -5.435 -6.662 -13.466 1.00 96.69 859 LEU A C 1
ATOM 6790 O O . LEU A 1 859 ? -5.974 -6.619 -14.571 1.00 96.69 859 LEU A O 1
ATOM 6794 N N . THR A 1 860 ? -4.327 -5.988 -13.170 1.00 97.25 860 THR A N 1
ATOM 6795 C CA . THR A 1 860 ? -3.546 -5.161 -14.096 1.00 97.25 860 THR A CA 1
ATOM 6796 C C . THR A 1 860 ? -2.212 -5.807 -14.443 1.00 97.25 860 THR A C 1
ATOM 6798 O O . THR A 1 860 ? -1.741 -5.645 -15.568 1.00 97.25 860 THR A O 1
ATOM 6801 N N . ASP A 1 861 ? -1.634 -6.578 -13.520 1.00 97.75 861 ASP A N 1
ATOM 6802 C CA . ASP A 1 861 ? -0.324 -7.205 -13.678 1.00 97.75 861 ASP A CA 1
ATOM 6803 C C . ASP A 1 861 ? -0.385 -8.677 -13.253 1.00 97.75 861 ASP A C 1
ATOM 6805 O O . ASP A 1 861 ? -0.751 -8.989 -12.115 1.00 97.75 861 ASP A O 1
ATOM 6809 N N . LEU A 1 862 ? -0.017 -9.573 -14.169 1.00 98.06 862 LEU A N 1
ATOM 6810 C CA . LEU A 1 862 ? 0.012 -11.018 -13.954 1.00 98.06 862 LEU A CA 1
ATOM 6811 C C . LEU A 1 862 ? 1.369 -11.591 -14.372 1.00 98.06 862 LEU A C 1
ATOM 6813 O O . LEU A 1 862 ? 1.739 -11.510 -15.542 1.00 98.06 862 LEU A O 1
ATOM 6817 N N . ASP A 1 863 ? 2.085 -12.189 -13.425 1.00 97.88 863 ASP A N 1
ATOM 6818 C CA . ASP A 1 863 ? 3.339 -12.907 -13.668 1.00 97.88 863 ASP A CA 1
ATOM 6819 C C . ASP A 1 863 ? 3.152 -14.399 -13.370 1.00 97.88 863 ASP A C 1
ATOM 6821 O O . ASP A 1 863 ? 2.885 -14.800 -12.236 1.00 97.88 863 ASP A O 1
ATOM 6825 N N . LEU A 1 864 ? 3.266 -15.208 -14.421 1.00 96.94 864 LEU A N 1
ATOM 6826 C CA . LEU A 1 864 ? 3.205 -16.670 -14.428 1.00 96.94 864 LEU A CA 1
ATOM 6827 C C . LEU A 1 864 ? 4.502 -17.271 -14.996 1.00 96.94 864 LEU A C 1
ATOM 6829 O O . LEU A 1 864 ? 4.520 -18.431 -15.417 1.00 96.94 864 LEU A O 1
ATOM 6833 N N . SER A 1 865 ? 5.589 -16.499 -15.047 1.00 96.25 865 SER A N 1
ATOM 6834 C CA . SER A 1 865 ? 6.852 -16.935 -15.643 1.00 96.25 865 SER A CA 1
ATOM 6835 C C . SER A 1 865 ? 7.462 -18.137 -14.909 1.00 96.25 865 SER A C 1
ATOM 6837 O O . SER A 1 865 ? 7.189 -18.350 -13.737 1.00 96.25 865 SER A O 1
ATOM 6839 N N . GLY A 1 866 ? 8.282 -18.967 -15.552 1.00 92.38 866 GLY A N 1
ATOM 6840 C CA . GLY A 1 866 ? 8.991 -20.059 -14.870 1.00 92.38 866 GLY A CA 1
ATOM 6841 C C . GLY A 1 866 ? 8.070 -21.113 -14.244 1.00 92.38 866 GLY A C 1
ATOM 6842 O O . GLY A 1 866 ? 8.324 -21.536 -13.120 1.00 92.38 866 GLY A O 1
ATOM 6843 N N . ASN A 1 867 ? 6.990 -21.481 -14.932 1.00 95.81 867 ASN A N 1
ATOM 6844 C CA . ASN A 1 867 ? 6.030 -22.512 -14.526 1.00 95.81 867 ASN A CA 1
ATOM 6845 C C . ASN A 1 867 ? 5.984 -23.635 -15.588 1.00 95.81 867 ASN A C 1
ATOM 6847 O O . ASN A 1 867 ? 6.927 -23.820 -16.361 1.00 95.81 867 ASN A O 1
ATOM 6851 N N . GLN A 1 868 ? 4.910 -24.427 -15.618 1.00 96.12 868 GLN A N 1
ATOM 6852 C CA . GLN A 1 868 ? 4.730 -25.562 -16.527 1.00 96.12 868 GLN A CA 1
ATOM 6853 C C . GLN A 1 868 ? 3.516 -25.391 -17.453 1.00 96.12 868 GLN A C 1
ATOM 6855 O O . GLN A 1 868 ? 2.989 -26.371 -17.972 1.00 96.12 868 GLN A O 1
ATOM 6860 N N . PHE A 1 869 ? 3.071 -24.154 -17.697 1.00 95.31 869 PHE A N 1
ATOM 6861 C CA . PHE A 1 869 ? 1.910 -23.895 -18.549 1.00 95.31 869 PHE A CA 1
ATOM 6862 C C . PHE A 1 869 ? 2.170 -24.341 -19.996 1.00 95.31 869 PHE A C 1
ATOM 6864 O O . PHE A 1 869 ? 3.112 -23.876 -20.645 1.00 95.31 869 PHE A O 1
ATOM 6871 N N . GLY A 1 870 ? 1.314 -25.228 -20.509 1.00 93.94 870 GLY A N 1
ATOM 6872 C CA . GLY A 1 870 ? 1.290 -25.631 -21.922 1.00 93.94 870 GLY A CA 1
ATOM 6873 C C . GLY A 1 870 ? 0.350 -24.784 -22.788 1.00 93.94 870 GLY A C 1
ATOM 6874 O O . GLY A 1 870 ? 0.543 -24.682 -24.000 1.00 93.94 870 GLY A O 1
ATOM 6875 N N . GLU A 1 871 ? -0.637 -24.144 -22.163 1.00 93.81 871 GLU A N 1
ATOM 6876 C CA . GLU A 1 871 ? -1.654 -23.297 -22.787 1.00 93.81 871 GLU A CA 1
ATOM 6877 C C . GLU A 1 871 ? -2.009 -22.109 -21.881 1.00 93.81 871 GLU A C 1
ATOM 6879 O O . GLU A 1 871 ? -1.540 -22.009 -20.745 1.00 93.81 871 GLU A O 1
ATOM 6884 N N . LEU A 1 872 ? -2.834 -21.184 -22.381 1.00 94.75 872 LEU A N 1
ATOM 6885 C CA . LEU A 1 872 ? -3.313 -20.065 -21.573 1.00 94.75 872 LEU A CA 1
ATOM 6886 C C . LEU A 1 872 ? -4.306 -20.535 -20.491 1.00 94.75 872 LEU A C 1
ATOM 6888 O O . LEU A 1 872 ? -5.214 -21.317 -20.798 1.00 94.75 872 LEU A O 1
ATOM 6892 N N . PRO A 1 873 ? -4.215 -20.011 -19.255 1.00 93.19 873 PRO A N 1
ATOM 6893 C CA . PRO A 1 873 ? -5.135 -20.380 -18.184 1.00 93.19 873 PRO A CA 1
ATOM 6894 C C . PRO A 1 873 ? -6.586 -19.979 -18.489 1.00 93.19 873 PRO A C 1
ATOM 6896 O O . PRO A 1 873 ? -6.861 -18.998 -19.189 1.00 93.19 873 PRO A O 1
ATOM 6899 N N . ALA A 1 874 ? -7.537 -20.761 -17.976 1.00 89.56 874 ALA A N 1
ATOM 6900 C CA . ALA A 1 874 ? -8.963 -20.545 -18.206 1.00 89.56 874 ALA A CA 1
ATOM 6901 C C . ALA A 1 874 ? -9.452 -19.236 -17.558 1.00 89.56 874 ALA A C 1
ATOM 6903 O O . ALA A 1 874 ? -9.112 -18.918 -16.419 1.00 89.56 874 ALA A O 1
ATOM 6904 N N . GLY A 1 875 ? -10.280 -18.468 -18.274 1.00 90.00 875 GLY A N 1
ATOM 6905 C CA . GLY A 1 875 ? -10.816 -17.199 -17.778 1.00 90.00 875 GLY A CA 1
ATOM 6906 C C . GLY A 1 875 ? -9.877 -16.001 -17.939 1.00 90.00 875 GLY A C 1
ATOM 6907 O O . GLY A 1 875 ? -10.257 -14.900 -17.538 1.00 90.00 875 GLY A O 1
ATOM 6908 N N . ILE A 1 876 ? -8.685 -16.170 -18.533 1.00 94.25 876 ILE A N 1
ATOM 6909 C CA . ILE A 1 876 ? -7.762 -15.057 -18.816 1.00 94.25 876 ILE A CA 1
ATOM 6910 C C . ILE A 1 876 ? -8.410 -13.998 -19.715 1.00 94.25 876 ILE A C 1
ATOM 6912 O O . ILE A 1 876 ? -8.171 -12.806 -19.547 1.00 94.25 876 ILE A O 1
ATOM 6916 N N . GLU A 1 877 ? -9.298 -14.415 -20.617 1.00 92.44 877 GLU A N 1
ATOM 6917 C CA . GLU A 1 877 ? -10.029 -13.539 -21.527 1.00 92.44 877 GLU A CA 1
ATOM 6918 C C . GLU A 1 877 ? -10.983 -12.561 -20.818 1.00 92.44 877 GLU A C 1
ATOM 6920 O O . GLU A 1 877 ? -11.413 -11.577 -21.413 1.00 92.44 877 GLU A O 1
ATOM 6925 N N . GLN A 1 878 ? -11.289 -12.796 -19.538 1.00 92.44 878 GLN A N 1
ATOM 6926 C CA . GLN A 1 878 ? -12.167 -11.951 -18.719 1.00 92.44 878 GLN A CA 1
ATOM 6927 C C . GLN A 1 878 ? -11.407 -10.811 -18.016 1.00 92.44 878 GLN A C 1
ATOM 6929 O O . GLN A 1 878 ? -12.021 -9.982 -17.337 1.00 92.44 878 GLN A O 1
ATOM 6934 N N . LEU A 1 879 ? -10.075 -10.758 -18.145 1.00 94.38 879 LEU A N 1
ATOM 6935 C CA . LEU A 1 879 ? -9.221 -9.758 -17.503 1.00 94.38 879 LEU A CA 1
ATOM 6936 C C . LEU A 1 879 ? -9.148 -8.464 -18.325 1.00 94.38 879 LEU A C 1
ATOM 6938 O O . LEU A 1 879 ? -8.122 -8.114 -18.907 1.00 94.38 879 LEU A O 1
ATOM 6942 N N . GLU A 1 880 ? -10.253 -7.722 -18.351 1.00 89.56 880 GLU A N 1
ATOM 6943 C CA . GLU A 1 880 ? -10.403 -6.507 -19.165 1.00 89.56 880 GLU A CA 1
ATOM 6944 C C . GLU A 1 880 ? -9.394 -5.397 -18.821 1.00 89.56 880 GLU A C 1
ATOM 6946 O O . GLU A 1 880 ? -9.108 -4.546 -19.663 1.00 89.56 880 GLU A O 1
ATOM 6951 N N . HIS A 1 881 ? -8.849 -5.383 -17.602 1.00 94.75 881 HIS A N 1
ATOM 6952 C CA . HIS A 1 881 ? -7.914 -4.359 -17.122 1.00 94.75 881 HIS A CA 1
ATOM 6953 C C . HIS A 1 881 ? -6.435 -4.766 -17.194 1.00 94.75 881 HIS A C 1
ATOM 6955 O O . HIS A 1 881 ? -5.581 -3.976 -16.785 1.00 94.75 881 HIS A O 1
ATOM 6961 N N . LEU A 1 882 ? -6.121 -5.955 -17.722 1.00 97.50 882 LEU A N 1
ATOM 6962 C CA . LEU A 1 882 ? -4.754 -6.468 -17.741 1.00 97.50 882 LEU A CA 1
ATOM 6963 C C . LEU A 1 882 ? -3.864 -5.635 -18.672 1.00 97.50 882 LEU A C 1
ATOM 6965 O O . LEU A 1 882 ? -4.133 -5.521 -19.867 1.00 97.50 882 LEU A O 1
ATOM 6969 N N . ALA A 1 883 ? -2.796 -5.071 -18.112 1.00 97.62 883 ALA A N 1
ATOM 6970 C CA . ALA A 1 883 ? -1.816 -4.241 -18.806 1.00 97.62 883 ALA A CA 1
ATOM 6971 C C . ALA A 1 883 ? -0.476 -4.969 -19.003 1.00 97.62 883 ALA A C 1
ATOM 6973 O O . ALA A 1 883 ? 0.196 -4.744 -20.010 1.00 97.62 883 ALA A O 1
ATOM 6974 N N . SER A 1 884 ? -0.102 -5.866 -18.085 1.00 98.25 884 SER A N 1
ATOM 6975 C CA . SER A 1 884 ? 1.138 -6.641 -18.159 1.00 98.25 884 SER A CA 1
ATOM 6976 C C . SER A 1 884 ? 0.888 -8.126 -17.909 1.00 98.25 884 SER A C 1
ATOM 6978 O O . SER A 1 884 ? 0.284 -8.490 -16.901 1.00 98.25 884 SER A O 1
ATOM 6980 N N . LEU A 1 885 ? 1.388 -8.973 -18.812 1.00 98.19 885 LEU A N 1
ATOM 6981 C CA . LEU A 1 885 ? 1.333 -10.432 -18.713 1.00 98.19 885 LEU A CA 1
ATOM 6982 C C . LEU A 1 885 ? 2.716 -11.033 -18.974 1.00 98.19 885 LEU A C 1
ATOM 6984 O O . LEU A 1 885 ? 3.282 -10.833 -20.053 1.00 98.19 885 LEU A O 1
ATOM 6988 N N . ASP A 1 886 ? 3.229 -11.795 -18.009 1.00 97.81 886 ASP A N 1
ATOM 6989 C CA . ASP A 1 886 ? 4.447 -12.589 -18.165 1.00 97.81 886 ASP A CA 1
ATOM 6990 C C . ASP A 1 886 ? 4.152 -14.090 -18.114 1.00 97.81 886 ASP A C 1
ATOM 6992 O O . ASP A 1 886 ? 3.620 -14.606 -17.137 1.00 97.81 886 ASP A O 1
ATOM 6996 N N . LEU A 1 887 ? 4.496 -14.780 -19.196 1.00 96.88 887 LEU A N 1
ATOM 6997 C CA . LEU A 1 887 ? 4.383 -16.223 -19.399 1.00 96.88 887 LEU A CA 1
ATOM 6998 C C . LEU A 1 887 ? 5.732 -16.817 -19.834 1.00 96.88 887 LEU A C 1
ATOM 7000 O O . LEU A 1 887 ? 5.788 -17.914 -20.395 1.00 96.88 887 LEU A O 1
ATOM 7004 N N . SER A 1 888 ? 6.837 -16.106 -19.612 1.00 93.62 888 SER A N 1
ATOM 7005 C CA . SER A 1 888 ? 8.169 -16.549 -20.030 1.00 93.62 888 SER A CA 1
ATOM 7006 C C . SER A 1 888 ? 8.607 -17.819 -19.294 1.00 93.62 888 SER A C 1
ATOM 7008 O O . SER A 1 888 ? 8.182 -18.055 -18.173 1.00 93.62 888 SER A O 1
ATOM 7010 N N . PHE A 1 889 ? 9.489 -18.628 -19.878 1.00 93.06 889 PHE A N 1
ATOM 7011 C CA . PHE A 1 889 ? 10.017 -19.859 -19.280 1.00 93.06 889 PHE A CA 1
ATOM 7012 C C . PHE A 1 889 ? 8.914 -20.852 -18.872 1.00 93.06 889 PHE A C 1
ATOM 7014 O O . PHE A 1 889 ? 8.920 -21.374 -17.762 1.00 93.06 889 PHE A O 1
ATOM 7021 N N . ASN A 1 890 ? 7.958 -21.085 -19.772 1.00 94.06 890 ASN A N 1
ATOM 7022 C CA . ASN A 1 890 ? 6.912 -22.100 -19.646 1.00 94.06 890 ASN A CA 1
ATOM 7023 C C . ASN A 1 890 ? 7.075 -23.168 -20.746 1.00 94.06 890 ASN A C 1
ATOM 7025 O O . ASN A 1 890 ? 8.109 -23.250 -21.413 1.00 94.06 890 ASN A O 1
ATOM 7029 N N . GLN A 1 891 ? 6.069 -24.024 -20.933 1.00 94.94 891 GLN A N 1
ATOM 7030 C CA . GLN A 1 891 ? 6.087 -25.122 -21.904 1.00 94.94 891 GLN A CA 1
ATOM 7031 C C . GLN A 1 891 ? 5.122 -24.871 -23.075 1.00 94.94 891 GLN A C 1
ATOM 7033 O O . GLN A 1 891 ? 4.672 -25.812 -23.732 1.00 94.94 891 GLN A O 1
ATOM 7038 N N . MET A 1 892 ? 4.802 -23.604 -23.366 1.00 95.00 892 MET A N 1
ATOM 7039 C CA . MET A 1 892 ? 3.785 -23.257 -24.358 1.00 95.00 892 MET A CA 1
ATOM 7040 C C . MET A 1 892 ? 4.256 -23.587 -25.774 1.00 95.00 892 MET A C 1
ATOM 7042 O O . MET A 1 892 ? 5.180 -22.960 -26.297 1.00 95.00 892 MET A O 1
ATOM 7046 N N . ALA A 1 893 ? 3.598 -24.554 -26.415 1.00 93.31 893 ALA A N 1
ATOM 7047 C CA . ALA A 1 893 ? 3.823 -24.890 -27.823 1.00 93.31 893 ALA A CA 1
ATOM 7048 C C . ALA A 1 893 ? 2.945 -24.058 -28.772 1.00 93.31 893 ALA A C 1
ATOM 7050 O O . ALA A 1 893 ? 3.327 -23.805 -29.918 1.00 93.31 893 ALA A O 1
ATOM 7051 N N . VAL A 1 894 ? 1.779 -23.624 -28.287 1.00 91.88 894 VAL A N 1
ATOM 7052 C CA . VAL A 1 894 ? 0.800 -22.819 -29.021 1.00 91.88 894 VAL A CA 1
ATOM 7053 C C . VAL A 1 894 ? 0.291 -21.705 -28.109 1.00 91.88 894 VAL A C 1
ATOM 7055 O O . VAL A 1 894 ? 0.052 -21.919 -26.923 1.00 91.88 894 VAL A O 1
ATOM 7058 N N . LEU A 1 895 ? 0.106 -20.518 -28.681 1.00 94.81 895 LEU A N 1
ATOM 7059 C CA . LEU A 1 895 ? -0.647 -19.425 -28.076 1.00 94.81 895 LEU A CA 1
ATOM 7060 C C . LEU A 1 895 ? -1.984 -19.326 -28.822 1.00 94.81 895 LEU A C 1
ATOM 7062 O O . LEU A 1 895 ? -1.985 -19.138 -30.037 1.00 94.81 895 LEU A O 1
ATOM 7066 N N . ASP A 1 896 ? -3.107 -19.508 -28.130 1.00 93.19 896 ASP A N 1
ATOM 7067 C CA . ASP A 1 896 ? -4.431 -19.519 -28.766 1.00 93.19 896 ASP A CA 1
ATOM 7068 C C . ASP A 1 896 ? -5.066 -18.121 -28.883 1.00 93.19 896 ASP A C 1
ATOM 7070 O O . ASP A 1 896 ? -4.525 -17.111 -28.421 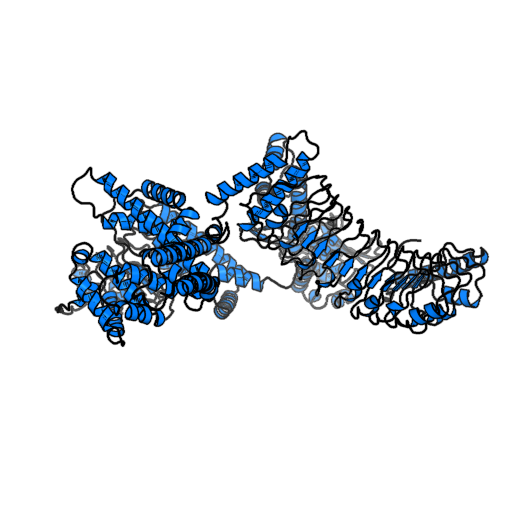1.00 93.19 896 ASP A O 1
ATOM 7074 N N . ASP A 1 897 ? -6.246 -18.058 -29.508 1.00 93.12 897 ASP A N 1
ATOM 7075 C CA . ASP A 1 897 ? -6.897 -16.795 -29.842 1.00 93.12 897 ASP A CA 1
ATOM 7076 C C . ASP A 1 897 ? -7.315 -15.948 -28.623 1.00 93.12 897 ASP A C 1
ATOM 7078 O O . ASP A 1 897 ? -7.543 -14.744 -28.795 1.00 93.12 897 ASP A O 1
ATOM 7082 N N . ARG A 1 898 ? -7.372 -16.514 -27.404 1.00 94.56 898 ARG A N 1
ATOM 7083 C CA . ARG A 1 898 ? -7.697 -15.776 -26.167 1.00 94.56 898 ARG A CA 1
ATOM 7084 C C . ARG A 1 898 ? -6.677 -14.678 -25.873 1.00 94.56 898 ARG A C 1
ATOM 7086 O O . ARG A 1 898 ? -7.063 -13.631 -25.357 1.00 94.56 898 ARG A O 1
ATOM 7093 N N . ALA A 1 899 ? -5.416 -14.846 -26.283 1.00 91.56 899 ALA A N 1
ATOM 7094 C CA . ALA A 1 899 ? -4.380 -13.817 -26.141 1.00 91.56 899 ALA A CA 1
ATOM 7095 C C . ALA A 1 899 ? -4.795 -12.474 -26.766 1.00 91.56 899 ALA A C 1
ATOM 7097 O O . ALA A 1 899 ? -4.542 -11.413 -26.202 1.00 91.56 899 ALA A O 1
ATOM 7098 N N . GLY A 1 900 ? -5.468 -12.519 -27.919 1.00 89.50 900 GLY A N 1
ATOM 7099 C CA . GLY A 1 900 ? -5.916 -11.336 -28.652 1.00 89.50 900 GLY A CA 1
ATOM 7100 C C . GLY A 1 900 ? -7.139 -10.627 -28.066 1.00 89.50 900 GLY A C 1
ATOM 7101 O O . GLY A 1 900 ? -7.529 -9.582 -28.583 1.00 89.50 900 GLY A O 1
ATOM 7102 N N . GLN A 1 901 ? -7.758 -11.176 -27.016 1.00 91.94 901 GLN A N 1
ATOM 7103 C CA . GLN A 1 901 ? -8.919 -10.577 -26.342 1.00 91.94 901 GLN A CA 1
ATOM 7104 C C . GLN A 1 901 ? -8.507 -9.590 -25.236 1.00 91.94 901 GLN A C 1
ATOM 7106 O O . GLN A 1 901 ? -9.315 -8.776 -24.790 1.00 91.94 901 GLN A O 1
ATOM 7111 N N . LEU A 1 902 ? -7.228 -9.587 -24.845 1.00 94.38 902 LEU A N 1
ATOM 7112 C CA . LEU A 1 902 ? -6.657 -8.727 -23.805 1.00 94.38 902 LEU A CA 1
ATOM 7113 C C . LEU A 1 902 ? -6.408 -7.294 -24.312 1.00 94.38 902 LEU A C 1
ATOM 7115 O O . LEU A 1 902 ? -5.282 -6.812 -24.348 1.00 94.38 902 LEU A O 1
ATOM 7119 N N . SER A 1 903 ? -7.457 -6.585 -24.734 1.00 89.50 903 SER A N 1
ATOM 7120 C CA . SER A 1 903 ? -7.336 -5.328 -25.503 1.00 89.50 903 SER A CA 1
ATOM 7121 C C . SER A 1 903 ? -6.568 -4.177 -24.820 1.00 89.50 903 SER A C 1
ATOM 7123 O O . SER A 1 903 ? -6.142 -3.238 -25.501 1.00 89.50 903 SER A O 1
ATOM 7125 N N . ASN A 1 904 ? -6.387 -4.233 -23.495 1.00 94.56 904 ASN A N 1
ATOM 7126 C CA . ASN A 1 904 ? -5.646 -3.236 -22.720 1.00 94.56 904 ASN A CA 1
ATOM 7127 C C . ASN A 1 904 ? -4.177 -3.609 -22.470 1.00 94.56 904 ASN A C 1
ATOM 7129 O O . ASN A 1 904 ? -3.462 -2.816 -21.862 1.00 94.56 904 ASN A O 1
ATOM 7133 N N . LEU A 1 905 ? -3.712 -4.752 -22.982 1.00 97.25 905 LEU A N 1
ATOM 7134 C CA . LEU A 1 905 ? -2.359 -5.239 -22.755 1.00 97.25 905 LEU A CA 1
ATOM 7135 C C . LEU A 1 905 ? -1.317 -4.318 -23.408 1.00 97.25 905 LEU A C 1
ATOM 7137 O O . LEU A 1 905 ? -1.367 -4.038 -24.607 1.00 97.25 905 LEU A O 1
ATOM 7141 N N . GLU A 1 906 ? -0.355 -3.863 -22.609 1.00 97.44 906 GLU A N 1
ATOM 7142 C CA . GLU A 1 906 ? 0.747 -2.985 -23.014 1.00 97.44 906 GLU A CA 1
ATOM 7143 C C . GLU A 1 906 ? 2.089 -3.728 -23.040 1.00 97.44 906 GLU A C 1
ATOM 7145 O O . GLU A 1 906 ? 2.978 -3.361 -23.818 1.00 97.44 906 GLU A O 1
ATOM 7150 N N . ASN A 1 907 ? 2.223 -4.784 -22.231 1.00 97.94 907 ASN A N 1
ATOM 7151 C CA . ASN A 1 907 ? 3.425 -5.597 -22.092 1.00 97.94 907 ASN A CA 1
ATOM 7152 C C . ASN A 1 907 ? 3.092 -7.098 -22.107 1.00 97.94 907 ASN A C 1
ATOM 7154 O O . ASN A 1 907 ? 2.343 -7.575 -21.255 1.00 97.94 907 ASN A O 1
ATOM 7158 N N . LEU A 1 908 ? 3.680 -7.833 -23.054 1.00 97.88 908 LEU A N 1
ATOM 7159 C CA . LEU A 1 908 ? 3.541 -9.283 -23.176 1.00 97.88 908 LEU A CA 1
ATOM 7160 C C . LEU A 1 908 ? 4.916 -9.951 -23.242 1.00 97.88 908 LEU A C 1
ATOM 7162 O O . LEU A 1 908 ? 5.693 -9.717 -24.176 1.00 97.88 908 LEU A O 1
ATOM 7166 N N . GLN A 1 909 ? 5.199 -10.808 -22.265 1.00 97.31 909 GLN A N 1
ATOM 7167 C CA . GLN A 1 909 ? 6.432 -11.583 -22.187 1.00 97.31 909 GLN A CA 1
ATOM 7168 C C . GLN A 1 909 ? 6.136 -13.074 -22.394 1.00 97.31 909 GLN A C 1
ATOM 7170 O O . GLN A 1 909 ? 5.349 -13.668 -21.665 1.00 97.31 909 GLN A O 1
ATOM 7175 N N . LEU A 1 910 ? 6.752 -13.672 -23.414 1.00 96.12 910 LEU A N 1
ATOM 7176 C CA . LEU A 1 910 ? 6.588 -15.074 -23.820 1.00 96.12 910 LEU A CA 1
ATOM 7177 C C . LEU A 1 910 ? 7.950 -15.747 -24.071 1.00 96.12 910 LEU A C 1
ATOM 7179 O O . LEU A 1 910 ? 8.031 -16.762 -24.768 1.00 96.12 910 LEU A O 1
ATOM 7183 N N . GLY A 1 911 ? 9.037 -15.174 -23.549 1.00 93.25 911 GLY A N 1
ATOM 7184 C CA . GLY A 1 911 ? 10.390 -15.655 -23.827 1.00 93.25 911 GLY A CA 1
ATOM 7185 C C . GLY A 1 911 ? 10.639 -17.058 -23.264 1.00 93.25 911 GLY A C 1
ATOM 7186 O O . GLY A 1 911 ? 10.063 -17.400 -22.245 1.00 93.25 911 GLY A O 1
ATOM 7187 N N . GLY A 1 912 ? 11.485 -17.888 -23.872 1.00 90.06 912 GLY A N 1
ATOM 7188 C CA . GLY A 1 912 ? 11.840 -19.197 -23.301 1.00 90.06 912 GLY A CA 1
ATOM 7189 C C . GLY A 1 912 ? 10.700 -20.222 -23.317 1.00 90.06 912 GLY A C 1
ATOM 7190 O O . GLY A 1 912 ? 10.563 -20.979 -22.363 1.00 90.06 912 GLY A O 1
ATOM 7191 N N . ASN A 1 913 ? 9.871 -20.218 -24.362 1.00 94.06 913 ASN A N 1
ATOM 7192 C CA . ASN A 1 913 ? 8.779 -21.174 -24.579 1.00 94.06 913 ASN A CA 1
ATOM 7193 C C . ASN A 1 913 ? 9.070 -22.068 -25.806 1.00 94.06 913 ASN A C 1
ATOM 7195 O O . ASN A 1 913 ? 10.189 -22.122 -26.321 1.00 94.06 913 ASN A O 1
ATOM 7199 N N . LEU A 1 914 ? 8.069 -22.813 -26.281 1.00 95.12 914 LEU A N 1
ATOM 7200 C CA . LEU A 1 914 ? 8.172 -23.730 -27.420 1.00 95.12 914 LEU A CA 1
ATOM 7201 C C . LEU A 1 914 ? 7.392 -23.230 -28.650 1.00 95.12 914 LEU A C 1
ATOM 7203 O O . LEU A 1 914 ? 7.097 -24.026 -29.547 1.00 95.12 914 LEU A O 1
ATOM 7207 N N . LEU A 1 915 ? 7.066 -21.933 -28.708 1.00 96.06 915 LEU A N 1
ATOM 7208 C CA . LEU A 1 915 ? 6.201 -21.357 -29.739 1.00 96.06 915 LEU A CA 1
ATOM 7209 C C . LEU A 1 915 ? 6.856 -21.442 -31.117 1.00 96.06 915 LEU A C 1
ATOM 7211 O O . LEU A 1 915 ? 7.996 -21.017 -31.310 1.00 96.06 915 LEU A O 1
ATOM 7215 N N . SER A 1 916 ? 6.107 -21.964 -32.086 1.00 94.06 916 SER A N 1
ATOM 7216 C CA . SER A 1 916 ? 6.510 -22.020 -33.500 1.00 94.06 916 SER A CA 1
ATOM 7217 C C . SER A 1 916 ? 5.787 -20.992 -34.379 1.00 94.06 916 SER A C 1
ATOM 7219 O O . SER A 1 916 ? 6.294 -20.646 -35.446 1.00 94.06 916 SER A O 1
ATOM 7221 N N . ASP A 1 917 ? 4.656 -20.462 -33.906 1.00 92.62 917 ASP A N 1
ATOM 7222 C CA . ASP A 1 917 ? 3.901 -19.355 -34.499 1.00 92.62 917 ASP A CA 1
ATOM 7223 C C . ASP A 1 917 ? 3.075 -18.640 -33.405 1.00 92.62 917 ASP A C 1
ATOM 7225 O O . ASP A 1 917 ? 3.044 -19.081 -32.252 1.00 92.62 917 ASP A O 1
ATOM 7229 N N . VAL A 1 918 ? 2.402 -17.543 -33.760 1.00 93.94 918 VAL A N 1
ATOM 7230 C CA . VAL A 1 918 ? 1.486 -16.781 -32.893 1.00 93.94 918 VAL A CA 1
ATOM 7231 C C . VAL A 1 918 ? 0.107 -16.607 -33.565 1.00 93.94 918 VAL A C 1
ATOM 7233 O O . VAL A 1 918 ? 0.015 -16.584 -34.796 1.00 93.94 918 VAL A O 1
ATOM 7236 N N . PRO A 1 919 ? -0.994 -16.488 -32.799 1.00 93.62 919 PRO A N 1
ATOM 7237 C CA . PRO A 1 919 ? -2.349 -16.485 -33.344 1.00 93.62 919 PRO A CA 1
ATOM 7238 C C . PRO A 1 919 ? -2.656 -15.175 -34.070 1.00 93.62 919 PRO A C 1
ATOM 7240 O O . PRO A 1 919 ? -2.113 -14.117 -33.744 1.00 93.62 919 PRO A O 1
ATOM 7243 N N . ARG A 1 920 ? -3.583 -15.217 -35.038 1.00 89.12 920 ARG A N 1
ATOM 7244 C CA . ARG A 1 920 ? -4.005 -14.015 -35.787 1.00 89.12 920 ARG A CA 1
ATOM 7245 C C . ARG A 1 920 ? -4.581 -12.946 -34.869 1.00 89.12 920 ARG A C 1
ATOM 7247 O O . ARG A 1 920 ? -4.374 -11.761 -35.118 1.00 89.12 920 ARG A O 1
ATOM 7254 N N . SER A 1 921 ? -5.265 -13.362 -33.806 1.00 92.12 921 SER A N 1
ATOM 7255 C CA . SER A 1 921 ? -5.853 -12.447 -32.835 1.00 92.12 921 SER A CA 1
ATOM 7256 C C . SER A 1 921 ? -4.810 -11.606 -32.092 1.00 92.12 921 SER A C 1
ATOM 7258 O O . SER A 1 921 ? -5.157 -10.529 -31.616 1.00 92.12 921 SER A O 1
ATOM 7260 N N . LEU A 1 922 ? -3.533 -12.016 -32.041 1.00 92.81 922 LEU A N 1
ATOM 7261 C CA . LEU A 1 922 ? -2.476 -11.238 -31.388 1.00 92.81 922 LEU A CA 1
ATOM 7262 C C . LEU A 1 922 ? -2.328 -9.842 -32.015 1.00 92.81 922 LEU A C 1
ATOM 7264 O O . LEU A 1 922 ? -2.077 -8.870 -31.308 1.00 92.81 922 LEU A O 1
ATOM 7268 N N . GLY A 1 923 ? -2.575 -9.719 -33.322 1.00 88.12 923 GLY A N 1
ATOM 7269 C CA . GLY A 1 923 ? -2.590 -8.435 -34.024 1.00 88.12 923 GLY A CA 1
ATOM 7270 C C . GLY A 1 923 ? -3.674 -7.460 -33.540 1.00 88.12 923 GLY A C 1
ATOM 7271 O O . GLY A 1 923 ? -3.581 -6.271 -33.830 1.00 88.12 923 GLY A O 1
ATOM 7272 N N . ASN A 1 924 ? -4.673 -7.915 -32.775 1.00 89.31 924 ASN A N 1
ATOM 7273 C CA . ASN A 1 924 ? -5.742 -7.067 -32.239 1.00 89.31 924 ASN A CA 1
ATOM 7274 C C . ASN A 1 924 ? -5.307 -6.240 -31.017 1.00 89.31 924 ASN A C 1
ATOM 7276 O O . ASN A 1 924 ? -6.039 -5.341 -30.594 1.00 89.31 924 ASN A O 1
ATOM 7280 N N . LEU A 1 925 ? -4.130 -6.513 -30.440 1.00 93.12 925 LEU A N 1
ATOM 7281 C CA . LEU A 1 925 ? -3.628 -5.839 -29.241 1.00 93.12 925 LEU A CA 1
ATOM 7282 C C . LEU A 1 925 ? -3.098 -4.431 -29.555 1.00 93.12 925 LEU A C 1
ATOM 7284 O O . LEU A 1 925 ? -1.901 -4.151 -29.514 1.00 93.12 925 LEU A O 1
ATOM 7288 N N . ALA A 1 926 ? -4.011 -3.505 -29.848 1.00 88.19 926 ALA A N 1
ATOM 7289 C CA . ALA A 1 926 ? -3.698 -2.154 -30.315 1.00 88.19 926 ALA A CA 1
ATOM 7290 C C . ALA A 1 926 ? -2.910 -1.286 -29.309 1.00 88.19 926 ALA A C 1
ATOM 7292 O O . ALA A 1 926 ? -2.363 -0.247 -29.694 1.00 88.19 926 ALA A O 1
ATOM 7293 N N . ARG A 1 927 ? -2.868 -1.670 -28.024 1.00 94.06 927 ARG A N 1
ATOM 7294 C CA . ARG A 1 927 ? -2.103 -0.978 -26.971 1.00 94.06 927 ARG A CA 1
ATOM 7295 C C . ARG A 1 927 ? -0.719 -1.575 -26.719 1.00 94.06 927 ARG A C 1
ATOM 7297 O O . ARG A 1 927 ? 0.074 -0.925 -26.039 1.00 94.06 927 ARG A O 1
ATOM 7304 N N . LEU A 1 928 ? -0.407 -2.735 -27.299 1.00 96.25 928 LEU A N 1
ATOM 7305 C CA . LEU A 1 928 ? 0.828 -3.449 -27.007 1.00 96.25 928 LEU A CA 1
ATOM 7306 C C . LEU A 1 928 ? 2.047 -2.626 -27.433 1.00 96.25 928 LEU A C 1
ATOM 7308 O O . LEU A 1 928 ? 2.165 -2.189 -28.581 1.00 96.25 928 LEU A O 1
ATOM 7312 N N . SER A 1 929 ? 2.948 -2.410 -26.481 1.00 95.69 929 SER A N 1
ATOM 7313 C CA . SER A 1 929 ? 4.157 -1.602 -26.640 1.00 95.69 929 SER A CA 1
ATOM 7314 C C . SER A 1 929 ? 5.427 -2.443 -26.525 1.00 95.69 929 SER A C 1
ATOM 7316 O O . SER A 1 929 ? 6.400 -2.184 -27.236 1.00 95.69 929 SER A O 1
ATOM 7318 N N . ILE A 1 930 ? 5.401 -3.487 -25.693 1.00 96.69 930 ILE A N 1
ATOM 7319 C CA . ILE A 1 930 ? 6.523 -4.392 -25.461 1.00 96.69 930 ILE A CA 1
ATOM 7320 C C . ILE A 1 930 ? 6.070 -5.820 -25.754 1.00 96.69 930 ILE A C 1
ATOM 7322 O O . ILE A 1 930 ? 5.110 -6.303 -25.155 1.00 96.69 930 ILE A O 1
ATOM 7326 N N . LEU A 1 931 ? 6.791 -6.491 -26.653 1.00 97.19 931 LEU A N 1
ATOM 7327 C CA . LEU A 1 931 ? 6.604 -7.904 -26.963 1.00 97.19 931 LEU A CA 1
ATOM 7328 C C . LEU A 1 931 ? 7.943 -8.638 -26.898 1.00 97.19 931 LEU A C 1
ATOM 7330 O O . LEU A 1 931 ? 8.896 -8.284 -27.599 1.00 97.19 931 LEU A O 1
ATOM 7334 N N . ASN A 1 932 ? 8.000 -9.676 -26.072 1.00 96.12 932 ASN A N 1
ATOM 7335 C CA . ASN A 1 932 ? 9.148 -10.566 -25.971 1.00 96.12 932 ASN A CA 1
ATOM 7336 C C . ASN A 1 932 ? 8.763 -11.984 -26.404 1.00 96.12 932 ASN A C 1
ATOM 7338 O O . ASN A 1 932 ? 7.964 -12.639 -25.746 1.00 96.12 932 ASN A O 1
ATOM 7342 N N . LEU A 1 933 ? 9.372 -12.448 -27.492 1.00 95.94 933 LEU A N 1
ATOM 7343 C CA . LEU A 1 933 ? 9.250 -13.788 -28.070 1.00 95.94 933 LEU A CA 1
ATOM 7344 C C . LEU A 1 933 ? 10.621 -14.486 -28.141 1.00 95.94 933 LEU A C 1
ATOM 7346 O O . LEU A 1 933 ? 10.833 -15.389 -28.949 1.00 95.94 933 LEU A O 1
ATOM 7350 N N . SER A 1 934 ? 11.577 -14.053 -27.318 1.00 93.50 934 SER A N 1
ATOM 7351 C CA . SER A 1 934 ? 12.928 -14.619 -27.263 1.00 93.50 934 SER A CA 1
ATOM 7352 C C . SER A 1 934 ? 12.944 -16.112 -26.938 1.00 93.50 934 SER A C 1
ATOM 7354 O O . SER A 1 934 ? 12.001 -16.610 -26.334 1.00 93.50 934 SER A O 1
ATOM 7356 N N . ALA A 1 935 ? 14.007 -16.833 -27.296 1.00 91.38 935 ALA A N 1
ATOM 7357 C CA . ALA A 1 935 ? 14.207 -18.233 -26.915 1.00 91.38 935 ALA A CA 1
ATOM 7358 C C . ALA A 1 935 ? 12.969 -19.113 -27.198 1.00 91.38 935 ALA A C 1
ATOM 7360 O O . ALA A 1 935 ? 12.472 -19.808 -26.317 1.00 91.38 935 ALA A O 1
ATOM 7361 N N . ASN A 1 936 ? 12.438 -19.022 -28.418 1.00 95.00 936 ASN A N 1
ATOM 7362 C CA . ASN A 1 936 ? 11.313 -19.819 -28.915 1.00 95.00 936 ASN A CA 1
ATOM 7363 C C . ASN A 1 936 ? 11.748 -20.604 -30.171 1.00 95.00 936 ASN A C 1
ATOM 7365 O O . ASN A 1 936 ? 12.935 -20.727 -30.476 1.00 95.00 936 ASN A O 1
ATOM 7369 N N . ARG A 1 937 ? 10.795 -21.183 -30.908 1.00 95.44 937 ARG A N 1
ATOM 7370 C CA . ARG A 1 937 ? 11.034 -21.991 -32.116 1.00 95.44 937 ARG A CA 1
ATOM 7371 C C . ARG A 1 937 ? 10.551 -21.297 -33.394 1.00 95.44 937 ARG A C 1
ATOM 7373 O O . ARG A 1 937 ? 10.220 -21.970 -34.371 1.00 95.44 937 ARG A O 1
ATOM 7380 N N . LEU A 1 938 ? 10.499 -19.963 -33.407 1.00 95.00 938 LEU A N 1
ATOM 7381 C CA . LEU A 1 938 ? 10.053 -19.197 -34.572 1.00 95.00 938 LEU A CA 1
ATOM 7382 C C . LEU A 1 938 ? 11.070 -19.320 -35.710 1.00 95.00 938 LEU A C 1
ATOM 7384 O O . LEU A 1 938 ? 12.262 -19.094 -35.516 1.00 95.00 938 LEU A O 1
ATOM 7388 N N . THR A 1 939 ? 10.598 -19.651 -36.910 1.00 93.25 939 THR A N 1
ATOM 7389 C CA . THR A 1 939 ? 11.440 -19.797 -38.117 1.00 93.25 939 THR A CA 1
ATOM 7390 C C . THR A 1 939 ? 11.402 -18.575 -39.037 1.00 93.25 939 THR A C 1
ATOM 7392 O O . THR A 1 939 ? 12.241 -18.417 -39.922 1.00 93.25 939 THR A O 1
ATOM 7395 N N . ARG A 1 940 ? 10.439 -17.680 -38.812 1.00 91.38 940 ARG A N 1
ATOM 7396 C CA . ARG A 1 940 ? 10.194 -16.438 -39.555 1.00 91.38 940 ARG A CA 1
ATOM 7397 C C . ARG A 1 940 ? 9.576 -15.406 -38.621 1.00 91.38 940 ARG A C 1
ATOM 7399 O O . ARG A 1 940 ? 9.070 -15.762 -37.560 1.00 91.38 940 ARG A O 1
ATOM 7406 N N . VAL A 1 941 ? 9.557 -14.141 -39.037 1.00 90.94 941 VAL A N 1
ATOM 7407 C CA . VAL A 1 941 ? 8.767 -13.117 -38.336 1.00 90.94 941 VAL A CA 1
ATOM 7408 C C . VAL A 1 941 ? 7.279 -13.376 -38.635 1.00 90.94 941 VAL A C 1
ATOM 7410 O O . VAL A 1 941 ? 6.915 -13.377 -39.822 1.00 90.94 941 VAL A O 1
ATOM 7413 N N . PRO A 1 942 ? 6.422 -13.618 -37.621 1.00 88.50 942 PRO A N 1
ATOM 7414 C CA . PRO A 1 942 ? 5.010 -13.933 -37.843 1.00 88.50 942 PRO A CA 1
ATOM 7415 C C . PRO A 1 942 ? 4.254 -12.775 -38.507 1.00 88.50 942 PRO A C 1
ATOM 7417 O O . PRO A 1 942 ? 4.447 -11.609 -38.162 1.00 88.50 942 PRO A O 1
ATOM 7420 N N . GLU A 1 943 ? 3.377 -13.083 -39.465 1.00 85.44 943 GLU A N 1
ATOM 7421 C CA . GLU A 1 943 ? 2.573 -12.072 -40.182 1.00 85.44 943 GLU A CA 1
ATOM 7422 C C . GLU A 1 943 ? 1.492 -11.433 -39.304 1.00 85.44 943 GLU A C 1
ATOM 7424 O O . GLU A 1 943 ? 1.061 -10.306 -39.533 1.00 85.44 943 GLU A O 1
ATOM 7429 N N . GLN A 1 944 ? 1.094 -12.150 -38.261 1.00 85.50 944 GLN A N 1
ATOM 7430 C CA . GLN A 1 944 ? 0.074 -11.789 -37.293 1.00 85.50 944 GLN A CA 1
ATOM 7431 C C . GLN A 1 944 ? 0.495 -10.580 -36.436 1.00 85.50 944 GLN A C 1
ATOM 7433 O O . GLN A 1 944 ? -0.358 -9.924 -35.844 1.00 85.50 944 GLN A O 1
ATOM 7438 N N . LEU A 1 945 ? 1.789 -10.227 -36.413 1.00 86.81 945 LEU A N 1
ATOM 7439 C CA . LEU A 1 945 ? 2.301 -9.051 -35.701 1.00 86.81 945 LEU A CA 1
ATOM 7440 C C . LEU A 1 945 ? 1.995 -7.720 -36.412 1.00 86.81 945 LEU A C 1
ATOM 7442 O O . LEU A 1 945 ? 2.127 -6.664 -35.795 1.00 86.81 945 LEU A O 1
ATOM 7446 N N . ASN A 1 946 ? 1.550 -7.742 -37.676 1.00 81.12 946 ASN A N 1
ATOM 7447 C CA . ASN A 1 946 ? 1.303 -6.533 -38.475 1.00 81.12 946 ASN A CA 1
ATOM 7448 C C . ASN A 1 946 ? 0.264 -5.573 -37.855 1.00 81.12 946 ASN A C 1
ATOM 7450 O O . ASN A 1 946 ? 0.268 -4.384 -38.164 1.00 81.12 946 ASN A O 1
ATOM 7454 N N . GLY A 1 947 ? -0.622 -6.063 -36.980 1.00 79.44 947 GLY A N 1
ATOM 7455 C CA . GLY A 1 947 ? -1.616 -5.234 -36.286 1.00 79.44 947 GLY A CA 1
ATOM 7456 C C . GLY A 1 947 ? -1.063 -4.405 -35.112 1.00 79.44 947 GLY A C 1
ATOM 7457 O O . GLY A 1 947 ? -1.731 -3.488 -34.631 1.00 79.44 947 GLY A O 1
ATOM 7458 N N . LEU A 1 948 ? 0.175 -4.659 -34.672 1.00 88.94 948 LEU A N 1
ATOM 7459 C CA . LEU A 1 948 ? 0.775 -4.062 -33.471 1.00 88.94 948 LEU A CA 1
ATOM 7460 C C . LEU A 1 948 ? 1.414 -2.685 -33.734 1.00 88.94 948 LEU A C 1
ATOM 7462 O O . LEU A 1 948 ? 2.606 -2.465 -33.522 1.00 88.94 948 LEU A O 1
ATOM 7466 N N . GLY A 1 949 ? 0.618 -1.710 -34.176 1.00 82.81 949 GLY A N 1
ATOM 7467 C CA . GLY A 1 949 ? 1.111 -0.382 -34.583 1.00 82.81 949 GLY A CA 1
ATOM 7468 C C . GLY A 1 949 ? 1.716 0.496 -33.469 1.00 82.81 949 GLY A C 1
ATOM 7469 O O . GLY A 1 949 ? 2.267 1.560 -33.760 1.00 82.81 949 GLY A O 1
ATOM 7470 N N . ARG A 1 950 ? 1.612 0.098 -32.192 1.00 90.50 950 ARG A N 1
ATOM 7471 C CA . ARG A 1 950 ? 2.192 0.815 -31.037 1.00 90.50 950 ARG A CA 1
ATOM 7472 C C . ARG A 1 950 ? 3.479 0.195 -30.492 1.00 90.50 950 ARG A C 1
ATOM 7474 O O . ARG A 1 950 ? 4.031 0.739 -29.537 1.00 90.50 950 ARG A O 1
ATOM 7481 N N . LEU A 1 951 ? 3.970 -0.876 -31.110 1.00 93.31 951 LEU A N 1
ATOM 7482 C CA . LEU A 1 951 ? 5.128 -1.612 -30.625 1.00 93.31 951 LEU A CA 1
ATOM 7483 C C . LEU A 1 951 ? 6.400 -0.746 -30.648 1.00 93.31 951 LEU A C 1
ATOM 7485 O O . LEU A 1 951 ? 6.792 -0.219 -31.690 1.00 93.31 951 LEU A O 1
ATOM 7489 N N . THR A 1 952 ? 7.044 -0.605 -29.490 1.00 93.81 952 THR A N 1
ATOM 7490 C CA . THR A 1 952 ? 8.306 0.130 -29.307 1.00 93.81 952 THR A CA 1
ATOM 7491 C C . THR A 1 952 ? 9.475 -0.806 -29.021 1.00 93.81 952 THR A C 1
ATOM 7493 O O . THR A 1 952 ? 10.616 -0.476 -29.351 1.00 93.81 952 THR A O 1
ATOM 7496 N N . ARG A 1 953 ? 9.213 -1.989 -28.458 1.00 94.94 953 ARG A N 1
ATOM 7497 C CA . ARG A 1 953 ? 10.229 -3.007 -28.186 1.00 94.94 953 ARG A CA 1
ATOM 7498 C C . ARG A 1 953 ? 9.773 -4.375 -28.672 1.00 94.94 953 ARG A C 1
ATOM 7500 O O . ARG A 1 953 ? 8.746 -4.878 -28.224 1.00 94.94 953 ARG A O 1
ATOM 7507 N N . LEU A 1 954 ? 10.592 -4.979 -29.530 1.00 95.19 954 LEU A N 1
ATOM 7508 C CA . LEU A 1 954 ? 10.414 -6.338 -30.030 1.00 95.19 954 LEU A CA 1
ATOM 7509 C C . LEU A 1 954 ? 11.677 -7.156 -29.759 1.00 95.19 954 LEU A C 1
ATOM 7511 O O . LEU A 1 954 ? 12.760 -6.833 -30.256 1.00 95.19 954 LEU A O 1
ATOM 7515 N N . ASP A 1 955 ? 11.535 -8.211 -28.965 1.00 93.81 955 ASP A N 1
ATOM 7516 C CA . ASP A 1 955 ? 12.614 -9.153 -28.679 1.00 93.81 955 ASP A CA 1
ATOM 7517 C C . ASP A 1 955 ? 12.333 -10.504 -29.339 1.00 93.81 955 ASP A C 1
ATOM 7519 O O . ASP A 1 955 ? 11.347 -11.162 -29.019 1.00 93.81 955 ASP A O 1
ATOM 7523 N N . LEU A 1 956 ? 13.193 -10.899 -30.275 1.00 95.00 956 LEU A N 1
ATOM 7524 C CA . LEU A 1 956 ? 13.107 -12.134 -31.056 1.00 95.00 956 LEU A CA 1
ATOM 7525 C C . LEU A 1 956 ? 14.396 -12.960 -30.946 1.00 95.00 956 LEU A C 1
ATOM 7527 O O . LEU A 1 956 ? 14.630 -13.843 -31.773 1.00 95.00 956 LEU A O 1
ATOM 7531 N N . ARG A 1 957 ? 15.262 -12.674 -29.962 1.00 92.31 957 ARG A N 1
ATOM 7532 C CA . ARG A 1 957 ? 16.550 -13.374 -29.826 1.00 92.31 957 ARG A CA 1
ATOM 7533 C C . ARG A 1 957 ? 16.383 -14.887 -29.674 1.00 92.31 957 ARG A C 1
ATOM 7535 O O . ARG A 1 957 ? 15.330 -15.344 -29.241 1.00 92.31 957 ARG A O 1
ATOM 7542 N N . ASP A 1 958 ? 17.425 -15.641 -29.986 1.00 90.19 958 ASP A N 1
ATOM 7543 C CA . ASP A 1 958 ? 17.531 -17.084 -29.762 1.00 90.19 958 ASP A CA 1
ATOM 7544 C C . ASP A 1 958 ? 16.336 -17.868 -30.332 1.00 90.19 958 ASP A C 1
ATOM 7546 O O . ASP A 1 958 ? 15.772 -18.750 -29.692 1.00 90.19 958 ASP A O 1
ATOM 7550 N N . ASN A 1 959 ? 15.925 -17.513 -31.547 1.00 94.00 959 ASN A N 1
ATOM 7551 C CA . ASN A 1 959 ? 14.962 -18.264 -32.346 1.00 94.00 959 ASN A CA 1
ATOM 7552 C C . ASN A 1 959 ? 15.674 -18.882 -33.568 1.00 94.00 959 ASN A C 1
ATOM 7554 O O . ASN A 1 959 ? 16.897 -18.825 -33.705 1.00 94.00 959 ASN A O 1
ATOM 7558 N N . ALA A 1 960 ? 14.912 -19.480 -34.482 1.00 94.06 960 ALA A N 1
ATOM 7559 C CA . ALA A 1 960 ? 15.411 -20.037 -35.737 1.00 94.06 960 ALA A CA 1
ATOM 7560 C C . ALA A 1 960 ? 15.056 -19.151 -36.949 1.00 94.06 960 ALA A C 1
ATOM 7562 O O . ALA A 1 960 ? 14.854 -19.668 -38.048 1.00 94.06 960 ALA A O 1
ATOM 7563 N N . ILE A 1 961 ? 14.946 -17.829 -36.761 1.00 93.81 961 ILE A N 1
ATOM 7564 C CA . ILE A 1 961 ? 14.448 -16.911 -37.791 1.00 93.81 961 ILE A CA 1
ATOM 7565 C C . ILE A 1 961 ? 15.440 -16.796 -38.947 1.00 93.81 961 ILE A C 1
ATOM 7567 O O . ILE A 1 961 ? 16.589 -16.390 -38.769 1.00 93.81 961 ILE A O 1
ATOM 7571 N N . VAL A 1 962 ? 14.948 -17.076 -40.152 1.00 90.88 962 VAL A N 1
ATOM 7572 C CA . VAL A 1 962 ? 15.619 -16.770 -41.419 1.00 90.88 962 VAL A CA 1
ATOM 7573 C C . VAL A 1 962 ? 14.885 -15.603 -42.078 1.00 90.88 962 VAL A C 1
ATOM 7575 O O . VAL A 1 962 ? 13.655 -15.602 -42.151 1.00 90.88 962 VAL A O 1
ATOM 7578 N N . LEU A 1 963 ? 15.619 -14.592 -42.553 1.00 86.81 963 LEU A N 1
ATOM 7579 C CA . LEU A 1 963 ? 15.007 -13.460 -43.251 1.00 86.81 963 LEU A CA 1
ATOM 7580 C C . LEU A 1 963 ? 14.635 -13.851 -44.684 1.00 86.81 963 LEU A C 1
ATOM 7582 O O . LEU A 1 963 ? 15.500 -14.074 -45.528 1.00 86.81 963 LEU A O 1
ATOM 7586 N N . ASP A 1 964 ? 13.333 -13.903 -44.952 1.00 84.88 964 ASP A N 1
ATOM 7587 C CA . ASP A 1 964 ? 12.755 -13.942 -46.291 1.00 84.88 964 ASP A CA 1
ATOM 7588 C C . ASP A 1 964 ? 12.177 -12.568 -46.680 1.00 84.88 964 ASP A C 1
ATOM 7590 O O . ASP A 1 964 ? 12.014 -11.675 -45.843 1.00 84.88 964 ASP A O 1
ATOM 7594 N N . ALA A 1 965 ? 11.834 -12.391 -47.962 1.00 81.94 965 ALA A N 1
ATOM 7595 C CA . ALA A 1 965 ? 11.290 -11.126 -48.472 1.00 81.94 965 ALA A CA 1
ATOM 7596 C C . ALA A 1 965 ? 10.038 -10.664 -47.703 1.00 81.94 965 ALA A C 1
ATOM 7598 O O . ALA A 1 965 ? 9.794 -9.471 -47.547 1.00 81.94 965 ALA A O 1
ATOM 7599 N N . GLN A 1 966 ? 9.248 -11.609 -47.196 1.00 81.19 966 GLN A N 1
ATOM 7600 C CA . GLN A 1 966 ? 8.048 -11.308 -46.428 1.00 81.19 966 GLN A CA 1
ATOM 7601 C C . GLN A 1 966 ? 8.368 -10.858 -44.995 1.00 81.19 966 GLN A C 1
ATOM 7603 O O . GLN A 1 966 ? 7.739 -9.933 -44.494 1.00 81.19 966 GLN A O 1
ATOM 7608 N N . SER A 1 967 ? 9.347 -11.470 -44.324 1.00 82.81 967 SER A N 1
ATOM 7609 C CA . SER A 1 967 ? 9.797 -11.057 -42.989 1.00 82.81 967 SER A CA 1
ATOM 7610 C C . SER A 1 967 ? 10.473 -9.687 -43.015 1.00 82.81 967 SER A C 1
ATOM 7612 O O . SER A 1 967 ? 10.277 -8.912 -42.082 1.00 82.81 967 SER A O 1
ATOM 7614 N N . GLU A 1 968 ? 11.191 -9.347 -44.093 1.00 83.06 968 GLU A N 1
ATOM 7615 C CA . GLU A 1 968 ? 11.706 -7.986 -44.304 1.00 83.06 968 GLU A CA 1
ATOM 7616 C C . GLU A 1 968 ? 10.570 -6.954 -44.358 1.00 83.06 968 GLU A C 1
ATOM 7618 O O . GLU A 1 968 ? 10.608 -5.970 -43.619 1.00 83.06 968 GLU A O 1
ATOM 7623 N N . LEU A 1 969 ? 9.531 -7.211 -45.164 1.00 81.75 969 LEU A N 1
ATOM 7624 C CA . LEU A 1 969 ? 8.359 -6.332 -45.257 1.00 81.75 969 LEU A CA 1
ATOM 7625 C C . LEU A 1 969 ? 7.642 -6.188 -43.906 1.00 81.75 969 LEU A C 1
ATOM 7627 O O . LEU A 1 969 ? 7.207 -5.097 -43.551 1.00 81.75 969 LEU A O 1
ATOM 7631 N N . ARG A 1 970 ? 7.548 -7.268 -43.121 1.00 83.19 970 ARG A N 1
ATOM 7632 C CA . ARG A 1 970 ? 6.923 -7.254 -41.784 1.00 83.19 970 ARG A CA 1
ATOM 7633 C C . ARG A 1 970 ? 7.685 -6.387 -40.786 1.00 83.19 970 ARG A C 1
ATOM 7635 O O . ARG A 1 970 ? 7.069 -5.632 -40.045 1.00 83.19 970 ARG A O 1
ATOM 7642 N N . LEU A 1 971 ? 9.016 -6.460 -40.762 1.00 84.38 971 LEU A N 1
ATOM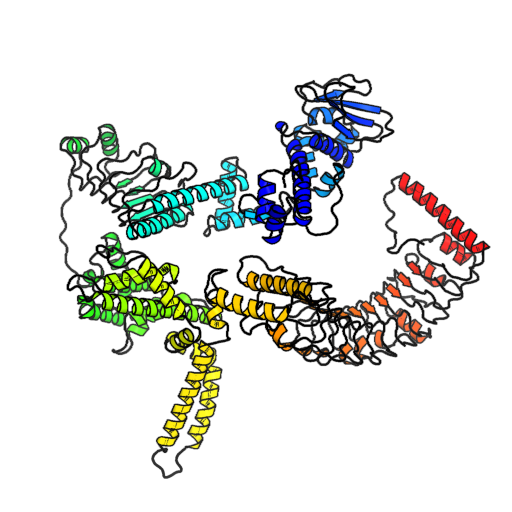 7643 C CA . LEU A 1 971 ? 9.821 -5.626 -39.859 1.00 84.38 971 LEU A CA 1
ATOM 7644 C C . LEU A 1 971 ? 9.703 -4.131 -40.193 1.00 84.38 971 LEU A C 1
ATOM 7646 O O . LEU A 1 971 ? 9.744 -3.285 -39.295 1.00 84.38 971 LEU A O 1
ATOM 7650 N N . GLU A 1 972 ? 9.489 -3.811 -41.468 1.00 82.31 972 GLU A N 1
ATOM 7651 C CA . GLU A 1 972 ? 9.260 -2.449 -41.945 1.00 82.31 972 GLU A CA 1
ATOM 7652 C C . GLU A 1 972 ? 7.927 -1.837 -41.474 1.00 82.31 972 GLU A C 1
ATOM 7654 O O . GLU A 1 972 ? 7.804 -0.613 -41.436 1.00 82.31 972 GLU A O 1
ATOM 7659 N N . TRP A 1 973 ? 6.957 -2.646 -41.031 1.00 79.38 973 TRP A N 1
ATOM 7660 C CA . TRP A 1 973 ? 5.663 -2.157 -40.530 1.00 79.38 973 TRP A CA 1
ATOM 7661 C C . TRP A 1 973 ? 5.755 -1.430 -39.177 1.00 79.38 973 TRP A C 1
ATOM 7663 O O . TRP A 1 973 ? 4.908 -0.588 -38.865 1.00 79.38 973 TRP A O 1
ATOM 7673 N N . PHE A 1 974 ? 6.772 -1.720 -38.358 1.00 84.25 974 PHE A N 1
ATOM 7674 C CA . PHE A 1 974 ? 6.883 -1.188 -36.994 1.00 84.25 974 PHE A CA 1
ATOM 7675 C C . PHE A 1 974 ? 7.521 0.211 -36.952 1.00 84.25 974 PHE A C 1
ATOM 7677 O O . PHE A 1 974 ? 8.650 0.393 -36.492 1.00 84.25 974 PHE A O 1
ATOM 7684 N N . SER A 1 975 ? 6.796 1.238 -37.393 1.00 83.81 975 SER A N 1
ATOM 7685 C CA . SER A 1 975 ? 7.333 2.610 -37.494 1.00 83.81 975 SER A CA 1
ATOM 7686 C C . SER A 1 975 ? 7.739 3.256 -36.156 1.00 83.81 975 SER A C 1
ATOM 7688 O O . SER A 1 975 ? 8.508 4.218 -36.139 1.00 83.81 975 SER A O 1
ATOM 7690 N N . ARG A 1 976 ? 7.228 2.740 -35.030 1.00 89.25 976 ARG A N 1
ATOM 7691 C CA . ARG A 1 976 ? 7.502 3.225 -33.662 1.00 89.25 976 ARG A CA 1
ATOM 7692 C C . ARG A 1 976 ? 8.558 2.410 -32.916 1.00 89.25 976 ARG A C 1
ATOM 7694 O O . ARG A 1 976 ? 8.806 2.665 -31.737 1.00 89.25 976 ARG A O 1
ATOM 7701 N N . LEU A 1 977 ? 9.160 1.426 -33.582 1.00 90.62 977 LEU A N 1
ATOM 7702 C CA . LEU A 1 977 ? 10.116 0.525 -32.958 1.00 90.62 977 LEU A CA 1
ATOM 7703 C C . LEU A 1 977 ? 11.375 1.290 -32.542 1.00 90.62 977 LEU A C 1
ATOM 7705 O O . LEU A 1 977 ? 12.001 1.959 -33.357 1.00 90.62 977 LEU A O 1
ATOM 7709 N N . GLN A 1 978 ? 11.737 1.176 -31.268 1.00 91.81 978 GLN A N 1
ATOM 7710 C CA . GLN A 1 978 ? 12.917 1.789 -30.658 1.00 91.81 978 GLN A CA 1
ATOM 7711 C C . GLN A 1 978 ? 13.991 0.754 -30.337 1.00 91.81 978 GLN A C 1
ATOM 7713 O O . GLN A 1 978 ? 15.181 1.062 -30.390 1.00 91.81 978 GLN A O 1
ATOM 7718 N N . VAL A 1 979 ? 13.577 -0.469 -30.008 1.00 91.12 979 VAL A N 1
ATOM 7719 C CA . VAL A 1 979 ? 14.469 -1.567 -29.641 1.00 91.12 979 VAL A CA 1
ATOM 7720 C C . VAL A 1 979 ? 14.068 -2.818 -30.414 1.00 91.12 979 VAL A C 1
ATOM 7722 O O . VAL A 1 979 ? 12.944 -3.299 -30.266 1.00 91.12 979 VAL A O 1
ATOM 7725 N N . LEU A 1 980 ? 15.007 -3.359 -31.190 1.00 93.88 980 LEU A N 1
ATOM 7726 C CA . LEU A 1 980 ? 14.865 -4.634 -31.887 1.00 93.88 980 LEU A CA 1
ATOM 7727 C C . LEU A 1 980 ? 16.025 -5.557 -31.519 1.00 93.88 980 LEU A C 1
ATOM 7729 O O . LEU A 1 980 ? 17.190 -5.187 -31.654 1.00 93.88 980 LEU A O 1
ATOM 7733 N N . SER A 1 981 ? 15.715 -6.770 -31.076 1.00 93.81 981 SER A N 1
ATOM 7734 C CA . SER A 1 981 ? 16.721 -7.803 -30.831 1.00 93.81 981 SER A CA 1
ATOM 7735 C C . SER A 1 981 ? 16.447 -9.022 -31.700 1.00 93.81 981 SER A C 1
ATOM 7737 O O . SER A 1 981 ? 15.386 -9.628 -31.590 1.00 93.81 981 SER A O 1
ATOM 7739 N N . LEU A 1 982 ? 17.411 -9.375 -32.548 1.00 93.69 982 LEU A N 1
ATOM 7740 C CA . LEU A 1 982 ? 17.409 -10.573 -33.393 1.00 93.69 982 LEU A CA 1
ATOM 7741 C C . LEU A 1 982 ? 18.607 -11.481 -33.078 1.00 93.69 982 LEU A C 1
ATOM 7743 O O . LEU A 1 982 ? 18.942 -12.357 -33.872 1.00 93.69 982 LEU A O 1
ATOM 7747 N N . GLU A 1 983 ? 19.262 -11.270 -31.934 1.00 91.44 983 GLU A N 1
ATOM 7748 C CA . GLU A 1 983 ? 20.437 -12.031 -31.495 1.00 91.44 983 GLU A CA 1
ATOM 7749 C C . GLU A 1 983 ? 20.230 -13.549 -31.619 1.00 91.44 983 GLU A C 1
ATOM 7751 O O . GLU A 1 983 ? 19.128 -14.039 -31.411 1.00 91.44 983 GLU A O 1
ATOM 7756 N N . GLY A 1 984 ? 21.263 -14.300 -32.001 1.00 89.31 984 GLY A N 1
ATOM 7757 C CA . GLY A 1 984 ? 21.217 -15.767 -32.030 1.00 89.31 984 GLY A CA 1
ATOM 7758 C C . GLY A 1 984 ? 20.349 -16.392 -33.132 1.00 89.31 984 GLY A C 1
ATOM 7759 O O . GLY A 1 984 ? 20.208 -17.611 -33.159 1.00 89.31 984 GLY A O 1
ATOM 7760 N N . ASN A 1 985 ? 19.791 -15.603 -34.059 1.00 93.19 985 ASN A N 1
ATOM 7761 C CA . ASN A 1 985 ? 19.009 -16.116 -35.192 1.00 93.19 985 ASN A CA 1
ATOM 7762 C C . ASN A 1 985 ? 19.860 -16.317 -36.455 1.00 93.19 985 ASN A C 1
ATOM 7764 O O . ASN A 1 985 ? 20.685 -15.460 -36.766 1.00 93.19 985 ASN A O 1
ATOM 7768 N N . PRO A 1 986 ? 19.628 -17.360 -37.270 1.00 90.81 986 PRO A N 1
ATOM 7769 C CA . PRO A 1 986 ? 20.367 -17.606 -38.510 1.00 90.81 986 PRO A CA 1
ATOM 7770 C C . PRO A 1 986 ? 19.927 -16.686 -39.671 1.00 90.81 986 PRO A C 1
ATOM 7772 O O . PRO A 1 986 ? 19.553 -17.161 -40.743 1.00 90.81 986 PRO A O 1
ATOM 7775 N N . LEU A 1 987 ? 19.994 -15.361 -39.492 1.00 89.69 987 LEU A N 1
ATOM 7776 C CA . LEU A 1 987 ? 19.492 -14.388 -40.472 1.00 89.69 987 LEU A CA 1
ATOM 7777 C C . LEU A 1 987 ? 20.238 -14.462 -41.812 1.00 89.69 987 LEU A C 1
ATOM 7779 O O . LEU A 1 987 ? 19.633 -14.306 -42.870 1.00 89.69 987 LEU A O 1
ATOM 7783 N N . GLY A 1 988 ? 21.566 -14.637 -41.774 1.00 77.69 988 GLY A N 1
ATOM 7784 C CA . GLY A 1 988 ? 22.445 -14.682 -42.954 1.00 77.69 988 GLY A CA 1
ATOM 7785 C C . GLY A 1 988 ? 22.664 -13.337 -43.669 1.00 77.69 988 GLY A C 1
ATOM 7786 O O . GLY A 1 988 ? 23.715 -13.136 -44.280 1.00 77.69 988 GLY A O 1
ATOM 7787 N N . MET A 1 989 ? 21.727 -12.397 -43.548 1.00 83.94 989 MET A N 1
ATOM 7788 C CA . MET A 1 989 ? 21.820 -11.010 -44.011 1.00 83.94 989 MET A CA 1
ATOM 7789 C C . MET A 1 989 ? 21.177 -10.054 -43.000 1.00 83.94 989 MET A C 1
ATOM 7791 O O . MET A 1 989 ? 20.465 -10.487 -42.098 1.00 83.94 989 MET A O 1
ATOM 7795 N N . ALA A 1 990 ? 21.459 -8.755 -43.116 1.00 85.94 990 ALA A N 1
ATOM 7796 C CA . ALA A 1 990 ? 20.890 -7.751 -42.221 1.00 85.94 990 ALA A CA 1
ATOM 7797 C C . ALA A 1 990 ? 19.536 -7.246 -42.750 1.00 85.94 990 ALA A C 1
ATOM 7799 O O . ALA A 1 990 ? 19.406 -7.059 -43.962 1.00 85.94 990 ALA A O 1
ATOM 7800 N N . PRO A 1 991 ? 18.552 -6.971 -41.874 1.00 88.19 991 PRO A N 1
ATOM 7801 C CA . PRO A 1 991 ? 17.264 -6.420 -42.285 1.00 88.19 991 PRO A CA 1
ATOM 7802 C C . PRO A 1 991 ? 17.414 -4.974 -42.784 1.00 88.19 991 PRO A C 1
ATOM 7804 O O . PRO A 1 991 ? 18.288 -4.240 -42.329 1.00 88.19 991 PRO A O 1
ATOM 7807 N N . ARG A 1 992 ? 16.549 -4.541 -43.708 1.00 84.31 992 ARG A N 1
ATOM 7808 C CA . ARG A 1 992 ? 16.666 -3.220 -44.357 1.00 84.31 992 ARG A CA 1
ATOM 7809 C C . ARG A 1 992 ? 16.145 -2.048 -43.512 1.00 84.31 992 ARG A C 1
ATOM 7811 O O . ARG A 1 992 ? 16.697 -0.955 -43.612 1.00 84.31 992 ARG A O 1
ATOM 7818 N N . LEU A 1 993 ? 15.109 -2.281 -42.697 1.00 86.19 993 LEU A N 1
ATOM 7819 C CA . LEU A 1 993 ? 14.546 -1.366 -41.683 1.00 86.19 993 LEU A CA 1
ATOM 7820 C C . LEU A 1 993 ? 14.362 0.099 -42.148 1.00 86.19 993 LEU A C 1
ATOM 7822 O O . LEU A 1 993 ? 14.718 1.043 -41.437 1.00 86.19 993 LEU A O 1
ATOM 7826 N N . HIS A 1 994 ? 13.819 0.307 -43.355 1.00 82.44 994 HIS A N 1
ATOM 7827 C CA . HIS A 1 994 ? 13.681 1.639 -43.965 1.00 82.44 994 HIS A CA 1
ATOM 7828 C C . HIS A 1 994 ? 12.800 2.599 -43.157 1.00 82.44 994 HIS A C 1
ATOM 7830 O O . HIS A 1 994 ? 13.130 3.774 -43.015 1.00 82.44 994 HIS A O 1
ATOM 7836 N N . TYR A 1 995 ? 11.673 2.104 -42.648 1.00 80.06 995 TYR A N 1
ATOM 7837 C CA . TYR A 1 995 ? 10.634 2.930 -42.030 1.00 80.06 995 TYR A CA 1
ATOM 7838 C C . TYR A 1 995 ? 10.726 2.980 -40.496 1.00 80.06 995 TYR A C 1
ATOM 7840 O O . TYR A 1 995 ? 9.968 3.706 -39.852 1.00 80.06 995 TYR A O 1
ATOM 7848 N N . ASN A 1 996 ? 11.684 2.267 -39.892 1.00 85.62 996 ASN A N 1
ATOM 7849 C CA . ASN A 1 996 ? 11.906 2.226 -38.443 1.00 85.62 996 ASN A CA 1
ATOM 7850 C C . ASN A 1 996 ? 12.779 3.406 -37.972 1.00 85.62 996 ASN A C 1
ATOM 7852 O O . ASN A 1 996 ? 13.797 3.225 -37.315 1.00 85.62 996 ASN A O 1
ATOM 7856 N N . VAL A 1 997 ? 12.389 4.636 -38.308 1.00 82.75 997 VAL A N 1
ATOM 7857 C CA . VAL A 1 997 ? 13.164 5.867 -38.029 1.00 82.75 997 VAL A CA 1
ATOM 7858 C C . VAL A 1 997 ? 13.348 6.182 -36.540 1.00 82.75 997 VAL A C 1
ATOM 7860 O O . VAL A 1 997 ? 14.129 7.058 -36.184 1.00 82.75 997 VAL A O 1
ATOM 7863 N N . GLN A 1 998 ? 12.611 5.501 -35.660 1.00 86.19 998 GLN A N 1
ATOM 7864 C CA . GLN A 1 998 ? 12.714 5.669 -34.209 1.00 86.19 998 GLN A CA 1
ATOM 7865 C C . GLN A 1 998 ? 13.663 4.663 -33.547 1.00 86.19 998 GLN A C 1
ATOM 7867 O O . GLN A 1 998 ? 13.801 4.693 -32.320 1.00 86.19 998 GLN A O 1
ATOM 7872 N N . LEU A 1 999 ? 14.306 3.787 -34.326 1.00 87.38 999 LEU A N 1
ATOM 7873 C CA . LEU A 1 999 ? 15.141 2.711 -33.813 1.00 87.38 999 LEU A CA 1
ATOM 7874 C C . LEU A 1 999 ? 16.411 3.280 -33.169 1.00 87.38 999 LEU A C 1
ATOM 7876 O O . LEU A 1 999 ? 17.167 4.028 -33.781 1.00 87.38 999 LEU A O 1
ATOM 7880 N N . ARG A 1 1000 ? 16.629 2.940 -31.897 1.00 89.25 1000 ARG A N 1
ATOM 7881 C CA . ARG A 1 1000 ? 17.768 3.400 -31.086 1.00 89.25 1000 ARG A CA 1
ATOM 7882 C C . ARG A 1 1000 ? 18.736 2.279 -30.758 1.00 89.25 1000 ARG A C 1
ATOM 7884 O O . ARG A 1 1000 ? 19.914 2.541 -30.537 1.00 89.25 1000 ARG A O 1
ATOM 7891 N N . TYR A 1 1001 ? 18.237 1.049 -30.692 1.00 88.19 1001 TYR A N 1
ATOM 7892 C CA . TYR A 1 1001 ? 19.041 -0.123 -30.393 1.00 88.19 1001 TYR A CA 1
ATOM 7893 C C . TYR A 1 1001 ? 18.642 -1.297 -31.282 1.00 88.19 1001 TYR A C 1
ATOM 7895 O O . TYR A 1 1001 ? 17.468 -1.676 -31.332 1.00 88.19 1001 TYR A O 1
ATOM 7903 N N . LEU A 1 1002 ? 19.639 -1.891 -31.931 1.00 92.69 1002 LEU A N 1
ATOM 7904 C CA . LEU A 1 1002 ? 19.499 -3.067 -32.773 1.00 92.69 1002 LEU A CA 1
ATOM 7905 C C . LEU A 1 1002 ? 20.543 -4.116 -32.381 1.00 92.69 1002 LEU A C 1
ATOM 7907 O O . LEU A 1 1002 ? 21.738 -3.911 -32.575 1.00 92.69 1002 LEU A O 1
ATOM 7911 N N . SER A 1 1003 ? 20.105 -5.264 -31.867 1.00 93.00 1003 SER A N 1
ATOM 7912 C CA . SER A 1 1003 ? 21.002 -6.405 -31.656 1.00 93.00 1003 SER A CA 1
ATOM 7913 C C . SER A 1 1003 ? 20.924 -7.377 -32.828 1.00 93.00 1003 SER A C 1
ATOM 7915 O O . SER A 1 1003 ? 19.872 -7.960 -33.090 1.00 93.00 1003 SER A O 1
ATOM 7917 N N . LEU A 1 1004 ? 22.053 -7.564 -33.511 1.00 92.62 1004 LEU A N 1
ATOM 7918 C CA . LEU A 1 1004 ? 22.284 -8.572 -34.550 1.00 92.62 1004 LEU A CA 1
ATOM 7919 C C . LEU A 1 1004 ? 23.425 -9.515 -34.135 1.00 92.62 1004 LEU A C 1
ATOM 7921 O O . LEU A 1 1004 ? 24.117 -10.090 -34.982 1.00 92.62 1004 LEU A O 1
ATOM 7925 N N . ARG A 1 1005 ? 23.654 -9.665 -32.829 1.00 90.38 1005 ARG A N 1
ATOM 7926 C CA . ARG A 1 1005 ? 24.710 -10.517 -32.287 1.00 90.38 1005 ARG A CA 1
ATOM 7927 C C . ARG A 1 1005 ? 24.511 -11.976 -32.702 1.00 90.38 1005 ARG A C 1
ATOM 7929 O O . ARG A 1 1005 ? 23.405 -12.494 -32.636 1.00 90.38 1005 ARG A O 1
ATOM 7936 N N . ALA A 1 1006 ? 25.585 -12.646 -33.111 1.00 90.38 1006 ALA A N 1
ATOM 7937 C CA . ALA A 1 1006 ? 25.579 -14.060 -33.486 1.00 90.38 1006 ALA A CA 1
ATOM 7938 C C . ALA A 1 1006 ? 24.522 -14.431 -34.548 1.00 90.38 1006 ALA A C 1
ATOM 7940 O O . ALA A 1 1006 ? 23.944 -15.513 -34.494 1.00 90.38 1006 ALA A O 1
ATOM 7941 N N . THR A 1 1007 ? 24.285 -13.552 -35.531 1.00 92.06 1007 THR A N 1
ATOM 7942 C CA . THR A 1 1007 ? 23.271 -13.769 -36.583 1.00 92.06 1007 THR A CA 1
ATOM 7943 C C . THR A 1 1007 ? 23.810 -14.350 -37.895 1.00 92.06 1007 THR A C 1
ATOM 7945 O O . THR A 1 1007 ? 23.080 -14.578 -38.863 1.00 92.06 1007 THR A O 1
ATOM 7948 N N . GLY A 1 1008 ? 25.119 -14.610 -37.945 1.00 90.12 1008 GLY A N 1
ATOM 7949 C CA . GLY A 1 1008 ? 25.791 -15.187 -39.108 1.00 90.12 1008 GLY A CA 1
ATOM 7950 C C . GLY A 1 1008 ? 26.104 -14.187 -40.225 1.00 90.12 1008 GLY A C 1
ATOM 7951 O O . GLY A 1 1008 ? 26.408 -14.613 -41.341 1.00 90.12 1008 GLY A O 1
ATOM 7952 N N . LEU A 1 1009 ? 26.070 -12.881 -39.943 1.00 90.44 1009 LEU A N 1
ATOM 7953 C CA . LEU A 1 1009 ? 26.404 -11.834 -40.912 1.00 90.44 1009 LEU A CA 1
ATOM 7954 C C . LEU A 1 1009 ? 27.852 -11.953 -41.389 1.00 90.44 1009 LEU A C 1
ATOM 7956 O O . LEU A 1 1009 ? 28.759 -12.220 -40.601 1.00 90.44 1009 LEU A O 1
ATOM 7960 N N . ARG A 1 1010 ? 28.071 -11.720 -42.685 1.00 89.75 1010 ARG A N 1
ATOM 7961 C CA . ARG A 1 1010 ? 29.400 -11.769 -43.325 1.00 89.75 1010 ARG A CA 1
ATOM 7962 C C . ARG A 1 1010 ? 29.999 -10.390 -43.609 1.00 89.75 1010 ARG A C 1
ATOM 7964 O O . ARG A 1 1010 ? 31.193 -10.289 -43.874 1.00 89.75 1010 ARG A O 1
ATOM 7971 N N . SER A 1 1011 ? 29.185 -9.343 -43.548 1.00 88.00 1011 SER A N 1
ATOM 7972 C CA . SER A 1 1011 ? 29.571 -7.958 -43.817 1.00 88.00 1011 SER A CA 1
ATOM 7973 C C . SER A 1 1011 ? 28.819 -7.004 -42.893 1.00 88.00 1011 SER A C 1
ATOM 7975 O O . SER A 1 1011 ? 27.718 -7.314 -42.436 1.00 88.00 1011 SER A O 1
ATOM 7977 N N . VAL A 1 1012 ? 29.396 -5.827 -42.650 1.00 88.00 1012 VAL A N 1
ATOM 7978 C CA . VAL A 1 1012 ? 28.718 -4.748 -41.920 1.00 88.00 1012 VAL A CA 1
ATOM 7979 C C . VAL A 1 1012 ? 27.584 -4.177 -42.779 1.00 88.00 1012 VAL A C 1
ATOM 7981 O O . VAL A 1 1012 ? 27.810 -3.889 -43.957 1.00 88.00 1012 VAL A O 1
ATOM 7984 N N . PRO A 1 1013 ? 26.374 -3.980 -42.225 1.00 89.19 1013 PRO A N 1
ATOM 7985 C CA . PRO A 1 1013 ? 25.249 -3.415 -42.963 1.00 89.19 1013 PRO A CA 1
ATOM 7986 C C . PRO A 1 1013 ? 25.359 -1.888 -43.069 1.00 89.19 1013 PRO A C 1
ATOM 7988 O O . PRO A 1 1013 ? 24.616 -1.144 -42.432 1.00 89.19 1013 PRO A O 1
ATOM 7991 N N . LEU A 1 1014 ? 26.302 -1.412 -43.887 1.00 87.81 1014 LEU A N 1
ATOM 7992 C CA . LEU A 1 1014 ? 26.651 0.009 -43.981 1.00 87.81 1014 LEU A CA 1
ATOM 7993 C C . LEU A 1 1014 ? 25.460 0.903 -44.358 1.00 87.81 1014 LEU A C 1
ATOM 7995 O O . LEU A 1 1014 ? 25.262 1.945 -43.743 1.00 87.81 1014 LEU A O 1
ATOM 7999 N N . ALA A 1 1015 ? 24.618 0.466 -45.298 1.00 86.12 1015 ALA A N 1
ATOM 8000 C CA . ALA A 1 1015 ? 23.433 1.219 -45.714 1.00 86.12 1015 ALA A CA 1
ATOM 8001 C C . ALA A 1 1015 ? 22.418 1.438 -44.573 1.00 86.12 1015 ALA A C 1
ATOM 8003 O O . ALA A 1 1015 ? 21.715 2.446 -44.551 1.00 86.12 1015 ALA A O 1
ATOM 8004 N N . LEU A 1 1016 ? 22.337 0.504 -43.620 1.00 87.25 1016 LEU A N 1
ATOM 8005 C CA . LEU A 1 1016 ? 21.476 0.622 -42.443 1.00 87.25 1016 LEU A CA 1
ATOM 8006 C C . LEU A 1 1016 ? 22.083 1.581 -41.411 1.00 87.25 1016 LEU A C 1
ATOM 8008 O O . LEU A 1 1016 ? 21.365 2.417 -40.870 1.00 87.25 1016 LEU A O 1
ATOM 8012 N N . LEU A 1 1017 ? 23.401 1.516 -41.202 1.00 86.69 1017 LEU A N 1
ATOM 8013 C CA . LEU A 1 1017 ? 24.129 2.425 -40.310 1.00 86.69 1017 LEU A CA 1
ATOM 8014 C C . LEU A 1 1017 ? 24.089 3.879 -40.802 1.00 86.69 1017 LEU A C 1
ATOM 8016 O O . LEU A 1 1017 ? 23.788 4.786 -40.036 1.00 86.69 1017 LEU A O 1
ATOM 8020 N N . GLN A 1 1018 ? 24.311 4.104 -42.100 1.00 86.38 1018 GLN A N 1
ATOM 8021 C CA . GLN A 1 1018 ? 24.263 5.439 -42.708 1.00 86.38 1018 GLN A CA 1
ATOM 8022 C C . GLN A 1 1018 ? 22.876 6.088 -42.605 1.00 86.38 1018 GLN A C 1
ATOM 8024 O O . GLN A 1 1018 ? 22.772 7.307 -42.501 1.00 86.38 1018 GLN A O 1
ATOM 8029 N N . ARG A 1 1019 ? 21.808 5.285 -42.636 1.00 83.69 1019 ARG A N 1
ATOM 8030 C CA . ARG A 1 1019 ? 20.430 5.776 -42.501 1.00 83.69 1019 ARG A CA 1
ATOM 8031 C C . ARG A 1 1019 ? 20.031 6.077 -41.064 1.00 83.69 1019 ARG A C 1
ATOM 8033 O O . ARG A 1 1019 ? 19.226 6.978 -40.854 1.00 83.69 1019 ARG A O 1
ATOM 8040 N N . HIS A 1 1020 ? 20.589 5.344 -40.105 1.00 83.38 1020 HIS A N 1
ATOM 8041 C CA . HIS A 1 1020 ? 20.289 5.478 -38.680 1.00 83.38 1020 HIS A CA 1
ATOM 8042 C C . HIS A 1 1020 ? 21.580 5.759 -37.892 1.00 83.38 1020 HIS A C 1
ATOM 8044 O O . HIS A 1 1020 ? 22.026 4.903 -37.128 1.00 83.38 1020 HIS A O 1
ATOM 8050 N N . PRO A 1 1021 ? 22.204 6.943 -38.064 1.00 80.75 1021 PRO A N 1
ATOM 8051 C CA . PRO A 1 1021 ? 23.544 7.214 -37.536 1.00 80.75 1021 PRO A CA 1
ATOM 8052 C C . PRO A 1 1021 ? 23.623 7.263 -36.005 1.00 80.75 1021 PRO A C 1
ATOM 8054 O O . PRO A 1 1021 ? 24.689 7.043 -35.443 1.00 80.75 1021 PRO A O 1
ATOM 8057 N N . ASP A 1 1022 ? 22.499 7.504 -35.327 1.00 83.38 1022 ASP A N 1
ATOM 8058 C CA . ASP A 1 1022 ? 22.414 7.574 -33.862 1.00 83.38 1022 ASP A CA 1
ATOM 8059 C C . ASP A 1 1022 ? 22.013 6.239 -33.207 1.00 83.38 1022 ASP A C 1
ATOM 8061 O O . ASP A 1 1022 ? 21.859 6.161 -31.984 1.00 83.38 1022 ASP A O 1
ATOM 8065 N N . MET A 1 1023 ? 21.803 5.191 -34.007 1.00 87.00 1023 MET A N 1
ATOM 8066 C CA . MET A 1 1023 ? 21.385 3.879 -33.527 1.00 87.00 1023 MET A CA 1
ATOM 8067 C C . MET A 1 1023 ? 22.584 3.061 -33.056 1.00 87.00 1023 MET A C 1
ATOM 8069 O O . MET A 1 1023 ? 23.552 2.876 -33.788 1.00 87.00 1023 MET A O 1
ATOM 8073 N N . VAL A 1 1024 ? 22.478 2.485 -31.859 1.00 85.88 1024 VAL A N 1
ATOM 8074 C CA . VAL A 1 1024 ? 23.462 1.524 -31.353 1.00 85.88 1024 VAL A CA 1
ATOM 8075 C C . VAL A 1 1024 ? 23.170 0.140 -31.934 1.00 85.88 1024 VAL A C 1
ATOM 8077 O O . VAL A 1 1024 ? 22.086 -0.408 -31.733 1.00 85.88 1024 VAL A O 1
ATOM 8080 N N . VAL A 1 1025 ? 24.148 -0.439 -32.624 1.00 87.88 1025 VAL A N 1
ATOM 8081 C CA . VAL A 1 1025 ? 24.077 -1.740 -33.286 1.00 87.88 1025 VAL A CA 1
ATOM 8082 C C . VAL A 1 1025 ? 25.098 -2.706 -32.690 1.00 87.88 1025 VAL A C 1
ATOM 8084 O O . VAL A 1 1025 ? 26.310 -2.497 -32.760 1.00 87.88 1025 VAL A O 1
ATOM 8087 N N . ASP A 1 1026 ? 24.607 -3.808 -32.130 1.00 86.00 1026 ASP A N 1
ATOM 8088 C CA . ASP A 1 1026 ? 25.446 -4.909 -31.655 1.00 86.00 1026 ASP A CA 1
ATOM 8089 C C . ASP A 1 1026 ? 25.644 -5.936 -32.780 1.00 86.00 1026 ASP A C 1
ATOM 8091 O O . ASP A 1 1026 ? 24.712 -6.651 -33.152 1.00 86.00 1026 ASP A O 1
ATOM 8095 N N . LEU A 1 1027 ? 26.855 -6.001 -33.339 1.00 89.00 1027 LEU A N 1
ATOM 8096 C CA . LEU A 1 1027 ? 27.259 -6.938 -34.394 1.00 89.00 1027 LEU A CA 1
ATOM 8097 C C . LEU A 1 1027 ? 28.196 -8.034 -33.862 1.00 89.00 1027 LEU A C 1
ATOM 8099 O O . LEU A 1 1027 ? 28.875 -8.696 -34.657 1.00 89.00 1027 LEU A O 1
ATOM 8103 N N . ARG A 1 1028 ? 28.262 -8.257 -32.544 1.00 86.94 1028 ARG A N 1
ATOM 8104 C CA . ARG A 1 1028 ? 29.202 -9.223 -31.962 1.00 86.94 1028 ARG A CA 1
ATOM 8105 C C . ARG A 1 1028 ? 28.964 -10.655 -32.417 1.00 86.94 1028 ARG A C 1
ATOM 8107 O O . ARG A 1 1028 ? 27.844 -11.033 -32.741 1.00 86.94 1028 ARG A O 1
ATOM 8114 N N . GLY A 1 1029 ? 30.005 -11.483 -32.406 1.00 85.81 1029 GLY A N 1
ATOM 8115 C CA . GLY A 1 1029 ? 29.863 -12.927 -32.646 1.00 85.81 1029 GLY A CA 1
ATOM 8116 C C . GLY A 1 1029 ? 29.400 -13.298 -34.062 1.00 85.81 1029 GLY A C 1
ATOM 8117 O O . GLY A 1 1029 ? 28.866 -14.387 -34.264 1.00 85.81 1029 GLY A O 1
ATOM 8118 N N . ASN A 1 1030 ? 29.539 -12.393 -35.035 1.00 90.94 1030 ASN A N 1
ATOM 8119 C CA . ASN A 1 1030 ? 29.211 -12.650 -36.435 1.00 90.94 1030 ASN A CA 1
ATOM 8120 C C . ASN A 1 1030 ? 30.428 -13.195 -37.209 1.00 90.94 1030 ASN A C 1
ATOM 8122 O O . ASN A 1 1030 ? 31.502 -13.438 -36.661 1.00 90.94 1030 ASN A O 1
ATOM 8126 N N . ARG A 1 1031 ? 30.256 -13.428 -38.514 1.00 88.62 1031 ARG A N 1
ATOM 8127 C CA . ARG A 1 1031 ? 31.296 -13.936 -39.425 1.00 88.62 1031 ARG A CA 1
ATOM 8128 C C . ARG A 1 1031 ? 31.847 -12.829 -40.326 1.00 88.62 1031 ARG A C 1
ATOM 8130 O O . ARG A 1 1031 ? 32.190 -13.084 -41.481 1.00 88.62 1031 ARG A O 1
ATOM 8137 N N . ILE A 1 1032 ? 31.902 -11.599 -39.820 1.00 87.12 1032 ILE A N 1
ATOM 8138 C CA . ILE A 1 1032 ? 32.402 -10.445 -40.569 1.00 87.12 1032 ILE A CA 1
ATOM 8139 C C . ILE A 1 1032 ? 33.921 -10.582 -40.688 1.00 87.12 1032 ILE A C 1
ATOM 8141 O O . ILE A 1 1032 ? 34.608 -10.673 -39.671 1.00 87.12 1032 ILE A O 1
ATOM 8145 N N . ALA A 1 1033 ? 34.430 -10.641 -41.922 1.00 76.88 1033 ALA A N 1
ATOM 8146 C CA . ALA A 1 1033 ? 35.847 -10.899 -42.196 1.00 76.88 1033 ALA A CA 1
ATOM 8147 C C . ALA A 1 1033 ? 36.538 -9.739 -42.929 1.00 76.88 1033 ALA A C 1
ATOM 8149 O O . ALA A 1 1033 ? 37.549 -9.224 -42.454 1.00 76.88 1033 ALA A O 1
ATOM 8150 N N . ALA A 1 1034 ? 35.980 -9.282 -44.054 1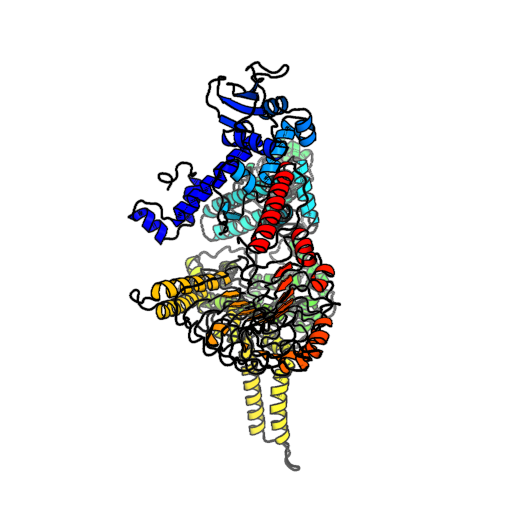.00 75.94 1034 ALA A N 1
ATOM 8151 C CA . ALA A 1 1034 ? 36.459 -8.077 -44.725 1.00 75.94 1034 ALA A CA 1
ATOM 8152 C C . ALA A 1 1034 ? 35.604 -6.869 -44.320 1.00 75.94 1034 ALA A C 1
ATOM 8154 O O . ALA A 1 1034 ? 34.379 -6.894 -44.443 1.00 75.94 1034 ALA A O 1
ATOM 8155 N N . LEU A 1 1035 ? 36.262 -5.803 -43.863 1.00 80.19 1035 LEU A N 1
ATOM 8156 C CA . LEU A 1 1035 ? 35.674 -4.474 -43.713 1.00 80.19 1035 LEU A CA 1
ATOM 8157 C C . LEU A 1 1035 ? 36.131 -3.627 -44.904 1.00 80.19 1035 LEU A C 1
ATOM 8159 O O . LEU A 1 1035 ? 37.328 -3.438 -45.099 1.00 80.19 1035 LEU A O 1
ATOM 8163 N N . SER A 1 1036 ? 35.191 -3.142 -45.716 1.00 83.56 1036 SER A N 1
ATOM 8164 C CA . SER A 1 1036 ? 35.488 -2.154 -46.763 1.00 83.56 1036 SER A CA 1
ATOM 8165 C C . SER A 1 1036 ? 36.026 -0.862 -46.138 1.00 83.56 1036 SER A C 1
ATOM 8167 O O . SER A 1 1036 ? 35.579 -0.508 -45.046 1.00 83.56 1036 SER A O 1
ATOM 8169 N N . GLU A 1 1037 ? 36.879 -0.116 -46.846 1.00 81.19 1037 GLU A N 1
ATOM 8170 C CA . GLU A 1 1037 ? 37.382 1.191 -46.375 1.00 81.19 1037 GLU A CA 1
ATOM 8171 C C . GLU A 1 1037 ? 36.250 2.165 -46.014 1.00 81.19 1037 GLU A C 1
ATOM 8173 O O . GLU A 1 1037 ? 36.360 2.895 -45.035 1.00 81.19 1037 GLU A O 1
ATOM 8178 N N . GLU A 1 1038 ? 35.125 2.124 -46.733 1.00 84.19 1038 GLU A N 1
ATOM 8179 C CA . GLU A 1 1038 ? 33.955 2.959 -46.439 1.00 84.19 1038 GLU A CA 1
ATOM 8180 C C . GLU A 1 1038 ? 33.314 2.610 -45.083 1.00 84.19 1038 GLU A C 1
ATOM 8182 O O . GLU A 1 1038 ? 33.087 3.484 -44.250 1.00 84.19 1038 GLU A O 1
ATOM 8187 N N . ALA A 1 1039 ? 33.082 1.318 -44.822 1.00 82.50 1039 ALA A N 1
ATOM 8188 C CA . ALA A 1 1039 ? 32.569 0.849 -43.534 1.00 82.50 1039 ALA A CA 1
ATOM 8189 C C . ALA A 1 1039 ? 33.535 1.147 -42.381 1.00 82.50 1039 ALA A C 1
ATOM 8191 O O . ALA A 1 1039 ? 33.099 1.544 -41.304 1.00 82.50 1039 ALA A O 1
ATOM 8192 N N . LEU A 1 1040 ? 34.840 0.982 -42.612 1.00 81.50 1040 LEU A N 1
ATOM 8193 C CA . LEU A 1 1040 ? 35.863 1.278 -41.617 1.00 81.50 1040 LEU A CA 1
ATOM 8194 C C . LEU A 1 1040 ? 35.900 2.776 -41.288 1.00 81.50 1040 LEU A C 1
ATOM 8196 O O . LEU A 1 1040 ? 35.851 3.127 -40.115 1.00 81.50 1040 LEU A O 1
ATOM 8200 N N . GLY A 1 1041 ? 35.893 3.648 -42.300 1.00 81.69 1041 GLY A N 1
ATOM 8201 C CA . GLY A 1 1041 ? 35.828 5.097 -42.104 1.00 81.69 1041 GLY A CA 1
ATOM 8202 C C . GLY A 1 1041 ? 34.553 5.544 -41.384 1.00 81.69 1041 GLY A C 1
ATOM 8203 O O . GLY A 1 1041 ? 34.607 6.419 -40.523 1.00 81.69 1041 GLY A O 1
ATOM 8204 N N . TRP A 1 1042 ? 33.413 4.905 -41.669 1.00 84.69 1042 TRP A N 1
ATOM 8205 C CA . TRP A 1 1042 ? 32.160 5.200 -40.972 1.00 84.69 1042 TRP A CA 1
ATOM 8206 C C . TRP A 1 1042 ? 32.220 4.830 -39.484 1.00 84.69 1042 TRP A C 1
ATOM 8208 O O . TRP A 1 1042 ? 31.812 5.630 -38.643 1.00 84.69 1042 TRP A O 1
ATOM 8218 N N . ILE A 1 1043 ? 32.758 3.649 -39.155 1.00 80.38 1043 ILE A N 1
ATOM 8219 C CA . ILE A 1 1043 ? 32.921 3.177 -37.769 1.00 80.38 1043 ILE A CA 1
ATOM 8220 C C . ILE A 1 1043 ? 33.931 4.044 -37.011 1.00 80.38 1043 ILE A C 1
ATOM 8222 O O . ILE A 1 1043 ? 33.706 4.365 -35.849 1.00 80.38 1043 ILE A O 1
ATOM 8226 N N . GLU A 1 1044 ? 35.027 4.454 -37.657 1.00 76.12 1044 GLU A N 1
ATOM 8227 C CA . GLU A 1 1044 ? 36.003 5.375 -37.060 1.00 76.12 1044 GLU A CA 1
ATOM 8228 C C . GLU A 1 1044 ? 35.370 6.732 -36.702 1.00 76.12 1044 GLU A C 1
ATOM 8230 O O . GLU A 1 1044 ? 35.757 7.332 -35.701 1.00 76.12 1044 GLU A O 1
ATOM 8235 N N . ALA A 1 1045 ? 34.381 7.191 -37.478 1.00 76.31 1045 ALA A N 1
ATOM 8236 C CA . ALA A 1 1045 ? 33.633 8.420 -37.212 1.00 76.31 1045 ALA A CA 1
ATOM 8237 C C . ALA A 1 1045 ? 32.508 8.264 -36.164 1.00 76.31 1045 ALA A C 1
ATOM 8239 O O . ALA A 1 1045 ? 32.093 9.266 -35.587 1.00 76.31 1045 ALA A O 1
ATOM 8240 N N . HIS A 1 1046 ? 32.028 7.039 -35.908 1.00 77.00 1046 HIS A N 1
ATOM 8241 C CA . HIS A 1 1046 ? 30.923 6.738 -34.979 1.00 77.00 1046 HIS A CA 1
ATOM 8242 C C . HIS A 1 1046 ? 31.269 5.540 -34.066 1.00 77.00 1046 HIS A C 1
ATOM 8244 O O . HIS A 1 1046 ? 30.618 4.493 -34.111 1.00 77.00 1046 HIS A O 1
ATOM 8250 N N . PRO A 1 1047 ? 32.323 5.646 -33.242 1.00 68.69 1047 PRO A N 1
ATOM 8251 C CA . PRO A 1 1047 ? 32.856 4.537 -32.443 1.00 68.69 1047 PRO A CA 1
ATOM 8252 C C . PRO A 1 1047 ? 31.876 3.986 -31.391 1.00 68.69 1047 PRO A C 1
ATOM 8254 O O . PRO A 1 1047 ? 32.004 2.838 -30.970 1.00 68.69 1047 PRO A O 1
ATOM 8257 N N . GLU A 1 1048 ? 30.922 4.792 -30.922 1.00 70.25 1048 GLU A N 1
ATOM 8258 C CA . GLU A 1 1048 ? 29.980 4.446 -29.854 1.00 70.25 1048 GLU A CA 1
ATOM 8259 C C . GLU A 1 1048 ? 28.733 3.700 -30.343 1.00 70.25 1048 GLU A C 1
ATOM 8261 O O . GLU A 1 1048 ? 27.949 3.206 -29.527 1.00 70.25 1048 GLU A O 1
ATOM 8266 N N . THR A 1 1049 ? 28.530 3.634 -31.660 1.00 75.94 1049 THR A N 1
ATOM 8267 C CA . THR A 1 1049 ? 27.290 3.135 -32.262 1.00 75.94 1049 THR A CA 1
ATOM 8268 C C . THR A 1 1049 ? 27.404 1.700 -32.756 1.00 75.94 1049 THR A C 1
ATOM 8270 O O . THR A 1 1049 ? 26.377 1.077 -32.987 1.00 75.94 1049 THR A O 1
ATOM 8273 N N . VAL A 1 1050 ? 28.605 1.124 -32.884 1.00 82.81 1050 VAL A N 1
ATOM 8274 C CA . VAL A 1 1050 ? 28.783 -0.229 -33.436 1.00 82.81 1050 VAL A CA 1
ATOM 8275 C C . VAL A 1 1050 ? 29.706 -1.076 -32.568 1.00 82.81 1050 VAL A C 1
ATOM 8277 O O . VAL A 1 1050 ? 30.856 -0.719 -32.332 1.00 82.81 1050 VAL A O 1
ATOM 8280 N N . ASN A 1 1051 ? 29.234 -2.258 -32.161 1.00 80.19 1051 ASN A N 1
ATOM 8281 C CA . ASN A 1 1051 ? 30.063 -3.254 -31.479 1.00 80.19 1051 ASN A CA 1
ATOM 8282 C C . ASN A 1 1051 ? 30.418 -4.424 -32.414 1.00 80.19 1051 ASN A C 1
ATOM 8284 O O . ASN A 1 1051 ? 29.532 -5.140 -32.871 1.00 80.19 1051 ASN A O 1
ATOM 8288 N N . LEU A 1 1052 ? 31.714 -4.635 -32.671 1.00 82.00 1052 LEU A N 1
ATOM 8289 C CA . LEU A 1 1052 ? 32.243 -5.662 -33.583 1.00 82.00 1052 LEU A CA 1
ATOM 8290 C C . LEU A 1 1052 ? 33.035 -6.782 -32.894 1.00 82.00 1052 LEU A C 1
ATOM 8292 O O . LEU A 1 1052 ? 33.659 -7.594 -33.583 1.00 82.00 1052 LEU A O 1
ATOM 8296 N N . GLU A 1 1053 ? 33.035 -6.867 -31.564 1.00 79.44 1053 GLU A N 1
ATOM 8297 C CA . GLU A 1 1053 ? 33.798 -7.904 -30.859 1.00 79.44 1053 GLU A CA 1
ATOM 8298 C C . GLU A 1 1053 ? 33.428 -9.324 -31.320 1.00 79.44 1053 GLU A C 1
ATOM 8300 O O . GLU A 1 1053 ? 32.312 -9.600 -31.761 1.00 79.44 1053 GLU A O 1
ATOM 8305 N N . GLN A 1 1054 ? 34.366 -10.263 -31.187 1.00 79.19 1054 GLN A N 1
ATOM 8306 C CA . GLN A 1 1054 ? 34.137 -11.677 -31.515 1.00 79.19 1054 GLN A CA 1
ATOM 8307 C C . GLN A 1 1054 ? 33.753 -11.921 -32.996 1.00 79.19 1054 GLN A C 1
ATOM 8309 O O . GLN A 1 1054 ? 33.029 -12.863 -33.298 1.00 79.19 1054 GLN A O 1
ATOM 8314 N N . ASN A 1 1055 ? 34.249 -11.088 -33.920 1.00 84.62 1055 ASN A N 1
ATOM 8315 C CA . ASN A 1 1055 ? 34.208 -11.312 -35.372 1.00 84.62 1055 ASN A CA 1
ATOM 8316 C C . ASN A 1 1055 ? 35.583 -11.757 -35.909 1.00 84.62 1055 ASN A C 1
ATOM 8318 O O . ASN A 1 1055 ? 36.612 -11.529 -35.271 1.00 84.62 1055 ASN A O 1
ATOM 8322 N N . HIS A 1 1056 ? 35.627 -12.342 -37.110 1.00 82.06 1056 HIS A N 1
ATOM 8323 C CA . HIS A 1 1056 ? 36.862 -12.793 -37.774 1.00 82.06 1056 HIS A CA 1
ATOM 8324 C C . HIS A 1 1056 ? 37.611 -11.654 -38.493 1.00 82.06 1056 HIS A C 1
ATOM 8326 O O . HIS A 1 1056 ? 37.990 -11.780 -39.657 1.00 82.06 1056 HIS A O 1
ATOM 8332 N N . LEU A 1 1057 ? 37.813 -10.529 -37.809 1.00 80.31 1057 LEU A N 1
ATOM 8333 C CA . LEU A 1 1057 ? 38.503 -9.367 -38.368 1.00 80.31 1057 LEU A CA 1
ATOM 8334 C C . LEU A 1 1057 ? 40.012 -9.624 -38.487 1.00 80.31 1057 LEU A C 1
ATOM 8336 O O . LEU A 1 1057 ? 40.616 -10.250 -37.616 1.00 80.31 1057 LEU A O 1
ATOM 8340 N N . SER A 1 1058 ? 40.639 -9.108 -39.546 1.00 77.56 1058 SER A N 1
ATOM 8341 C CA . SER A 1 1058 ? 42.097 -9.175 -39.689 1.00 77.56 1058 SER A CA 1
ATOM 8342 C C . SER A 1 1058 ? 42.804 -8.307 -38.639 1.00 77.56 1058 SER A C 1
ATOM 8344 O O . SER A 1 1058 ? 42.295 -7.267 -38.208 1.00 77.56 1058 SER A O 1
ATOM 8346 N N . GLU A 1 1059 ? 44.012 -8.708 -38.240 1.00 71.06 1059 GLU A N 1
ATOM 8347 C CA . GLU A 1 1059 ? 44.799 -8.014 -37.210 1.00 71.06 1059 GLU A CA 1
ATOM 8348 C C . GLU A 1 1059 ? 45.079 -6.543 -37.572 1.00 71.06 1059 GLU A C 1
ATOM 8350 O O . GLU A 1 1059 ? 45.009 -5.661 -36.713 1.00 71.06 1059 GLU A O 1
ATOM 8355 N N . ALA A 1 1060 ? 45.298 -6.260 -38.861 1.00 69.25 1060 ALA A N 1
ATOM 8356 C CA . ALA A 1 1060 ? 45.496 -4.909 -39.383 1.00 69.25 1060 ALA A CA 1
ATOM 8357 C C . ALA A 1 1060 ? 44.270 -4.001 -39.166 1.00 69.25 1060 ALA A C 1
ATOM 8359 O O . ALA A 1 1060 ? 44.414 -2.827 -38.819 1.00 69.25 1060 ALA A O 1
ATOM 8360 N N . VAL A 1 1061 ? 43.058 -4.540 -39.318 1.00 71.06 1061 VAL A N 1
ATOM 8361 C CA . VAL A 1 1061 ? 41.817 -3.782 -39.111 1.00 71.06 1061 VAL A CA 1
ATOM 8362 C C . VAL A 1 1061 ? 41.542 -3.584 -37.620 1.00 71.06 1061 VAL A C 1
ATOM 8364 O O . VAL A 1 1061 ? 41.220 -2.476 -37.194 1.00 71.06 1061 VAL A O 1
ATOM 8367 N N . MET A 1 1062 ? 41.783 -4.610 -36.800 1.00 68.25 1062 MET A N 1
ATOM 8368 C CA . MET A 1 1062 ? 41.715 -4.501 -35.336 1.00 68.25 1062 MET A CA 1
ATOM 8369 C C . MET A 1 1062 ? 42.702 -3.464 -34.781 1.00 68.25 1062 MET A C 1
ATOM 8371 O O . MET A 1 1062 ? 42.402 -2.775 -33.807 1.00 68.25 1062 MET A O 1
ATOM 8375 N N . ALA A 1 1063 ? 43.889 -3.331 -35.379 1.00 68.00 1063 ALA A N 1
ATOM 8376 C CA . ALA A 1 1063 ? 44.852 -2.293 -35.018 1.00 68.00 1063 ALA A CA 1
ATOM 8377 C C . ALA A 1 1063 ? 44.341 -0.880 -35.362 1.00 68.00 1063 ALA A C 1
ATOM 8379 O O . ALA A 1 1063 ? 44.423 0.012 -34.517 1.00 68.00 1063 ALA A O 1
ATOM 8380 N N . ARG A 1 1064 ? 43.753 -0.675 -36.552 1.00 70.69 1064 ARG A N 1
ATOM 8381 C CA . ARG A 1 1064 ? 43.171 0.622 -36.960 1.00 70.69 1064 ARG A CA 1
ATOM 8382 C C . ARG A 1 1064 ? 42.010 1.055 -36.061 1.00 70.69 1064 ARG A C 1
ATOM 8384 O O . ARG A 1 1064 ? 42.038 2.172 -35.549 1.00 70.69 1064 ARG A O 1
ATOM 8391 N N . VAL A 1 1065 ? 41.062 0.158 -35.782 1.00 66.62 1065 VAL A N 1
ATOM 8392 C CA . VAL A 1 1065 ? 39.910 0.449 -34.906 1.00 66.62 1065 VAL A CA 1
ATOM 8393 C C . VAL A 1 1065 ? 40.361 0.770 -33.474 1.00 66.62 1065 VAL A C 1
ATOM 8395 O O . VAL A 1 1065 ? 39.898 1.749 -32.889 1.00 66.62 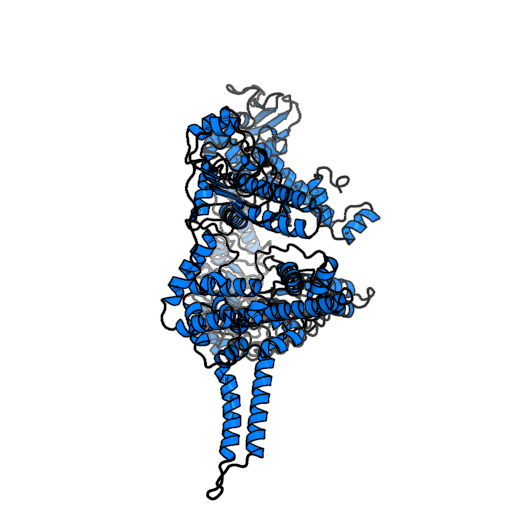1065 VAL A O 1
ATOM 8398 N N . ARG A 1 1066 ? 41.333 0.024 -32.920 1.00 67.06 1066 ARG A N 1
ATOM 8399 C CA . ARG A 1 1066 ? 41.920 0.327 -31.597 1.00 67.06 1066 ARG A CA 1
ATOM 8400 C C . ARG A 1 1066 ? 42.606 1.694 -31.558 1.00 67.06 1066 ARG A C 1
ATOM 8402 O O . ARG A 1 1066 ? 42.442 2.426 -30.586 1.00 67.06 1066 ARG A O 1
ATOM 8409 N N . ASN A 1 1067 ? 43.327 2.064 -32.616 1.00 68.88 1067 ASN A N 1
ATOM 8410 C CA . ASN A 1 1067 ? 43.970 3.376 -32.718 1.00 68.88 1067 ASN A CA 1
ATOM 8411 C C . ASN A 1 1067 ? 42.951 4.523 -32.844 1.00 68.88 1067 ASN A C 1
ATOM 8413 O O . ASN A 1 1067 ? 43.185 5.608 -32.314 1.00 68.88 1067 ASN A O 1
ATOM 8417 N N . ALA A 1 1068 ? 41.823 4.316 -33.529 1.00 64.44 1068 ALA A N 1
ATOM 8418 C CA . ALA A 1 1068 ? 40.731 5.291 -33.583 1.00 64.44 1068 ALA A CA 1
ATOM 8419 C C . ALA A 1 1068 ? 40.071 5.481 -32.206 1.00 64.44 1068 ALA A C 1
ATOM 8421 O O . ALA A 1 1068 ? 39.989 6.609 -31.723 1.00 64.44 1068 ALA A O 1
ATOM 8422 N N . LEU A 1 1069 ? 39.725 4.387 -31.520 1.00 63.38 1069 LEU A N 1
ATOM 8423 C CA . LEU A 1 1069 ? 39.170 4.421 -30.160 1.00 63.38 1069 LEU A CA 1
ATOM 8424 C C . LEU A 1 1069 ? 40.119 5.089 -29.154 1.00 63.38 1069 LEU A C 1
ATOM 8426 O O . LEU A 1 1069 ? 39.678 5.886 -28.328 1.00 63.38 1069 LEU A O 1
ATOM 8430 N N . GLY A 1 1070 ? 41.425 4.819 -29.247 1.00 65.56 1070 GLY A N 1
ATOM 8431 C CA . GLY A 1 1070 ? 42.436 5.458 -28.401 1.00 65.56 1070 GLY A CA 1
ATOM 8432 C C . GLY A 1 1070 ? 42.552 6.972 -28.621 1.00 65.56 1070 GLY A C 1
ATOM 8433 O O . GLY A 1 1070 ? 42.712 7.718 -27.655 1.00 65.56 1070 GLY A O 1
ATOM 8434 N N . ARG A 1 1071 ? 42.415 7.447 -29.870 1.00 67.75 1071 ARG A N 1
ATOM 8435 C CA . ARG A 1 1071 ? 42.375 8.889 -30.189 1.00 67.75 1071 ARG A CA 1
ATOM 8436 C C . ARG A 1 1071 ? 41.146 9.566 -29.578 1.00 67.75 1071 ARG A C 1
ATOM 8438 O O . ARG A 1 1071 ? 41.294 10.579 -28.903 1.00 67.75 1071 ARG A O 1
ATOM 8445 N N . LEU A 1 1072 ? 39.973 8.955 -29.723 1.00 60.62 1072 LEU A N 1
ATOM 8446 C CA . LEU A 1 1072 ? 38.707 9.463 -29.183 1.00 60.62 1072 LEU A CA 1
ATOM 8447 C C . LEU A 1 1072 ? 38.679 9.481 -27.649 1.00 60.62 1072 LEU A C 1
ATOM 8449 O O . LEU A 1 1072 ? 38.223 10.449 -27.049 1.00 60.62 1072 LEU A O 1
ATOM 8453 N N . GLN A 1 1073 ? 39.241 8.463 -26.990 1.00 60.66 1073 GLN A N 1
ATOM 8454 C CA . GLN A 1 1073 ? 39.398 8.461 -25.530 1.00 60.66 1073 GLN A CA 1
ATOM 8455 C C . GLN A 1 1073 ? 40.321 9.588 -25.043 1.00 60.66 1073 GLN A C 1
ATOM 8457 O O . GLN A 1 1073 ? 40.044 10.201 -24.012 1.00 60.66 1073 GLN A O 1
ATOM 8462 N N . ALA A 1 1074 ? 41.390 9.891 -25.785 1.00 62.50 1074 ALA A N 1
ATOM 8463 C CA . ALA A 1 1074 ? 42.279 11.008 -25.475 1.00 62.50 1074 ALA A CA 1
ATOM 8464 C C . ALA A 1 1074 ? 41.608 12.375 -25.715 1.00 62.50 1074 ALA A C 1
ATOM 8466 O O . ALA A 1 1074 ? 41.821 13.306 -24.940 1.00 62.50 1074 ALA A O 1
ATOM 8467 N N . GLU A 1 1075 ? 40.776 12.504 -26.750 1.00 61.06 1075 GLU A N 1
ATOM 8468 C CA . GLU A 1 1075 ? 39.983 13.710 -27.025 1.00 61.06 1075 GLU A CA 1
ATOM 8469 C C . GLU A 1 1075 ? 38.889 13.934 -25.976 1.00 61.06 1075 GLU A C 1
ATOM 8471 O O . GLU A 1 1075 ? 38.740 15.049 -25.482 1.00 61.06 1075 GLU A O 1
ATOM 8476 N N . TRP A 1 1076 ? 38.192 12.880 -25.545 1.00 57.56 1076 TRP A N 1
ATOM 8477 C CA . TRP A 1 1076 ? 37.221 12.956 -24.451 1.00 57.56 1076 TRP A CA 1
ATOM 8478 C C . TRP A 1 1076 ? 37.868 13.279 -23.106 1.00 57.56 1076 TRP A C 1
ATOM 8480 O O . TRP A 1 1076 ? 37.290 14.036 -22.329 1.00 57.56 1076 TRP A O 1
ATOM 8490 N N . ALA A 1 1077 ? 39.068 12.757 -22.830 1.00 56.59 1077 ALA A N 1
ATOM 8491 C CA . ALA A 1 1077 ? 39.827 13.129 -21.637 1.00 56.59 1077 ALA A CA 1
ATOM 8492 C C . ALA A 1 1077 ? 40.177 14.628 -21.641 1.00 56.59 1077 ALA A C 1
ATOM 8494 O O . ALA A 1 1077 ? 39.973 15.306 -20.637 1.00 56.59 1077 ALA A O 1
ATOM 8495 N N . ARG A 1 1078 ? 40.596 15.172 -22.793 1.00 60.66 1078 ARG A N 1
ATOM 8496 C CA . ARG A 1 1078 ? 40.877 16.610 -22.962 1.00 60.66 1078 ARG A CA 1
ATOM 8497 C C . ARG A 1 1078 ? 39.618 17.480 -22.881 1.00 60.66 1078 ARG A C 1
ATOM 8499 O O . ARG A 1 1078 ? 39.656 18.537 -22.263 1.00 60.66 1078 ARG A O 1
ATOM 8506 N N . ALA A 1 1079 ? 38.500 17.043 -23.464 1.00 55.84 1079 ALA A N 1
ATOM 8507 C CA . ALA A 1 1079 ? 37.221 17.759 -23.400 1.00 55.84 1079 ALA A CA 1
ATOM 8508 C C . ALA A 1 1079 ? 36.630 17.767 -21.976 1.00 55.84 1079 ALA A C 1
ATOM 8510 O O . ALA A 1 1079 ? 36.075 18.773 -21.534 1.00 55.84 1079 ALA A O 1
ATOM 8511 N N . ALA A 1 1080 ? 36.809 16.674 -21.224 1.00 52.78 1080 ALA A N 1
ATOM 8512 C CA . ALA A 1 1080 ? 36.437 16.591 -19.814 1.00 52.78 1080 ALA A CA 1
ATOM 8513 C C . ALA A 1 1080 ? 37.300 17.506 -18.924 1.00 52.78 1080 ALA A C 1
ATOM 8515 O O . ALA A 1 1080 ? 36.780 18.100 -17.981 1.00 52.78 1080 ALA A O 1
ATOM 8516 N N . GLU A 1 1081 ? 38.589 17.665 -19.239 1.00 56.19 1081 GLU A N 1
ATOM 8517 C CA . GLU A 1 1081 ? 39.483 18.630 -18.579 1.00 56.19 1081 GLU A CA 1
ATOM 8518 C C . GLU A 1 1081 ? 39.157 20.093 -18.941 1.00 56.19 1081 GLU A C 1
ATOM 8520 O O . GLU A 1 1081 ? 39.356 20.983 -18.114 1.00 56.19 1081 GLU A O 1
ATOM 8525 N N . ALA A 1 1082 ? 38.607 20.350 -20.134 1.00 55.78 1082 ALA A N 1
ATOM 8526 C CA . ALA A 1 1082 ? 38.236 21.685 -20.617 1.00 55.78 1082 ALA A CA 1
ATOM 8527 C C . ALA A 1 1082 ? 36.867 22.199 -20.116 1.00 55.78 1082 ALA A C 1
ATOM 8529 O O . ALA A 1 1082 ? 36.540 23.368 -20.317 1.00 55.78 1082 ALA A O 1
ATOM 8530 N N . GLY A 1 1083 ? 36.068 21.365 -19.440 1.00 47.19 1083 GLY A N 1
ATOM 8531 C CA . GLY A 1 1083 ? 34.792 21.779 -18.841 1.00 47.19 1083 GLY A CA 1
ATOM 8532 C C . GLY A 1 1083 ? 33.649 22.044 -19.833 1.00 47.19 1083 GLY A C 1
ATOM 8533 O O . GLY A 1 1083 ? 32.646 22.648 -19.448 1.00 47.19 1083 GLY A O 1
ATOM 8534 N N . GLU A 1 1084 ? 33.752 21.589 -21.084 1.00 46.12 1084 GLU A N 1
ATOM 8535 C CA . GLU A 1 1084 ? 32.659 21.676 -22.060 1.00 46.12 1084 GLU A CA 1
ATOM 8536 C C . GLU A 1 1084 ? 31.576 20.628 -21.745 1.00 46.12 1084 GLU A C 1
ATOM 8538 O O . GLU A 1 1084 ? 31.676 19.439 -22.049 1.00 46.12 1084 GLU A O 1
ATOM 8543 N N . VAL A 1 1085 ? 30.514 21.077 -21.073 1.00 48.28 1085 VAL A N 1
ATOM 8544 C CA . VAL A 1 1085 ? 29.359 20.255 -20.696 1.00 48.28 1085 VAL A CA 1
ATOM 8545 C C . VAL A 1 1085 ? 28.449 20.048 -21.908 1.00 48.28 1085 VAL A C 1
ATOM 8547 O O . VAL A 1 1085 ? 27.540 20.834 -22.147 1.00 48.28 1085 VAL A O 1
ATOM 8550 N N . SER A 1 1086 ? 28.670 18.962 -22.653 1.00 40.16 1086 SER A N 1
ATOM 8551 C CA . SER A 1 1086 ? 27.619 18.222 -23.373 1.00 40.16 1086 SER A CA 1
ATOM 8552 C C . SER A 1 1086 ? 28.172 16.911 -23.949 1.00 40.16 1086 SER A C 1
ATOM 8554 O O . SER A 1 1086 ? 28.401 16.791 -25.150 1.00 40.16 1086 SER A O 1
ATOM 8556 N N . VAL A 1 1087 ? 28.333 15.881 -23.113 1.00 40.75 1087 VAL A N 1
ATOM 8557 C CA . VAL A 1 1087 ? 28.462 14.496 -23.603 1.00 40.75 1087 VAL A CA 1
ATOM 8558 C C . VAL A 1 1087 ? 27.326 13.670 -23.006 1.00 40.75 1087 VAL A C 1
ATOM 8560 O O . VAL A 1 1087 ? 27.471 12.980 -22.001 1.00 40.75 1087 VAL A O 1
ATOM 8563 N N . THR A 1 1088 ? 26.145 13.779 -23.613 1.00 36.00 1088 THR A N 1
ATOM 8564 C CA . THR A 1 1088 ? 24.920 13.038 -23.257 1.00 36.00 1088 THR A CA 1
ATOM 8565 C C . THR A 1 1088 ? 24.867 11.620 -23.841 1.00 36.00 1088 THR A C 1
ATOM 8567 O O . THR A 1 1088 ? 23.823 10.975 -23.799 1.00 36.00 1088 THR A O 1
ATOM 8570 N N . ARG A 1 1089 ? 25.979 11.079 -24.350 1.00 43.12 1089 ARG A N 1
ATOM 8571 C CA . ARG A 1 1089 ? 26.038 9.732 -24.937 1.00 43.12 1089 ARG A CA 1
ATOM 8572 C C . ARG A 1 1089 ? 26.952 8.812 -24.135 1.00 43.12 1089 ARG A C 1
ATOM 8574 O O . ARG A 1 1089 ? 28.070 8.517 -24.532 1.00 43.12 1089 ARG A O 1
ATOM 8581 N N . LYS A 1 1090 ? 26.463 8.333 -22.990 1.00 32.34 1090 LYS A N 1
ATOM 8582 C CA . LYS A 1 1090 ? 26.991 7.115 -22.360 1.00 32.34 1090 LYS A CA 1
ATOM 8583 C C . LYS A 1 1090 ? 25.917 6.030 -22.484 1.00 32.34 1090 LYS A C 1
ATOM 8585 O O . LYS A 1 1090 ? 24.860 6.195 -21.872 1.00 32.34 1090 LYS A O 1
ATOM 8590 N N . PRO A 1 1091 ? 26.123 4.956 -23.266 1.00 32.31 1091 PRO A N 1
ATOM 8591 C CA . PRO A 1 1091 ? 25.145 3.883 -23.345 1.00 32.31 1091 PRO A CA 1
ATOM 8592 C C . PRO A 1 1091 ? 25.095 3.097 -22.019 1.00 32.31 1091 PRO A C 1
ATOM 8594 O O . PRO A 1 1091 ? 26.113 2.959 -21.327 1.00 32.31 1091 PRO A O 1
ATOM 8597 N N . PRO A 1 1092 ? 23.921 2.566 -21.637 1.00 30.80 1092 PRO A N 1
ATOM 8598 C CA . PRO A 1 1092 ? 23.787 1.700 -20.478 1.00 30.80 1092 PRO A CA 1
ATOM 8599 C C . PRO A 1 1092 ? 24.271 0.293 -20.853 1.00 30.80 1092 PRO A C 1
ATOM 8601 O O . PRO A 1 1092 ? 23.552 -0.462 -21.496 1.00 30.80 1092 PRO A O 1
ATOM 8604 N N . GLY A 1 1093 ? 25.495 -0.074 -20.463 1.00 29.70 1093 GLY A N 1
ATOM 8605 C CA . GLY A 1 1093 ? 25.986 -1.444 -20.667 1.00 29.70 1093 GLY A CA 1
ATOM 8606 C C . GLY A 1 1093 ? 27.505 -1.600 -20.735 1.00 29.70 1093 GLY A C 1
ATOM 8607 O O . GLY A 1 1093 ? 28.032 -1.784 -21.814 1.00 29.70 1093 GLY A O 1
ATOM 8608 N N . ARG A 1 1094 ? 28.151 -1.543 -19.558 1.00 36.44 1094 ARG A N 1
ATOM 8609 C CA . ARG A 1 1094 ? 29.453 -2.114 -19.116 1.00 36.44 1094 ARG A CA 1
ATOM 8610 C C . ARG A 1 1094 ? 30.700 -2.168 -20.030 1.00 36.44 1094 ARG A C 1
ATOM 8612 O O . ARG A 1 1094 ? 30.659 -2.608 -21.163 1.00 36.44 1094 ARG A O 1
ATOM 8619 N N . ARG A 1 1095 ? 31.838 -1.918 -19.345 1.00 36.06 1095 ARG A N 1
ATOM 8620 C CA . ARG A 1 1095 ? 33.160 -2.583 -19.446 1.00 36.06 1095 ARG A CA 1
ATOM 8621 C C . ARG A 1 1095 ? 33.252 -3.683 -20.520 1.00 36.06 1095 ARG A C 1
ATOM 8623 O O . ARG A 1 1095 ? 32.654 -4.743 -20.338 1.00 36.06 1095 ARG A O 1
ATOM 8630 N N . GLY A 1 1096 ? 34.107 -3.437 -21.502 1.00 27.05 1096 GLY A N 1
ATOM 8631 C CA . GLY A 1 1096 ? 34.691 -4.373 -22.458 1.00 27.05 1096 GLY A CA 1
ATOM 8632 C C . GLY A 1 1096 ? 35.828 -3.637 -23.132 1.00 27.05 1096 GLY A C 1
ATOM 8633 O O . GLY A 1 1096 ? 35.503 -2.617 -23.775 1.00 27.05 1096 GLY A O 1
#